Protein AF-0000000080283057 (afdb_homodimer)

Structure (mmCIF, N/CA/C/O backbone):
data_AF-0000000080283057-model_v1
#
loop_
_entity.id
_entity.type
_entity.pdbx_description
1 polymer 'Transcriptional regulator'
#
loop_
_atom_site.group_PDB
_atom_site.id
_atom_site.type_symbol
_atom_site.label_atom_id
_atom_site.label_alt_id
_atom_site.label_comp_id
_atom_site.label_asym_id
_atom_site.label_entity_id
_atom_site.label_seq_id
_atom_site.pdbx_PDB_ins_code
_atom_site.Cartn_x
_atom_site.Cartn_y
_atom_site.Cartn_z
_atom_site.occupancy
_atom_site.B_iso_or_equiv
_atom_site.auth_seq_id
_atom_site.auth_comp_id
_atom_site.auth_asym_id
_atom_site.auth_atom_id
_atom_site.pdbx_PDB_model_num
ATOM 1 N N . MET A 1 1 ? -30.578 11.641 -3.783 1 48.66 1 MET A N 1
ATOM 2 C CA . MET A 1 1 ? -29.672 11.312 -4.883 1 48.66 1 MET A CA 1
ATOM 3 C C . MET A 1 1 ? -28.516 10.445 -4.391 1 48.66 1 MET A C 1
ATOM 5 O O . MET A 1 1 ? -28 10.648 -3.289 1 48.66 1 MET A O 1
ATOM 9 N N . SER A 1 2 ? -28.297 9.281 -4.949 1 72.25 2 SER A N 1
ATOM 10 C CA . SER A 1 2 ? -27.281 8.312 -4.547 1 72.25 2 SER A CA 1
ATOM 11 C C . SER A 1 2 ? -25.875 8.906 -4.664 1 72.25 2 SER A C 1
ATOM 13 O O . SER A 1 2 ? -25.609 9.719 -5.551 1 72.25 2 SER A O 1
ATOM 15 N N . LEU A 1 3 ? -25.094 8.914 -3.65 1 83.06 3 LEU A N 1
ATOM 16 C CA . LEU A 1 3 ? -23.75 9.484 -3.645 1 83.06 3 LEU A CA 1
ATOM 17 C C . LEU A 1 3 ? -22.922 8.938 -4.805 1 83.06 3 LEU A C 1
ATOM 19 O O . LEU A 1 3 ? -23.047 7.77 -5.168 1 83.06 3 LEU A O 1
ATOM 23 N N . PRO A 1 4 ? -22.281 9.781 -5.5 1 81.88 4 PRO A N 1
ATOM 24 C CA . PRO A 1 4 ? -21.516 9.398 -6.691 1 81.88 4 PRO A CA 1
ATOM 25 C C . PRO A 1 4 ? -20.375 8.43 -6.379 1 81.88 4 PRO A C 1
ATOM 27 O O . PRO A 1 4 ? -19.75 8.523 -5.316 1 81.88 4 PRO A O 1
ATOM 30 N N . LEU A 1 5 ? -20.281 7.379 -7.191 1 89.06 5 LEU A N 1
ATOM 31 C CA . LEU A 1 5 ? -19.094 6.52 -7.289 1 89.06 5 LEU A CA 1
ATOM 32 C C . LEU A 1 5 ? -18.453 6.637 -8.664 1 89.06 5 LEU A C 1
ATOM 34 O O . LEU A 1 5 ? -19.125 6.957 -9.648 1 89.06 5 LEU A O 1
ATOM 38 N N . ALA A 1 6 ? -17.156 6.531 -8.703 1 89.56 6 ALA A N 1
ATOM 39 C CA . ALA A 1 6 ? -16.484 6.527 -9.992 1 89.56 6 ALA A CA 1
ATOM 40 C C . ALA A 1 6 ? -17.031 5.434 -10.906 1 89.56 6 ALA A C 1
ATOM 42 O O . ALA A 1 6 ? -17.438 4.367 -10.43 1 89.56 6 ALA A O 1
ATOM 43 N N . ARG A 1 7 ? -16.969 5.625 -12.242 1 85.31 7 ARG A N 1
ATOM 44 C CA . ARG A 1 7 ? -17.5 4.703 -13.242 1 85.31 7 ARG A CA 1
ATOM 45 C C . ARG A 1 7 ? -16.781 3.355 -13.172 1 85.31 7 ARG A C 1
ATOM 47 O O . ARG A 1 7 ? -17.391 2.312 -13.414 1 85.31 7 ARG A O 1
ATOM 54 N N . ARG A 1 8 ? -15.547 3.375 -12.82 1 84.5 8 ARG A N 1
ATOM 55 C CA . ARG A 1 8 ? -14.758 2.15 -12.781 1 84.5 8 ARG A CA 1
ATOM 56 C C . ARG A 1 8 ? -15.266 1.21 -11.688 1 84.5 8 ARG A C 1
ATOM 58 O O . ARG A 1 8 ? -14.938 0.021 -11.688 1 84.5 8 ARG A O 1
ATOM 65 N N . MET A 1 9 ? -16.078 1.74 -10.766 1 86.06 9 MET A N 1
ATOM 66 C CA . MET A 1 9 ? -16.594 0.937 -9.664 1 86.06 9 MET A CA 1
ATOM 67 C C . MET A 1 9 ? -17.797 0.107 -10.109 1 86.06 9 MET A C 1
ATOM 69 O O . MET A 1 9 ? -18.219 -0.811 -9.406 1 86.06 9 MET A O 1
ATOM 73 N N . ASP A 1 10 ? -18.484 0.452 -11.156 1 79.38 10 ASP A N 1
ATOM 74 C CA . ASP A 1 10 ? -19.688 -0.215 -11.625 1 79.38 10 ASP A CA 1
ATOM 75 C C . ASP A 1 10 ? -19.469 -1.714 -11.797 1 79.38 10 ASP A C 1
ATOM 77 O O . ASP A 1 10 ? -20.344 -2.523 -11.492 1 79.38 10 ASP A O 1
ATOM 81 N N . GLY A 1 11 ? -18.344 -2.158 -12.125 1 71 11 GLY A N 1
ATOM 82 C CA . GLY A 1 11 ? -18.109 -3.572 -12.375 1 71 11 GLY A CA 1
ATOM 83 C C . GLY A 1 11 ? -17.172 -4.219 -11.383 1 71 11 GLY A C 1
ATOM 84 O O . GLY A 1 11 ? -16.719 -5.348 -11.586 1 71 11 GLY A O 1
ATOM 85 N N . VAL A 1 12 ? -17.141 -3.484 -10.352 1 74.94 12 VAL A N 1
ATOM 86 C CA . VAL A 1 12 ? -16.188 -4.023 -9.375 1 74.94 12 VAL A CA 1
ATOM 87 C C . VAL A 1 12 ? -16.875 -5.105 -8.539 1 74.94 12 VAL A C 1
ATOM 89 O O . VAL A 1 12 ? -17.859 -4.84 -7.859 1 74.94 12 VAL A O 1
ATOM 92 N N . THR A 1 13 ? -16.5 -6.301 -8.758 1 70.81 13 THR A N 1
ATOM 93 C CA . THR A 1 13 ? -16.953 -7.449 -7.98 1 70.81 13 THR A CA 1
ATOM 94 C C . THR A 1 13 ? -15.781 -8.109 -7.266 1 70.81 13 THR A C 1
ATOM 96 O O . THR A 1 13 ? -14.625 -7.949 -7.672 1 70.81 13 THR A O 1
ATOM 99 N N . SER A 1 14 ? -16.188 -8.711 -6.098 1 67.06 14 SER A N 1
ATOM 100 C CA . SER A 1 14 ? -15.141 -9.406 -5.355 1 67.06 14 SER A CA 1
ATOM 101 C C . SER A 1 14 ? -14.5 -10.508 -6.195 1 67.06 14 SER A C 1
ATOM 103 O O . SER A 1 14 ? -15.125 -11.023 -7.133 1 67.06 14 SER A O 1
ATOM 105 N N . SER A 1 15 ? -13.234 -10.695 -5.906 1 63.25 15 SER A N 1
ATOM 106 C CA . SER A 1 15 ? -12.539 -11.805 -6.547 1 63.25 15 SER A CA 1
ATOM 107 C C . SER A 1 15 ? -13.188 -13.141 -6.207 1 63.25 15 SER A C 1
ATOM 109 O O . SER A 1 15 ? -13.422 -13.445 -5.031 1 63.25 15 SER A O 1
ATOM 111 N N . PRO A 1 16 ? -13.656 -13.797 -7.176 1 58.84 16 PRO A N 1
ATOM 112 C CA . PRO A 1 16 ? -14.219 -15.117 -6.887 1 58.84 16 PRO A CA 1
ATOM 113 C C . PRO A 1 16 ? -13.328 -15.945 -5.961 1 58.84 16 PRO A C 1
ATOM 115 O O . PRO A 1 16 ? -13.828 -16.672 -5.094 1 58.84 16 PRO A O 1
ATOM 118 N N . VAL A 1 17 ? -12.086 -15.812 -6.156 1 58.72 17 VAL A N 1
ATOM 119 C CA . VAL A 1 17 ? -11.148 -16.609 -5.359 1 58.72 17 VAL A CA 1
ATOM 120 C C . VAL A 1 17 ? -11.203 -16.141 -3.902 1 58.72 17 VAL A C 1
ATOM 122 O O . VAL A 1 17 ? -11.164 -16.969 -2.986 1 58.72 17 VAL A O 1
ATOM 125 N N . ARG A 1 18 ? -11.297 -14.969 -3.684 1 60 18 ARG A N 1
ATOM 126 C CA . ARG A 1 18 ? -11.328 -14.492 -2.303 1 60 18 ARG A CA 1
ATOM 127 C C . ARG A 1 18 ? -12.617 -14.93 -1.609 1 60 18 ARG A C 1
ATOM 129 O O . ARG A 1 18 ? -12.594 -15.328 -0.442 1 60 18 ARG A O 1
ATOM 136 N N . ASP A 1 19 ? -13.625 -14.828 -2.402 1 63.81 19 ASP A N 1
ATOM 137 C CA . ASP A 1 19 ? -14.867 -15.367 -1.871 1 63.81 19 ASP A CA 1
ATOM 138 C C . ASP A 1 19 ? -14.727 -16.844 -1.526 1 63.81 19 ASP A C 1
ATOM 140 O O . ASP A 1 19 ? -15.258 -17.312 -0.515 1 63.81 19 ASP A O 1
ATOM 144 N N . LEU A 1 20 ? -13.969 -17.359 -2.34 1 63.41 20 LEU A N 1
ATOM 145 C CA . LEU A 1 20 ? -13.711 -18.781 -2.129 1 63.41 20 LEU A CA 1
ATOM 146 C C . LEU A 1 20 ? -12.875 -19 -0.875 1 63.41 20 LEU A C 1
ATOM 148 O O . LEU A 1 20 ? -13.172 -19.891 -0.073 1 63.41 20 LEU A O 1
ATOM 152 N N . LEU A 1 21 ? -11.945 -18.078 -0.696 1 61.53 21 LEU A N 1
ATOM 153 C CA . LEU A 1 21 ? -11.039 -18.234 0.439 1 61.53 21 LEU A CA 1
ATOM 154 C C . LEU A 1 21 ? -11.781 -18.016 1.755 1 61.53 21 LEU A C 1
ATOM 156 O O . LEU A 1 21 ? -11.492 -18.688 2.752 1 61.53 21 LEU A O 1
ATOM 160 N N . ALA A 1 22 ? -12.695 -17.234 1.646 1 61.44 22 ALA A N 1
ATOM 161 C CA . ALA A 1 22 ? -13.531 -17.031 2.826 1 61.44 22 ALA A CA 1
ATOM 162 C C . ALA A 1 22 ? -14.336 -18.297 3.148 1 61.44 22 ALA A C 1
ATOM 164 O O . ALA A 1 22 ? -14.531 -18.641 4.316 1 61.44 22 ALA A O 1
ATOM 165 N N . LEU A 1 23 ? -14.625 -18.938 2.17 1 60.22 23 LEU A N 1
ATOM 166 C CA . LEU A 1 23 ? -15.398 -20.172 2.312 1 60.22 23 LEU A CA 1
ATOM 167 C C . LEU A 1 23 ? -14.523 -21.297 2.838 1 60.22 23 LEU A C 1
ATOM 169 O O . LEU A 1 23 ? -15.016 -22.203 3.518 1 60.22 23 LEU A O 1
ATOM 173 N N . THR A 1 24 ? -13.344 -21.156 2.621 1 62.16 24 THR A N 1
ATOM 174 C CA . THR A 1 24 ? -12.461 -22.266 2.957 1 62.16 24 THR A CA 1
ATOM 175 C C . THR A 1 24 ? -11.906 -22.109 4.371 1 62.16 24 THR A C 1
ATOM 177 O O . THR A 1 24 ? -11.211 -22.984 4.875 1 62.16 24 THR A O 1
ATOM 180 N N . ALA A 1 25 ? -12.281 -21.031 4.926 1 65.25 25 ALA A N 1
ATOM 181 C CA . ALA A 1 25 ? -11.828 -20.797 6.293 1 65.25 25 ALA A CA 1
ATOM 182 C C . ALA A 1 25 ? -12.664 -21.609 7.289 1 65.25 25 ALA A C 1
ATOM 184 O O . ALA A 1 25 ? -12.336 -21.656 8.477 1 65.25 25 ALA A O 1
ATOM 185 N N . ARG A 1 26 ? -13.547 -22.453 6.781 1 72.44 26 ARG A N 1
ATOM 186 C CA . ARG A 1 26 ? -14.352 -23.297 7.648 1 72.44 26 ARG A CA 1
ATOM 187 C C . ARG A 1 26 ? -13.531 -24.469 8.18 1 72.44 26 ARG A C 1
ATOM 189 O O . ARG A 1 26 ? -12.742 -25.078 7.441 1 72.44 26 ARG A O 1
ATOM 196 N N . PRO A 1 27 ? -13.773 -24.703 9.469 1 81.56 27 PRO A N 1
ATOM 197 C CA . PRO A 1 27 ? -13.062 -25.859 10.031 1 81.56 27 PRO A CA 1
ATOM 198 C C . PRO A 1 27 ? -13.367 -27.156 9.305 1 81.56 27 PRO A C 1
ATOM 200 O O . PRO A 1 27 ? -14.516 -27.391 8.906 1 81.56 27 PRO A O 1
ATOM 203 N N . GLY A 1 28 ? -12.305 -27.922 8.969 1 87.75 28 GLY A N 1
ATOM 204 C CA . GLY A 1 28 ? -12.5 -29.234 8.367 1 87.75 28 GLY A CA 1
ATOM 205 C C . GLY A 1 28 ? -12.297 -29.25 6.863 1 87.75 28 GLY A C 1
ATOM 206 O O . GLY A 1 28 ? -12.055 -30.297 6.27 1 87.75 28 GLY A O 1
ATOM 207 N N . VAL A 1 29 ? -12.414 -28.125 6.262 1 92.38 29 VAL A N 1
ATOM 208 C CA . VAL A 1 29 ? -12.258 -28.062 4.812 1 92.38 29 VAL A CA 1
ATOM 209 C C . VAL A 1 29 ? -10.773 -28.125 4.453 1 92.38 29 VAL A C 1
ATOM 211 O O . VAL A 1 29 ? -9.953 -27.391 5.02 1 92.38 29 VAL A O 1
ATOM 214 N N . ILE A 1 30 ? -10.414 -29.078 3.602 1 94.88 30 ILE A N 1
ATOM 215 C CA . ILE A 1 30 ? -9.086 -29.109 3.006 1 94.88 30 ILE A CA 1
ATOM 216 C C . ILE A 1 30 ? -9.07 -28.266 1.731 1 94.88 30 ILE A C 1
ATOM 218 O O . ILE A 1 30 ? -9.695 -28.641 0.732 1 94.88 30 ILE A O 1
ATOM 222 N N . SER A 1 31 ? -8.359 -27.172 1.812 1 93.75 31 SER A N 1
ATOM 223 C CA . SER A 1 31 ? -8.406 -26.234 0.693 1 93.75 31 SER A CA 1
ATOM 224 C C . SER A 1 31 ? -7.168 -26.359 -0.189 1 93.75 31 SER A C 1
ATOM 226 O O . SER A 1 31 ? -6.043 -26.156 0.275 1 93.75 31 SER A O 1
ATOM 228 N N . PHE A 1 32 ? -7.418 -26.703 -1.459 1 95.25 32 PHE A N 1
ATOM 229 C CA . PHE A 1 32 ? -6.379 -26.641 -2.479 1 95.25 32 PHE A CA 1
ATOM 230 C C . PHE A 1 32 ? -6.504 -25.344 -3.285 1 95.25 32 PHE A C 1
ATOM 232 O O . PHE A 1 32 ? -5.863 -25.188 -4.328 1 95.25 32 PHE A O 1
ATOM 239 N N . ALA A 1 33 ? -7.34 -24.406 -2.756 1 90.38 33 ALA A N 1
ATOM 240 C CA . ALA A 1 33 ? -7.668 -23.203 -3.51 1 90.38 33 ALA A CA 1
ATOM 241 C C . ALA A 1 33 ? -6.613 -22.109 -3.295 1 90.38 33 ALA A C 1
ATOM 243 O O . ALA A 1 33 ? -6.352 -21.312 -4.191 1 90.38 33 ALA A O 1
ATOM 244 N N . GLY A 1 34 ? -6.059 -22.062 -2.178 1 83.75 34 GLY A N 1
ATOM 245 C CA . GLY A 1 34 ? -5.156 -20.969 -1.86 1 83.75 34 GLY A CA 1
ATOM 246 C C . GLY A 1 34 ? -3.725 -21.234 -2.291 1 83.75 34 GLY A C 1
ATOM 247 O O . GLY A 1 34 ? -3.207 -22.344 -2.107 1 83.75 34 GLY A O 1
ATOM 248 N N . GLY A 1 35 ? -3.125 -20.359 -3.023 1 85.06 35 GLY A N 1
ATOM 249 C CA . GLY A 1 35 ? -1.697 -20.375 -3.293 1 85.06 35 GLY A CA 1
ATOM 250 C C . GLY A 1 35 ? -0.872 -19.75 -2.178 1 85.06 35 GLY A C 1
ATOM 251 O O . GLY A 1 35 ? -0.114 -18.812 -2.408 1 85.06 35 GLY A O 1
ATOM 252 N N . ILE A 1 36 ? -0.994 -20.406 -0.975 1 89.94 36 ILE A N 1
ATOM 253 C CA . ILE A 1 36 ? -0.364 -19.781 0.188 1 89.94 36 ILE A CA 1
ATOM 254 C C . ILE A 1 36 ? 0.804 -20.656 0.66 1 89.94 36 ILE A C 1
ATOM 256 O O . ILE A 1 36 ? 0.73 -21.875 0.62 1 89.94 36 ILE A O 1
ATOM 260 N N . PRO A 1 37 ? 1.859 -20.016 1.134 1 93.75 37 PRO A N 1
ATOM 261 C CA . PRO A 1 37 ? 2.982 -20.766 1.704 1 93.75 37 PRO A CA 1
ATOM 262 C C . PRO A 1 37 ? 2.594 -21.562 2.953 1 93.75 37 PRO A C 1
ATOM 264 O O . PRO A 1 37 ? 1.668 -21.172 3.67 1 93.75 37 PRO A O 1
ATOM 267 N N . ALA A 1 38 ? 3.266 -22.656 3.168 1 93.81 38 ALA A N 1
ATOM 268 C CA . ALA A 1 38 ? 3.055 -23.469 4.363 1 93.81 38 ALA A CA 1
ATOM 269 C C . ALA A 1 38 ? 3.531 -22.734 5.613 1 93.81 38 ALA A C 1
ATOM 271 O O . ALA A 1 38 ? 4.727 -22.469 5.773 1 93.81 38 ALA A O 1
ATOM 272 N N . PRO A 1 39 ? 2.668 -22.516 6.516 1 92.69 39 PRO A N 1
ATOM 273 C CA . PRO A 1 39 ? 3.047 -21.688 7.66 1 92.69 39 PRO A CA 1
ATOM 274 C C . PRO A 1 39 ? 4.109 -22.344 8.539 1 92.69 39 PRO A C 1
ATOM 276 O O . PRO A 1 39 ? 4.934 -21.641 9.141 1 92.69 39 PRO A O 1
ATOM 279 N N . GLU A 1 40 ? 4.074 -23.703 8.594 1 94.81 40 GLU A N 1
ATOM 280 C CA . GLU A 1 40 ? 5.016 -24.422 9.453 1 94.81 40 GLU A CA 1
ATOM 281 C C . GLU A 1 40 ? 6.441 -24.281 8.938 1 94.81 40 GLU A C 1
ATOM 283 O O . GLU A 1 40 ? 7.398 -24.594 9.648 1 94.81 40 GLU A O 1
ATOM 288 N N . LEU A 1 41 ? 6.598 -23.812 7.727 1 95.88 41 LEU A N 1
ATOM 289 C CA . LEU A 1 41 ? 7.926 -23.734 7.129 1 95.88 41 LEU A CA 1
ATOM 290 C C . LEU A 1 41 ? 8.508 -22.344 7.281 1 95.88 41 LEU A C 1
ATOM 292 O O . LEU A 1 41 ? 9.664 -22.109 6.926 1 95.88 41 LEU A O 1
ATOM 296 N N . PHE A 1 42 ? 7.746 -21.391 7.824 1 96.88 42 PHE A N 1
ATOM 297 C CA . PHE A 1 42 ? 8.305 -20.062 8.078 1 96.88 42 PHE A CA 1
ATOM 298 C C . PHE A 1 42 ? 9.477 -20.156 9.047 1 96.88 42 PHE A C 1
ATOM 300 O O . PHE A 1 42 ? 9.43 -20.906 10.031 1 96.88 42 PHE A O 1
ATOM 307 N N . ASP A 1 43 ? 10.5 -19.422 8.789 1 97.44 43 ASP A N 1
ATOM 308 C CA . ASP A 1 43 ? 11.609 -19.312 9.734 1 97.44 43 ASP A CA 1
ATOM 309 C C . ASP A 1 43 ? 11.281 -18.344 10.859 1 97.44 43 ASP A C 1
ATOM 311 O O . ASP A 1 43 ? 11.883 -17.266 10.953 1 97.44 43 ASP A O 1
ATOM 315 N N . VAL A 1 44 ? 10.438 -18.781 11.75 1 97.62 44 VAL A N 1
ATOM 316 C CA . VAL A 1 44 ? 9.891 -17.922 12.805 1 97.62 44 VAL A CA 1
ATOM 317 C C . VAL A 1 44 ? 11.031 -17.391 13.68 1 97.62 44 VAL A C 1
ATOM 319 O O . VAL A 1 44 ? 11.102 -16.203 13.961 1 97.62 44 VAL A O 1
ATOM 322 N N . ASP A 1 45 ? 11.938 -18.281 14.086 1 97.25 45 ASP A N 1
ATOM 323 C CA . ASP A 1 45 ? 13.031 -17.875 14.969 1 97.25 45 ASP A CA 1
ATOM 324 C C . ASP A 1 45 ? 13.938 -16.844 14.289 1 97.25 45 ASP A C 1
ATOM 326 O O . ASP A 1 45 ? 14.297 -15.836 14.891 1 97.25 45 ASP A O 1
ATOM 330 N N . GLY A 1 46 ? 14.305 -17.125 13.031 1 97.88 46 GLY A N 1
ATOM 331 C CA . GLY A 1 46 ? 15.148 -16.203 12.289 1 97.88 46 GLY A CA 1
ATOM 332 C C . GLY A 1 46 ? 14.508 -14.852 12.078 1 97.88 46 GLY A C 1
ATOM 333 O O . GLY A 1 46 ? 15.164 -13.82 12.227 1 97.88 46 GLY A O 1
ATOM 334 N N . LEU A 1 47 ? 13.227 -14.828 11.758 1 98.38 47 LEU A N 1
ATOM 335 C CA . LEU A 1 47 ? 12.523 -13.578 11.516 1 98.38 47 LEU A CA 1
ATOM 336 C C . LEU A 1 47 ? 12.32 -12.805 12.82 1 98.38 47 LEU A C 1
ATOM 338 O O . LEU A 1 47 ? 12.477 -11.578 12.852 1 98.38 47 LEU A O 1
ATOM 342 N N . ARG A 1 48 ? 11.922 -13.539 13.867 1 98.31 48 ARG A N 1
ATOM 343 C CA . ARG A 1 48 ? 11.781 -12.891 15.172 1 98.31 48 ARG A CA 1
ATOM 344 C C . ARG A 1 48 ? 13.086 -12.211 15.586 1 98.31 48 ARG A C 1
ATOM 346 O O . ARG A 1 48 ? 13.07 -11.07 16.047 1 98.31 48 ARG A O 1
ATOM 353 N N . ALA A 1 49 ? 14.211 -12.859 15.422 1 98.19 49 ALA A N 1
ATOM 354 C CA . ALA A 1 49 ? 15.516 -12.281 15.727 1 98.19 49 ALA A CA 1
ATOM 355 C C . ALA A 1 49 ? 15.805 -11.07 14.852 1 98.19 49 ALA A C 1
ATOM 357 O O . ALA A 1 49 ? 16.391 -10.086 15.312 1 98.19 49 ALA A O 1
ATOM 358 N N . ALA A 1 50 ? 15.453 -11.133 13.602 1 98.56 50 ALA A N 1
ATOM 359 C CA . ALA A 1 50 ? 15.664 -10.039 12.664 1 98.56 50 ALA A CA 1
ATOM 360 C C . ALA A 1 50 ? 14.875 -8.797 13.086 1 98.56 50 ALA A C 1
ATOM 362 O O . ALA A 1 50 ? 15.398 -7.684 13.062 1 98.56 50 ALA A O 1
ATOM 363 N N . PHE A 1 51 ? 13.602 -8.992 13.453 1 98.69 51 PHE A N 1
ATOM 364 C CA . PHE A 1 51 ? 12.789 -7.879 13.93 1 98.69 51 PHE A CA 1
ATOM 365 C C . PHE A 1 51 ? 13.375 -7.301 15.219 1 98.69 51 PHE A C 1
ATOM 367 O O . PHE A 1 51 ? 13.391 -6.082 15.398 1 98.69 51 PHE A O 1
ATOM 374 N N . ASP A 1 52 ? 13.805 -8.172 16.062 1 98.38 52 ASP A N 1
ATOM 375 C CA . ASP A 1 52 ? 14.422 -7.73 17.297 1 98.38 52 ASP A CA 1
ATOM 376 C C . ASP A 1 52 ? 15.633 -6.84 17.016 1 98.38 52 ASP A C 1
ATOM 378 O O . ASP A 1 52 ? 15.797 -5.797 17.656 1 98.38 52 ASP A O 1
ATOM 382 N N . ARG A 1 53 ? 16.484 -7.207 16.109 1 98.06 53 ARG A N 1
ATOM 383 C CA . ARG A 1 53 ? 17.656 -6.422 15.734 1 98.06 53 ARG A CA 1
ATOM 384 C C . ARG A 1 53 ? 17.25 -5.102 15.094 1 98.06 53 ARG A C 1
ATOM 386 O O . ARG A 1 53 ? 17.859 -4.059 15.383 1 98.06 53 ARG A O 1
ATOM 393 N N . ALA A 1 54 ? 16.25 -5.152 14.195 1 98.31 54 ALA A N 1
ATOM 394 C CA . ALA A 1 54 ? 15.781 -3.953 13.508 1 98.31 54 ALA A CA 1
ATOM 395 C C . ALA A 1 54 ? 15.25 -2.922 14.5 1 98.31 54 ALA A C 1
ATOM 397 O O . ALA A 1 54 ? 15.312 -1.717 14.242 1 98.31 54 ALA A O 1
ATOM 398 N N . LEU A 1 55 ? 14.688 -3.412 15.617 1 98.38 55 LEU A N 1
ATOM 399 C CA . LEU A 1 55 ? 14.023 -2.535 16.578 1 98.38 55 LEU A CA 1
ATOM 400 C C . LEU A 1 55 ? 14.883 -2.344 17.828 1 98.38 55 LEU A C 1
ATOM 402 O O . LEU A 1 55 ? 14.367 -2.066 18.906 1 98.38 55 LEU A O 1
ATOM 406 N N . ASP A 1 56 ? 16.156 -2.514 17.641 1 95.94 56 ASP A N 1
ATOM 407 C CA . ASP A 1 56 ? 17.078 -2.352 18.766 1 95.94 56 ASP A CA 1
ATOM 408 C C . ASP A 1 56 ? 17.891 -1.066 18.625 1 95.94 56 ASP A C 1
ATOM 410 O O . ASP A 1 56 ? 18.344 -0.734 17.531 1 95.94 56 ASP A O 1
ATOM 414 N N . GLY A 1 57 ? 18.016 -0.339 19.75 1 89.44 57 GLY A N 1
ATOM 415 C CA . GLY A 1 57 ? 18.891 0.827 19.828 1 89.44 57 GLY A CA 1
ATOM 416 C C . GLY A 1 57 ? 18.578 1.877 18.781 1 89.44 57 GLY A C 1
ATOM 417 O O . GLY A 1 57 ? 17.422 2.262 18.609 1 89.44 57 GLY A O 1
ATOM 418 N N . GLU A 1 58 ? 19.594 2.357 18.109 1 87.88 58 GLU A N 1
ATOM 419 C CA . GLU A 1 58 ? 19.484 3.434 17.125 1 87.88 58 GLU A CA 1
ATOM 420 C C . GLU A 1 58 ? 18.75 2.969 15.875 1 87.88 58 GLU A C 1
ATOM 422 O O . GLU A 1 58 ? 18.047 3.75 15.242 1 87.88 58 GLU A O 1
ATOM 427 N N . SER A 1 59 ? 18.859 1.746 15.578 1 92 59 SER A N 1
ATOM 428 C CA . SER A 1 59 ? 18.172 1.188 14.414 1 92 59 SER A CA 1
ATOM 429 C C . SER A 1 59 ? 16.656 1.274 14.555 1 92 59 SER A C 1
ATOM 431 O O . SER A 1 59 ? 15.945 1.439 13.57 1 92 59 SER A O 1
ATOM 433 N N . ALA A 1 60 ? 16.297 1.187 15.797 1 95.94 60 ALA A N 1
ATOM 434 C CA . ALA A 1 60 ? 14.859 1.213 16.062 1 95.94 60 ALA A CA 1
ATOM 435 C C . ALA A 1 60 ? 14.258 2.559 15.664 1 95.94 60 ALA A C 1
ATOM 437 O O . ALA A 1 60 ? 13.195 2.609 15.039 1 95.94 60 ALA A O 1
ATOM 438 N N . ARG A 1 61 ? 14.891 3.646 16.031 1 93.75 61 ARG A N 1
ATOM 439 C CA . ARG A 1 61 ? 14.375 4.977 15.727 1 93.75 61 ARG A CA 1
ATOM 440 C C . ARG A 1 61 ? 14.297 5.207 14.219 1 93.75 61 ARG A C 1
ATOM 442 O O . ARG A 1 61 ? 13.359 5.836 13.727 1 93.75 61 ARG A O 1
ATOM 449 N N . ARG A 1 62 ? 15.289 4.672 13.531 1 93.31 62 ARG A N 1
ATOM 450 C CA . ARG A 1 62 ? 15.281 4.773 12.078 1 93.31 62 ARG A CA 1
ATOM 451 C C . ARG A 1 62 ? 14.164 3.922 11.477 1 93.31 62 ARG A C 1
ATOM 453 O O . ARG A 1 62 ? 13.445 4.371 10.578 1 93.31 62 ARG A O 1
ATOM 460 N N . ALA A 1 63 ? 14 2.717 11.969 1 97.19 63 ALA A N 1
ATOM 461 C CA . ALA A 1 63 ? 13.008 1.783 11.438 1 97.19 63 ALA A CA 1
ATOM 462 C C . ALA A 1 63 ? 11.594 2.275 11.719 1 97.19 63 ALA A C 1
ATOM 464 O O . ALA A 1 63 ? 10.672 2.012 10.938 1 97.19 63 ALA A O 1
ATOM 465 N N . LEU A 1 64 ? 11.438 2.996 12.781 1 97.81 64 LEU A N 1
ATOM 466 C CA . LEU A 1 64 ? 10.102 3.428 13.203 1 97.81 64 LEU A CA 1
ATOM 467 C C . LEU A 1 64 ? 9.742 4.766 12.562 1 97.81 64 LEU A C 1
ATOM 469 O O . LEU A 1 64 ? 8.617 5.254 12.727 1 97.81 64 LEU A O 1
ATOM 473 N N . GLN A 1 65 ? 10.586 5.395 11.805 1 95.06 65 GLN A N 1
ATOM 474 C CA . GLN A 1 65 ? 10.375 6.695 11.18 1 95.06 65 GLN A CA 1
ATOM 475 C C . GLN A 1 65 ? 10.055 6.547 9.695 1 95.06 65 GLN A C 1
ATOM 477 O O . GLN A 1 65 ? 10.25 5.477 9.117 1 95.06 65 GLN A O 1
ATOM 482 N N . TYR A 1 66 ? 9.523 7.621 9.094 1 92.38 66 TYR A N 1
ATOM 483 C CA . TYR A 1 66 ? 9.344 7.688 7.645 1 92.38 66 TYR A CA 1
ATOM 484 C C . TYR A 1 66 ? 10.648 7.379 6.922 1 92.38 66 TYR A C 1
ATOM 486 O O . TYR A 1 66 ? 11.734 7.637 7.449 1 92.38 66 TYR A O 1
ATOM 494 N N . SER A 1 67 ? 10.523 6.855 5.777 1 90.31 67 SER A N 1
ATOM 495 C CA . SER A 1 67 ? 11.672 6.5 4.953 1 90.31 67 SER A CA 1
ATOM 496 C C . SER A 1 67 ? 11.461 6.914 3.5 1 90.31 67 SER A C 1
ATOM 498 O O . SER A 1 67 ? 10.344 7.281 3.111 1 90.31 67 SER A O 1
ATOM 500 N N . PRO A 1 68 ? 12.547 6.93 2.752 1 90.69 68 PRO A N 1
ATOM 501 C CA . PRO A 1 68 ? 12.375 7.191 1.322 1 90.69 68 PRO A CA 1
ATOM 502 C C . PRO A 1 68 ? 11.391 6.23 0.66 1 90.69 68 PRO A C 1
ATOM 504 O O . PRO A 1 68 ? 11.344 5.047 1.014 1 90.69 68 PRO A O 1
ATOM 507 N N . THR A 1 69 ? 10.711 6.746 -0.323 1 94.81 69 THR A N 1
ATOM 508 C CA . THR A 1 69 ? 9.68 5.992 -1.031 1 94.81 69 THR A CA 1
ATOM 509 C C . THR A 1 69 ? 10.289 4.781 -1.731 1 94.81 69 THR A C 1
ATOM 511 O O . THR A 1 69 ? 9.656 3.725 -1.817 1 94.81 69 THR A O 1
ATOM 514 N N . GLU A 1 70 ? 11.547 4.918 -2.217 1 95.94 70 GLU A N 1
ATOM 515 C CA . GLU A 1 70 ? 12.211 3.867 -2.984 1 95.94 70 GLU A CA 1
ATOM 516 C C . GLU A 1 70 ? 12.438 2.623 -2.131 1 95.94 70 GLU A C 1
ATOM 518 O O . GLU A 1 70 ? 12.516 1.509 -2.654 1 95.94 70 GLU A O 1
ATOM 523 N N . GLY A 1 71 ? 12.602 2.869 -0.838 1 96.69 71 GLY A N 1
ATOM 524 C CA . GLY A 1 71 ? 12.797 1.752 0.071 1 96.69 71 GLY A CA 1
ATOM 525 C C . GLY A 1 71 ? 14.102 1.835 0.846 1 96.69 71 GLY A C 1
ATOM 526 O O . GLY A 1 71 ? 14.938 2.697 0.572 1 96.69 71 GLY A O 1
ATOM 527 N N . ASN A 1 72 ? 14.281 0.987 1.826 1 97.12 72 ASN A N 1
ATOM 528 C CA . ASN A 1 72 ? 15.469 0.862 2.664 1 97.12 72 ASN A CA 1
ATOM 529 C C . ASN A 1 72 ? 16.719 0.583 1.829 1 97.12 72 ASN A C 1
ATOM 531 O O . ASN A 1 72 ? 16.766 -0.412 1.105 1 97.12 72 ASN A O 1
ATOM 535 N N . PRO A 1 73 ? 17.719 1.486 1.917 1 96.38 73 PRO A N 1
ATOM 536 C CA . PRO A 1 73 ? 18.891 1.321 1.056 1 96.38 73 PRO A CA 1
ATOM 537 C C . PRO A 1 73 ? 19.625 0.009 1.309 1 96.38 73 PRO A C 1
ATOM 539 O O . PRO A 1 73 ? 20.141 -0.6 0.372 1 96.38 73 PRO A O 1
ATOM 542 N N . ARG A 1 74 ? 19.703 -0.406 2.545 1 97.62 74 ARG A N 1
ATOM 543 C CA . ARG A 1 74 ? 20.375 -1.664 2.861 1 97.62 74 ARG A CA 1
ATOM 544 C C . ARG A 1 74 ? 19.625 -2.848 2.254 1 97.62 74 ARG A C 1
ATOM 546 O O . ARG A 1 74 ? 20.25 -3.754 1.693 1 97.62 74 ARG A O 1
ATOM 553 N N . LEU A 1 75 ? 18.312 -2.832 2.336 1 98.5 75 LEU A N 1
ATOM 554 C CA . LEU A 1 75 ? 17.516 -3.893 1.736 1 98.5 75 LEU A CA 1
ATOM 555 C C . LEU A 1 75 ? 17.672 -3.908 0.221 1 98.5 75 LEU A C 1
ATOM 557 O O . LEU A 1 75 ? 17.859 -4.973 -0.376 1 98.5 75 LEU A O 1
ATOM 561 N N . ARG A 1 76 ? 17.578 -2.752 -0.421 1 98.44 76 ARG A N 1
ATOM 562 C CA . ARG A 1 76 ? 17.75 -2.66 -1.868 1 98.44 76 ARG A CA 1
ATOM 563 C C . ARG A 1 76 ? 19.109 -3.186 -2.295 1 98.44 76 ARG A C 1
ATOM 565 O O . ARG A 1 76 ? 19.234 -3.855 -3.322 1 98.44 76 ARG A O 1
ATOM 572 N N . GLY A 1 77 ? 20.156 -2.871 -1.455 1 98.62 77 GLY A N 1
ATOM 573 C CA . GLY A 1 77 ? 21.484 -3.369 -1.762 1 98.62 77 GLY A CA 1
ATOM 574 C C . GLY A 1 77 ? 21.578 -4.883 -1.713 1 98.62 77 GLY A C 1
ATOM 575 O O . GLY A 1 77 ? 22.109 -5.508 -2.635 1 98.62 77 GLY A O 1
ATOM 576 N N . LEU A 1 78 ? 21.062 -5.484 -0.652 1 98.56 78 LEU A N 1
ATOM 577 C CA . LEU A 1 78 ? 21.078 -6.934 -0.489 1 98.56 78 LEU A CA 1
ATOM 578 C C . LEU A 1 78 ? 20.281 -7.613 -1.588 1 98.56 78 LEU A C 1
ATOM 580 O O . LEU A 1 78 ? 20.703 -8.641 -2.133 1 98.56 78 LEU A O 1
ATOM 584 N N . LEU A 1 79 ? 19.156 -7.02 -1.923 1 98.31 79 LEU A N 1
ATOM 585 C CA . LEU A 1 79 ? 18.297 -7.547 -2.975 1 98.31 79 LEU A CA 1
ATOM 586 C C . LEU A 1 79 ? 18.984 -7.453 -4.336 1 98.31 79 LEU A C 1
ATOM 588 O O . LEU A 1 79 ? 18.922 -8.398 -5.125 1 98.31 79 LEU A O 1
ATOM 592 N N . ALA A 1 80 ? 19.594 -6.293 -4.613 1 98.5 80 ALA A N 1
ATOM 593 C CA . ALA A 1 80 ? 20.312 -6.105 -5.871 1 98.5 80 ALA A CA 1
ATOM 594 C C . ALA A 1 80 ? 21.391 -7.16 -6.051 1 98.5 80 ALA A C 1
ATOM 596 O O . ALA A 1 80 ? 21.531 -7.75 -7.125 1 98.5 80 ALA A O 1
ATOM 597 N N . ALA A 1 81 ? 22.125 -7.41 -5.016 1 98.12 81 ALA A N 1
ATOM 598 C CA . ALA A 1 81 ? 23.188 -8.414 -5.066 1 98.12 81 ALA A CA 1
ATOM 599 C C . ALA A 1 81 ? 22.609 -9.805 -5.332 1 98.12 81 ALA A C 1
ATOM 601 O O . ALA A 1 81 ? 23.172 -10.578 -6.113 1 98.12 81 ALA A O 1
ATOM 602 N N . ARG A 1 82 ? 21.547 -10.094 -4.727 1 96.81 82 ARG A N 1
ATOM 603 C CA . ARG A 1 82 ? 20.922 -11.406 -4.898 1 96.81 82 ARG A CA 1
ATOM 604 C C . ARG A 1 82 ? 20.422 -11.586 -6.324 1 96.81 82 ARG A C 1
ATOM 606 O O . ARG A 1 82 ? 20.641 -12.633 -6.938 1 96.81 82 ARG A O 1
ATOM 613 N N . LEU A 1 83 ? 19.766 -10.562 -6.871 1 96.88 83 LEU A N 1
ATOM 614 C CA . LEU A 1 83 ? 19.25 -10.625 -8.234 1 96.88 83 LEU A CA 1
ATOM 615 C C . LEU A 1 83 ? 20.391 -10.734 -9.242 1 96.88 83 LEU A C 1
ATOM 617 O O . LEU A 1 83 ? 20.328 -11.539 -10.172 1 96.88 83 LEU A O 1
ATOM 621 N N . ALA A 1 84 ? 21.438 -9.953 -9 1 96.31 84 ALA A N 1
ATOM 622 C CA . ALA A 1 84 ? 22.594 -10 -9.883 1 96.31 84 ALA A CA 1
ATOM 623 C C . ALA A 1 84 ? 23.234 -11.383 -9.867 1 96.31 84 ALA A C 1
ATOM 625 O O . ALA A 1 84 ? 23.625 -11.914 -10.914 1 96.31 84 ALA A O 1
ATOM 626 N N . GLY A 1 85 ? 23.328 -11.961 -8.703 1 93.81 85 GLY A N 1
ATOM 627 C CA . GLY A 1 85 ? 23.891 -13.289 -8.547 1 93.81 85 GLY A CA 1
ATOM 628 C C . GLY A 1 85 ? 23.078 -14.375 -9.211 1 93.81 85 GLY A C 1
ATOM 629 O O . GLY A 1 85 ? 23.578 -15.477 -9.469 1 93.81 85 GLY A O 1
ATOM 630 N N . ARG A 1 86 ? 21.922 -14.008 -9.578 1 90.31 86 ARG A N 1
ATOM 631 C CA . ARG A 1 86 ? 21.031 -15 -10.172 1 90.31 86 ARG A CA 1
ATOM 632 C C . ARG A 1 86 ? 20.75 -14.672 -11.633 1 90.31 86 ARG A C 1
ATOM 634 O O . ARG A 1 86 ? 19.734 -15.109 -12.188 1 90.31 86 ARG A O 1
ATOM 641 N N . GLY A 1 87 ? 21.547 -13.789 -12.172 1 90.25 87 GLY A N 1
ATOM 642 C CA . GLY A 1 87 ? 21.516 -13.602 -13.609 1 90.25 87 GLY A CA 1
ATOM 643 C C . GLY A 1 87 ? 20.719 -12.391 -14.047 1 90.25 87 GLY A C 1
ATOM 644 O O . GLY A 1 87 ? 20.469 -12.203 -15.242 1 90.25 87 GLY A O 1
ATOM 645 N N . LEU A 1 88 ? 20.25 -11.617 -13.156 1 95.19 88 LEU A N 1
ATOM 646 C CA . LEU A 1 88 ? 19.562 -10.375 -13.477 1 95.19 88 LEU A CA 1
ATOM 647 C C . LEU A 1 88 ? 20.375 -9.172 -13.016 1 95.19 88 LEU A C 1
ATOM 649 O O . LEU A 1 88 ? 20.266 -8.734 -11.875 1 95.19 88 LEU A O 1
ATOM 653 N N . PRO A 1 89 ? 21.234 -8.648 -13.867 1 95.31 89 PRO A N 1
ATOM 654 C CA . PRO A 1 89 ? 22.031 -7.492 -13.469 1 95.31 89 PRO A CA 1
ATOM 655 C C . PRO A 1 89 ? 21.188 -6.371 -12.867 1 95.31 89 PRO A C 1
ATOM 657 O O . PRO A 1 89 ? 20.266 -5.875 -13.516 1 95.31 89 PRO A O 1
ATOM 660 N N . THR A 1 90 ? 21.484 -6.07 -11.594 1 97.56 90 THR A N 1
ATOM 661 C CA . THR A 1 90 ? 20.656 -5.133 -10.844 1 97.56 90 THR A CA 1
ATOM 662 C C . THR A 1 90 ? 21.5 -4.297 -9.891 1 97.56 90 THR A C 1
ATOM 664 O O . THR A 1 90 ? 22.406 -4.82 -9.242 1 97.56 90 THR A O 1
ATOM 667 N N . THR A 1 91 ? 21.312 -3.033 -9.875 1 97.31 91 THR A N 1
ATOM 668 C CA . THR A 1 91 ? 21.875 -2.145 -8.859 1 97.31 91 THR A CA 1
ATOM 669 C C . THR A 1 91 ? 20.781 -1.587 -7.965 1 97.31 91 THR A C 1
ATOM 671 O O . THR A 1 91 ? 19.594 -1.776 -8.242 1 97.31 91 THR A O 1
ATOM 674 N N . VAL A 1 92 ? 21.141 -0.947 -6.902 1 97 92 VAL A N 1
ATOM 675 C CA . VAL A 1 92 ? 20.203 -0.388 -5.934 1 97 92 VAL A CA 1
ATOM 676 C C . VAL A 1 92 ? 19.281 0.612 -6.625 1 97 92 VAL A C 1
ATOM 678 O O . VAL A 1 92 ? 18.094 0.707 -6.293 1 97 92 VAL A O 1
ATOM 681 N N . ASP A 1 93 ? 19.734 1.308 -7.625 1 95.56 93 ASP A N 1
ATOM 682 C CA . ASP A 1 93 ? 19 2.377 -8.289 1 95.56 93 ASP A CA 1
ATOM 683 C C . ASP A 1 93 ? 17.969 1.812 -9.266 1 95.56 93 ASP A C 1
ATOM 685 O O . ASP A 1 93 ? 17.094 2.539 -9.75 1 95.56 93 ASP A O 1
ATOM 689 N N . ASP A 1 94 ? 18 0.503 -9.484 1 97.75 94 ASP A N 1
ATOM 690 C CA . ASP A 1 94 ? 17.062 -0.142 -10.398 1 97.75 94 ASP A CA 1
ATOM 691 C C . ASP A 1 94 ? 15.82 -0.632 -9.656 1 97.75 94 ASP A C 1
ATOM 693 O O . ASP A 1 94 ? 14.898 -1.167 -10.266 1 97.75 94 ASP A O 1
ATOM 697 N N . LEU A 1 95 ? 15.82 -0.353 -8.328 1 98.56 95 LEU A N 1
ATOM 698 C CA . LEU A 1 95 ? 14.828 -1.068 -7.535 1 98.56 95 LEU A CA 1
ATOM 699 C C . LEU A 1 95 ? 13.914 -0.093 -6.805 1 98.56 95 LEU A C 1
ATOM 701 O O . LEU A 1 95 ? 14.367 0.941 -6.309 1 98.56 95 LEU A O 1
ATOM 705 N N . LEU A 1 96 ? 12.633 -0.419 -6.746 1 98.5 96 LEU A N 1
ATOM 706 C CA . LEU A 1 96 ? 11.617 0.175 -5.883 1 98.5 96 LEU A CA 1
ATOM 707 C C . LEU A 1 96 ? 10.945 -0.888 -5.016 1 98.5 96 LEU A C 1
ATOM 709 O O . LEU A 1 96 ? 10.383 -1.852 -5.535 1 98.5 96 LEU A O 1
ATOM 713 N N . ILE A 1 97 ? 11.094 -0.75 -3.686 1 98.75 97 ILE A N 1
ATOM 714 C CA . ILE A 1 97 ? 10.414 -1.679 -2.785 1 98.75 97 ILE A CA 1
ATOM 715 C C . ILE A 1 97 ? 8.914 -1.387 -2.775 1 98.75 97 ILE A C 1
ATOM 717 O O . ILE A 1 97 ? 8.5 -0.226 -2.717 1 98.75 97 ILE A O 1
ATOM 721 N N . THR A 1 98 ? 8.133 -2.41 -2.875 1 98.75 98 THR A N 1
ATOM 722 C CA . THR A 1 98 ? 6.68 -2.26 -2.928 1 98.75 98 THR A CA 1
ATOM 723 C C . THR A 1 98 ? 6.012 -3.074 -1.825 1 98.75 98 THR A C 1
ATOM 725 O O . THR A 1 98 ? 6.641 -3.947 -1.224 1 98.75 98 THR A O 1
ATOM 728 N N . THR A 1 99 ? 4.766 -2.752 -1.494 1 98.44 99 THR A N 1
ATOM 729 C CA . THR A 1 99 ? 3.957 -3.514 -0.551 1 98.44 99 THR A CA 1
ATOM 730 C C . THR A 1 99 ? 3.408 -4.777 -1.206 1 98.44 99 THR A C 1
ATOM 732 O O . THR A 1 99 ? 2.219 -4.852 -1.521 1 98.44 99 THR A O 1
ATOM 735 N N . GLY A 1 100 ? 4.273 -5.711 -1.346 1 97.31 100 GLY A N 1
ATOM 736 C CA . GLY A 1 100 ? 4.016 -6.875 -2.184 1 97.31 100 GLY A CA 1
ATOM 737 C C . GLY A 1 100 ? 4.152 -6.582 -3.666 1 97.31 100 GLY A C 1
ATOM 738 O O . GLY A 1 100 ? 4.168 -5.422 -4.078 1 97.31 100 GLY A O 1
ATOM 739 N N . SER A 1 101 ? 4.242 -7.66 -4.434 1 97.25 101 SER A N 1
ATOM 740 C CA . SER A 1 101 ? 4.344 -7.48 -5.879 1 97.25 101 SER A CA 1
ATOM 741 C C . SER A 1 101 ? 3.027 -6.992 -6.469 1 97.25 101 SER A C 1
ATOM 743 O O . SER A 1 101 ? 3.014 -6.355 -7.527 1 97.25 101 SER A O 1
ATOM 745 N N . GLN A 1 102 ? 1.932 -7.266 -5.766 1 96.56 102 GLN A N 1
ATOM 746 C CA . GLN A 1 102 ? 0.625 -6.789 -6.207 1 96.56 102 GLN A CA 1
ATOM 747 C C . GLN A 1 102 ? 0.61 -5.27 -6.344 1 96.56 102 GLN A C 1
ATOM 749 O O . GLN A 1 102 ? 0.041 -4.734 -7.297 1 96.56 102 GLN A O 1
ATOM 754 N N . GLN A 1 103 ? 1.215 -4.559 -5.402 1 98.19 103 GLN A N 1
ATOM 755 C CA . GLN A 1 103 ? 1.268 -3.107 -5.531 1 98.19 103 GLN A CA 1
ATOM 756 C C . GLN A 1 103 ? 2.074 -2.695 -6.762 1 98.19 103 GLN A C 1
ATOM 758 O O . GLN A 1 103 ? 1.75 -1.704 -7.418 1 98.19 103 GLN A O 1
ATOM 763 N N . GLY A 1 104 ? 3.219 -3.408 -6.977 1 98.25 104 GLY A N 1
ATOM 764 C CA . GLY A 1 104 ? 3.963 -3.127 -8.195 1 98.25 104 GLY A CA 1
ATOM 765 C C . GLY A 1 104 ? 3.104 -3.178 -9.445 1 98.25 104 GLY A C 1
ATOM 766 O O . GLY A 1 104 ? 3.174 -2.283 -10.289 1 98.25 104 GLY A O 1
ATOM 767 N N . LEU A 1 105 ? 2.318 -4.199 -9.516 1 97.56 105 LEU A N 1
ATOM 768 C CA . LEU A 1 105 ? 1.415 -4.363 -10.656 1 97.56 105 LEU A CA 1
ATOM 769 C C . LEU A 1 105 ? 0.419 -3.211 -10.727 1 97.56 105 LEU A C 1
ATOM 771 O O . LEU A 1 105 ? 0.155 -2.682 -11.812 1 97.56 105 LEU A O 1
ATOM 775 N N . GLN A 1 106 ? -0.12 -2.848 -9.633 1 97 106 GLN A N 1
ATOM 776 C CA . GLN A 1 106 ? -1.087 -1.757 -9.594 1 97 106 GLN A CA 1
ATOM 777 C C . GLN A 1 106 ? -0.448 -0.436 -10.008 1 97 106 GLN A C 1
ATOM 779 O O . GLN A 1 106 ? -1.035 0.327 -10.781 1 97 106 GLN A O 1
ATOM 784 N N . LEU A 1 107 ? 0.719 -0.112 -9.477 1 97.12 107 LEU A N 1
ATOM 785 C CA . LEU A 1 107 ? 1.436 1.105 -9.844 1 97.12 107 LEU A CA 1
ATOM 786 C C . LEU A 1 107 ? 1.729 1.135 -11.336 1 97.12 107 LEU A C 1
ATOM 788 O O . LEU A 1 107 ? 1.552 2.168 -11.992 1 97.12 107 LEU A O 1
ATOM 792 N N . LEU A 1 108 ? 2.129 0.023 -11.859 1 97.31 108 LEU A N 1
ATOM 793 C CA . LEU A 1 108 ? 2.441 -0.061 -13.281 1 97.31 108 LEU A CA 1
ATOM 794 C C . LEU A 1 108 ? 1.183 0.116 -14.125 1 97.31 108 LEU A C 1
ATOM 796 O O . LEU A 1 108 ? 1.221 0.757 -15.18 1 97.31 108 LEU A O 1
ATOM 800 N N . SER A 1 109 ? 0.08 -0.521 -13.664 1 96.06 109 SER A N 1
ATOM 801 C CA . SER A 1 109 ? -1.179 -0.333 -14.375 1 96.06 109 SER A CA 1
ATOM 802 C C . SER A 1 109 ? -1.56 1.142 -14.453 1 96.06 109 SER A C 1
ATOM 804 O O . SER A 1 109 ? -2.039 1.614 -15.484 1 96.06 109 SER A O 1
ATOM 806 N N . THR A 1 110 ? -1.339 1.846 -13.391 1 93.88 110 THR A N 1
ATOM 807 C CA . THR A 1 110 ? -1.623 3.275 -13.336 1 93.88 110 THR A CA 1
ATOM 808 C C . THR A 1 110 ? -0.667 4.051 -14.234 1 93.88 110 THR A C 1
ATOM 810 O O . THR A 1 110 ? -1.079 4.984 -14.93 1 93.88 110 THR A O 1
ATOM 813 N N . ALA A 1 111 ? 0.539 3.68 -14.289 1 95.56 111 ALA A N 1
ATOM 814 C CA . ALA A 1 111 ? 1.583 4.422 -14.992 1 95.56 111 ALA A CA 1
ATOM 815 C C . ALA A 1 111 ? 1.521 4.168 -16.5 1 95.56 111 ALA A C 1
ATOM 817 O O . ALA A 1 111 ? 1.903 5.027 -17.297 1 95.56 111 ALA A O 1
ATOM 818 N N . LEU A 1 112 ? 1.026 3.014 -16.906 1 96.81 112 LEU A N 1
ATOM 819 C CA . LEU A 1 112 ? 1.274 2.594 -18.281 1 96.81 112 LEU A CA 1
ATOM 820 C C . LEU A 1 112 ? -0.032 2.484 -19.047 1 96.81 112 LEU A C 1
ATOM 822 O O . LEU A 1 112 ? -0.022 2.414 -20.281 1 96.81 112 LEU A O 1
ATOM 826 N N . LEU A 1 113 ? -1.192 2.461 -18.359 1 95.56 113 LEU A N 1
ATOM 827 C CA . LEU A 1 113 ? -2.426 2.113 -19.047 1 95.56 113 LEU A CA 1
ATOM 828 C C . LEU A 1 113 ? -3.436 3.252 -18.969 1 95.56 113 LEU A C 1
ATOM 830 O O . LEU A 1 113 ? -3.814 3.674 -17.875 1 95.56 113 LEU A O 1
ATOM 834 N N . ASP A 1 114 ? -3.863 3.699 -20.109 1 93.19 114 ASP A N 1
ATOM 835 C CA . ASP A 1 114 ? -5.074 4.508 -20.234 1 93.19 114 ASP A CA 1
ATOM 836 C C . ASP A 1 114 ? -6.305 3.625 -20.438 1 93.19 114 ASP A C 1
ATOM 838 O O . ASP A 1 114 ? -6.188 2.482 -20.891 1 93.19 114 ASP A O 1
ATOM 842 N N . PRO A 1 115 ? -7.5 4.137 -20 1 91.06 115 PRO A N 1
ATOM 843 C CA . PRO A 1 115 ? -8.688 3.383 -20.406 1 91.06 115 PRO A CA 1
ATOM 844 C C . PRO A 1 115 ? -8.695 3.047 -21.891 1 91.06 115 PRO A C 1
ATOM 846 O O . PRO A 1 115 ? -8.43 3.914 -22.719 1 91.06 115 PRO A O 1
ATOM 849 N N . GLY A 1 116 ? -8.891 1.774 -22.188 1 95.06 116 GLY A N 1
ATOM 850 C CA . GLY A 1 116 ? -8.93 1.331 -23.578 1 95.06 116 GLY A CA 1
ATOM 851 C C . GLY A 1 116 ? -7.598 0.795 -24.062 1 95.06 116 GLY A C 1
ATOM 852 O O . GLY A 1 116 ? -7.531 0.159 -25.125 1 95.06 116 GLY A O 1
ATOM 853 N N . ALA A 1 117 ? -6.512 1.048 -23.312 1 96.62 117 ALA A N 1
ATOM 854 C CA . ALA A 1 117 ? -5.211 0.514 -23.703 1 96.62 117 ALA A CA 1
ATOM 855 C C . ALA A 1 117 ? -5.23 -1.012 -23.734 1 96.62 117 ALA A C 1
ATOM 857 O O . ALA A 1 117 ? -5.918 -1.646 -22.938 1 96.62 117 ALA A O 1
ATOM 858 N N . THR A 1 118 ? -4.449 -1.61 -24.641 1 97.94 118 THR A N 1
ATOM 859 C CA . THR A 1 118 ? -4.422 -3.059 -24.812 1 97.94 118 THR A CA 1
ATOM 860 C C . THR A 1 118 ? -3.32 -3.684 -23.953 1 97.94 118 THR A C 1
ATOM 862 O O . THR A 1 118 ? -2.174 -3.23 -23.984 1 97.94 118 THR A O 1
ATOM 865 N N . VAL A 1 119 ? -3.705 -4.668 -23.219 1 98.25 119 VAL A N 1
ATOM 866 C CA . VAL A 1 119 ? -2.781 -5.492 -22.438 1 98.25 119 VAL A CA 1
ATOM 867 C C . VAL A 1 119 ? -2.832 -6.934 -22.938 1 98.25 119 VAL A C 1
ATOM 869 O O . VAL A 1 119 ? -3.912 -7.52 -23.062 1 98.25 119 VAL A O 1
ATOM 872 N N . LEU A 1 120 ? -1.637 -7.434 -23.312 1 98.44 120 LEU A N 1
ATOM 873 C CA . LEU A 1 120 ? -1.546 -8.852 -23.641 1 98.44 120 LEU A CA 1
ATOM 874 C C . LEU A 1 120 ? -1.21 -9.68 -22.406 1 98.44 120 LEU A C 1
ATOM 876 O O . LEU A 1 120 ? -0.401 -9.266 -21.578 1 98.44 120 LEU A O 1
ATOM 880 N N . VAL A 1 121 ? -1.872 -10.828 -22.281 1 98 121 VAL A N 1
ATOM 881 C CA . VAL A 1 121 ? -1.608 -11.758 -21.188 1 98 121 VAL A CA 1
ATOM 882 C C . VAL A 1 121 ? -1.524 -13.188 -21.734 1 98 121 VAL A C 1
ATOM 884 O O . VAL A 1 121 ? -2.01 -13.461 -22.828 1 98 121 VAL A O 1
ATOM 887 N N . GLU A 1 122 ? -0.812 -13.992 -20.984 1 95.44 122 GLU A N 1
ATOM 888 C CA . GLU A 1 122 ? -0.931 -15.422 -21.266 1 95.44 122 GLU A CA 1
ATOM 889 C C . GLU A 1 122 ? -2.256 -15.977 -20.766 1 95.44 122 GLU A C 1
ATOM 891 O O . GLU A 1 122 ? -2.922 -15.352 -19.938 1 95.44 122 GLU A O 1
ATOM 896 N N . GLU A 1 123 ? -2.637 -17.078 -21.297 1 91.5 123 GLU A N 1
ATOM 897 C CA . GLU A 1 123 ? -3.834 -17.766 -20.828 1 91.5 123 GLU A CA 1
ATOM 898 C C . GLU A 1 123 ? -3.516 -19.188 -20.391 1 91.5 123 GLU A C 1
ATOM 900 O O . GLU A 1 123 ? -2.895 -19.953 -21.125 1 91.5 123 GLU A O 1
ATOM 905 N N . PRO A 1 124 ? -3.908 -19.672 -19.156 1 93.81 124 PRO A N 1
ATOM 906 C CA . PRO A 1 124 ? -4.57 -18.906 -18.094 1 93.81 124 PRO A CA 1
ATOM 907 C C . PRO A 1 124 ? -3.645 -17.891 -17.438 1 93.81 124 PRO A C 1
ATOM 909 O O . PRO A 1 124 ? -2.424 -17.953 -17.609 1 93.81 124 PRO A O 1
ATOM 912 N N . VAL A 1 125 ? -4.285 -16.891 -16.797 1 94 125 VAL A N 1
ATOM 913 C CA . VAL A 1 125 ? -3.52 -15.781 -16.234 1 94 125 VAL A CA 1
ATOM 914 C C . VAL A 1 125 ? -3.844 -15.617 -14.758 1 94 125 VAL A C 1
ATOM 916 O O . VAL A 1 125 ? -4.938 -15.977 -14.305 1 94 125 VAL A O 1
ATOM 919 N N . TYR A 1 126 ? -2.898 -15.094 -14.023 1 93.88 126 TYR A N 1
ATOM 920 C CA . TYR A 1 126 ? -3.053 -14.805 -12.602 1 93.88 126 TYR A CA 1
ATOM 921 C C . TYR A 1 126 ? -4.246 -13.891 -12.359 1 93.88 126 TYR A C 1
ATOM 923 O O . TYR A 1 126 ? -4.328 -12.805 -12.93 1 93.88 126 TYR A O 1
ATOM 931 N N . LEU A 1 127 ? -5.086 -14.211 -11.539 1 89.69 127 LEU A N 1
ATOM 932 C CA . LEU A 1 127 ? -6.391 -13.586 -11.359 1 89.69 127 LEU A CA 1
ATOM 933 C C . LEU A 1 127 ? -6.242 -12.148 -10.883 1 89.69 127 LEU A C 1
ATOM 935 O O . LEU A 1 127 ? -6.98 -11.266 -11.328 1 89.69 127 LEU A O 1
ATOM 939 N N . SER A 1 128 ? -5.34 -11.867 -9.93 1 89.62 128 SER A N 1
ATOM 940 C CA . SER A 1 128 ? -5.23 -10.516 -9.391 1 89.62 128 SER A CA 1
ATOM 941 C C . SER A 1 128 ? -4.664 -9.547 -10.43 1 89.62 128 SER A C 1
ATOM 943 O O . SER A 1 128 ? -4.902 -8.344 -10.359 1 89.62 128 SER A O 1
ATOM 945 N N . ALA A 1 129 ? -3.873 -10.039 -11.336 1 93.81 129 ALA A N 1
ATOM 946 C CA . ALA A 1 129 ? -3.439 -9.211 -12.453 1 93.81 129 ALA A CA 1
ATOM 947 C C . ALA A 1 129 ? -4.625 -8.805 -13.328 1 93.81 129 ALA A C 1
ATOM 949 O O . ALA A 1 129 ? -4.746 -7.645 -13.727 1 93.81 129 ALA A O 1
ATOM 950 N N . LEU A 1 130 ? -5.484 -9.812 -13.602 1 90.88 130 LEU A N 1
ATOM 951 C CA . LEU A 1 130 ? -6.691 -9.531 -14.367 1 90.88 130 LEU A CA 1
ATOM 952 C C . LEU A 1 130 ? -7.52 -8.438 -13.711 1 90.88 130 LEU A C 1
ATOM 954 O O . LEU A 1 130 ? -7.98 -7.512 -14.383 1 90.88 130 LEU A O 1
ATOM 958 N N . GLN A 1 131 ? -7.656 -8.523 -12.461 1 87.19 131 GLN A N 1
ATOM 959 C CA . GLN A 1 131 ? -8.43 -7.543 -11.711 1 87.19 131 GLN A CA 1
ATOM 960 C C . GLN A 1 131 ? -7.809 -6.152 -11.828 1 87.19 131 GLN A C 1
ATOM 962 O O . GLN A 1 131 ? -8.523 -5.16 -11.992 1 87.19 131 GLN A O 1
ATOM 967 N N . CYS A 1 132 ? -6.566 -6.102 -11.719 1 91 132 CYS A N 1
ATOM 968 C CA . CYS A 1 132 ? -5.848 -4.836 -11.82 1 91 132 CYS A CA 1
ATOM 969 C C . CYS A 1 132 ? -6.074 -4.188 -13.18 1 91 132 CYS A C 1
ATOM 971 O O . CYS A 1 132 ? -6.348 -2.99 -13.266 1 91 132 CYS A O 1
ATOM 973 N N . PHE A 1 133 ? -5.98 -4.953 -14.227 1 93.94 133 PHE A N 1
ATOM 974 C CA . PHE A 1 133 ? -6.113 -4.426 -15.578 1 93.94 133 PHE A CA 1
ATOM 975 C C . PHE A 1 133 ? -7.559 -4.035 -15.867 1 93.94 133 PHE A C 1
ATOM 977 O O . PHE A 1 133 ? -7.816 -3.078 -16.594 1 93.94 133 PHE A O 1
ATOM 984 N N . GLN A 1 134 ? -8.484 -4.816 -15.266 1 90.25 134 GLN A N 1
ATOM 985 C CA . GLN A 1 134 ? -9.898 -4.473 -15.406 1 90.25 134 GLN A CA 1
ATOM 986 C C . GLN A 1 134 ? -10.203 -3.141 -14.734 1 90.25 134 GLN A C 1
ATOM 988 O O . GLN A 1 134 ? -10.922 -2.307 -15.289 1 90.25 134 GLN A O 1
ATOM 993 N N . LEU A 1 135 ? -9.664 -2.957 -13.617 1 88.06 135 LEU A N 1
ATOM 994 C CA . LEU A 1 135 ? -9.875 -1.719 -12.875 1 88.06 135 LEU A CA 1
ATOM 995 C C . LEU A 1 135 ? -9.266 -0.533 -13.609 1 88.06 135 LEU A C 1
ATOM 997 O O . LEU A 1 135 ? -9.742 0.597 -13.484 1 88.06 135 LEU A O 1
ATOM 1001 N N . ALA A 1 136 ? -8.227 -0.788 -14.352 1 90.81 136 ALA A N 1
ATOM 1002 C CA . ALA A 1 136 ? -7.609 0.243 -15.188 1 90.81 136 ALA A CA 1
ATOM 1003 C C . ALA A 1 136 ? -8.406 0.454 -16.469 1 90.81 136 ALA A C 1
ATOM 1005 O O . ALA A 1 136 ? -8.039 1.289 -17.297 1 90.81 136 ALA A O 1
ATOM 1006 N N . GLU A 1 137 ? -9.477 -0.387 -16.641 1 91.75 137 GLU A N 1
ATOM 1007 C CA . GLU A 1 137 ? -10.336 -0.333 -17.812 1 91.75 137 GLU A CA 1
ATOM 1008 C C . GLU A 1 137 ? -9.555 -0.635 -19.094 1 91.75 137 GLU A C 1
ATOM 1010 O O . GLU A 1 137 ? -9.789 -0.021 -20.141 1 91.75 137 GLU A O 1
ATOM 1015 N N . ALA A 1 138 ? -8.602 -1.499 -19.031 1 94.81 138 ALA A N 1
ATOM 1016 C CA . ALA A 1 138 ? -7.801 -1.917 -20.172 1 94.81 138 ALA A CA 1
ATOM 1017 C C . ALA A 1 138 ? -8.531 -2.979 -21 1 94.81 138 ALA A C 1
ATOM 1019 O O . ALA A 1 138 ? -9.438 -3.646 -20.484 1 94.81 138 ALA A O 1
ATOM 1020 N N . ARG A 1 139 ? -8.211 -3.018 -22.25 1 96.69 139 ARG A N 1
ATOM 1021 C CA . ARG A 1 139 ? -8.617 -4.145 -23.078 1 96.69 139 ARG A CA 1
ATOM 1022 C C . ARG A 1 139 ? -7.641 -5.309 -22.938 1 96.69 139 ARG A C 1
ATOM 1024 O O . ARG A 1 139 ? -6.484 -5.211 -23.359 1 96.69 139 ARG A O 1
ATOM 1031 N N . ILE A 1 140 ? -8.094 -6.391 -22.359 1 97.06 140 ILE A N 1
ATOM 1032 C CA . ILE A 1 140 ? -7.23 -7.535 -22.078 1 97.06 140 ILE A CA 1
ATOM 1033 C C . ILE A 1 140 ? -7.348 -8.555 -23.219 1 97.06 140 ILE A C 1
ATOM 1035 O O . ILE A 1 140 ? -8.438 -9.055 -23.5 1 97.06 140 ILE A O 1
ATOM 1039 N N . VAL A 1 141 ? -6.246 -8.859 -23.859 1 97.44 141 VAL A N 1
ATOM 1040 C CA . VAL A 1 141 ? -6.207 -9.781 -25 1 97.44 141 VAL A CA 1
ATOM 1041 C C . VAL A 1 141 ? -5.324 -10.977 -24.656 1 97.44 141 VAL A C 1
ATOM 1043 O O . VAL A 1 141 ? -4.129 -10.828 -24.406 1 97.44 141 VAL A O 1
ATOM 1046 N N . PRO A 1 142 ? -5.875 -12.156 -24.641 1 96.44 142 PRO A N 1
ATOM 1047 C CA . PRO A 1 142 ? -5.082 -13.352 -24.344 1 96.44 142 PRO A CA 1
ATOM 1048 C C . PRO A 1 142 ? -4.242 -13.805 -25.531 1 96.44 142 PRO A C 1
ATOM 1050 O O . PRO A 1 142 ? -4.672 -13.68 -26.688 1 96.44 142 PRO A O 1
ATOM 1053 N N . VAL A 1 143 ? -3.111 -14.234 -25.266 1 97 143 VAL A N 1
ATOM 1054 C CA . VAL A 1 143 ? -2.23 -14.875 -26.234 1 97 143 VAL A CA 1
ATOM 1055 C C . VAL A 1 143 ? -2.182 -16.375 -25.969 1 97 143 VAL A C 1
ATOM 1057 O O . VAL A 1 143 ? -1.879 -16.812 -24.859 1 97 143 VAL A O 1
ATOM 1060 N N . PRO A 1 144 ? -2.473 -17.172 -26.938 1 94.12 144 PRO A N 1
ATOM 1061 C CA . PRO A 1 144 ? -2.465 -18.609 -26.719 1 94.12 144 PRO A CA 1
ATOM 1062 C C . PRO A 1 144 ? -1.068 -19.156 -26.438 1 94.12 144 PRO A C 1
ATOM 1064 O O . PRO A 1 144 ? -0.07 -18.5 -26.734 1 94.12 144 PRO A O 1
ATOM 1067 N N . GLY A 1 145 ? -1.078 -20.297 -25.812 1 94.56 145 GLY A N 1
ATOM 1068 C CA . GLY A 1 145 ? 0.155 -21.016 -25.531 1 94.56 145 GLY A CA 1
ATOM 1069 C C . GLY A 1 145 ? -0.031 -22.516 -25.438 1 94.56 145 GLY A C 1
ATOM 1070 O O . GLY A 1 145 ? -1.048 -23.047 -25.891 1 94.56 145 GLY A O 1
ATOM 1071 N N . ASP A 1 146 ? 1.016 -23.188 -25.078 1 94.88 146 ASP A N 1
ATOM 1072 C CA . ASP A 1 146 ? 1.018 -24.625 -24.922 1 94.88 146 ASP A CA 1
ATOM 1073 C C . ASP A 1 146 ? 1.818 -25.047 -23.688 1 94.88 146 ASP A C 1
ATOM 1075 O O . ASP A 1 146 ? 1.938 -24.281 -22.734 1 94.88 146 ASP A O 1
ATOM 1079 N N . ALA A 1 147 ? 2.277 -26.25 -23.625 1 93.19 147 ALA A N 1
ATOM 1080 C CA . ALA A 1 147 ? 2.955 -26.797 -22.453 1 93.19 147 ALA A CA 1
ATOM 1081 C C . ALA A 1 147 ? 4.23 -26.016 -22.141 1 93.19 147 ALA A C 1
ATOM 1083 O O . ALA A 1 147 ? 4.715 -26.031 -21 1 93.19 147 ALA A O 1
ATOM 1084 N N . GLU A 1 148 ? 4.711 -25.281 -23.109 1 93.31 148 GLU A N 1
ATOM 1085 C CA . GLU A 1 148 ? 5.945 -24.531 -22.922 1 93.31 148 GLU A CA 1
ATOM 1086 C C . GLU A 1 148 ? 5.652 -23.047 -22.672 1 93.31 148 GLU A C 1
ATOM 1088 O O . GLU A 1 148 ? 6.566 -22.219 -22.688 1 93.31 148 GLU A O 1
ATOM 1093 N N . GLY A 1 149 ? 4.422 -22.734 -22.484 1 94.12 149 GLY A N 1
ATOM 1094 C CA . GLY A 1 149 ? 4.059 -21.359 -22.188 1 94.12 149 GLY A CA 1
ATOM 1095 C C . GLY A 1 149 ? 3.508 -20.609 -23.391 1 94.12 149 GLY A C 1
ATOM 1096 O O . GLY A 1 149 ? 3.006 -21.234 -24.344 1 94.12 149 GLY A O 1
ATOM 1097 N N . ILE A 1 150 ? 3.506 -19.344 -23.359 1 97.12 150 ILE A N 1
ATOM 1098 C CA . ILE A 1 150 ? 2.949 -18.438 -24.359 1 97.12 150 ILE A CA 1
ATOM 1099 C C . ILE A 1 150 ? 3.623 -18.672 -25.703 1 97.12 150 ILE A C 1
ATOM 1101 O O . ILE A 1 150 ? 4.832 -18.922 -25.766 1 97.12 150 ILE A O 1
ATOM 1105 N N . ASP A 1 151 ? 2.854 -18.609 -26.844 1 97.94 151 ASP A N 1
ATOM 1106 C CA . ASP A 1 151 ? 3.359 -18.859 -28.188 1 97.94 151 ASP A CA 1
ATOM 1107 C C . ASP A 1 151 ? 3.918 -17.594 -28.812 1 97.94 151 ASP A C 1
ATOM 1109 O O . ASP A 1 151 ? 3.166 -16.656 -29.125 1 97.94 151 ASP A O 1
ATOM 1113 N N . PRO A 1 152 ? 5.238 -17.609 -29.141 1 98.38 152 PRO A N 1
ATOM 1114 C CA . PRO A 1 152 ? 5.84 -16.391 -29.703 1 98.38 152 PRO A CA 1
ATOM 1115 C C . PRO A 1 152 ? 5.242 -16.016 -31.047 1 98.38 152 PRO A C 1
ATOM 1117 O O . PRO A 1 152 ? 5.133 -14.828 -31.375 1 98.38 152 PRO A O 1
ATOM 1120 N N . ALA A 1 153 ? 4.875 -16.984 -31.844 1 98.44 153 ALA A N 1
ATOM 1121 C CA . ALA A 1 153 ? 4.281 -16.688 -33.156 1 98.44 153 ALA A CA 1
ATOM 1122 C C . ALA A 1 153 ? 2.918 -16.016 -33 1 98.44 153 ALA A C 1
ATOM 1124 O O . ALA A 1 153 ? 2.607 -15.047 -33.688 1 98.44 153 ALA A O 1
ATOM 1125 N N . ALA A 1 154 ? 2.152 -16.547 -32.125 1 98.38 154 ALA A N 1
ATOM 1126 C CA . ALA A 1 154 ? 0.86 -15.938 -31.844 1 98.38 154 ALA A CA 1
ATOM 1127 C C . ALA A 1 154 ? 1.036 -14.523 -31.281 1 98.38 154 ALA A C 1
ATOM 1129 O O . ALA A 1 154 ? 0.297 -13.609 -31.641 1 98.38 154 ALA A O 1
ATOM 1130 N N . LEU A 1 155 ? 1.998 -14.398 -30.406 1 98.69 155 LEU A N 1
ATOM 1131 C CA . LEU A 1 155 ? 2.293 -13.086 -29.844 1 98.69 155 LEU A CA 1
ATOM 1132 C C . LEU A 1 155 ? 2.635 -12.086 -30.953 1 98.69 155 LEU A C 1
ATOM 1134 O O . LEU A 1 155 ? 2.158 -10.953 -30.922 1 98.69 155 LEU A O 1
ATOM 1138 N N . ASP A 1 156 ? 3.457 -12.516 -31.844 1 98.75 156 ASP A N 1
ATOM 1139 C CA . ASP A 1 156 ? 3.883 -11.672 -32.938 1 98.75 156 ASP A CA 1
ATOM 1140 C C . ASP A 1 156 ? 2.684 -11.188 -33.75 1 98.75 156 ASP A C 1
ATOM 1142 O O . ASP A 1 156 ? 2.555 -9.992 -34.031 1 98.75 156 ASP A O 1
ATOM 1146 N N . GLU A 1 157 ? 1.841 -12.078 -34.062 1 98.69 157 GLU A N 1
ATOM 1147 C CA . GLU A 1 157 ? 0.659 -11.773 -34.875 1 98.69 157 GLU A CA 1
ATOM 1148 C C . GLU A 1 157 ? -0.281 -10.828 -34.125 1 98.69 157 GLU A C 1
ATOM 1150 O O . GLU A 1 157 ? -0.751 -9.836 -34.688 1 98.69 157 GLU A O 1
ATOM 1155 N N . ILE A 1 158 ? -0.545 -11.156 -32.906 1 98.5 158 ILE A N 1
ATOM 1156 C CA . ILE A 1 158 ? -1.496 -10.383 -32.125 1 98.5 158 ILE A CA 1
ATOM 1157 C C . ILE A 1 158 ? -0.933 -8.992 -31.859 1 98.5 158 ILE A C 1
ATOM 1159 O O . ILE A 1 158 ? -1.662 -8 -31.922 1 98.5 158 ILE A O 1
ATOM 1163 N N . ALA A 1 159 ? 0.365 -8.938 -31.562 1 98.38 159 ALA A N 1
ATOM 1164 C CA . ALA A 1 159 ? 1.003 -7.641 -31.312 1 98.38 159 ALA A CA 1
ATOM 1165 C C . ALA A 1 159 ? 0.904 -6.742 -32.531 1 98.38 159 ALA A C 1
ATOM 1167 O O . ALA A 1 159 ? 0.675 -5.539 -32.438 1 98.38 159 ALA A O 1
ATOM 1168 N N . ALA A 1 160 ? 1.1 -7.344 -33.688 1 98.25 160 ALA A N 1
ATOM 1169 C CA . ALA A 1 160 ? 1.004 -6.586 -34.938 1 98.25 160 ALA A CA 1
ATOM 1170 C C . ALA A 1 160 ? -0.4 -6.02 -35.125 1 98.25 160 ALA A C 1
ATOM 1172 O O . ALA A 1 160 ? -0.562 -4.895 -35.594 1 98.25 160 ALA A O 1
ATOM 1173 N N . ARG A 1 161 ? -1.334 -6.73 -34.688 1 98.12 161 ARG A N 1
ATOM 1174 C CA . ARG A 1 161 ? -2.73 -6.359 -34.875 1 98.12 161 ARG A CA 1
ATOM 1175 C C . ARG A 1 161 ? -3.203 -5.398 -33.781 1 98.12 161 ARG A C 1
ATOM 1177 O O . ARG A 1 161 ? -3.908 -4.426 -34.094 1 98.12 161 ARG A O 1
ATOM 1184 N N . GLU A 1 162 ? -2.756 -5.633 -32.562 1 97.69 162 GLU A N 1
ATOM 1185 C CA . GLU A 1 162 ? -3.377 -4.992 -31.391 1 97.69 162 GLU A CA 1
ATOM 1186 C C . GLU A 1 162 ? -2.553 -3.803 -30.906 1 97.69 162 GLU A C 1
ATOM 1188 O O . GLU A 1 162 ? -3.053 -2.953 -30.172 1 97.69 162 GLU A O 1
ATOM 1193 N N . ARG A 1 163 ? -1.318 -3.637 -31.297 1 96.38 163 ARG A N 1
ATOM 1194 C CA . ARG A 1 163 ? -0.424 -2.574 -30.844 1 96.38 163 ARG A CA 1
ATOM 1195 C C . ARG A 1 163 ? -0.518 -2.377 -29.344 1 96.38 163 ARG A C 1
ATOM 1197 O O . ARG A 1 163 ? -0.877 -1.294 -28.875 1 96.38 163 ARG A O 1
ATOM 1204 N N . PRO A 1 164 ? -0.143 -3.391 -28.531 1 98.19 164 PRO A N 1
ATOM 1205 C CA . PRO A 1 164 ? -0.363 -3.373 -27.094 1 98.19 164 PRO A CA 1
ATOM 1206 C C . PRO A 1 164 ? 0.548 -2.385 -26.35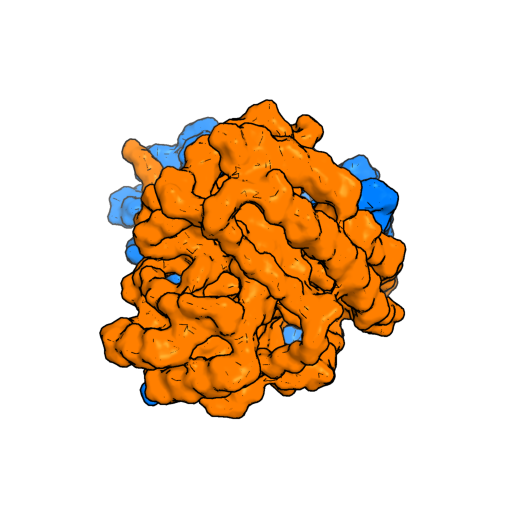9 1 98.19 164 PRO A C 1
ATOM 1208 O O . PRO A 1 164 ? 1.615 -2.035 -26.875 1 98.19 164 PRO A O 1
ATOM 1211 N N . SER A 1 165 ? 0.086 -1.975 -25.172 1 97.75 165 SER A N 1
ATOM 1212 C CA . SER A 1 165 ? 0.918 -1.19 -24.266 1 97.75 165 SER A CA 1
ATOM 1213 C C . SER A 1 165 ? 1.9 -2.078 -23.5 1 97.75 165 SER A C 1
ATOM 1215 O O . SER A 1 165 ? 3.027 -1.665 -23.219 1 97.75 165 SER A O 1
ATOM 1217 N N . LEU A 1 166 ? 1.416 -3.188 -23.109 1 97.94 166 LEU A N 1
ATOM 1218 C CA . LEU A 1 166 ? 2.291 -4.062 -22.344 1 97.94 166 LEU A CA 1
ATOM 1219 C C . LEU A 1 166 ? 1.866 -5.52 -22.484 1 97.94 166 LEU A C 1
ATOM 1221 O O . LEU A 1 166 ? 0.761 -5.805 -22.953 1 97.94 166 LEU A O 1
ATOM 1225 N N . LEU A 1 167 ? 2.814 -6.43 -22.266 1 98.62 167 LEU A N 1
ATOM 1226 C CA . LEU A 1 167 ? 2.625 -7.859 -22.047 1 98.62 167 LEU A CA 1
ATOM 1227 C C . LEU A 1 167 ? 2.895 -8.219 -20.578 1 98.62 167 LEU A C 1
ATOM 1229 O O . LEU A 1 167 ? 3.939 -7.863 -20.031 1 98.62 167 LEU A O 1
ATOM 1233 N N . TYR A 1 168 ? 1.902 -8.836 -19.969 1 98.62 168 TYR A N 1
ATOM 1234 C CA . TYR A 1 168 ? 2.086 -9.398 -18.641 1 98.62 168 TYR A CA 1
ATOM 1235 C C . TYR A 1 168 ? 2.271 -10.914 -18.703 1 98.62 168 TYR A C 1
ATOM 1237 O O . TYR A 1 168 ? 1.465 -11.617 -19.328 1 98.62 168 TYR A O 1
ATOM 1245 N N . LEU A 1 169 ? 3.393 -11.391 -17.938 1 97.44 169 LEU A N 1
ATOM 1246 C CA . LEU A 1 169 ? 3.715 -12.812 -17.984 1 97.44 169 LEU A CA 1
ATOM 1247 C C . LEU A 1 169 ? 4.223 -13.289 -16.625 1 97.44 169 LEU A C 1
ATOM 1249 O O . LEU A 1 169 ? 4.922 -12.555 -15.922 1 97.44 169 LEU A O 1
ATOM 1253 N N . VAL A 1 170 ? 3.832 -14.5 -16.281 1 97.81 170 VAL A N 1
ATOM 1254 C CA . VAL A 1 170 ? 4.504 -15.281 -15.25 1 97.81 170 VAL A CA 1
ATOM 1255 C C . VAL A 1 170 ? 5.234 -16.469 -15.891 1 97.81 170 VAL A C 1
ATOM 1257 O O . VAL A 1 170 ? 4.73 -17.594 -15.883 1 97.81 170 VAL A O 1
ATOM 1260 N N . PRO A 1 171 ? 6.449 -16.25 -16.344 1 97.56 171 PRO A N 1
ATOM 1261 C CA . PRO A 1 171 ? 7.086 -17.234 -17.219 1 97.56 171 PRO A CA 1
ATOM 1262 C C . PRO A 1 171 ? 7.66 -18.422 -16.453 1 97.56 171 PRO A C 1
ATOM 1264 O O . PRO A 1 171 ? 8.047 -19.422 -17.047 1 97.56 171 PRO A O 1
ATOM 1267 N N . THR A 1 172 ? 7.82 -18.297 -15.148 1 97.38 172 THR A N 1
ATOM 1268 C CA . THR A 1 172 ? 8.398 -19.359 -14.344 1 97.38 172 THR A CA 1
ATOM 1269 C C . THR A 1 172 ? 7.395 -19.844 -13.297 1 97.38 172 THR A C 1
ATOM 1271 O O . THR A 1 172 ? 7.027 -19.094 -12.391 1 97.38 172 THR A O 1
ATOM 1274 N N . PHE A 1 173 ? 6.969 -21.156 -13.477 1 97.62 173 PHE A N 1
ATOM 1275 C CA . PHE A 1 173 ? 6.027 -21.781 -12.562 1 97.62 173 PHE A CA 1
ATOM 1276 C C . PHE A 1 173 ? 4.758 -20.938 -12.43 1 97.62 173 PHE A C 1
ATOM 1278 O O . PHE A 1 173 ? 4.348 -20.594 -11.328 1 97.62 173 PHE A O 1
ATOM 1285 N N . SER A 1 174 ? 4.148 -20.766 -13.516 1 97 174 SER A N 1
ATOM 1286 C CA . SER A 1 174 ? 3.033 -19.844 -13.703 1 97 174 SER A CA 1
ATOM 1287 C C . SER A 1 174 ? 1.896 -20.141 -12.734 1 97 174 SER A C 1
ATOM 1289 O O . SER A 1 174 ? 1.547 -21.312 -12.523 1 97 174 SER A O 1
ATOM 1291 N N . ASN A 1 175 ? 1.396 -19.172 -12.039 1 95.88 175 ASN A N 1
ATOM 1292 C CA . ASN A 1 175 ? 0.067 -19.219 -11.445 1 95.88 175 ASN A CA 1
ATOM 1293 C C . ASN A 1 175 ? -1.009 -18.781 -12.438 1 95.88 175 ASN A C 1
ATOM 1295 O O . ASN A 1 175 ? -1.083 -17.609 -12.805 1 95.88 175 ASN A O 1
ATOM 1299 N N . PRO A 1 176 ? -1.729 -19.656 -12.969 1 95.38 176 PRO A N 1
ATOM 1300 C CA . PRO A 1 176 ? -2.162 -20.859 -12.258 1 95.38 176 PRO A CA 1
ATOM 1301 C C . PRO A 1 176 ? -1.591 -22.141 -12.859 1 95.38 176 PRO A C 1
ATOM 1303 O O . PRO A 1 176 ? -1.749 -23.234 -12.289 1 95.38 176 PRO A O 1
ATOM 1306 N N . SER A 1 177 ? -0.91 -22.141 -13.922 1 96.06 177 SER A N 1
ATOM 1307 C CA . SER A 1 177 ? -0.764 -23.328 -14.742 1 96.06 177 SER A CA 1
ATOM 1308 C C . SER A 1 177 ? 0.407 -24.188 -14.273 1 96.06 177 SER A C 1
ATOM 1310 O O . SER A 1 177 ? 0.512 -25.359 -14.641 1 96.06 177 SER A O 1
ATOM 1312 N N . GLY A 1 178 ? 1.352 -23.578 -13.57 1 96.81 178 GLY A N 1
ATOM 1313 C CA . GLY A 1 178 ? 2.559 -24.297 -13.188 1 96.81 178 GLY A CA 1
ATOM 1314 C C . GLY A 1 178 ? 3.562 -24.406 -14.32 1 96.81 178 GLY A C 1
ATOM 1315 O O . GLY A 1 178 ? 4.672 -24.906 -14.125 1 96.81 178 GLY A O 1
ATOM 1316 N N . ARG A 1 179 ? 3.266 -23.859 -15.477 1 96.12 179 ARG A N 1
ATOM 1317 C CA . ARG A 1 179 ? 4.121 -23.969 -16.656 1 96.12 179 ARG A CA 1
ATOM 1318 C C . ARG A 1 179 ? 5.34 -23.062 -16.531 1 96.12 179 ARG A C 1
ATOM 1320 O O . ARG A 1 179 ? 5.301 -22.047 -15.828 1 96.12 179 ARG A O 1
ATOM 1327 N N . THR A 1 180 ? 6.398 -23.453 -17.188 1 97.19 180 THR A N 1
ATOM 1328 C CA . THR A 1 180 ? 7.613 -22.672 -17.328 1 97.19 180 THR A CA 1
ATOM 1329 C C . THR A 1 180 ? 7.938 -22.438 -18.812 1 97.19 180 THR A C 1
ATOM 1331 O O . THR A 1 180 ? 7.996 -23.391 -19.594 1 97.19 180 THR A O 1
ATOM 1334 N N . THR A 1 181 ? 8.07 -21.188 -19.156 1 97.25 181 THR A N 1
ATOM 1335 C CA . THR A 1 181 ? 8.477 -20.859 -20.516 1 97.25 181 THR A CA 1
ATOM 1336 C C . THR A 1 181 ? 9.906 -21.344 -20.781 1 97.25 181 THR A C 1
ATOM 1338 O O . THR A 1 181 ? 10.812 -21.047 -20 1 97.25 181 THR A O 1
ATOM 1341 N N . SER A 1 182 ? 10.125 -22.062 -21.828 1 96.25 182 SER A N 1
ATOM 1342 C CA . SER A 1 182 ? 11.43 -22.641 -22.141 1 96.25 182 SER A CA 1
ATOM 1343 C C . SER A 1 182 ? 12.43 -21.562 -22.547 1 96.25 182 SER A C 1
ATOM 1345 O O . SER A 1 182 ? 12.039 -20.469 -22.938 1 96.25 182 SER A O 1
ATOM 1347 N N . PRO A 1 183 ? 13.758 -21.875 -22.453 1 95.25 183 PRO A N 1
ATOM 1348 C CA . PRO A 1 183 ? 14.789 -20.891 -22.812 1 95.25 183 PRO A CA 1
ATOM 1349 C C . PRO A 1 183 ? 14.656 -20.406 -24.25 1 95.25 183 PRO A C 1
ATOM 1351 O O . PRO A 1 183 ? 14.781 -19.203 -24.516 1 95.25 183 PRO A O 1
ATOM 1354 N N . GLY A 1 184 ? 14.453 -21.375 -25.172 1 96.31 184 GLY A N 1
ATOM 1355 C CA . GLY A 1 184 ? 14.281 -20.984 -26.562 1 96.31 184 GLY A CA 1
ATOM 1356 C C . GLY A 1 184 ? 13.109 -20.031 -26.766 1 96.31 184 GLY A C 1
ATOM 1357 O O . GLY A 1 184 ? 13.227 -19.062 -27.5 1 96.31 184 GLY A O 1
ATOM 1358 N N . ARG A 1 185 ? 12.023 -20.266 -26.156 1 96.88 185 ARG A N 1
ATOM 1359 C CA . ARG A 1 185 ? 10.844 -19.422 -26.266 1 96.88 185 ARG A CA 1
ATOM 1360 C C . ARG A 1 185 ? 11.086 -18.062 -25.625 1 96.88 185 ARG A C 1
ATOM 1362 O O . ARG A 1 185 ? 10.594 -17.047 -26.109 1 96.88 185 ARG A O 1
ATOM 1369 N N . ARG A 1 186 ? 11.758 -18.062 -24.531 1 97.56 186 ARG A N 1
ATOM 1370 C CA . ARG A 1 186 ? 12.078 -16.781 -23.891 1 97.56 186 ARG A CA 1
ATOM 1371 C C . ARG A 1 186 ? 12.844 -15.875 -24.844 1 97.56 186 ARG A C 1
ATOM 1373 O O . ARG A 1 186 ? 12.57 -14.672 -24.906 1 97.56 186 ARG A O 1
ATOM 1380 N N . ARG A 1 187 ? 13.766 -16.422 -25.547 1 97.31 187 ARG A N 1
ATOM 1381 C CA . ARG A 1 187 ? 14.523 -15.656 -26.531 1 97.31 187 ARG A CA 1
ATOM 1382 C C . ARG A 1 187 ? 13.609 -15.141 -27.641 1 97.31 187 ARG A C 1
ATOM 1384 O O . ARG A 1 187 ? 13.711 -13.984 -28.047 1 97.31 187 ARG A O 1
ATOM 1391 N N . ALA A 1 188 ? 12.789 -16.031 -28.094 1 98.25 188 ALA A N 1
ATOM 1392 C CA . ALA A 1 188 ? 11.867 -15.664 -29.156 1 98.25 188 ALA A CA 1
ATOM 1393 C C . ALA A 1 188 ? 10.914 -14.562 -28.703 1 98.25 188 ALA A C 1
ATOM 1395 O O . ALA A 1 188 ? 10.617 -13.641 -29.469 1 98.25 188 ALA A O 1
ATOM 1396 N N . LEU A 1 189 ? 10.438 -14.656 -27.484 1 98.56 189 LEU A N 1
ATOM 1397 C CA . LEU A 1 189 ? 9.547 -13.641 -26.938 1 98.56 189 LEU A CA 1
ATOM 1398 C C . LEU A 1 189 ? 10.25 -12.289 -26.859 1 98.56 189 LEU A C 1
ATOM 1400 O O . LEU A 1 189 ? 9.664 -11.258 -27.203 1 98.56 189 LEU A O 1
ATOM 1404 N N . ALA A 1 190 ? 11.508 -12.305 -26.391 1 98.25 190 ALA A N 1
ATOM 1405 C CA . ALA A 1 190 ? 12.281 -11.07 -26.297 1 98.25 190 ALA A CA 1
ATOM 1406 C C . ALA A 1 190 ? 12.391 -10.375 -27.656 1 98.25 190 ALA A C 1
ATOM 1408 O O . ALA A 1 190 ? 12.266 -9.156 -27.75 1 98.25 190 ALA A O 1
ATOM 1409 N N . GLU A 1 191 ? 12.57 -11.164 -28.641 1 98.12 191 GLU A N 1
ATOM 1410 C CA . GLU A 1 191 ? 12.695 -10.617 -29.984 1 98.12 191 GLU A CA 1
ATOM 1411 C C . GLU A 1 191 ? 11.391 -9.984 -30.453 1 98.12 191 GLU A C 1
ATOM 1413 O O . GLU A 1 191 ? 11.391 -8.906 -31.047 1 98.12 191 GLU A O 1
ATOM 1418 N N . VAL A 1 192 ? 10.289 -10.656 -30.219 1 98.5 192 VAL A N 1
ATOM 1419 C CA . VAL A 1 192 ? 8.977 -10.156 -30.625 1 98.5 192 VAL A CA 1
ATOM 1420 C C . VAL A 1 192 ? 8.68 -8.852 -29.891 1 98.5 192 VAL A C 1
ATOM 1422 O O . VAL A 1 192 ? 8.227 -7.875 -30.5 1 98.5 192 VAL A O 1
ATOM 1425 N N . ILE A 1 193 ? 8.93 -8.82 -28.547 1 98.31 193 ILE A N 1
ATOM 1426 C CA . ILE A 1 193 ? 8.672 -7.645 -27.734 1 98.31 193 ILE A CA 1
ATOM 1427 C C . ILE A 1 193 ? 9.5 -6.465 -28.219 1 98.31 193 ILE A C 1
ATOM 1429 O O . ILE A 1 193 ? 8.984 -5.359 -28.391 1 98.31 193 ILE A O 1
ATOM 1433 N N . ALA A 1 194 ? 10.773 -6.734 -28.531 1 97.19 194 ALA A N 1
ATOM 1434 C CA . ALA A 1 194 ? 11.672 -5.695 -29.016 1 97.19 194 ALA A CA 1
ATOM 1435 C C . ALA A 1 194 ? 11.219 -5.164 -30.375 1 97.19 194 ALA A C 1
ATOM 1437 O O . ALA A 1 194 ? 11.281 -3.957 -30.625 1 97.19 194 ALA A O 1
ATOM 1438 N N . ARG A 1 195 ? 10.789 -6.031 -31.203 1 96.62 195 ARG A N 1
ATOM 1439 C CA . ARG A 1 195 ? 10.391 -5.672 -32.562 1 96.62 195 ARG A CA 1
ATOM 1440 C C . ARG A 1 195 ? 9.156 -4.777 -32.562 1 96.62 195 ARG A C 1
ATOM 1442 O O . ARG A 1 195 ? 9.086 -3.795 -33.281 1 96.62 195 ARG A O 1
ATOM 1449 N N . HIS A 1 196 ? 8.172 -5.066 -31.719 1 97.12 196 HIS A N 1
ATOM 1450 C CA . HIS A 1 196 ? 6.902 -4.348 -31.719 1 97.12 196 HIS A CA 1
ATOM 1451 C C . HIS A 1 196 ? 6.926 -3.172 -30.75 1 97.12 196 HIS A C 1
ATOM 1453 O O . HIS A 1 196 ? 6.078 -2.279 -30.828 1 97.12 196 HIS A O 1
ATOM 1459 N N . GLY A 1 197 ? 7.801 -3.184 -29.828 1 96.06 197 GLY A N 1
ATOM 1460 C CA . GLY A 1 197 ? 8.047 -2.021 -28.984 1 96.06 197 GLY A CA 1
ATOM 1461 C C . GLY A 1 197 ? 6.977 -1.814 -27.938 1 96.06 197 GLY A C 1
ATOM 1462 O O . GLY A 1 197 ? 6.418 -0.722 -27.812 1 96.06 197 GLY A O 1
ATOM 1463 N N . PHE A 1 198 ? 6.652 -2.732 -27.109 1 97.62 198 PHE A N 1
ATOM 1464 C CA . PHE A 1 198 ? 5.766 -2.59 -25.953 1 97.62 198 PHE A CA 1
ATOM 1465 C C . PHE A 1 198 ? 6.449 -3.057 -24.672 1 97.62 198 PHE A C 1
ATOM 1467 O O . PHE A 1 198 ? 7.535 -3.639 -24.734 1 97.62 198 PHE A O 1
ATOM 1474 N N . TRP A 1 199 ? 5.895 -2.711 -23.516 1 98.44 199 TRP A N 1
ATOM 1475 C CA . TRP A 1 199 ? 6.477 -3.051 -22.234 1 98.44 199 TRP A CA 1
ATOM 1476 C C . TRP A 1 199 ? 6.32 -4.539 -21.938 1 98.44 199 TRP A C 1
ATOM 1478 O O . TRP A 1 199 ? 5.273 -5.129 -22.219 1 98.44 199 TRP A O 1
ATOM 1488 N N . LEU A 1 200 ? 7.332 -5.129 -21.344 1 98.62 200 LEU A N 1
ATOM 1489 C CA . LEU A 1 200 ? 7.219 -6.426 -20.688 1 98.62 200 LEU A CA 1
ATOM 1490 C C . LEU A 1 200 ? 7.105 -6.266 -19.172 1 98.62 200 LEU A C 1
ATOM 1492 O O . LEU A 1 200 ? 7.934 -5.594 -18.562 1 98.62 200 LEU A O 1
ATOM 1496 N N . VAL A 1 201 ? 6.102 -6.812 -18.594 1 98.62 201 VAL A N 1
ATOM 1497 C CA . VAL A 1 201 ? 6.023 -7.02 -17.156 1 98.62 201 VAL A CA 1
ATOM 1498 C C . VAL A 1 201 ? 6.199 -8.5 -16.844 1 98.62 201 VAL A C 1
ATOM 1500 O O . VAL A 1 201 ? 5.281 -9.305 -17.031 1 98.62 201 VAL A O 1
ATOM 1503 N N . GLU A 1 202 ? 7.344 -8.852 -16.422 1 98.5 202 GLU A N 1
ATOM 1504 C CA . GLU A 1 202 ? 7.664 -10.211 -16 1 98.5 202 GLU A CA 1
ATOM 1505 C C . GLU A 1 202 ? 7.445 -10.375 -14.492 1 98.5 202 GLU A C 1
ATOM 1507 O O . GLU A 1 202 ? 8.219 -9.859 -13.688 1 98.5 202 GLU A O 1
ATOM 1512 N N . ASP A 1 203 ? 6.398 -11.062 -14.102 1 98.31 203 ASP A N 1
ATOM 1513 C CA . ASP A 1 203 ? 6.047 -11.359 -12.719 1 98.31 203 ASP A CA 1
ATOM 1514 C C . ASP A 1 203 ? 6.656 -12.688 -12.266 1 98.31 203 ASP A C 1
ATOM 1516 O O . ASP A 1 203 ? 6.324 -13.742 -12.805 1 98.31 203 ASP A O 1
ATOM 1520 N N . ASP A 1 204 ? 7.539 -12.641 -11.227 1 97.44 204 ASP A N 1
ATOM 1521 C CA . ASP A 1 204 ? 8.367 -13.812 -10.977 1 97.44 204 ASP A CA 1
ATOM 1522 C C . ASP A 1 204 ? 8.461 -14.109 -9.477 1 97.44 204 ASP A C 1
ATOM 1524 O O . ASP A 1 204 ? 9.562 -14.242 -8.938 1 97.44 204 ASP A O 1
ATOM 1528 N N . PRO A 1 205 ? 7.312 -14.344 -8.812 1 96.75 205 PRO A N 1
ATOM 1529 C CA . PRO A 1 205 ? 7.352 -14.594 -7.367 1 96.75 205 PRO A CA 1
ATOM 1530 C C . PRO A 1 205 ? 7.812 -16 -7.023 1 96.75 205 PRO A C 1
ATOM 1532 O O . PRO A 1 205 ? 8.18 -16.281 -5.875 1 96.75 205 PRO A O 1
ATOM 1535 N N . TYR A 1 206 ? 7.91 -16.984 -7.988 1 97 206 TYR A N 1
ATOM 1536 C CA . TYR A 1 206 ? 8.102 -18.391 -7.676 1 97 206 TYR A CA 1
ATOM 1537 C C . TYR A 1 206 ? 9.477 -18.875 -8.125 1 97 206 TYR A C 1
ATOM 1539 O O . TYR A 1 206 ? 9.836 -20.031 -7.906 1 97 206 TYR A O 1
ATOM 1547 N N . HIS A 1 207 ? 10.25 -18.047 -8.758 1 93.88 207 HIS A N 1
ATOM 1548 C CA . HIS A 1 207 ? 11.422 -18.469 -9.523 1 93.88 207 HIS A CA 1
ATOM 1549 C C . HIS A 1 207 ? 12.375 -19.297 -8.664 1 93.88 207 HIS A C 1
ATOM 1551 O O . HIS A 1 207 ? 13.086 -20.156 -9.172 1 93.88 207 HIS A O 1
ATOM 1557 N N . GLU A 1 208 ? 12.383 -19.094 -7.371 1 96.44 208 GLU A N 1
ATOM 1558 C CA . GLU A 1 208 ? 13.359 -19.766 -6.516 1 96.44 208 GLU A CA 1
ATOM 1559 C C . GLU A 1 208 ? 12.836 -21.125 -6.043 1 96.44 208 GLU A C 1
ATOM 1561 O O . GLU A 1 208 ? 13.594 -21.938 -5.496 1 96.44 208 GLU A O 1
ATOM 1566 N N . LEU A 1 209 ? 11.578 -21.375 -6.23 1 97.88 209 LEU A N 1
ATOM 1567 C CA . LEU A 1 209 ? 10.969 -22.625 -5.816 1 97.88 209 LEU A CA 1
ATOM 1568 C C . LEU A 1 209 ? 11.07 -23.688 -6.914 1 97.88 209 LEU A C 1
ATOM 1570 O O . LEU A 1 209 ? 10.062 -24.25 -7.34 1 97.88 209 LEU A O 1
ATOM 1574 N N . ARG A 1 210 ? 12.281 -23.984 -7.352 1 97.88 210 ARG A N 1
ATOM 1575 C CA . ARG A 1 210 ? 12.531 -24.969 -8.398 1 97.88 210 ARG A CA 1
ATOM 1576 C C . ARG A 1 210 ? 12.898 -26.328 -7.789 1 97.88 210 ARG A C 1
ATOM 1578 O O . ARG A 1 210 ? 13.789 -26.406 -6.945 1 97.88 210 ARG A O 1
ATOM 1585 N N . TYR A 1 211 ? 12.25 -27.375 -8.281 1 97.44 211 TYR A N 1
ATOM 1586 C CA . TYR A 1 211 ? 12.438 -28.719 -7.746 1 97.44 211 TYR A CA 1
ATOM 1587 C C . TYR A 1 211 ? 13.352 -29.531 -8.648 1 97.44 211 TYR A C 1
ATOM 1589 O O . TYR A 1 211 ? 14 -30.484 -8.188 1 97.44 211 TYR A O 1
ATOM 1597 N N . ARG A 1 212 ? 13.195 -29.219 -9.844 1 95.06 212 ARG A N 1
ATOM 1598 C CA . ARG A 1 212 ? 13.992 -29.953 -10.828 1 95.06 212 ARG A CA 1
ATOM 1599 C C . ARG A 1 212 ? 14.344 -29.062 -12.016 1 95.06 212 ARG A C 1
ATOM 1601 O O . ARG A 1 212 ? 13.695 -28.031 -12.242 1 95.06 212 ARG A O 1
ATOM 1608 N N . GLY A 1 213 ? 15.414 -29.469 -12.656 1 94.19 213 GLY A N 1
ATOM 1609 C CA . GLY A 1 213 ? 15.883 -28.719 -13.82 1 94.19 213 GLY A CA 1
ATOM 1610 C C . GLY A 1 213 ? 16.797 -27.562 -13.453 1 94.19 213 GLY A C 1
ATOM 1611 O O . GLY A 1 213 ? 17.234 -27.438 -12.312 1 94.19 213 GLY A O 1
ATOM 1612 N N . GLU A 1 214 ? 17.078 -26.734 -14.438 1 92.5 214 GLU A N 1
ATOM 1613 C CA . GLU A 1 214 ? 18 -25.625 -14.266 1 92.5 214 GLU A CA 1
ATOM 1614 C C . GLU A 1 214 ? 17.25 -24.297 -14.227 1 92.5 214 GLU A C 1
ATOM 1616 O O . GLU A 1 214 ? 16.156 -24.172 -14.797 1 92.5 214 GLU A O 1
ATOM 1621 N N . ARG A 1 215 ? 17.938 -23.406 -13.562 1 91.5 215 ARG A N 1
ATOM 1622 C CA . ARG A 1 215 ? 17.359 -22.062 -13.477 1 91.5 215 ARG A CA 1
ATOM 1623 C C . ARG A 1 215 ? 17.281 -21.422 -14.852 1 91.5 215 ARG A C 1
ATOM 1625 O O . ARG A 1 215 ? 18.219 -21.516 -15.648 1 91.5 215 ARG A O 1
ATOM 1632 N N . GLU A 1 216 ? 16.109 -20.797 -15.109 1 90.38 216 GLU A N 1
ATOM 1633 C CA . GLU A 1 216 ? 15.922 -20.047 -16.344 1 90.38 216 GLU A CA 1
ATOM 1634 C C . GLU A 1 216 ? 16.312 -18.594 -16.188 1 90.38 216 GLU A C 1
ATOM 1636 O O . GLU A 1 216 ? 16.047 -17.984 -15.148 1 90.38 216 GLU A O 1
ATOM 1641 N N . GLU A 1 217 ? 16.984 -18.078 -17.188 1 92.5 217 GLU A N 1
ATOM 1642 C CA . GLU A 1 217 ? 17.25 -16.641 -17.203 1 92.5 217 GLU A CA 1
ATOM 1643 C C . GLU A 1 217 ? 15.969 -15.844 -17.391 1 92.5 217 GLU A C 1
ATOM 1645 O O . GLU A 1 217 ? 15.164 -16.156 -18.266 1 92.5 217 GLU A O 1
ATOM 1650 N N . PRO A 1 218 ? 15.797 -14.836 -16.547 1 96.5 218 PRO A N 1
ATOM 1651 C CA . PRO A 1 218 ? 14.625 -13.992 -16.781 1 96.5 218 PRO A CA 1
ATOM 1652 C C . PRO A 1 218 ? 14.633 -13.352 -18.172 1 96.5 218 PRO A C 1
ATOM 1654 O O . PRO A 1 218 ? 15.695 -12.969 -18.672 1 96.5 218 PRO A O 1
ATOM 1657 N N . ILE A 1 219 ? 13.453 -13.195 -18.766 1 97.5 219 ILE A N 1
ATOM 1658 C CA . ILE A 1 219 ? 13.32 -12.523 -20.047 1 97.5 219 ILE A CA 1
ATOM 1659 C C . ILE A 1 219 ? 13.805 -11.078 -19.938 1 97.5 219 ILE A C 1
ATOM 1661 O O . ILE A 1 219 ? 14.469 -10.562 -20.844 1 97.5 219 ILE A O 1
ATOM 1665 N N . SER A 1 220 ? 13.594 -10.492 -18.781 1 97.25 220 SER A N 1
ATOM 1666 C CA . SER A 1 220 ? 13.906 -9.094 -18.484 1 97.25 220 SER A CA 1
ATOM 1667 C C . SER A 1 220 ? 15.414 -8.852 -18.469 1 97.25 220 SER A C 1
ATOM 1669 O O . SER A 1 220 ? 15.867 -7.711 -18.5 1 97.25 220 SER A O 1
ATOM 1671 N N . ALA A 1 221 ? 16.188 -9.898 -18.422 1 96.31 221 ALA A N 1
ATOM 1672 C CA . ALA A 1 221 ? 17.641 -9.766 -18.359 1 96.31 221 ALA A CA 1
ATOM 1673 C C . ALA A 1 221 ? 18.219 -9.555 -19.766 1 96.31 221 ALA A C 1
ATOM 1675 O O . ALA A 1 221 ? 19.391 -9.195 -19.891 1 96.31 221 ALA A O 1
ATOM 1676 N N . ARG A 1 222 ? 17.453 -9.766 -20.781 1 96.06 222 ARG A N 1
ATOM 1677 C CA . ARG A 1 222 ? 17.953 -9.688 -22.141 1 96.06 222 ARG A CA 1
ATOM 1678 C C . ARG A 1 222 ? 18.281 -8.25 -22.531 1 96.06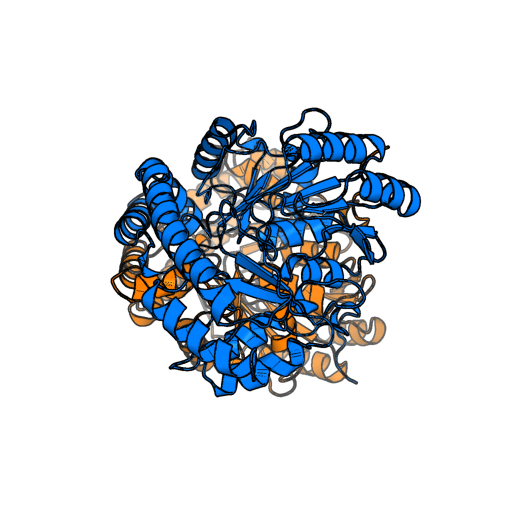 222 ARG A C 1
ATOM 1680 O O . ARG A 1 222 ? 17.484 -7.34 -22.297 1 96.06 222 ARG A O 1
ATOM 1687 N N . PRO A 1 223 ? 19.375 -8.047 -23.109 1 94.38 223 PRO A N 1
ATOM 1688 C CA . PRO A 1 223 ? 19.844 -6.684 -23.391 1 94.38 223 PRO A CA 1
ATOM 1689 C C . PRO A 1 223 ? 18.906 -5.918 -24.312 1 94.38 223 PRO A C 1
ATOM 1691 O O . PRO A 1 223 ? 18.75 -4.699 -24.188 1 94.38 223 PRO A O 1
ATOM 1694 N N . GLU A 1 224 ? 18.266 -6.629 -25.219 1 95.56 224 GLU A N 1
ATOM 1695 C CA . GLU A 1 224 ? 17.391 -5.961 -26.172 1 95.56 224 GLU A CA 1
ATOM 1696 C C . GLU A 1 224 ? 16.141 -5.434 -25.5 1 95.56 224 GLU A C 1
ATOM 1698 O O . GLU A 1 224 ? 15.398 -4.637 -26.094 1 95.56 224 GLU A O 1
ATOM 1703 N N . LEU A 1 225 ? 15.938 -5.832 -24.219 1 96.88 225 LEU A N 1
ATOM 1704 C CA . LEU A 1 225 ? 14.742 -5.398 -23.5 1 96.88 225 LEU A CA 1
ATOM 1705 C C . LEU A 1 225 ? 15.109 -4.441 -22.375 1 96.88 225 LEU A C 1
ATOM 1707 O O . LEU A 1 225 ? 14.25 -4.078 -21.562 1 96.88 225 LEU A O 1
ATOM 1711 N N . ALA A 1 226 ? 16.312 -3.939 -22.297 1 93.44 226 ALA A N 1
ATOM 1712 C CA . ALA A 1 226 ? 16.859 -3.166 -21.188 1 93.44 226 ALA A CA 1
ATOM 1713 C C . ALA A 1 226 ? 16.016 -1.932 -20.906 1 93.44 226 ALA A C 1
ATOM 1715 O O . ALA A 1 226 ? 15.852 -1.529 -19.75 1 93.44 226 ALA A O 1
ATOM 1716 N N . GLU A 1 227 ? 15.383 -1.383 -21.875 1 94.88 227 GLU A N 1
ATOM 1717 C CA . GLU A 1 227 ? 14.664 -0.127 -21.703 1 94.88 227 GLU A CA 1
ATOM 1718 C C . GLU A 1 227 ? 13.156 -0.35 -21.719 1 94.88 227 GLU A C 1
ATOM 1720 O O . GLU A 1 227 ? 12.383 0.607 -21.812 1 94.88 227 GLU A O 1
ATOM 1725 N N . ARG A 1 228 ? 12.711 -1.665 -21.672 1 96.56 228 ARG A N 1
ATOM 1726 C CA . ARG A 1 228 ? 11.266 -1.854 -21.812 1 96.56 228 ARG A CA 1
ATOM 1727 C C . ARG A 1 228 ? 10.797 -3.047 -20.984 1 96.56 228 ARG A C 1
ATOM 1729 O O . ARG A 1 228 ? 9.641 -3.467 -21.094 1 96.56 228 ARG A O 1
ATOM 1736 N N . ALA A 1 229 ? 11.703 -3.539 -20.141 1 97.75 229 ALA A N 1
ATOM 1737 C CA . ALA A 1 229 ? 11.32 -4.68 -19.312 1 97.75 229 ALA A CA 1
ATOM 1738 C C . ALA A 1 229 ? 11.211 -4.281 -17.844 1 97.75 229 ALA A C 1
ATOM 1740 O O . ALA A 1 229 ? 12.039 -3.523 -17.328 1 97.75 229 ALA A O 1
ATOM 1741 N N . ILE A 1 230 ? 10.188 -4.738 -17.234 1 98.5 230 ILE A N 1
ATOM 1742 C CA . ILE A 1 230 ? 9.953 -4.598 -15.797 1 98.5 230 ILE A CA 1
ATOM 1743 C C . ILE A 1 230 ? 9.906 -5.977 -15.141 1 98.5 230 ILE A C 1
ATOM 1745 O O . ILE A 1 230 ? 9.25 -6.887 -15.648 1 98.5 230 ILE A O 1
ATOM 1749 N N . TYR A 1 231 ? 10.617 -6.121 -14.102 1 98.56 231 TYR A N 1
ATOM 1750 C CA . TYR A 1 231 ? 10.656 -7.363 -13.336 1 98.56 231 TYR A CA 1
ATOM 1751 C C . TYR A 1 231 ? 10.031 -7.172 -11.961 1 98.56 231 TYR A C 1
ATOM 1753 O O . TYR A 1 231 ? 10.461 -6.312 -11.188 1 98.56 231 TYR A O 1
ATOM 1761 N N . LEU A 1 232 ? 8.984 -7.949 -11.68 1 98.62 232 LEU A N 1
ATOM 1762 C CA . LEU A 1 232 ? 8.352 -7.953 -10.367 1 98.62 232 LEU A CA 1
ATOM 1763 C C . LEU A 1 232 ? 8.781 -9.164 -9.555 1 98.62 232 LEU A C 1
ATOM 1765 O O . LEU A 1 232 ? 8.766 -10.297 -10.055 1 98.62 232 LEU A O 1
ATOM 1769 N N . GLY A 1 233 ? 9.203 -8.914 -8.32 1 98.06 233 GLY A N 1
ATOM 1770 C CA . GLY A 1 233 ? 9.547 -9.969 -7.383 1 98.06 233 GLY A CA 1
ATOM 1771 C C . GLY A 1 233 ? 8.922 -9.789 -6.016 1 98.06 233 GLY A C 1
ATOM 1772 O O . GLY A 1 233 ? 8.273 -8.766 -5.754 1 98.06 233 GLY A O 1
ATOM 1773 N N . SER A 1 234 ? 9.023 -10.812 -5.18 1 97.5 234 SER A N 1
ATOM 1774 C CA . SER A 1 234 ? 8.398 -10.781 -3.861 1 97.5 234 SER A CA 1
ATOM 1775 C C . SER A 1 234 ? 9.109 -11.719 -2.889 1 97.5 234 SER A C 1
ATOM 1777 O O . SER A 1 234 ? 9.656 -12.742 -3.297 1 97.5 234 SER A O 1
ATOM 1779 N N . PHE A 1 235 ? 9.07 -11.406 -1.626 1 98.19 235 PHE A N 1
ATOM 1780 C CA . PHE A 1 235 ? 9.57 -12.289 -0.575 1 98.19 235 PHE A CA 1
ATOM 1781 C C . PHE A 1 235 ? 8.453 -13.164 -0.029 1 98.19 235 PHE A C 1
ATOM 1783 O O . PHE A 1 235 ? 8.68 -13.992 0.854 1 98.19 235 PHE A O 1
ATOM 1790 N N . SER A 1 236 ? 7.273 -13.047 -0.563 1 97.25 236 SER A N 1
ATOM 1791 C CA . SER A 1 236 ? 6.09 -13.695 -0.007 1 97.25 236 SER A CA 1
ATOM 1792 C C . SER A 1 236 ? 6.234 -15.211 -0.019 1 97.25 236 SER A C 1
ATOM 1794 O O . SER A 1 236 ? 5.703 -15.898 0.857 1 97.25 236 SER A O 1
ATOM 1796 N N . LYS A 1 237 ? 6.949 -15.734 -1.055 1 97.5 237 LYS A N 1
ATOM 1797 C CA . LYS A 1 237 ? 6.934 -17.188 -1.251 1 97.5 237 LYS A CA 1
ATOM 1798 C C . LYS A 1 237 ? 8.211 -17.828 -0.712 1 97.5 237 LYS A C 1
ATOM 1800 O O . LYS A 1 237 ? 8.305 -19.047 -0.621 1 97.5 237 LYS A O 1
ATOM 1805 N N . VAL A 1 238 ? 9.164 -16.953 -0.312 1 97.5 238 VAL A N 1
ATOM 1806 C CA . VAL A 1 238 ? 10.422 -17.547 0.126 1 97.5 238 VAL A CA 1
ATOM 1807 C C . VAL A 1 238 ? 10.734 -17.094 1.553 1 97.5 238 VAL A C 1
ATOM 1809 O O . VAL A 1 238 ? 11.547 -17.719 2.242 1 97.5 238 VAL A O 1
ATOM 1812 N N . ILE A 1 239 ? 10.156 -15.992 2.031 1 98 239 ILE A N 1
ATOM 1813 C CA . ILE A 1 239 ? 10.328 -15.547 3.41 1 98 239 ILE A CA 1
ATOM 1814 C C . ILE A 1 239 ? 8.992 -15.609 4.141 1 98 239 ILE A C 1
ATOM 1816 O O . ILE A 1 239 ? 8.719 -16.562 4.871 1 98 239 ILE A O 1
ATOM 1820 N N . ALA A 1 240 ? 8.078 -14.633 3.855 1 97.69 240 ALA A N 1
ATOM 1821 C CA . ALA A 1 240 ? 6.77 -14.617 4.508 1 97.69 240 ALA A CA 1
ATOM 1822 C C . ALA A 1 240 ? 5.828 -13.633 3.822 1 97.69 240 ALA A C 1
ATOM 1824 O O . ALA A 1 240 ? 6.164 -12.453 3.666 1 97.69 240 ALA A O 1
ATOM 1825 N N . PRO A 1 241 ? 4.645 -14.141 3.455 1 97.25 241 PRO A N 1
ATOM 1826 C CA . PRO A 1 241 ? 3.721 -13.258 2.74 1 97.25 241 PRO A CA 1
ATOM 1827 C C . PRO A 1 241 ? 3.176 -12.133 3.621 1 97.25 241 PRO A C 1
ATOM 1829 O O . PRO A 1 241 ? 2.861 -11.055 3.121 1 97.25 241 PRO A O 1
ATOM 1832 N N . GLY A 1 242 ? 3.129 -12.32 4.93 1 97.56 242 GLY A N 1
ATOM 1833 C CA . GLY A 1 242 ? 2.549 -11.336 5.832 1 97.56 242 GLY A CA 1
ATOM 1834 C C . GLY A 1 242 ? 3.326 -10.031 5.879 1 97.56 242 GLY A C 1
ATOM 1835 O O . GLY A 1 242 ? 2.773 -8.984 6.211 1 97.56 242 GLY A O 1
ATOM 1836 N N . MET A 1 243 ? 4.605 -10.062 5.527 1 98.38 243 MET A N 1
ATOM 1837 C CA . MET A 1 243 ? 5.457 -8.875 5.574 1 98.38 243 MET A CA 1
ATOM 1838 C C . MET A 1 243 ? 5.141 -7.93 4.422 1 98.38 243 MET A C 1
ATOM 1840 O O . MET A 1 243 ? 5.535 -6.762 4.441 1 98.38 243 MET A O 1
ATOM 1844 N N . ARG A 1 244 ? 4.477 -8.43 3.4 1 98.06 244 ARG A N 1
ATOM 1845 C CA . ARG A 1 244 ? 4.059 -7.648 2.238 1 98.06 244 ARG A CA 1
ATOM 1846 C C . ARG A 1 244 ? 5.242 -6.898 1.629 1 98.06 244 ARG A C 1
ATOM 1848 O O . ARG A 1 244 ? 5.156 -5.695 1.375 1 98.06 244 ARG A O 1
ATOM 1855 N N . LEU A 1 245 ? 6.293 -7.645 1.329 1 98.75 245 LEU A N 1
ATOM 1856 C CA . LEU A 1 245 ? 7.465 -7.043 0.706 1 98.75 245 LEU A CA 1
ATOM 1857 C C . LEU A 1 245 ? 7.672 -7.59 -0.703 1 98.75 245 LEU A C 1
ATOM 1859 O O . LEU A 1 245 ? 7.816 -8.797 -0.888 1 98.75 245 LEU A O 1
ATOM 1863 N N . GLY A 1 246 ? 7.57 -6.762 -1.682 1 98.62 246 GLY A N 1
ATOM 1864 C CA . GLY A 1 246 ? 7.926 -7.008 -3.07 1 98.62 246 GLY A CA 1
ATOM 1865 C C . GLY A 1 246 ? 8.812 -5.926 -3.66 1 98.62 246 GLY A C 1
ATOM 1866 O O . GLY A 1 246 ? 9.266 -5.031 -2.947 1 98.62 246 GLY A O 1
ATOM 1867 N N . TRP A 1 247 ? 9.117 -6.059 -4.93 1 98.75 247 TRP A N 1
ATOM 1868 C CA . TRP A 1 247 ? 9.93 -5.035 -5.586 1 98.75 247 TRP A CA 1
ATOM 1869 C C . TRP A 1 247 ? 9.633 -4.988 -7.082 1 98.75 247 TRP A C 1
ATOM 1871 O O . TRP A 1 247 ? 9.094 -5.941 -7.648 1 98.75 247 TRP A O 1
ATOM 1881 N N . LEU A 1 248 ? 9.961 -3.865 -7.543 1 97.88 248 LEU A N 1
ATOM 1882 C CA . LEU A 1 248 ? 9.914 -3.545 -8.969 1 97.88 248 LEU A CA 1
ATOM 1883 C C . LEU A 1 248 ? 11.297 -3.139 -9.477 1 97.88 248 LEU A C 1
ATOM 1885 O O . LEU A 1 248 ? 11.938 -2.256 -8.906 1 97.88 248 LEU A O 1
ATOM 1889 N N . ARG A 1 249 ? 11.82 -3.912 -10.438 1 98.5 249 ARG A N 1
ATOM 1890 C CA . ARG A 1 249 ? 13.008 -3.51 -11.188 1 98.5 249 ARG A CA 1
ATOM 1891 C C . ARG A 1 249 ? 12.633 -2.961 -12.555 1 98.5 249 ARG A C 1
ATOM 1893 O O . ARG A 1 249 ? 11.906 -3.611 -13.312 1 98.5 249 ARG A O 1
ATOM 1900 N N . ALA A 1 250 ? 13.039 -1.814 -12.922 1 97.94 250 ALA A N 1
ATOM 1901 C CA . ALA A 1 250 ? 12.633 -1.164 -14.172 1 97.94 250 ALA A CA 1
ATOM 1902 C C . ALA A 1 250 ? 13.672 -0.14 -14.617 1 97.94 250 ALA A C 1
ATOM 1904 O O . ALA A 1 250 ? 14.578 0.209 -13.852 1 97.94 250 ALA A O 1
ATOM 1905 N N . PRO A 1 251 ? 13.57 0.339 -15.891 1 96.44 251 PRO A N 1
ATOM 1906 C CA . PRO A 1 251 ? 14.414 1.456 -16.312 1 96.44 251 PRO A CA 1
ATOM 1907 C C . PRO A 1 251 ? 14.258 2.688 -15.43 1 96.44 251 PRO A C 1
ATOM 1909 O O . PRO A 1 251 ? 13.148 2.99 -14.984 1 96.44 251 PRO A O 1
ATOM 1912 N N . ARG A 1 252 ? 15.32 3.404 -15.242 1 93.12 252 ARG A N 1
ATOM 1913 C CA . ARG A 1 252 ? 15.398 4.492 -14.273 1 93.12 252 ARG A CA 1
ATOM 1914 C C . ARG A 1 252 ? 14.344 5.555 -14.555 1 93.12 252 ARG A C 1
ATOM 1916 O O . ARG A 1 252 ? 13.742 6.109 -13.625 1 93.12 252 ARG A O 1
ATOM 1923 N N . GLY A 1 253 ? 14.172 5.859 -15.828 1 90.94 253 GLY A N 1
ATOM 1924 C CA . GLY A 1 253 ? 13.172 6.859 -16.172 1 90.94 253 GLY A CA 1
ATOM 1925 C C . GLY A 1 253 ? 11.773 6.492 -15.719 1 90.94 253 GLY A C 1
ATOM 1926 O O . GLY A 1 253 ? 11.055 7.332 -15.18 1 90.94 253 GLY A O 1
ATOM 1927 N N . LEU A 1 254 ? 11.344 5.258 -15.93 1 94.69 254 LEU A N 1
ATOM 1928 C CA . LEU A 1 254 ? 10.039 4.781 -15.484 1 94.69 254 LEU A CA 1
ATOM 1929 C C . LEU A 1 254 ? 9.984 4.703 -13.961 1 94.69 254 LEU A C 1
ATOM 1931 O O . LEU A 1 254 ? 8.977 5.082 -13.352 1 94.69 254 LEU A O 1
ATOM 1935 N N . LEU A 1 255 ? 11.102 4.277 -13.391 1 95.19 255 LEU A N 1
ATOM 1936 C CA . LEU A 1 255 ? 11.141 4.074 -11.945 1 95.19 255 LEU A CA 1
ATOM 1937 C C . LEU A 1 255 ? 10.914 5.387 -11.203 1 95.19 255 LEU A C 1
ATOM 1939 O O . LEU A 1 255 ? 10.234 5.41 -10.172 1 95.19 255 LEU A O 1
ATOM 1943 N N . ARG A 1 256 ? 11.469 6.441 -11.664 1 91 256 ARG A N 1
ATOM 1944 C CA . ARG A 1 256 ? 11.305 7.754 -11.047 1 91 256 ARG A CA 1
ATOM 1945 C C . ARG A 1 256 ? 9.836 8.18 -11.039 1 91 256 ARG A C 1
ATOM 1947 O O . ARG A 1 256 ? 9.344 8.711 -10.039 1 91 256 ARG A O 1
ATOM 1954 N N . ARG A 1 257 ? 9.172 7.934 -12.062 1 91.75 257 ARG A N 1
ATOM 1955 C CA . ARG A 1 257 ? 7.77 8.305 -12.18 1 91.75 257 ARG A CA 1
ATOM 1956 C C . ARG A 1 257 ? 6.887 7.402 -11.32 1 91.75 257 ARG A C 1
ATOM 1958 O O . ARG A 1 257 ? 5.934 7.867 -10.703 1 91.75 257 ARG A O 1
ATOM 1965 N N . VAL A 1 258 ? 7.258 6.129 -11.32 1 96 258 VAL A N 1
ATOM 1966 C CA . VAL A 1 258 ? 6.492 5.18 -10.523 1 96 258 VAL A CA 1
ATOM 1967 C C . VAL A 1 258 ? 6.676 5.488 -9.039 1 96 258 VAL A C 1
ATOM 1969 O O . VAL A 1 258 ? 5.746 5.328 -8.242 1 96 258 VAL A O 1
ATOM 1972 N N . ALA A 1 259 ? 7.84 5.949 -8.672 1 94.06 259 ALA A N 1
ATOM 1973 C CA . ALA A 1 259 ? 8.094 6.34 -7.285 1 94.06 259 ALA A CA 1
ATOM 1974 C C . ALA A 1 259 ? 7.188 7.492 -6.863 1 94.06 259 ALA A C 1
ATOM 1976 O O . ALA A 1 259 ? 6.703 7.527 -5.73 1 94.06 259 ALA A O 1
ATOM 1977 N N . ILE A 1 260 ? 6.953 8.422 -7.746 1 91.19 260 ILE A N 1
ATOM 1978 C CA . ILE A 1 260 ? 6.062 9.539 -7.461 1 91.19 260 ILE A CA 1
ATOM 1979 C C . ILE A 1 260 ? 4.637 9.031 -7.273 1 91.19 260 ILE A C 1
ATOM 1981 O O . ILE A 1 260 ? 3.924 9.477 -6.371 1 91.19 260 ILE A O 1
ATOM 1985 N N . LEU A 1 261 ? 4.211 8.109 -8.109 1 93.69 261 LEU A N 1
ATOM 1986 C CA . LEU A 1 261 ? 2.896 7.488 -7.961 1 93.69 261 LEU A CA 1
ATOM 1987 C C . LEU A 1 261 ? 2.775 6.789 -6.609 1 93.69 261 LEU A C 1
ATOM 1989 O O . LEU A 1 261 ? 1.738 6.887 -5.949 1 93.69 261 LEU A O 1
ATOM 1993 N N . LYS A 1 262 ? 3.863 6.117 -6.277 1 95.62 262 LYS A N 1
ATOM 1994 C CA . LYS A 1 262 ? 3.846 5.402 -5.004 1 95.62 262 LYS A CA 1
ATOM 1995 C C . LYS A 1 262 ? 3.756 6.371 -3.83 1 95.62 262 LYS A C 1
ATOM 1997 O O . LYS A 1 262 ? 3.072 6.098 -2.842 1 95.62 262 LYS A O 1
ATOM 2002 N N . GLN A 1 263 ? 4.465 7.414 -3.965 1 92.12 263 GLN A N 1
ATOM 2003 C CA . GLN A 1 263 ? 4.398 8.438 -2.932 1 92.12 263 GLN A CA 1
ATOM 2004 C C . GLN A 1 263 ? 2.959 8.883 -2.688 1 92.12 263 GLN A C 1
ATOM 2006 O O . GLN A 1 263 ? 2.516 8.969 -1.54 1 92.12 263 GLN A O 1
ATOM 2011 N N . ALA A 1 264 ? 2.285 9.117 -3.727 1 91 264 ALA A N 1
ATOM 2012 C CA . ALA A 1 264 ? 0.895 9.562 -3.633 1 91 264 ALA A CA 1
ATOM 2013 C C . ALA A 1 264 ? -0.01 8.422 -3.16 1 91 264 ALA A C 1
ATOM 2015 O O . ALA A 1 264 ? -1.073 8.672 -2.588 1 91 264 ALA A O 1
ATOM 2016 N N . SER A 1 265 ? 0.448 7.199 -3.359 1 94.88 265 SER A N 1
ATOM 2017 C CA . SER A 1 265 ? -0.386 6.039 -3.066 1 94.88 265 SER A CA 1
ATOM 2018 C C . SER A 1 265 ? -0.313 5.664 -1.59 1 94.88 265 SER A C 1
ATOM 2020 O O . SER A 1 265 ? -1.342 5.438 -0.95 1 94.88 265 SER A O 1
ATOM 2022 N N . ASP A 1 266 ? 0.935 5.578 -1.134 1 96.25 266 ASP A N 1
ATOM 2023 C CA . ASP A 1 266 ? 1.055 5.109 0.244 1 96.25 266 ASP A CA 1
ATOM 2024 C C . ASP A 1 266 ? 2.328 5.645 0.896 1 96.25 266 ASP A C 1
ATOM 2026 O O . ASP A 1 266 ? 2.734 5.168 1.959 1 96.25 266 ASP A O 1
ATOM 2030 N N . LEU A 1 267 ? 3 6.586 0.269 1 93.62 267 LEU A N 1
ATOM 2031 C CA . LEU A 1 267 ? 4.254 7.18 0.715 1 93.62 267 LEU A CA 1
ATOM 2032 C C . LEU A 1 267 ? 5.402 6.18 0.6 1 93.62 267 LEU A C 1
ATOM 2034 O O . LEU A 1 267 ? 6.344 6.395 -0.168 1 93.62 267 LEU A O 1
ATOM 2038 N N . HIS A 1 268 ? 5.379 5.148 1.305 1 96.12 268 HIS A N 1
ATOM 2039 C CA . HIS A 1 268 ? 6.367 4.074 1.243 1 96.12 268 HIS A CA 1
ATOM 2040 C C . HIS A 1 268 ? 5.871 2.828 1.97 1 96.12 268 HIS A C 1
ATOM 2042 O O . HIS A 1 268 ? 4.844 2.869 2.652 1 96.12 268 HIS A O 1
ATOM 2048 N N . THR A 1 269 ? 6.523 1.74 1.712 1 98.19 269 THR A N 1
ATOM 2049 C CA . THR A 1 269 ? 6.262 0.462 2.365 1 98.19 269 THR A CA 1
ATOM 2050 C C . THR A 1 269 ? 6.805 0.461 3.791 1 98.19 269 THR A C 1
ATOM 2052 O O . THR A 1 269 ? 7.75 1.188 4.102 1 98.19 269 THR A O 1
ATOM 2055 N N . SER A 1 270 ? 6.223 -0.357 4.684 1 98.5 270 SER A N 1
ATOM 2056 C CA . SER A 1 270 ? 6.645 -0.424 6.078 1 98.5 270 SER A CA 1
ATOM 2057 C C . SER A 1 270 ? 8.164 -0.406 6.199 1 98.5 270 SER A C 1
ATOM 2059 O O . SER A 1 270 ? 8.844 -1.279 5.656 1 98.5 270 SER A O 1
ATOM 2061 N N . THR A 1 271 ? 8.641 0.607 6.918 1 97.94 271 THR A N 1
ATOM 2062 C CA . THR A 1 271 ? 10.078 0.716 7.137 1 97.94 271 THR A CA 1
ATOM 2063 C C . THR A 1 271 ? 10.555 -0.347 8.117 1 97.94 271 THR A C 1
ATOM 2065 O O . THR A 1 271 ? 11.68 -0.847 8.008 1 97.94 271 THR A O 1
ATOM 2068 N N . VAL A 1 272 ? 9.688 -0.776 9.016 1 98.69 272 VAL A N 1
ATOM 2069 C CA . VAL A 1 272 ? 10.016 -1.801 10 1 98.69 272 VAL A CA 1
ATOM 2070 C C . VAL A 1 272 ? 10.211 -3.145 9.297 1 98.69 272 VAL A C 1
ATOM 2072 O O . VAL A 1 272 ? 11.219 -3.828 9.531 1 98.69 272 VAL A O 1
ATOM 2075 N N . ASP A 1 273 ? 9.266 -3.484 8.445 1 98.81 273 ASP A N 1
ATOM 2076 C CA . ASP A 1 273 ? 9.359 -4.746 7.723 1 98.81 273 ASP A CA 1
ATOM 2077 C C . ASP A 1 273 ? 10.602 -4.77 6.824 1 98.81 273 ASP A C 1
ATOM 2079 O O . ASP A 1 273 ? 11.273 -5.797 6.715 1 98.81 273 ASP A O 1
ATOM 2083 N N . GLN A 1 274 ? 10.875 -3.645 6.191 1 98.75 274 GLN A N 1
ATOM 2084 C CA . GLN A 1 274 ? 12.039 -3.566 5.316 1 98.75 274 GLN A CA 1
ATOM 2085 C C . GLN A 1 274 ? 13.336 -3.723 6.105 1 98.75 274 GLN A C 1
ATOM 2087 O O . GLN A 1 274 ? 14.242 -4.438 5.684 1 98.75 274 GLN A O 1
ATOM 2092 N N . ALA A 1 275 ? 13.422 -3.012 7.254 1 98.75 275 ALA A N 1
ATOM 2093 C CA . ALA A 1 275 ? 14.602 -3.119 8.102 1 98.75 275 ALA A CA 1
ATOM 2094 C C . ALA A 1 275 ? 14.797 -4.551 8.594 1 98.75 275 ALA A C 1
ATOM 2096 O O . ALA A 1 275 ? 15.922 -5.066 8.594 1 98.75 275 ALA A O 1
ATOM 2097 N N . ALA A 1 276 ? 13.711 -5.18 8.992 1 98.81 276 ALA A N 1
ATOM 2098 C CA . ALA A 1 276 ? 13.773 -6.562 9.461 1 98.81 276 ALA A CA 1
ATOM 2099 C C . ALA A 1 276 ? 14.203 -7.5 8.336 1 98.81 276 ALA A C 1
ATOM 2101 O O . ALA A 1 276 ? 15.008 -8.414 8.555 1 98.81 276 ALA A O 1
ATOM 2102 N N . ALA A 1 277 ? 13.68 -7.293 7.152 1 98.81 277 ALA A N 1
ATOM 2103 C CA . ALA A 1 277 ? 14.07 -8.117 6.008 1 98.81 277 ALA A CA 1
ATOM 2104 C C . ALA A 1 277 ? 15.555 -7.957 5.707 1 98.81 277 ALA A C 1
ATOM 2106 O O . ALA A 1 277 ? 16.234 -8.93 5.375 1 98.81 277 ALA A O 1
ATOM 2107 N N . ALA A 1 278 ? 16.047 -6.691 5.793 1 98.62 278 ALA A N 1
ATOM 2108 C CA . ALA A 1 278 ? 17.484 -6.461 5.59 1 98.62 278 ALA A CA 1
ATOM 2109 C C . ALA A 1 278 ? 18.312 -7.215 6.625 1 98.62 278 ALA A C 1
ATOM 2111 O O . ALA A 1 278 ? 19.297 -7.867 6.277 1 98.62 278 ALA A O 1
ATOM 2112 N N . GLU A 1 279 ? 17.891 -7.129 7.914 1 98.56 279 GLU A N 1
ATOM 2113 C CA . GLU A 1 279 ? 18.578 -7.871 8.969 1 98.56 27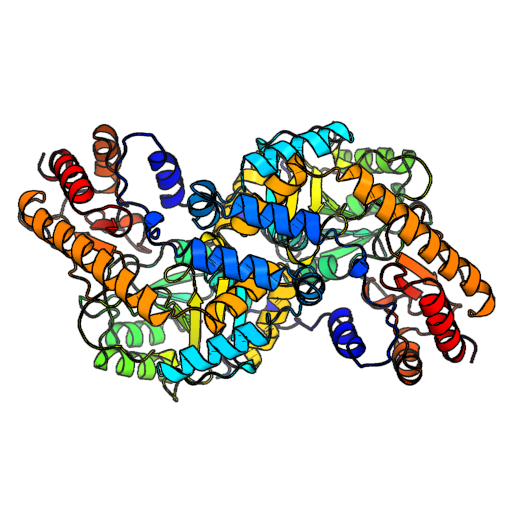9 GLU A CA 1
ATOM 2114 C C . GLU A 1 279 ? 18.531 -9.375 8.703 1 98.56 279 GLU A C 1
ATOM 2116 O O . GLU A 1 279 ? 19.531 -10.062 8.883 1 98.56 279 GLU A O 1
ATOM 2121 N N . TYR A 1 280 ? 17.406 -9.875 8.273 1 98.75 280 TYR A N 1
ATOM 2122 C CA . TYR A 1 280 ? 17.234 -11.305 8.016 1 98.75 280 TYR A CA 1
ATOM 2123 C C . TYR A 1 280 ? 18.141 -11.766 6.887 1 98.75 280 TYR A C 1
ATOM 2125 O O . TYR A 1 280 ? 18.844 -12.773 7.02 1 98.75 280 TYR A O 1
ATOM 2133 N N . LEU A 1 281 ? 18.156 -11.008 5.777 1 98.5 281 LEU A N 1
ATOM 2134 C CA . LEU A 1 281 ? 18.938 -11.375 4.609 1 98.5 281 LEU A CA 1
ATOM 2135 C C . LEU A 1 281 ? 20.438 -11.336 4.93 1 98.5 281 LEU A C 1
ATOM 2137 O O . LEU A 1 281 ? 21.219 -12.102 4.355 1 98.5 281 LEU A O 1
ATOM 2141 N N . ALA A 1 282 ? 20.812 -10.477 5.82 1 97.62 282 ALA A N 1
ATOM 2142 C CA . ALA A 1 282 ? 22.219 -10.328 6.176 1 97.62 282 ALA A CA 1
ATOM 2143 C C . ALA A 1 282 ? 22.688 -11.469 7.082 1 97.62 282 ALA A C 1
ATOM 2145 O O . ALA A 1 282 ? 23.859 -11.844 7.074 1 97.62 282 ALA A O 1
ATOM 2146 N N . ALA A 1 283 ? 21.781 -12.039 7.828 1 96.94 283 ALA A N 1
ATOM 2147 C CA . ALA A 1 283 ? 22.172 -12.969 8.883 1 96.94 283 ALA A CA 1
ATOM 2148 C C . ALA A 1 283 ? 21.812 -14.406 8.516 1 96.94 283 ALA A C 1
ATOM 2150 O O . ALA A 1 283 ? 22.531 -15.344 8.867 1 96.94 283 ALA A O 1
ATOM 2151 N N . ALA A 1 284 ? 20.719 -14.586 7.867 1 95.12 284 ALA A N 1
ATOM 2152 C CA . ALA A 1 284 ? 20.188 -15.922 7.605 1 95.12 284 ALA A CA 1
ATOM 2153 C C . ALA A 1 284 ? 20.75 -16.484 6.305 1 95.12 284 ALA A C 1
ATOM 2155 O O . ALA A 1 284 ? 21.172 -15.734 5.422 1 95.12 284 ALA A O 1
ATOM 2156 N N . ASP A 1 285 ? 20.875 -17.766 6.227 1 96.56 285 ASP A N 1
ATOM 2157 C CA . ASP A 1 285 ? 21.125 -18.469 4.965 1 96.56 285 ASP A CA 1
ATOM 2158 C C . ASP A 1 285 ? 19.828 -18.719 4.207 1 96.56 285 ASP A C 1
ATOM 2160 O O . ASP A 1 285 ? 19.281 -19.812 4.254 1 96.56 285 ASP A O 1
ATOM 2164 N N . LEU A 1 286 ? 19.375 -17.703 3.5 1 97.5 286 LEU A N 1
ATOM 2165 C CA . LEU A 1 286 ? 18.094 -17.797 2.793 1 97.5 286 LEU A CA 1
ATOM 2166 C C . LEU A 1 286 ? 18.125 -18.922 1.771 1 97.5 286 LEU A C 1
ATOM 2168 O O . LEU A 1 286 ? 17.109 -19.578 1.55 1 97.5 286 LEU A O 1
ATOM 2172 N N . ASP A 1 287 ? 19.266 -19.156 1.166 1 97.25 287 ASP A N 1
ATOM 2173 C CA . ASP A 1 287 ? 19.375 -20.234 0.19 1 97.25 287 ASP A CA 1
ATOM 2174 C C . ASP A 1 287 ? 19.109 -21.594 0.84 1 97.25 287 ASP A C 1
ATOM 2176 O O . ASP A 1 287 ? 18.438 -22.453 0.251 1 97.25 287 ASP A O 1
ATOM 2180 N N . ALA A 1 288 ? 19.656 -21.766 1.989 1 97.94 288 ALA A N 1
ATOM 2181 C CA . ALA A 1 288 ? 19.391 -23.016 2.715 1 97.94 288 ALA A CA 1
ATOM 2182 C C . ALA A 1 288 ? 17.906 -23.141 3.049 1 97.94 288 ALA A C 1
ATOM 2184 O O . ALA A 1 288 ? 17.344 -24.234 2.963 1 97.94 288 ALA A O 1
ATOM 2185 N N . HIS A 1 289 ? 17.344 -22.062 3.455 1 98.06 289 HIS A N 1
ATOM 2186 C CA . HIS A 1 289 ? 15.906 -22.062 3.742 1 98.06 289 HIS A CA 1
ATOM 2187 C C . HIS A 1 289 ? 15.094 -22.422 2.5 1 98.06 289 HIS A C 1
ATOM 2189 O O . HIS A 1 289 ? 14.188 -23.25 2.568 1 98.06 289 HIS A O 1
ATOM 2195 N N . VAL A 1 290 ? 15.414 -21.859 1.375 1 98 290 VAL A N 1
ATOM 2196 C CA . VAL A 1 290 ? 14.719 -22.094 0.119 1 98 290 VAL A CA 1
ATOM 2197 C C . VAL A 1 290 ? 14.883 -23.562 -0.287 1 98 290 VAL A C 1
ATOM 2199 O O . VAL A 1 290 ? 13.938 -24.188 -0.783 1 98 290 VAL A O 1
ATOM 2202 N N . ARG A 1 291 ? 16.047 -24.094 -0.063 1 97.88 291 ARG A N 1
ATOM 2203 C CA . ARG A 1 291 ? 16.266 -25.516 -0.36 1 97.88 291 ARG A CA 1
ATOM 2204 C C . ARG A 1 291 ? 15.305 -26.391 0.448 1 97.88 291 ARG A C 1
ATOM 2206 O O . ARG A 1 291 ? 14.758 -27.359 -0.073 1 97.88 291 ARG A O 1
ATOM 2213 N N . ARG A 1 292 ? 15.117 -26.031 1.678 1 97.75 292 ARG A N 1
ATOM 2214 C CA . ARG A 1 292 ? 14.188 -26.781 2.523 1 97.75 292 ARG A CA 1
ATOM 2215 C C . ARG A 1 292 ? 12.758 -26.641 2.016 1 97.75 292 ARG A C 1
ATOM 2217 O O . ARG A 1 292 ? 11.992 -27.609 2.014 1 97.75 292 ARG A O 1
ATOM 2224 N N . LEU A 1 293 ? 12.406 -25.438 1.62 1 98.19 293 LEU A N 1
ATOM 2225 C CA . LEU A 1 293 ? 11.094 -25.234 1.013 1 98.19 293 LEU A CA 1
ATOM 2226 C C . LEU A 1 293 ? 10.914 -26.125 -0.209 1 98.19 293 LEU A C 1
ATOM 2228 O O . LEU A 1 293 ? 9.898 -26.812 -0.333 1 98.19 293 LEU A O 1
ATOM 2232 N N . CYS A 1 294 ? 11.93 -26.094 -1.054 1 98.31 294 CYS A N 1
ATOM 2233 C CA . CYS A 1 294 ? 11.859 -26.844 -2.307 1 98.31 294 CYS A CA 1
ATOM 2234 C C . CYS A 1 294 ? 11.727 -28.344 -2.049 1 98.31 294 CYS A C 1
ATOM 2236 O O . CYS A 1 294 ? 10.938 -29.016 -2.713 1 98.31 294 CYS A O 1
ATOM 2238 N N . GLU A 1 295 ? 12.445 -28.812 -1.116 1 98.19 295 GLU A N 1
ATOM 2239 C CA . GLU A 1 295 ? 12.359 -30.219 -0.776 1 98.19 295 GLU A CA 1
ATOM 2240 C C . GLU A 1 295 ? 10.953 -30.594 -0.292 1 98.19 295 GLU A C 1
ATOM 2242 O O . GLU A 1 295 ? 10.391 -31.609 -0.713 1 98.19 295 GLU A O 1
ATOM 2247 N N . THR A 1 296 ? 10.43 -29.797 0.546 1 98.31 296 THR A N 1
ATOM 2248 C CA . THR A 1 296 ? 9.109 -30.047 1.109 1 98.31 296 THR A CA 1
ATOM 2249 C C . THR A 1 296 ? 8.031 -29.953 0.029 1 98.31 296 THR A C 1
ATOM 2251 O O . THR A 1 296 ? 7.188 -30.844 -0.09 1 98.31 296 THR A O 1
ATOM 2254 N N . TYR A 1 297 ? 8.062 -28.875 -0.732 1 98.31 297 TYR A N 1
ATOM 2255 C CA . TYR A 1 297 ? 7.039 -28.672 -1.75 1 98.31 297 TYR A CA 1
ATOM 2256 C C . TYR A 1 297 ? 7.145 -29.719 -2.854 1 98.31 297 TYR A C 1
ATOM 2258 O O . TYR A 1 297 ? 6.133 -30.125 -3.43 1 98.31 297 TYR A O 1
ATOM 2266 N N . ARG A 1 298 ? 8.391 -30.156 -3.15 1 98.38 298 ARG A N 1
ATOM 2267 C CA . ARG A 1 298 ? 8.57 -31.234 -4.121 1 98.38 298 ARG A CA 1
ATOM 2268 C C . ARG A 1 298 ? 7.82 -32.5 -3.688 1 98.38 298 ARG A C 1
ATOM 2270 O O . ARG A 1 298 ? 7.113 -33.094 -4.488 1 98.38 298 ARG A O 1
ATOM 2277 N N . LEU A 1 299 ? 7.965 -32.875 -2.453 1 98.5 299 LEU A N 1
ATOM 2278 C CA . LEU A 1 299 ? 7.293 -34.031 -1.916 1 98.5 299 LEU A CA 1
ATOM 2279 C C . LEU A 1 299 ? 5.777 -33.875 -1.987 1 98.5 299 LEU A C 1
ATOM 2281 O O . LEU A 1 299 ? 5.062 -34.844 -2.297 1 98.5 299 LEU A O 1
ATOM 2285 N N . ARG A 1 300 ? 5.324 -32.75 -1.688 1 98.5 300 ARG A N 1
ATOM 2286 C CA . ARG A 1 300 ? 3.893 -32.469 -1.706 1 98.5 300 ARG A CA 1
ATOM 2287 C C . ARG A 1 300 ? 3.35 -32.5 -3.131 1 98.5 300 ARG A C 1
ATOM 2289 O O . ARG A 1 300 ? 2.279 -33.062 -3.389 1 98.5 300 ARG A O 1
ATOM 2296 N N . ARG A 1 301 ? 4.098 -31.875 -4.031 1 98.38 301 ARG A N 1
ATOM 2297 C CA . ARG A 1 301 ? 3.756 -31.922 -5.449 1 98.38 301 ARG A CA 1
ATOM 2298 C C . ARG A 1 301 ? 3.67 -33.375 -5.938 1 98.38 301 ARG A C 1
ATOM 2300 O O . ARG A 1 301 ? 2.689 -33.75 -6.574 1 98.38 301 ARG A O 1
ATOM 2307 N N . ASP A 1 302 ? 4.676 -34.156 -5.621 1 98.44 302 ASP A N 1
ATOM 2308 C CA . ASP A 1 302 ? 4.727 -35.531 -6.062 1 98.44 302 ASP A CA 1
ATOM 2309 C C . ASP A 1 302 ? 3.543 -36.344 -5.508 1 98.44 302 ASP A C 1
ATOM 2311 O O . ASP A 1 302 ? 2.965 -37.156 -6.211 1 98.44 302 ASP A O 1
ATOM 2315 N N . ALA A 1 303 ? 3.217 -36.062 -4.258 1 98.44 303 ALA A N 1
ATOM 2316 C CA . ALA A 1 303 ? 2.072 -36.75 -3.641 1 98.44 303 ALA A CA 1
ATOM 2317 C C . ALA A 1 303 ? 0.781 -36.406 -4.383 1 98.44 303 ALA A C 1
ATOM 2319 O O . ALA A 1 303 ? -0.052 -37.281 -4.613 1 98.44 303 ALA A O 1
ATOM 2320 N N . MET A 1 304 ? 0.595 -35.188 -4.723 1 98.56 304 MET A N 1
ATOM 2321 C CA . MET A 1 304 ? -0.608 -34.781 -5.438 1 98.56 304 MET A CA 1
ATOM 2322 C C . MET A 1 304 ? -0.657 -35.406 -6.824 1 98.56 304 MET A C 1
ATOM 2324 O O . MET A 1 304 ? -1.679 -35.969 -7.219 1 98.56 304 MET A O 1
ATOM 2328 N N . LEU A 1 305 ? 0.44 -35.344 -7.562 1 98.5 305 LEU A N 1
ATOM 2329 C CA . LEU A 1 305 ? 0.504 -35.875 -8.922 1 98.5 305 LEU A CA 1
ATOM 2330 C C . LEU A 1 305 ? 0.254 -37.375 -8.938 1 98.5 305 LEU A C 1
ATOM 2332 O O . LEU A 1 305 ? -0.397 -37.906 -9.844 1 98.5 305 LEU A O 1
ATOM 2336 N N . ALA A 1 306 ? 0.73 -38 -7.957 1 97.94 306 ALA A N 1
ATOM 2337 C CA . ALA A 1 306 ? 0.608 -39.469 -7.887 1 97.94 306 ALA A CA 1
ATOM 2338 C C . ALA A 1 306 ? -0.848 -39.875 -7.715 1 97.94 306 ALA A C 1
ATOM 2340 O O . ALA A 1 306 ? -1.239 -40.969 -8.133 1 97.94 306 ALA A O 1
ATOM 2341 N N . GLU A 1 307 ? -1.622 -39.031 -7.137 1 97.38 307 GLU A N 1
ATOM 2342 C CA . GLU A 1 307 ? -3.002 -39.375 -6.812 1 97.38 307 GLU A CA 1
ATOM 2343 C C . GLU A 1 307 ? -3.943 -39.031 -7.961 1 97.38 307 GLU A C 1
ATOM 2345 O O . GLU A 1 307 ? -5.059 -39.562 -8.039 1 97.38 307 GLU A O 1
ATOM 2350 N N . LEU A 1 308 ? -3.586 -38.156 -8.875 1 97.75 308 LEU A N 1
ATOM 2351 C CA . LEU A 1 308 ? -4.477 -37.594 -9.867 1 97.75 308 LEU A CA 1
ATOM 2352 C C . LEU A 1 308 ? -5.051 -38.656 -10.789 1 97.75 308 LEU A C 1
ATOM 2354 O O . LEU A 1 308 ? -6.242 -38.625 -11.102 1 97.75 308 LEU A O 1
ATOM 2358 N N . PRO A 1 309 ? -4.262 -39.719 -11.211 1 96.94 309 PRO A N 1
ATOM 2359 C CA . PRO A 1 309 ? -4.828 -40.719 -12.102 1 96.94 309 PRO A CA 1
ATOM 2360 C C . PRO A 1 309 ? -6.008 -41.469 -11.484 1 96.94 309 PRO A C 1
ATOM 2362 O O . PRO A 1 309 ? -6.969 -41.781 -12.18 1 96.94 309 PRO A O 1
ATOM 2365 N N . ALA A 1 310 ? -5.965 -41.625 -10.211 1 95.75 310 ALA A N 1
ATOM 2366 C CA . ALA A 1 310 ? -6.98 -42.438 -9.539 1 95.75 310 ALA A CA 1
ATOM 2367 C C . ALA A 1 310 ? -8.234 -41.625 -9.25 1 95.75 310 ALA A C 1
ATOM 2369 O O . ALA A 1 310 ? -9.328 -42.156 -9.109 1 95.75 310 ALA A O 1
ATOM 2370 N N . ILE A 1 311 ? -8.094 -40.344 -9.227 1 96.69 311 ILE A N 1
ATOM 2371 C CA . ILE A 1 311 ? -9.219 -39.562 -8.711 1 96.69 311 ILE A CA 1
ATOM 2372 C C . ILE A 1 311 ? -9.883 -38.812 -9.859 1 96.69 311 ILE A C 1
ATOM 2374 O O . ILE A 1 311 ? -10.867 -38.094 -9.648 1 96.69 311 ILE A O 1
ATOM 2378 N N . THR A 1 312 ? -9.359 -38.875 -11.055 1 97.25 312 THR A N 1
ATOM 2379 C CA . THR A 1 312 ? -9.898 -38.094 -12.18 1 97.25 312 THR A CA 1
ATOM 2380 C C . THR A 1 312 ? -10.414 -39.031 -13.266 1 97.25 312 THR A C 1
ATOM 2382 O O . THR A 1 312 ? -9.93 -40.156 -13.406 1 97.25 312 THR A O 1
ATOM 2385 N N . PRO A 1 313 ? -11.383 -38.594 -14.023 1 96.81 313 PRO A N 1
ATOM 2386 C CA . PRO A 1 313 ? -11.891 -39.406 -15.117 1 96.81 313 PRO A CA 1
ATOM 2387 C C . PRO A 1 313 ? -10.891 -39.562 -16.25 1 96.81 313 PRO A C 1
ATOM 2389 O O . PRO A 1 313 ? -10 -38.75 -16.422 1 96.81 313 PRO A O 1
ATOM 2392 N N . PRO A 1 314 ? -11.133 -40.688 -17.016 1 95.69 314 PRO A N 1
ATOM 2393 C CA . PRO A 1 314 ? -10.289 -40.844 -18.203 1 95.69 314 PRO A CA 1
ATOM 2394 C C . PRO A 1 314 ? -10.352 -39.625 -19.141 1 95.69 314 PRO A C 1
ATOM 2396 O O . PRO A 1 314 ? -11.422 -39.062 -19.344 1 95.69 314 PRO A O 1
ATOM 2399 N N . GLY A 1 315 ? -9.195 -39.219 -19.609 1 96 315 GLY A N 1
ATOM 2400 C CA . GLY A 1 315 ? -9.133 -38.094 -20.516 1 96 315 GLY A CA 1
ATOM 2401 C C . GLY A 1 315 ? -8.664 -36.812 -19.844 1 96 315 GLY A C 1
ATOM 2402 O O . GLY A 1 315 ? -8.391 -35.812 -20.516 1 96 315 GLY A O 1
ATOM 2403 N N . THR A 1 316 ? -8.555 -36.906 -18.5 1 97.69 316 THR A N 1
ATOM 2404 C CA . THR A 1 316 ? -8.047 -35.75 -17.75 1 97.69 316 THR A CA 1
ATOM 2405 C C . THR A 1 316 ? -6.555 -35.562 -18 1 97.69 316 THR A C 1
ATOM 2407 O O . THR A 1 316 ? -5.805 -36.531 -18.078 1 97.69 316 THR A O 1
ATOM 2410 N N . THR A 1 317 ? -6.176 -34.312 -18.219 1 97.12 317 THR A N 1
ATOM 2411 C CA . THR A 1 317 ? -4.762 -33.969 -18.312 1 97.12 317 THR A CA 1
ATOM 2412 C C . THR A 1 317 ? -4.371 -32.969 -17.234 1 97.12 317 THR A C 1
ATOM 2414 O O . THR A 1 317 ? -5.238 -32.312 -16.641 1 97.12 317 THR A O 1
ATOM 2417 N N . TRP A 1 318 ? -3.139 -32.906 -16.922 1 97.81 318 TRP A N 1
ATOM 2418 C CA . TRP A 1 318 ? -2.67 -31.938 -15.938 1 97.81 318 TRP A CA 1
ATOM 2419 C C . TRP A 1 318 ? -1.213 -31.562 -16.188 1 97.81 318 TRP A C 1
ATOM 2421 O O . TRP A 1 318 ? -0.501 -32.281 -16.906 1 97.81 318 TRP A O 1
ATOM 2431 N N . THR A 1 319 ? -0.778 -30.422 -15.672 1 97.75 319 THR A N 1
ATOM 2432 C CA . THR A 1 319 ? 0.616 -30 -15.727 1 97.75 319 THR A CA 1
ATOM 2433 C C . THR A 1 319 ? 1.453 -30.75 -14.695 1 97.75 319 THR A C 1
ATOM 2435 O O . THR A 1 319 ? 0.929 -31.203 -13.68 1 97.75 319 THR A O 1
ATOM 2438 N N . GLU A 1 320 ? 2.693 -30.969 -14.977 1 97.44 320 GLU A N 1
ATOM 2439 C CA . GLU A 1 320 ? 3.705 -31.469 -14.055 1 97.44 320 GLU A CA 1
ATOM 2440 C C . GLU A 1 320 ? 4.797 -30.438 -13.812 1 97.44 320 GLU A C 1
ATOM 2442 O O . GLU A 1 320 ? 5.867 -30.5 -14.414 1 97.44 320 GLU A O 1
ATOM 2447 N N . PRO A 1 321 ? 4.543 -29.547 -12.898 1 97.44 321 PRO A N 1
ATOM 2448 C CA . PRO A 1 321 ? 5.434 -28.406 -12.727 1 97.44 321 PRO A CA 1
ATOM 2449 C C . PRO A 1 321 ? 6.82 -28.797 -12.219 1 97.44 321 PRO A C 1
ATOM 2451 O O . PRO A 1 321 ? 6.941 -29.688 -11.383 1 97.44 321 PRO A O 1
ATOM 2454 N N . ASP A 1 322 ? 7.855 -28.125 -12.703 1 97.56 322 ASP A N 1
ATOM 2455 C CA . ASP A 1 322 ? 9.234 -28.297 -12.258 1 97.56 322 ASP A CA 1
ATOM 2456 C C . ASP A 1 322 ? 9.5 -27.5 -10.977 1 97.56 322 ASP A C 1
ATOM 2458 O O . ASP A 1 322 ? 10.586 -27.578 -10.406 1 97.56 322 ASP A O 1
ATOM 2462 N N . GLY A 1 323 ? 8.562 -26.797 -10.523 1 98 323 GLY A N 1
ATOM 2463 C CA . GLY A 1 323 ? 8.609 -25.938 -9.344 1 98 323 GLY A CA 1
ATOM 2464 C C . GLY A 1 323 ? 7.312 -25.203 -9.078 1 98 323 GLY A C 1
ATOM 2465 O O . GLY A 1 323 ? 6.262 -25.594 -9.602 1 98 323 GLY A O 1
ATOM 2466 N N . GLY A 1 324 ? 7.383 -24.25 -8.18 1 97.88 324 GLY A N 1
ATOM 2467 C CA . GLY A 1 324 ? 6.215 -23.438 -7.871 1 97.88 324 GLY A CA 1
ATOM 2468 C C . GLY A 1 324 ? 5.281 -24.094 -6.871 1 97.88 324 GLY A C 1
ATOM 2469 O O . GLY A 1 324 ? 5.734 -24.703 -5.902 1 97.88 324 GLY A O 1
ATOM 2470 N N . MET A 1 325 ? 3.912 -23.859 -7.105 1 98.06 325 MET A N 1
ATOM 2471 C CA . MET A 1 325 ? 2.996 -24.266 -6.043 1 98.06 325 MET A CA 1
ATOM 2472 C C . MET A 1 325 ? 1.7 -24.812 -6.621 1 98.06 325 MET A C 1
ATOM 2474 O O . MET A 1 325 ? 0.776 -25.156 -5.879 1 98.06 325 MET A O 1
ATOM 2478 N N . PHE A 1 326 ? 1.64 -24.953 -8.008 1 98.06 326 PHE A N 1
ATOM 2479 C CA . PHE A 1 326 ? 0.314 -25.156 -8.578 1 98.06 326 PHE A CA 1
ATOM 2480 C C . PHE A 1 326 ? 0.341 -26.281 -9.617 1 98.06 326 PHE A C 1
ATOM 2482 O O . PHE A 1 326 ? 1.349 -26.469 -10.297 1 98.06 326 PHE A O 1
ATOM 2489 N N . VAL A 1 327 ? -0.774 -26.953 -9.695 1 98.12 327 VAL A N 1
ATOM 2490 C CA . VAL A 1 327 ? -1.082 -27.891 -10.758 1 98.12 327 VAL A CA 1
ATOM 2491 C C . VAL A 1 327 ? -2.371 -27.484 -11.469 1 98.12 327 VAL A C 1
ATOM 2493 O O . VAL A 1 327 ? -3.361 -27.141 -10.812 1 98.12 327 VAL A O 1
ATOM 2496 N N . TRP A 1 328 ? -2.289 -27.422 -12.727 1 97.5 328 TRP A N 1
ATOM 2497 C CA . TRP A 1 328 ? -3.455 -27.141 -13.555 1 97.5 328 TRP A CA 1
ATOM 2498 C C . TRP A 1 328 ? -4.051 -28.422 -14.109 1 97.5 328 TRP A C 1
ATOM 2500 O O . TRP A 1 328 ? -3.365 -29.188 -14.805 1 97.5 328 TRP A O 1
ATOM 2510 N N . VAL A 1 329 ? -5.285 -28.672 -13.805 1 97.88 329 VAL A N 1
ATOM 2511 C CA . VAL A 1 329 ? -5.965 -29.906 -14.211 1 97.88 329 VAL A CA 1
ATOM 2512 C C . VAL A 1 329 ? -7.062 -29.578 -15.219 1 97.88 329 VAL A C 1
ATOM 2514 O O . VAL A 1 329 ? -7.859 -28.656 -15 1 97.88 329 VAL A O 1
ATOM 2517 N N . THR A 1 330 ? -7.062 -30.25 -16.297 1 97.12 330 THR A N 1
ATOM 2518 C CA . THR A 1 330 ? -8.109 -30.109 -17.312 1 97.12 330 THR A CA 1
ATOM 2519 C C . THR A 1 330 ? -8.93 -31.391 -17.406 1 97.12 330 THR A C 1
ATOM 2521 O O . THR A 1 330 ? -8.43 -32.438 -17.875 1 97.12 330 THR A O 1
ATOM 2524 N N . LEU A 1 331 ? -10.148 -31.281 -17 1 97.75 331 LEU A N 1
ATOM 2525 C CA . LEU A 1 331 ? -11.086 -32.406 -17.062 1 97.75 331 LEU A CA 1
ATOM 2526 C C . LEU A 1 331 ? -11.617 -32.594 -18.484 1 97.75 331 LEU A C 1
ATOM 2528 O O . LEU A 1 331 ? -11.391 -31.75 -19.359 1 97.75 331 LEU A O 1
ATOM 2532 N N . PRO A 1 332 ? -12.25 -33.719 -18.672 1 95.56 332 PRO A N 1
ATOM 2533 C CA . PRO A 1 332 ? -12.82 -33.938 -20 1 95.56 332 PRO A CA 1
ATOM 2534 C C . PRO A 1 332 ? -13.859 -32.906 -20.391 1 95.56 332 PRO A C 1
ATOM 2536 O O . PRO A 1 332 ? -14.484 -32.281 -19.5 1 95.56 332 PRO A O 1
ATOM 2539 N N . GLU A 1 333 ? -14.039 -32.812 -21.672 1 90.56 333 GLU A N 1
ATOM 2540 C CA . GLU A 1 333 ? -15.008 -31.859 -22.203 1 90.56 333 GLU A CA 1
ATOM 2541 C C . GLU A 1 333 ? -16.406 -32.094 -21.609 1 90.56 333 GLU A C 1
ATOM 2543 O O . GLU A 1 333 ? -16.828 -33.25 -21.453 1 90.56 333 GLU A O 1
ATOM 2548 N N . GLY A 1 334 ? -17.062 -31.031 -21.375 1 89.94 334 GLY A N 1
ATOM 2549 C CA . GLY A 1 334 ? -18.422 -31.125 -20.844 1 89.94 334 GLY A CA 1
ATOM 2550 C C . GLY A 1 334 ? -18.5 -30.938 -19.344 1 89.94 334 GLY A C 1
ATOM 2551 O O . GLY A 1 334 ? -19.547 -30.625 -18.797 1 89.94 334 GLY A O 1
ATOM 2552 N N . MET A 1 335 ? -17.391 -31.188 -18.703 1 94.19 335 MET A N 1
ATOM 2553 C CA . MET A 1 335 ? -17.375 -30.969 -17.25 1 94.19 335 MET A CA 1
ATOM 2554 C C . MET A 1 335 ? -17.234 -29.484 -16.938 1 94.19 335 MET A C 1
ATOM 2556 O O . MET A 1 335 ? -16.516 -28.766 -17.625 1 94.19 335 MET A O 1
ATOM 2560 N N . ASP A 1 336 ? -18 -29.078 -15.938 1 95.56 336 ASP A N 1
ATOM 2561 C CA . ASP A 1 336 ? -18.016 -27.672 -15.523 1 95.56 336 ASP A C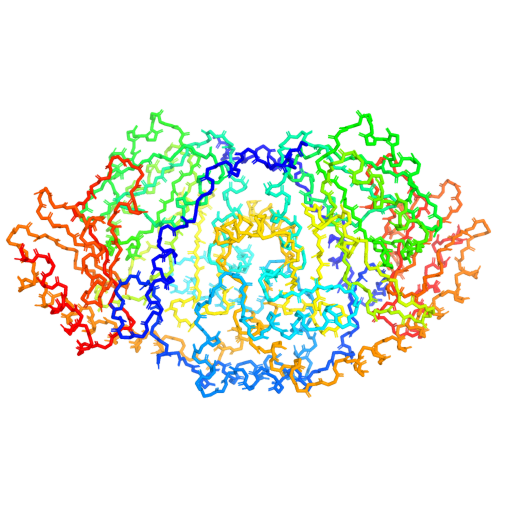A 1
ATOM 2562 C C . ASP A 1 336 ? -17.547 -27.516 -14.078 1 95.56 336 ASP A C 1
ATOM 2564 O O . ASP A 1 336 ? -18.312 -27.766 -13.141 1 95.56 336 ASP A O 1
ATOM 2568 N N . THR A 1 337 ? -16.344 -27.047 -13.953 1 95.69 337 THR A N 1
ATOM 2569 C CA . THR A 1 337 ? -15.734 -26.984 -12.625 1 95.69 337 THR A CA 1
ATOM 2570 C C . THR A 1 337 ? -16.422 -25.922 -11.766 1 95.69 337 THR A C 1
ATOM 2572 O O . THR A 1 337 ? -16.344 -25.984 -10.539 1 95.69 337 THR A O 1
ATOM 2575 N N . ASP A 1 338 ? -17.016 -24.906 -12.359 1 92.62 338 ASP A N 1
ATOM 2576 C CA . ASP A 1 338 ? -17.797 -23.938 -11.586 1 92.62 338 ASP A CA 1
ATOM 2577 C C . ASP A 1 338 ? -18.984 -24.609 -10.898 1 92.62 338 ASP A C 1
ATOM 2579 O O . ASP A 1 338 ? -19.375 -24.219 -9.805 1 92.62 338 ASP A O 1
ATOM 2583 N N . LEU A 1 339 ? -19.516 -25.609 -11.547 1 93.5 339 LEU A N 1
ATOM 2584 C CA . LEU A 1 339 ? -20.641 -26.328 -10.992 1 93.5 339 LEU A CA 1
ATOM 2585 C C . LEU A 1 339 ? -20.172 -27.391 -10.008 1 93.5 339 LEU A C 1
ATOM 2587 O O . LEU A 1 339 ? -20.922 -27.781 -9.094 1 93.5 339 LEU A O 1
ATOM 2591 N N . LEU A 1 340 ? -19 -27.875 -10.188 1 95.38 340 LEU A N 1
ATOM 2592 C CA . LEU A 1 340 ? -18.484 -28.938 -9.352 1 95.38 340 LEU A CA 1
ATOM 2593 C C . LEU A 1 340 ? -18 -28.391 -8.008 1 95.38 340 LEU A C 1
ATOM 2595 O O . LEU A 1 340 ? -17.953 -29.125 -7.016 1 95.38 340 LEU A O 1
ATOM 2599 N N . LEU A 1 341 ? -17.625 -27.125 -7.93 1 94.06 341 LEU A N 1
ATOM 2600 C CA . LEU A 1 341 ? -17.016 -26.562 -6.73 1 94.06 341 LEU A CA 1
ATOM 2601 C C . LEU A 1 341 ? -17.984 -26.609 -5.555 1 94.06 341 LEU A C 1
ATOM 2603 O O . LEU A 1 341 ? -17.609 -27.031 -4.457 1 94.06 341 LEU A O 1
ATOM 2607 N N . PRO A 1 342 ? -19.297 -26.203 -5.738 1 92.31 342 PRO A N 1
ATOM 2608 C CA . PRO A 1 342 ? -20.219 -26.328 -4.609 1 92.31 342 PRO A CA 1
ATOM 2609 C C . PRO A 1 342 ? -20.344 -27.766 -4.102 1 92.31 342 PRO A C 1
ATOM 2611 O O . PRO A 1 342 ? -20.453 -27.984 -2.893 1 92.31 342 PRO A O 1
ATOM 2614 N N . GLU A 1 343 ? -20.312 -28.703 -4.977 1 94.31 343 GLU A N 1
ATOM 2615 C CA . GLU A 1 343 ? -20.344 -30.109 -4.582 1 94.31 343 GLU A CA 1
ATOM 2616 C C . GLU A 1 343 ? -19.094 -30.5 -3.807 1 94.31 343 GLU A C 1
ATOM 2618 O O . GLU A 1 343 ? -19.172 -31.25 -2.824 1 94.31 343 GLU A O 1
ATOM 2623 N N . ALA A 1 344 ? -17.938 -30.094 -4.266 1 95.69 344 ALA A N 1
ATOM 2624 C CA . ALA A 1 344 ? -16.688 -30.359 -3.57 1 95.69 344 ALA A CA 1
ATOM 2625 C C . ALA A 1 344 ? -16.719 -29.812 -2.146 1 95.69 344 ALA A C 1
ATOM 2627 O O . ALA A 1 344 ? -16.266 -30.469 -1.209 1 95.69 344 ALA A O 1
ATOM 2628 N N . LEU A 1 345 ? -17.281 -28.625 -2.004 1 92.88 345 LEU A N 1
ATOM 2629 C CA . LEU A 1 345 ? -17.375 -28 -0.693 1 92.88 345 LEU A CA 1
ATOM 2630 C C . LEU A 1 345 ? -18.25 -28.812 0.248 1 92.88 345 LEU A C 1
ATOM 2632 O O . LEU A 1 345 ? -18 -28.859 1.454 1 92.88 345 LEU A O 1
ATOM 2636 N N . ARG A 1 346 ? -19.281 -29.422 -0.262 1 93.5 346 ARG A N 1
ATOM 2637 C CA . ARG A 1 346 ? -20.109 -30.312 0.546 1 93.5 346 ARG A CA 1
ATOM 2638 C C . ARG A 1 346 ? -19.312 -31.5 1.076 1 93.5 346 ARG A C 1
ATOM 2640 O O . ARG A 1 346 ? -19.703 -32.094 2.074 1 93.5 346 ARG A O 1
ATOM 2647 N N . HIS A 1 347 ? -18.281 -31.812 0.35 1 95.62 347 HIS A N 1
ATOM 2648 C CA . HIS A 1 347 ? -17.406 -32.875 0.79 1 95.62 347 HIS A CA 1
ATOM 2649 C C . HIS A 1 347 ? -16.172 -32.344 1.501 1 95.62 347 HIS A C 1
ATOM 2651 O O . HIS A 1 347 ? -15.164 -33.031 1.633 1 95.62 347 HIS A O 1
ATOM 2657 N N . ASP A 1 348 ? -16.141 -31.062 1.808 1 94.75 348 ASP A N 1
ATOM 2658 C CA . ASP A 1 348 ? -15.133 -30.391 2.627 1 94.75 348 ASP A CA 1
ATOM 2659 C C . ASP A 1 348 ? -13.789 -30.344 1.91 1 94.75 348 ASP A C 1
ATOM 2661 O O . ASP A 1 348 ? -12.742 -30.578 2.52 1 94.75 348 ASP A O 1
ATOM 2665 N N . VAL A 1 349 ? -13.805 -30.125 0.688 1 95.69 349 VAL A N 1
ATOM 2666 C CA . VAL A 1 349 ? -12.602 -29.891 -0.102 1 95.69 349 VAL A CA 1
ATOM 2667 C C . VAL A 1 349 ? -12.844 -28.766 -1.103 1 95.69 349 VAL A C 1
ATOM 2669 O O . VAL A 1 349 ? -13.977 -28.562 -1.554 1 95.69 349 VAL A O 1
ATOM 2672 N N . ALA A 1 350 ? -11.773 -28 -1.355 1 94.56 350 ALA A N 1
ATOM 2673 C CA . ALA A 1 350 ? -11.945 -26.828 -2.223 1 94.56 350 ALA A CA 1
ATOM 2674 C C . ALA A 1 350 ? -10.828 -26.75 -3.256 1 94.56 350 ALA A C 1
ATOM 2676 O O . ALA A 1 350 ? -9.695 -27.141 -2.986 1 94.56 350 ALA A O 1
ATOM 2677 N N . PHE A 1 351 ? -11.141 -26.297 -4.406 1 94.88 351 PHE A N 1
ATOM 2678 C CA . PHE A 1 351 ? -10.242 -25.953 -5.496 1 94.88 351 PHE A CA 1
ATOM 2679 C C . PHE A 1 351 ? -10.656 -24.641 -6.148 1 94.88 351 PHE A C 1
ATOM 2681 O O . PHE A 1 351 ? -11.641 -24.016 -5.73 1 94.88 351 PHE A O 1
ATOM 2688 N N . VAL A 1 352 ? -9.891 -24.125 -7.141 1 93.81 352 VAL A N 1
ATOM 2689 C CA . VAL A 1 352 ? -10.305 -22.938 -7.875 1 93.81 352 VAL A CA 1
ATOM 2690 C C . VAL A 1 352 ? -10.695 -23.328 -9.305 1 93.81 352 VAL A C 1
ATOM 2692 O O . VAL A 1 352 ? -9.891 -23.906 -10.039 1 93.81 352 VAL A O 1
ATOM 2695 N N . PRO A 1 353 ? -11.93 -23 -9.664 1 94.25 353 PRO A N 1
ATOM 2696 C CA . PRO A 1 353 ? -12.305 -23.219 -11.062 1 94.25 353 PRO A CA 1
ATOM 2697 C C . PRO A 1 353 ? -11.422 -22.438 -12.039 1 94.25 353 PRO A C 1
ATOM 2699 O O . PRO A 1 353 ? -11.055 -21.297 -11.766 1 94.25 353 PRO A O 1
ATOM 2702 N N . GLY A 1 354 ? -11.102 -23.109 -13.125 1 93.62 354 GLY A N 1
ATOM 2703 C CA . GLY A 1 354 ? -10.219 -22.516 -14.109 1 93.62 354 GLY A CA 1
ATOM 2704 C C . GLY A 1 354 ? -10.773 -21.234 -14.703 1 93.62 354 GLY A C 1
ATOM 2705 O O . GLY A 1 354 ? -10.016 -20.359 -15.133 1 93.62 354 GLY A O 1
ATOM 2706 N N . SER A 1 355 ? -12.07 -21.047 -14.703 1 91.81 355 SER A N 1
ATOM 2707 C CA . SER A 1 355 ? -12.734 -19.891 -15.289 1 91.81 355 SER A CA 1
ATOM 2708 C C . SER A 1 355 ? -12.281 -18.594 -14.633 1 91.81 355 SER A C 1
ATOM 2710 O O . SER A 1 355 ? -12.297 -17.531 -15.258 1 91.81 355 SER A O 1
ATOM 2712 N N . ALA A 1 356 ? -11.781 -18.656 -13.414 1 89.75 356 ALA A N 1
ATOM 2713 C CA . ALA A 1 356 ? -11.336 -17.484 -12.664 1 89.75 356 ALA A CA 1
ATOM 2714 C C . ALA A 1 356 ? -10.062 -16.906 -13.266 1 89.75 356 ALA A C 1
ATOM 2716 O O . ALA A 1 356 ? -9.727 -15.742 -13.023 1 89.75 356 ALA A O 1
ATOM 2717 N N . PHE A 1 357 ? -9.359 -17.734 -14.062 1 93.06 357 PHE A N 1
ATOM 2718 C CA . PHE A 1 357 ? -8.039 -17.359 -14.555 1 93.06 357 PHE A CA 1
ATOM 2719 C C . PHE A 1 357 ? -8.078 -17.078 -16.047 1 93.06 357 PHE A C 1
ATOM 2721 O O . PHE A 1 357 ? -7.031 -16.969 -16.703 1 93.06 357 PHE A O 1
ATOM 2728 N N . LEU A 1 358 ? -9.289 -17.031 -16.609 1 90.62 358 LEU A N 1
ATOM 2729 C CA . LEU A 1 358 ? -9.406 -16.906 -18.062 1 90.62 358 LEU A CA 1
ATOM 2730 C C . LEU A 1 358 ? -10.023 -15.57 -18.438 1 90.62 358 LEU A C 1
ATOM 2732 O O . LEU A 1 358 ? -10.859 -15.039 -17.719 1 90.62 358 LEU A O 1
ATOM 2736 N N . VAL A 1 359 ? -9.594 -14.945 -19.5 1 87.06 359 VAL A N 1
ATOM 2737 C CA . VAL A 1 359 ? -10.102 -13.688 -20.047 1 87.06 359 VAL A CA 1
ATOM 2738 C C . VAL A 1 359 ? -11.289 -13.961 -20.969 1 87.06 359 VAL A C 1
ATOM 2740 O O . VAL A 1 359 ? -12.328 -13.305 -20.859 1 87.06 359 VAL A O 1
ATOM 2743 N N . GLY A 1 360 ? -11.102 -14.898 -22 1 74.75 360 GLY A N 1
ATOM 2744 C CA . GLY A 1 360 ? -12.086 -15.203 -23.016 1 74.75 360 GLY A CA 1
ATOM 2745 C C . GLY A 1 360 ? -13.156 -16.172 -22.562 1 74.75 360 GLY A C 1
ATOM 2746 O O . GLY A 1 360 ? -13.523 -16.188 -21.391 1 74.75 360 GLY A O 1
ATOM 2747 N N . GLU A 1 361 ? -13.805 -16.734 -23.547 1 76.81 361 GLU A N 1
ATOM 2748 C CA . GLU A 1 361 ? -14.75 -17.797 -23.234 1 76.81 361 GLU A CA 1
ATOM 2749 C C . GLU A 1 361 ? -14.102 -18.875 -22.359 1 76.81 361 GLU A C 1
ATOM 2751 O O . GLU A 1 361 ? -13.117 -19.5 -22.781 1 76.81 361 GLU A O 1
ATOM 2756 N N . PRO A 1 362 ? -14.602 -18.969 -21.219 1 73.31 362 PRO A N 1
ATOM 2757 C CA . PRO A 1 362 ? -13.906 -19.812 -20.25 1 73.31 362 PRO A CA 1
ATOM 2758 C C . PRO A 1 362 ? -14.016 -21.297 -20.578 1 73.31 362 PRO A C 1
ATOM 2760 O O . PRO A 1 362 ? -15.062 -21.75 -21.031 1 73.31 362 PRO A O 1
ATOM 2763 N N . ASP A 1 363 ? -12.789 -21.906 -20.688 1 82.38 363 ASP A N 1
ATOM 2764 C CA . ASP A 1 363 ? -12.781 -23.359 -20.5 1 82.38 363 ASP A CA 1
ATOM 2765 C C . ASP A 1 363 ? -13.227 -23.734 -19.094 1 82.38 363 ASP A C 1
ATOM 2767 O O . ASP A 1 363 ? -12.539 -23.438 -18.125 1 82.38 363 ASP A O 1
ATOM 2771 N N . ARG A 1 364 ? -14.312 -24.312 -18.984 1 93.12 364 ARG A N 1
ATOM 2772 C CA . ARG A 1 364 ? -14.906 -24.562 -17.688 1 93.12 364 ARG A CA 1
ATOM 2773 C C . ARG A 1 364 ? -14.461 -25.922 -17.141 1 93.12 364 ARG A C 1
ATOM 2775 O O . ARG A 1 364 ? -14.844 -26.297 -16.031 1 93.12 364 ARG A O 1
ATOM 2782 N N . SER A 1 365 ? -13.641 -26.578 -17.984 1 95.75 365 SER A N 1
ATOM 2783 C CA . SER A 1 365 ? -13.273 -27.922 -17.594 1 95.75 365 SER A CA 1
ATOM 2784 C C . SER A 1 365 ? -12 -27.938 -16.75 1 95.75 365 SER A C 1
ATOM 2786 O O . SER A 1 365 ? -11.586 -28.984 -16.25 1 95.75 365 SER A O 1
ATOM 2788 N N . ALA A 1 366 ? -11.422 -26.781 -16.531 1 9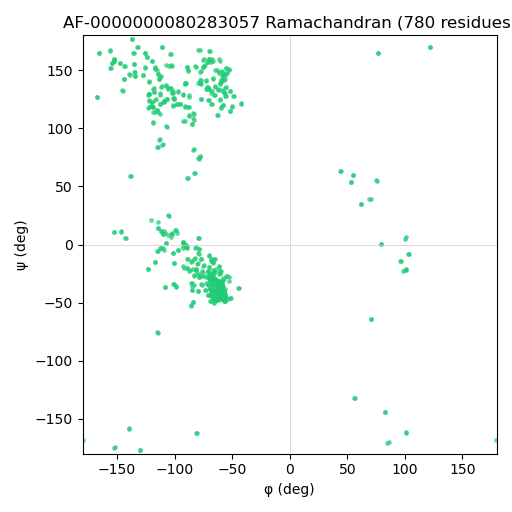5.81 366 ALA A N 1
ATOM 2789 C CA . ALA A 1 366 ? -10.125 -26.766 -15.859 1 95.81 366 ALA A CA 1
ATOM 2790 C C . ALA A 1 366 ? -10.273 -26.344 -14.398 1 95.81 366 ALA A C 1
ATOM 2792 O O . ALA A 1 366 ? -11.266 -25.703 -14.023 1 95.81 366 ALA A O 1
ATOM 2793 N N . LEU A 1 367 ? -9.367 -26.75 -13.57 1 96.25 367 LEU A N 1
ATOM 2794 C CA . LEU A 1 367 ? -9.25 -26.297 -12.188 1 96.25 367 LEU A CA 1
ATOM 2795 C C . LEU A 1 367 ? -7.789 -26.188 -11.766 1 96.25 367 LEU A C 1
ATOM 2797 O O . LEU A 1 367 ? -6.922 -26.828 -12.367 1 96.25 367 LEU A O 1
ATOM 2801 N N . ARG A 1 368 ? -7.5 -25.344 -10.82 1 96.69 368 ARG A N 1
ATOM 2802 C CA . ARG A 1 368 ? -6.172 -25.203 -10.234 1 96.69 368 ARG A CA 1
ATOM 2803 C C . ARG A 1 368 ? -6.121 -25.812 -8.836 1 96.69 368 ARG A C 1
ATOM 2805 O O . ARG A 1 368 ? -7.023 -25.578 -8.023 1 96.69 368 ARG A O 1
ATOM 2812 N N . LEU A 1 369 ? -5.121 -26.547 -8.594 1 97.12 369 LEU A N 1
ATOM 2813 C CA . LEU A 1 369 ? -4.836 -27.094 -7.281 1 97.12 369 LEU A CA 1
ATOM 2814 C C . LEU A 1 369 ? -3.498 -26.578 -6.754 1 97.12 369 LEU A C 1
ATOM 2816 O O . LEU A 1 369 ? -2.508 -26.547 -7.488 1 97.12 369 LEU A O 1
ATOM 2820 N N . SER A 1 370 ? -3.475 -26.188 -5.531 1 96.69 370 SER A N 1
ATOM 2821 C CA . SER A 1 370 ? -2.227 -25.844 -4.855 1 96.69 370 SER A CA 1
ATOM 2822 C C . SER A 1 370 ? -1.795 -26.953 -3.902 1 96.69 370 SER A C 1
ATOM 2824 O O . SER A 1 370 ? -2.617 -27.5 -3.158 1 96.69 370 SER A O 1
ATOM 2826 N N . PHE A 1 371 ? -0.572 -27.328 -3.904 1 97.38 371 PHE A N 1
ATOM 2827 C CA . PHE A 1 371 ? -0.098 -28.422 -3.061 1 97.38 371 PHE A CA 1
ATOM 2828 C C . PHE A 1 371 ? 0.752 -27.891 -1.914 1 97.38 371 PHE A C 1
ATOM 2830 O O . PHE A 1 371 ? 1.231 -28.656 -1.08 1 97.38 371 PHE A O 1
ATOM 2837 N N . ALA A 1 372 ? 0.92 -26.625 -1.809 1 94.69 372 ALA A N 1
ATOM 2838 C CA . ALA A 1 372 ? 1.928 -26.047 -0.92 1 94.69 372 ALA A CA 1
ATOM 2839 C C . ALA A 1 372 ? 1.47 -26.109 0.535 1 94.69 372 ALA A C 1
ATOM 2841 O O . ALA A 1 372 ? 2.268 -26.391 1.434 1 94.69 372 ALA A O 1
ATOM 2842 N N . ALA A 1 373 ? 0.222 -25.969 0.811 1 90.44 373 ALA A N 1
ATOM 2843 C CA . ALA A 1 373 ? -0.263 -25.641 2.148 1 90.44 373 ALA A CA 1
ATOM 2844 C C . ALA A 1 373 ? -0.419 -26.891 3.004 1 90.44 373 ALA A C 1
ATOM 2846 O O . ALA A 1 373 ? -0.545 -26.812 4.227 1 90.44 373 ALA A O 1
ATOM 2847 N N . HIS A 1 374 ? -0.396 -28.125 2.359 1 94.44 374 HIS A N 1
ATOM 2848 C CA . HIS A 1 374 ? -0.758 -29.312 3.115 1 94.44 374 HIS A CA 1
ATOM 2849 C C . HIS A 1 374 ? 0.315 -30.391 2.992 1 94.44 374 HIS A C 1
ATOM 2851 O O . HIS A 1 374 ? 0.922 -30.547 1.931 1 94.44 374 HIS A O 1
ATOM 2857 N N . PRO A 1 375 ? 0.497 -31.141 4.051 1 96.69 375 PRO A N 1
ATOM 2858 C CA . PRO A 1 375 ? 1.377 -32.312 3.938 1 96.69 375 PRO A CA 1
ATOM 2859 C C . PRO A 1 375 ? 0.783 -33.406 3.07 1 96.69 375 PRO A C 1
ATOM 2861 O O . PRO A 1 375 ? -0.417 -33.406 2.783 1 96.69 375 PRO A O 1
ATOM 2864 N N . PRO A 1 376 ? 1.568 -34.375 2.682 1 97.88 376 PRO A N 1
ATOM 2865 C CA . PRO A 1 376 ? 1.147 -35.406 1.735 1 97.88 376 PRO A CA 1
ATOM 2866 C C . PRO A 1 376 ? -0.079 -36.188 2.215 1 97.88 376 PRO A C 1
ATOM 2868 O O . PRO A 1 376 ? -0.972 -36.469 1.42 1 97.88 376 PRO A O 1
ATOM 2871 N N . GLU A 1 377 ? -0.158 -36.406 3.527 1 97.81 377 GLU A N 1
ATOM 2872 C CA . GLU A 1 377 ? -1.29 -37.188 4.047 1 97.81 377 GLU A CA 1
ATOM 2873 C C . GLU A 1 377 ? -2.594 -36.406 3.898 1 97.81 377 GLU A C 1
ATOM 2875 O O . GLU A 1 377 ? -3.631 -36.969 3.557 1 97.81 377 GLU A O 1
ATOM 2880 N N . THR A 1 378 ? -2.516 -35.125 4.203 1 97 378 THR A N 1
ATOM 2881 C CA . THR A 1 378 ? -3.684 -34.281 4.043 1 97 378 THR A CA 1
ATOM 2882 C C . THR A 1 378 ? -4.043 -34.125 2.57 1 97 378 THR A C 1
ATOM 2884 O O . THR A 1 378 ? -5.223 -34.062 2.217 1 97 378 THR A O 1
ATOM 2887 N N . ILE A 1 379 ? -3.055 -34.062 1.714 1 97.81 379 ILE A N 1
ATOM 2888 C CA . ILE A 1 379 ? -3.279 -34 0.273 1 97.81 379 ILE A CA 1
ATOM 2889 C C . ILE A 1 379 ? -4.02 -35.25 -0.192 1 97.81 379 ILE A C 1
ATOM 2891 O O . ILE A 1 379 ? -5.012 -35.156 -0.918 1 97.81 379 ILE A O 1
ATOM 2895 N N . ALA A 1 380 ? -3.582 -36.344 0.263 1 97.75 380 ALA A N 1
ATOM 2896 C CA . ALA A 1 380 ? -4.227 -37.625 -0.112 1 97.75 380 ALA A CA 1
ATOM 2897 C C . ALA A 1 380 ? -5.691 -37.625 0.317 1 97.75 380 ALA A C 1
ATOM 2899 O O . ALA A 1 380 ? -6.566 -38 -0.462 1 97.75 380 ALA A O 1
ATOM 2900 N N . GLU A 1 381 ? -5.906 -37.188 1.547 1 97.75 381 GLU A N 1
ATOM 2901 C CA . GLU A 1 381 ? -7.27 -37.156 2.061 1 97.75 381 GLU A CA 1
ATOM 2902 C C . GLU A 1 381 ? -8.133 -36.188 1.255 1 97.75 381 GLU A C 1
ATOM 2904 O O . GLU A 1 381 ? -9.266 -36.5 0.896 1 97.75 381 GLU A O 1
ATOM 2909 N N . GLY A 1 382 ? -7.602 -35 1.018 1 97.75 382 GLY A N 1
ATOM 2910 C CA . GLY A 1 382 ? -8.328 -34.031 0.224 1 97.75 382 GLY A CA 1
ATOM 2911 C C . GLY A 1 382 ? -8.656 -34.5 -1.173 1 97.75 382 GLY A C 1
ATOM 2912 O O . GLY A 1 382 ? -9.766 -34.281 -1.673 1 97.75 382 GLY A O 1
ATOM 2913 N N . LEU A 1 383 ? -7.734 -35.156 -1.769 1 98 383 LEU A N 1
ATOM 2914 C CA . LEU A 1 383 ? -7.941 -35.656 -3.121 1 98 383 LEU A CA 1
ATOM 2915 C C . LEU A 1 383 ? -8.922 -36.844 -3.123 1 98 383 LEU A C 1
ATOM 2917 O O . LEU A 1 383 ? -9.688 -37 -4.074 1 98 383 LEU A O 1
ATOM 2921 N N . ARG A 1 384 ? -8.914 -37.625 -2.1 1 96.88 384 ARG A N 1
ATOM 2922 C CA . ARG A 1 384 ? -9.93 -38.656 -1.958 1 96.88 384 ARG A CA 1
ATOM 2923 C C . ARG A 1 384 ? -11.328 -38.062 -1.898 1 96.88 384 ARG A C 1
ATOM 2925 O O . ARG A 1 384 ? -12.266 -38.562 -2.506 1 96.88 384 ARG A O 1
ATOM 2932 N N . ARG A 1 385 ? -11.438 -37.031 -1.185 1 97.5 385 ARG A N 1
ATOM 2933 C CA . ARG A 1 385 ? -12.711 -36.312 -1.114 1 97.5 385 ARG A CA 1
ATOM 2934 C C . ARG A 1 385 ? -13.094 -35.75 -2.477 1 97.5 385 ARG A C 1
ATOM 2936 O O . ARG A 1 385 ? -14.266 -35.812 -2.869 1 97.5 385 ARG A O 1
ATOM 2943 N N . LEU A 1 386 ? -12.141 -35.25 -3.154 1 97.75 386 LEU A N 1
ATOM 2944 C CA . LEU A 1 386 ? -12.375 -34.625 -4.461 1 97.75 386 LEU A CA 1
ATOM 2945 C C . LEU A 1 386 ? -12.805 -35.688 -5.473 1 97.75 386 LEU A C 1
ATOM 2947 O O . LEU A 1 386 ? -13.578 -35.406 -6.387 1 97.75 386 LEU A O 1
ATOM 2951 N N . ALA A 1 387 ? -12.352 -36.906 -5.277 1 97.38 387 ALA A N 1
ATOM 2952 C CA . ALA A 1 387 ? -12.695 -38 -6.156 1 97.38 387 ALA A CA 1
ATOM 2953 C C . ALA A 1 387 ? -14.203 -38.25 -6.176 1 97.38 387 ALA A C 1
ATOM 2955 O O . ALA A 1 387 ? -14.758 -38.625 -7.207 1 97.38 387 ALA A O 1
ATOM 2956 N N . LYS A 1 388 ? -14.805 -38 -5.113 1 96.38 388 LYS A N 1
ATOM 2957 C CA . LYS A 1 388 ? -16.25 -38.188 -4.992 1 96.38 388 LYS A CA 1
ATOM 2958 C C . LYS A 1 388 ? -17.016 -37.25 -5.902 1 96.38 388 LYS A C 1
ATOM 2960 O O . LYS A 1 388 ? -18.172 -37.5 -6.234 1 96.38 388 LYS A O 1
ATOM 2965 N N . VAL A 1 389 ? -16.391 -36.188 -6.246 1 96.38 389 VAL A N 1
ATOM 2966 C CA . VAL A 1 389 ? -17.031 -35.156 -7.043 1 96.38 389 VAL A CA 1
ATOM 2967 C C . VAL A 1 389 ? -16.641 -35.312 -8.508 1 96.38 389 VAL A C 1
ATOM 2969 O O . VAL A 1 389 ? -17.469 -35.125 -9.406 1 96.38 389 VAL A O 1
ATOM 2972 N N . LEU A 1 390 ? -15.453 -35.688 -8.781 1 96.06 390 LEU A N 1
ATOM 2973 C CA . LEU A 1 390 ? -14.922 -35.719 -10.141 1 96.06 390 LEU A CA 1
ATOM 2974 C C . LEU A 1 390 ? -15.312 -37 -10.859 1 96.06 390 LEU A C 1
ATOM 2976 O O . LEU A 1 390 ? -15.445 -37.031 -12.086 1 96.06 390 LEU A O 1
ATOM 2980 N N . VAL A 1 391 ? -15.383 -38.094 -10.133 1 86.06 391 VAL A N 1
ATOM 2981 C CA . VAL A 1 391 ? -15.68 -39.375 -10.766 1 86.06 391 VAL A CA 1
ATOM 2982 C C . VAL A 1 391 ? -17.125 -39.781 -10.453 1 86.06 391 VAL A C 1
ATOM 2984 O O . VAL A 1 391 ? -17.594 -40.812 -10.906 1 86.06 391 VAL A O 1
ATOM 2987 N N . ALA A 1 392 ? -17.828 -38.938 -9.883 1 71.19 392 ALA A N 1
ATOM 2988 C CA . ALA A 1 392 ? -19.234 -39.312 -9.656 1 71.19 392 ALA A CA 1
ATOM 2989 C C . ALA A 1 392 ? -20.031 -39.25 -10.953 1 71.19 392 ALA A C 1
ATOM 2991 O O . ALA A 1 392 ? -19.688 -38.5 -11.867 1 71.19 392 ALA A O 1
ATOM 2992 N N . MET B 1 1 ? 10.156 4.438 -31.391 1 48.41 1 MET B N 1
ATOM 2993 C CA . MET B 1 1 ? 8.945 5.008 -30.828 1 48.41 1 MET B CA 1
ATOM 2994 C C . MET B 1 1 ? 8.977 4.93 -29.297 1 48.41 1 MET B C 1
ATOM 2996 O O . MET B 1 1 ? 9.445 3.939 -28.734 1 48.41 1 MET B O 1
ATOM 3000 N N . SER B 1 2 ? 8.836 6.012 -28.562 1 72.38 2 SER B N 1
ATOM 3001 C CA . SER B 1 2 ? 8.914 6.102 -27.109 1 72.38 2 SER B CA 1
ATOM 3002 C C . SER B 1 2 ? 7.844 5.246 -26.453 1 72.38 2 SER B C 1
ATOM 3004 O O . SER B 1 2 ? 6.742 5.098 -26.984 1 72.38 2 SER B O 1
ATOM 3006 N N . LEU B 1 3 ? 8.164 4.352 -25.578 1 83.12 3 LEU B N 1
ATOM 3007 C CA . LEU B 1 3 ? 7.227 3.459 -24.906 1 83.12 3 LEU B CA 1
ATOM 3008 C C . LEU B 1 3 ? 6.086 4.246 -24.281 1 83.12 3 LEU B C 1
ATOM 3010 O O . LEU B 1 3 ? 6.293 5.355 -23.781 1 83.12 3 LEU B O 1
ATOM 3014 N N . PRO B 1 4 ? 4.91 3.836 -24.484 1 81.56 4 PRO B N 1
ATOM 3015 C CA . PRO B 1 4 ? 3.727 4.555 -24 1 81.56 4 PRO B CA 1
ATOM 3016 C C . PRO B 1 4 ? 3.678 4.66 -22.484 1 81.56 4 PRO B C 1
ATOM 3018 O O . PRO B 1 4 ? 4.113 3.742 -21.781 1 81.56 4 PRO B O 1
ATOM 3021 N N . LEU B 1 5 ? 3.377 5.867 -22.016 1 89.25 5 LEU B N 1
ATOM 3022 C CA . LEU B 1 5 ? 2.959 6.129 -20.641 1 89.25 5 LEU B CA 1
ATOM 3023 C C . LEU B 1 5 ? 1.517 6.617 -20.594 1 89.25 5 LEU B C 1
ATOM 3025 O O . LEU B 1 5 ? 1.021 7.195 -21.562 1 89.25 5 LEU B O 1
ATOM 3029 N N . ALA B 1 6 ? 0.824 6.266 -19.562 1 89.69 6 ALA B N 1
ATOM 3030 C CA . ALA B 1 6 ? -0.529 6.793 -19.391 1 89.69 6 ALA B CA 1
ATOM 3031 C C . ALA B 1 6 ? -0.531 8.32 -19.422 1 89.69 6 ALA B C 1
ATOM 3033 O O . ALA B 1 6 ? 0.424 8.953 -18.969 1 89.69 6 ALA B O 1
ATOM 3034 N N . ARG B 1 7 ? -1.647 8.938 -19.844 1 85.12 7 ARG B N 1
ATOM 3035 C CA . ARG B 1 7 ? -1.801 10.383 -19.969 1 85.12 7 ARG B CA 1
ATOM 3036 C C . ARG B 1 7 ? -1.653 11.062 -18.609 1 85.12 7 ARG B C 1
ATOM 3038 O O . ARG B 1 7 ? -1.135 12.172 -18.516 1 85.12 7 ARG B O 1
ATOM 3045 N N . ARG B 1 8 ? -2.068 10.406 -17.578 1 84.44 8 ARG B N 1
ATOM 3046 C CA . ARG B 1 8 ? -2.031 10.984 -16.25 1 84.44 8 ARG B CA 1
ATOM 3047 C C . ARG B 1 8 ? -0.594 11.203 -15.781 1 84.44 8 ARG B C 1
ATOM 3049 O O . ARG B 1 8 ? -0.349 11.945 -14.828 1 84.44 8 ARG B O 1
ATOM 3056 N N . MET B 1 9 ? 0.365 10.57 -16.469 1 85.94 9 MET B N 1
ATOM 3057 C CA . MET B 1 9 ? 1.771 10.688 -16.094 1 85.94 9 MET B CA 1
ATOM 3058 C C . MET B 1 9 ? 2.373 11.977 -16.641 1 85.94 9 MET B C 1
ATOM 3060 O O . MET B 1 9 ? 3.465 12.383 -16.234 1 85.94 9 MET B O 1
ATOM 3064 N N . ASP B 1 10 ? 1.849 12.602 -17.656 1 79.31 10 ASP B N 1
ATOM 3065 C CA . ASP B 1 10 ? 2.383 13.789 -18.328 1 79.31 10 ASP B CA 1
ATOM 3066 C C . ASP B 1 10 ? 2.662 14.898 -17.312 1 79.31 10 ASP B C 1
ATOM 3068 O O . ASP B 1 10 ? 3.656 15.617 -17.438 1 79.31 10 ASP B O 1
ATOM 3072 N N . GLY B 1 11 ? 2.02 14.977 -16.25 1 70.94 11 GLY B N 1
ATOM 3073 C CA . GLY B 1 11 ? 2.211 16.078 -15.312 1 70.94 11 GLY B CA 1
ATOM 3074 C C . GLY B 1 11 ? 2.65 15.609 -13.93 1 70.94 11 GLY B C 1
ATOM 3075 O O . GLY B 1 11 ? 2.646 16.391 -12.977 1 70.94 11 GLY B O 1
ATOM 3076 N N . VAL B 1 12 ? 3.135 14.469 -14.07 1 74.94 12 VAL B N 1
ATOM 3077 C CA . VAL B 1 12 ? 3.521 13.945 -12.766 1 74.94 12 VAL B CA 1
ATOM 3078 C C . VAL B 1 12 ? 4.906 14.469 -12.391 1 74.94 12 VAL B C 1
ATOM 3080 O O . VAL B 1 12 ? 5.883 14.227 -13.102 1 74.94 12 VAL B O 1
ATOM 3083 N N . THR B 1 13 ? 4.965 15.352 -11.477 1 70.44 13 THR B N 1
ATOM 3084 C CA . THR B 1 13 ? 6.199 15.875 -10.906 1 70.44 13 THR B CA 1
ATOM 3085 C C . THR B 1 13 ? 6.32 15.508 -9.43 1 70.44 13 THR B C 1
ATOM 3087 O O . THR B 1 13 ? 5.316 15.219 -8.773 1 70.44 13 THR B O 1
ATOM 3090 N N . SER B 1 14 ? 7.637 15.391 -9.062 1 66.75 14 SER B N 1
ATOM 3091 C CA . SER B 1 14 ? 7.859 15.086 -7.652 1 66.75 14 SER B CA 1
ATOM 3092 C C . SER B 1 14 ? 7.258 16.156 -6.754 1 66.75 14 SER B C 1
ATOM 3094 O O . SER B 1 14 ? 7.078 17.297 -7.18 1 66.75 14 SER B O 1
ATOM 3096 N N . SER B 1 15 ? 6.848 15.68 -5.598 1 63.09 15 SER B N 1
ATOM 3097 C CA . SER B 1 15 ? 6.371 16.625 -4.59 1 63.09 15 SER B CA 1
ATOM 3098 C C . SER B 1 15 ? 7.457 17.625 -4.211 1 63.09 15 SER B C 1
ATOM 3100 O O . SER B 1 15 ? 8.578 17.234 -3.875 1 63.09 15 SER B O 1
ATOM 3102 N N . PRO B 1 16 ? 7.219 18.828 -4.457 1 58.66 16 PRO B N 1
ATOM 3103 C CA . PRO B 1 16 ? 8.211 19.828 -4.027 1 58.66 16 PRO B CA 1
ATOM 3104 C C . PRO B 1 16 ? 8.719 19.578 -2.611 1 58.66 16 PRO B C 1
ATOM 3106 O O . PRO B 1 16 ? 9.906 19.766 -2.334 1 58.66 16 PRO B O 1
ATOM 3109 N N . VAL B 1 17 ? 7.84 19.156 -1.798 1 58.38 17 VAL B N 1
ATOM 3110 C CA . VAL B 1 17 ? 8.211 18.938 -0.405 1 58.38 17 VAL B CA 1
ATOM 3111 C C . VAL B 1 17 ? 9.188 17.766 -0.31 1 58.38 17 VAL B C 1
ATOM 3113 O O . VAL B 1 17 ? 10.156 17.812 0.447 1 58.38 17 VAL B O 1
ATOM 3116 N N . ARG B 1 18 ? 8.992 16.797 -1.02 1 59.81 18 ARG B N 1
ATOM 3117 C CA . ARG B 1 18 ? 9.891 15.656 -0.943 1 59.81 18 ARG B CA 1
ATOM 3118 C C . ARG B 1 18 ? 11.273 16 -1.476 1 59.81 18 ARG B C 1
ATOM 3120 O O . ARG B 1 18 ? 12.289 15.602 -0.905 1 59.81 18 ARG B O 1
ATOM 3127 N N . ASP B 1 19 ? 11.188 16.75 -2.521 1 63.5 19 ASP B N 1
ATOM 3128 C CA . ASP B 1 19 ? 12.461 17.266 -3.006 1 63.5 19 ASP B CA 1
ATOM 3129 C C . ASP B 1 19 ? 13.172 18.094 -1.929 1 63.5 19 ASP B C 1
ATOM 3131 O O . ASP B 1 19 ? 14.391 18.016 -1.781 1 63.5 19 ASP B O 1
ATOM 3135 N N . LEU B 1 20 ? 12.32 18.688 -1.284 1 63.5 20 LEU B N 1
ATOM 3136 C CA . LEU B 1 20 ? 12.844 19.5 -0.196 1 63.5 20 LEU B CA 1
ATOM 3137 C C . LEU B 1 20 ? 13.414 18.625 0.917 1 63.5 20 LEU B C 1
ATOM 3139 O O . LEU B 1 20 ? 14.5 18.906 1.437 1 63.5 20 LEU B O 1
ATOM 3143 N N . LEU B 1 21 ? 12.711 17.516 1.135 1 61.47 21 LEU B N 1
ATOM 3144 C CA . LEU B 1 21 ? 13.133 16.641 2.221 1 61.47 21 LEU B CA 1
ATOM 3145 C C . LEU B 1 21 ? 14.461 15.961 1.894 1 61.47 21 LEU B C 1
ATOM 3147 O O . LEU B 1 21 ? 15.289 15.758 2.781 1 61.47 21 LEU B O 1
ATOM 3151 N N . ALA B 1 22 ? 14.602 15.789 0.704 1 61.31 22 ALA B N 1
ATOM 3152 C CA . ALA B 1 22 ? 15.883 15.242 0.277 1 61.31 22 ALA B CA 1
ATOM 3153 C C . ALA B 1 22 ? 17.016 16.25 0.511 1 61.31 22 ALA B C 1
ATOM 3155 O O . ALA B 1 22 ? 18.125 15.859 0.875 1 61.31 22 ALA B O 1
ATOM 3156 N N . LEU B 1 23 ? 16.656 17.406 0.414 1 60.22 23 LEU B N 1
ATOM 3157 C CA . LEU B 1 23 ? 17.625 18.484 0.607 1 60.22 23 LEU B CA 1
ATOM 3158 C C . LEU B 1 23 ? 17.938 18.672 2.088 1 60.22 23 LEU B C 1
ATOM 3160 O O . LEU B 1 23 ? 19.047 19.094 2.443 1 60.22 23 LEU B O 1
ATOM 3164 N N . THR B 1 24 ? 17.078 18.266 2.832 1 61.75 24 THR B N 1
ATOM 3165 C CA . THR B 1 24 ? 17.25 18.547 4.254 1 61.75 24 THR B CA 1
ATOM 3166 C C . THR B 1 24 ? 17.969 17.391 4.949 1 61.75 24 THR B C 1
ATOM 3168 O O . THR B 1 24 ? 18.281 17.469 6.141 1 61.75 24 THR B O 1
ATOM 3171 N N . ALA B 1 25 ? 18.234 16.438 4.156 1 64.88 25 ALA B N 1
ATOM 3172 C CA . ALA B 1 25 ? 18.938 15.289 4.723 1 64.88 25 ALA B CA 1
ATOM 3173 C C . ALA B 1 25 ? 20.438 15.578 4.848 1 64.88 25 ALA B C 1
ATOM 3175 O O . ALA B 1 25 ? 21.172 14.797 5.449 1 64.88 25 ALA B O 1
ATOM 3176 N N . ARG B 1 26 ? 20.812 16.797 4.555 1 72.06 26 ARG B N 1
ATOM 3177 C CA . ARG B 1 26 ? 22.219 17.188 4.688 1 72.06 26 ARG B CA 1
ATOM 3178 C C . ARG B 1 26 ? 22.578 17.438 6.148 1 72.06 26 ARG B C 1
ATOM 3180 O O . ARG B 1 26 ? 21.797 18.016 6.898 1 72.06 26 ARG B O 1
ATOM 3187 N N . PRO B 1 27 ? 23.781 16.938 6.453 1 81.44 27 PRO B N 1
ATOM 3188 C CA . PRO B 1 27 ? 24.203 17.188 7.832 1 81.44 27 PRO B CA 1
ATOM 3189 C C . PRO B 1 27 ? 24.281 18.672 8.172 1 81.44 27 PRO B C 1
ATOM 3191 O O . PRO B 1 27 ? 24.688 19.484 7.34 1 81.44 27 PRO B O 1
ATOM 3194 N N . GLY B 1 28 ? 23.703 19.047 9.328 1 87.56 28 GLY B N 1
ATOM 3195 C CA . GLY B 1 28 ? 23.812 20.422 9.805 1 87.56 28 GLY B CA 1
ATOM 3196 C C . GLY B 1 28 ? 22.578 21.25 9.547 1 87.56 28 GLY B C 1
ATOM 3197 O O . GLY B 1 28 ? 22.359 22.281 10.195 1 87.56 28 GLY B O 1
ATOM 3198 N N . VAL B 1 29 ? 21.797 20.844 8.641 1 92.25 29 VAL B N 1
ATOM 3199 C CA . VAL B 1 29 ? 20.594 21.594 8.32 1 92.25 29 VAL B CA 1
ATOM 3200 C C . VAL B 1 29 ? 19.531 21.328 9.391 1 92.25 29 VAL B C 1
ATOM 3202 O O . VAL B 1 29 ? 19.25 20.172 9.727 1 92.25 29 VAL B O 1
ATOM 3205 N N . ILE B 1 30 ? 19.016 22.391 9.992 1 94.88 30 ILE B N 1
ATOM 3206 C CA . ILE B 1 30 ? 17.844 22.312 10.859 1 94.88 30 ILE B CA 1
ATOM 3207 C C . ILE B 1 30 ? 16.578 22.453 10.031 1 94.88 30 ILE B C 1
ATOM 3209 O O . ILE B 1 30 ? 16.281 23.516 9.5 1 94.88 30 ILE B O 1
ATOM 3213 N N . SER B 1 31 ? 15.859 21.359 9.938 1 93.75 31 SER B N 1
ATOM 3214 C CA . SER B 1 31 ? 14.703 21.359 9.047 1 93.75 31 SER B CA 1
ATOM 3215 C C . SER B 1 31 ? 13.406 21.531 9.828 1 93.75 31 SER B C 1
ATOM 3217 O O . SER B 1 31 ? 13.07 20.719 10.68 1 93.75 31 SER B O 1
ATOM 3219 N N . PHE B 1 32 ? 12.703 22.609 9.484 1 95.19 32 PHE B N 1
ATOM 3220 C CA . PHE B 1 32 ? 11.328 22.797 9.953 1 95.19 32 PHE B CA 1
ATOM 3221 C C . PHE B 1 32 ? 10.336 22.391 8.875 1 95.19 32 PHE B C 1
ATOM 3223 O O . PHE B 1 32 ? 9.141 22.672 8.984 1 95.19 32 PHE B O 1
ATOM 3230 N N . ALA B 1 33 ? 10.852 21.703 7.824 1 90.25 33 ALA B N 1
ATOM 3231 C CA . ALA B 1 33 ? 10.039 21.391 6.656 1 90.25 33 ALA B CA 1
ATOM 3232 C C . ALA B 1 33 ? 9.242 20.109 6.875 1 90.25 33 ALA B C 1
ATOM 3234 O O . ALA B 1 33 ? 8.133 19.969 6.355 1 90.25 33 ALA B O 1
ATOM 3235 N N . GLY B 1 34 ? 9.773 19.219 7.578 1 83.81 34 GLY B N 1
ATOM 3236 C CA . GLY B 1 34 ? 9.133 17.922 7.699 1 83.81 34 GLY B CA 1
ATOM 3237 C C . GLY B 1 34 ? 8.117 17.859 8.828 1 83.81 34 GLY B C 1
ATOM 3238 O O . GLY B 1 34 ? 8.359 18.375 9.914 1 83.81 34 GLY B O 1
ATOM 3239 N N . GLY B 1 35 ? 6.918 17.422 8.578 1 85 35 GLY B N 1
ATOM 3240 C CA . GLY B 1 35 ? 5.945 17.094 9.602 1 85 35 GLY B CA 1
ATOM 3241 C C . GLY B 1 35 ? 6.121 15.695 10.164 1 85 35 GLY B C 1
ATOM 3242 O O . GLY B 1 35 ? 5.199 14.875 10.117 1 85 35 GLY B O 1
ATOM 3243 N N . ILE B 1 36 ? 7.336 15.492 10.773 1 90 36 ILE B N 1
ATOM 3244 C CA . ILE B 1 36 ? 7.656 14.141 11.203 1 90 36 ILE B CA 1
ATOM 3245 C C . ILE B 1 36 ? 7.684 14.07 12.727 1 90 36 ILE B C 1
ATOM 3247 O O . ILE B 1 36 ? 8.125 15.016 13.391 1 90 36 ILE B O 1
ATOM 3251 N N . PRO B 1 37 ? 7.262 12.953 13.266 1 93.81 37 PRO B N 1
ATOM 3252 C CA . PRO B 1 37 ? 7.344 12.766 14.719 1 93.81 37 PRO B CA 1
ATOM 3253 C C . PRO B 1 37 ? 8.781 12.734 15.227 1 93.81 37 PRO B C 1
ATOM 3255 O O . PRO B 1 37 ? 9.695 12.359 14.492 1 93.81 37 PRO B O 1
ATOM 3258 N N . ALA B 1 38 ? 8.953 13.18 16.453 1 93.88 38 ALA B N 1
ATOM 3259 C CA . ALA B 1 38 ? 10.266 13.133 17.094 1 93.88 38 ALA B CA 1
ATOM 3260 C C . ALA B 1 38 ? 10.695 11.695 17.359 1 93.88 38 ALA B C 1
ATOM 3262 O O . ALA B 1 38 ? 10.07 10.992 18.156 1 93.88 38 ALA B O 1
ATOM 3263 N N . PRO B 1 39 ? 11.773 11.305 16.828 1 92.69 39 PRO B N 1
ATOM 3264 C CA . PRO B 1 39 ? 12.141 9.891 16.922 1 92.69 39 PRO B CA 1
ATOM 3265 C C . PRO B 1 39 ? 12.453 9.469 18.359 1 92.69 39 PRO B C 1
ATOM 3267 O O . PRO B 1 39 ? 12.219 8.32 18.734 1 92.69 39 PRO B O 1
ATOM 3270 N N . GLU B 1 40 ? 13.008 10.438 19.156 1 94.75 40 GLU B N 1
ATOM 3271 C CA . GLU B 1 40 ? 13.398 10.109 20.516 1 94.75 40 GLU B CA 1
ATOM 3272 C C . GLU B 1 40 ? 12.172 9.82 21.391 1 94.75 40 GLU B C 1
ATOM 3274 O O . GLU B 1 40 ? 12.305 9.289 22.484 1 94.75 40 GLU B O 1
ATOM 3279 N N . LEU B 1 41 ? 11 10.148 20.906 1 95.94 41 LEU B N 1
ATOM 3280 C CA . LEU B 1 41 ? 9.797 9.977 21.703 1 95.94 41 LEU B CA 1
ATOM 3281 C C . LEU B 1 41 ? 9.094 8.664 21.359 1 95.94 41 LEU B C 1
ATOM 3283 O O . LEU B 1 41 ? 8.109 8.289 22 1 95.94 41 LEU B O 1
ATOM 3287 N N . PHE B 1 42 ? 9.594 7.922 20.359 1 96.88 42 PHE B N 1
ATOM 3288 C CA . PHE B 1 42 ? 9.008 6.617 20.062 1 96.88 42 PHE B CA 1
ATOM 3289 C C . PHE B 1 42 ? 9.133 5.688 21.266 1 96.88 42 PHE B C 1
ATOM 3291 O O . PHE B 1 42 ? 10.164 5.664 21.938 1 96.88 42 PHE B O 1
ATOM 3298 N N . ASP B 1 43 ? 8.133 4.961 21.547 1 97.44 43 ASP B N 1
ATOM 3299 C CA . ASP B 1 43 ? 8.195 3.932 22.578 1 97.44 43 ASP B CA 1
ATOM 3300 C C . ASP B 1 43 ? 8.883 2.672 22.062 1 97.44 43 ASP B C 1
ATOM 3302 O O . ASP B 1 43 ? 8.242 1.627 21.906 1 97.44 43 ASP B O 1
ATOM 3306 N N . VAL B 1 44 ? 10.172 2.756 21.922 1 97.62 44 VAL B N 1
ATOM 3307 C CA . VAL B 1 44 ? 10.961 1.706 21.297 1 97.62 44 VAL B CA 1
ATOM 3308 C C . VAL B 1 44 ? 10.82 0.406 22.078 1 97.62 44 VAL B C 1
ATOM 3310 O O . VAL B 1 44 ? 10.562 -0.653 21.5 1 97.62 44 VAL B O 1
ATOM 3313 N N . ASP B 1 45 ? 10.938 0.484 23.406 1 97.19 45 ASP B N 1
ATOM 3314 C CA . ASP B 1 45 ? 10.867 -0.717 24.234 1 97.19 45 ASP B CA 1
ATOM 3315 C C . ASP B 1 45 ? 9.492 -1.375 24.125 1 97.19 45 ASP B C 1
ATOM 3317 O O . ASP B 1 45 ? 9.391 -2.594 23.969 1 97.19 45 ASP B O 1
ATOM 3321 N N . GLY B 1 46 ? 8.445 -0.562 24.234 1 97.88 46 GLY B N 1
ATOM 3322 C CA . GLY B 1 46 ? 7.094 -1.088 24.125 1 97.88 46 GLY B CA 1
ATOM 3323 C C . GLY B 1 46 ? 6.805 -1.722 22.781 1 97.88 46 GLY B C 1
ATOM 3324 O O . GLY B 1 46 ? 6.188 -2.787 22.703 1 97.88 46 GLY B O 1
ATOM 3325 N N . LEU B 1 47 ? 7.25 -1.108 21.703 1 98.38 47 LEU B N 1
ATOM 3326 C CA . LEU B 1 47 ? 7.012 -1.622 20.359 1 98.38 47 LEU B CA 1
ATOM 3327 C C . LEU B 1 47 ? 7.84 -2.877 20.109 1 98.38 47 LEU B C 1
ATOM 3329 O O . LEU B 1 47 ? 7.352 -3.838 19.516 1 98.38 47 LEU B O 1
ATOM 3333 N N . ARG B 1 48 ? 9.109 -2.818 20.531 1 98.31 48 ARG B N 1
ATOM 3334 C CA . ARG B 1 48 ? 9.945 -4.008 20.391 1 98.31 48 ARG B CA 1
ATOM 3335 C C . ARG B 1 48 ? 9.312 -5.207 21.094 1 98.31 48 ARG B C 1
ATOM 3337 O O . ARG B 1 48 ? 9.266 -6.301 20.531 1 98.31 48 ARG B O 1
ATOM 3344 N N . ALA B 1 49 ? 8.797 -5.035 22.281 1 98.19 49 ALA B N 1
ATOM 3345 C CA . ALA B 1 49 ? 8.117 -6.094 23.016 1 98.19 49 ALA B CA 1
ATOM 3346 C C . ALA B 1 49 ? 6.863 -6.559 22.281 1 98.19 49 ALA B C 1
ATOM 3348 O O . ALA B 1 49 ? 6.543 -7.75 22.266 1 98.19 49 ALA B O 1
ATOM 3349 N N . ALA B 1 50 ? 6.129 -5.656 21.719 1 98.56 50 ALA B N 1
ATOM 3350 C CA . ALA B 1 50 ? 4.914 -5.977 20.969 1 98.56 50 ALA B CA 1
ATOM 3351 C C . ALA B 1 50 ? 5.227 -6.836 19.75 1 98.56 50 ALA B C 1
ATOM 3353 O O . ALA B 1 50 ? 4.531 -7.82 19.484 1 98.56 50 ALA B O 1
ATOM 3354 N N . PHE B 1 51 ? 6.273 -6.465 18.984 1 98.69 51 PHE B N 1
ATOM 3355 C CA . PHE B 1 51 ? 6.691 -7.27 17.844 1 98.69 51 PHE B CA 1
ATOM 3356 C C . PHE B 1 51 ? 7.141 -8.656 18.297 1 98.69 51 PHE B C 1
ATOM 3358 O O . PHE B 1 51 ? 6.84 -9.656 17.641 1 98.69 51 PHE B O 1
ATOM 3365 N N . ASP B 1 52 ? 7.848 -8.664 19.375 1 98.38 52 ASP B N 1
ATOM 3366 C CA . ASP B 1 52 ? 8.297 -9.938 19.922 1 98.38 52 ASP B CA 1
ATOM 3367 C C . ASP B 1 52 ? 7.105 -10.852 20.234 1 98.38 52 ASP B C 1
ATOM 3369 O O . ASP B 1 52 ? 7.129 -12.039 19.922 1 98.38 52 ASP B O 1
ATOM 3373 N N . ARG B 1 53 ? 6.078 -10.336 20.844 1 98.06 53 ARG B N 1
ATOM 3374 C CA . ARG B 1 53 ? 4.879 -11.102 21.172 1 98.06 53 ARG B CA 1
ATOM 3375 C C . ARG B 1 53 ? 4.145 -11.539 19.922 1 98.06 53 ARG B C 1
ATOM 3377 O O . ARG B 1 53 ? 3.662 -12.672 19.828 1 98.06 53 ARG B O 1
ATOM 3384 N N . ALA B 1 54 ? 4.031 -10.617 18.938 1 98.31 54 ALA B N 1
ATOM 3385 C CA . ALA B 1 54 ? 3.34 -10.914 17.688 1 98.31 54 ALA B CA 1
ATOM 3386 C C . ALA B 1 54 ? 4.02 -12.062 16.953 1 98.31 54 ALA B C 1
ATOM 3388 O O . ALA B 1 54 ? 3.363 -12.812 16.219 1 98.31 54 ALA B O 1
ATOM 3389 N N . LEU B 1 55 ? 5.359 -12.172 17.109 1 98.38 55 LEU B N 1
ATOM 3390 C CA . LEU B 1 55 ? 6.137 -13.148 16.359 1 98.38 55 LEU B CA 1
ATOM 3391 C C . LEU B 1 55 ? 6.543 -14.328 17.234 1 98.38 55 LEU B C 1
ATOM 3393 O O . LEU B 1 55 ? 7.551 -14.984 16.969 1 98.38 55 LEU B O 1
ATOM 3397 N N . ASP B 1 56 ? 5.781 -14.531 18.25 1 95.94 56 ASP B N 1
ATOM 3398 C CA . ASP B 1 56 ? 6.074 -15.633 19.156 1 95.94 56 ASP B CA 1
ATOM 3399 C C . ASP B 1 56 ? 5.066 -16.766 18.984 1 95.94 56 ASP B C 1
ATOM 3401 O O . ASP B 1 56 ? 3.869 -16.531 18.828 1 95.94 56 ASP B O 1
ATOM 3405 N N . GLY B 1 57 ? 5.582 -18.016 18.969 1 89.44 57 GLY B N 1
ATOM 3406 C CA . GLY B 1 57 ? 4.758 -19.219 18.969 1 89.44 57 GLY B CA 1
ATOM 3407 C C . GLY B 1 57 ? 3.766 -19.25 17.812 1 89.44 57 GLY B C 1
ATOM 3408 O O . GLY B 1 57 ? 4.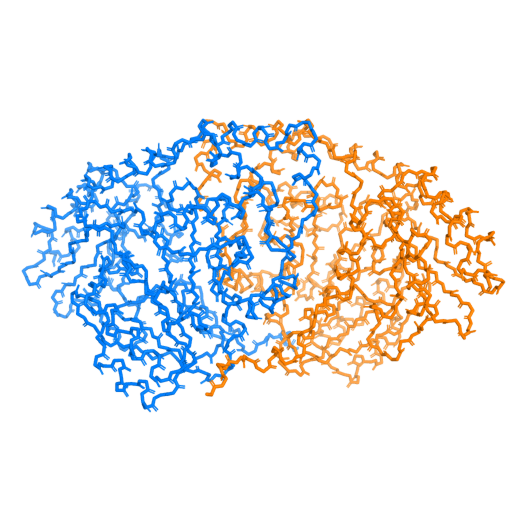133 -19.031 16.656 1 89.44 57 GLY B O 1
ATOM 3409 N N . GLU B 1 58 ? 2.521 -19.562 18.125 1 87.88 58 GLU B N 1
ATOM 3410 C CA . GLU B 1 58 ? 1.459 -19.734 17.141 1 87.88 58 GLU B CA 1
ATOM 3411 C C . GLU B 1 58 ? 1.077 -18.391 16.516 1 87.88 58 GLU B C 1
ATOM 3413 O O . GLU B 1 58 ? 0.715 -18.344 15.336 1 87.88 58 GLU B O 1
ATOM 3418 N N . SER B 1 59 ? 1.234 -17.359 17.219 1 92.12 59 SER B N 1
ATOM 3419 C CA . SER B 1 59 ? 0.913 -16.031 16.719 1 92.12 59 SER B CA 1
ATOM 3420 C C . SER B 1 59 ? 1.82 -15.648 15.555 1 92.12 59 SER B C 1
ATOM 3422 O O . SER B 1 59 ? 1.401 -14.93 14.641 1 92.12 59 SER B O 1
ATOM 3424 N N . ALA B 1 60 ? 2.988 -16.188 15.664 1 95.88 60 ALA B N 1
ATOM 3425 C CA . ALA B 1 60 ? 3.965 -15.852 14.633 1 95.88 60 ALA B CA 1
ATOM 3426 C C . ALA B 1 60 ? 3.523 -16.375 13.266 1 95.88 60 ALA B C 1
ATOM 3428 O O . ALA B 1 60 ? 3.605 -15.664 12.266 1 95.88 60 ALA B O 1
ATOM 3429 N N . ARG B 1 61 ? 3.072 -17.594 13.203 1 93.81 61 ARG B N 1
ATOM 3430 C CA . ARG B 1 61 ? 2.65 -18.203 11.938 1 93.81 61 ARG B CA 1
ATOM 3431 C C . ARG B 1 61 ? 1.466 -17.453 11.344 1 93.81 61 ARG B C 1
ATOM 3433 O O . ARG B 1 61 ? 1.383 -17.281 10.125 1 93.81 61 ARG B O 1
ATOM 3440 N N . ARG B 1 62 ? 0.591 -17.016 12.234 1 93.31 62 ARG B N 1
ATOM 3441 C CA . ARG B 1 62 ? -0.546 -16.219 11.773 1 93.31 62 ARG B CA 1
ATOM 3442 C C . ARG B 1 62 ? -0.096 -14.852 11.273 1 93.31 62 ARG B C 1
ATOM 3444 O O . ARG B 1 62 ? -0.546 -14.391 10.219 1 93.31 62 ARG B O 1
ATOM 3451 N N . ALA B 1 63 ? 0.795 -14.211 11.984 1 97.19 63 ALA B N 1
ATOM 3452 C CA . ALA B 1 63 ? 1.267 -12.875 11.641 1 97.19 63 ALA B CA 1
ATOM 3453 C C . ALA B 1 63 ? 2.072 -12.891 10.344 1 97.19 63 ALA B C 1
ATOM 3455 O O . ALA B 1 63 ? 2.072 -11.914 9.594 1 97.19 63 ALA B O 1
ATOM 3456 N N . LEU B 1 64 ? 2.715 -13.992 10.086 1 97.81 64 LEU B N 1
ATOM 3457 C CA . LEU B 1 64 ? 3.605 -14.078 8.93 1 97.81 64 LEU B CA 1
ATOM 3458 C C . LEU B 1 64 ? 2.848 -14.547 7.695 1 97.81 64 LEU B C 1
ATOM 3460 O O . LEU B 1 64 ? 3.414 -14.602 6.602 1 97.81 64 LEU B O 1
ATOM 3464 N N . GLN B 1 65 ? 1.587 -14.844 7.762 1 95.06 65 GLN B N 1
ATOM 3465 C CA . GLN B 1 65 ? 0.768 -15.344 6.66 1 95.06 65 GLN B CA 1
ATOM 3466 C C . GLN B 1 65 ? -0.132 -14.242 6.102 1 95.06 65 GLN B C 1
ATOM 3468 O O . GLN B 1 65 ? -0.305 -13.195 6.73 1 95.06 65 GLN B O 1
ATOM 3473 N N . TYR B 1 66 ? -0.682 -14.477 4.895 1 92.31 66 TYR B N 1
ATOM 3474 C CA . TYR B 1 66 ? -1.705 -13.609 4.332 1 92.31 66 TYR B CA 1
ATOM 3475 C C . TYR B 1 66 ? -2.863 -13.422 5.305 1 92.31 66 TYR B C 1
ATOM 3477 O O . TYR B 1 66 ? -3.145 -14.305 6.117 1 92.31 66 TYR B O 1
ATOM 3485 N N . SER B 1 67 ? -3.479 -12.32 5.223 1 90.25 67 SER B N 1
ATOM 3486 C CA . SER B 1 67 ? -4.609 -11.984 6.074 1 90.25 67 SER B CA 1
ATOM 3487 C C . SER B 1 67 ? -5.742 -11.352 5.27 1 90.25 67 SER B C 1
ATOM 3489 O O . SER B 1 67 ? -5.555 -10.992 4.105 1 90.25 67 SER B O 1
ATOM 3491 N N . PRO B 1 68 ? -6.91 -11.297 5.891 1 90.56 68 PRO B N 1
ATOM 3492 C CA . PRO B 1 68 ? -7.992 -10.586 5.211 1 90.56 68 PRO B CA 1
ATOM 3493 C C . PRO B 1 68 ? -7.613 -9.148 4.852 1 90.56 68 PRO B C 1
ATOM 3495 O O . PRO B 1 68 ? -6.902 -8.484 5.613 1 90.56 68 PRO B O 1
ATOM 3498 N N . THR B 1 69 ? -8.164 -8.695 3.754 1 94.75 69 THR B N 1
ATOM 3499 C CA . THR B 1 69 ? -7.867 -7.367 3.23 1 94.75 69 THR B CA 1
ATOM 3500 C C . THR B 1 69 ? -8.305 -6.289 4.219 1 94.75 69 THR B C 1
ATOM 3502 O O . THR B 1 69 ? -7.645 -5.254 4.344 1 94.75 69 THR B O 1
ATOM 3505 N N . GLU B 1 70 ? -9.406 -6.547 4.957 1 95.81 70 GLU B N 1
ATOM 3506 C CA . GLU B 1 70 ? -9.977 -5.562 5.871 1 95.81 70 GLU B CA 1
ATOM 3507 C C . GLU B 1 70 ? -9.016 -5.25 7.016 1 95.81 70 GLU B C 1
ATOM 3509 O O . GLU B 1 70 ? -9.062 -4.156 7.586 1 95.81 70 GLU B O 1
ATOM 3514 N N . GLY B 1 71 ? -8.219 -6.254 7.344 1 96.69 71 GLY B N 1
ATOM 3515 C CA . GLY B 1 71 ? -7.242 -6.051 8.398 1 96.69 71 GLY B CA 1
ATOM 3516 C C . GLY B 1 71 ? -7.395 -7.031 9.547 1 96.69 71 GLY B C 1
ATOM 3517 O O . GLY B 1 71 ? -8.367 -7.789 9.602 1 96.69 71 GLY B O 1
ATOM 3518 N N . ASN B 1 72 ? -6.438 -7.059 10.461 1 97.12 72 ASN B N 1
ATOM 3519 C CA . ASN B 1 72 ? -6.41 -7.883 11.664 1 97.12 72 ASN B CA 1
ATOM 3520 C C . ASN B 1 72 ? -7.625 -7.625 12.547 1 97.12 72 ASN B C 1
ATOM 3522 O O . ASN B 1 72 ? -7.852 -6.496 12.984 1 97.12 72 ASN B O 1
ATOM 3526 N N . PRO B 1 73 ? -8.422 -8.688 12.789 1 96.38 73 PRO B N 1
ATOM 3527 C CA . PRO B 1 73 ? -9.664 -8.469 13.547 1 96.38 73 PRO B CA 1
ATOM 3528 C C . PRO B 1 73 ? -9.406 -7.926 14.953 1 96.38 73 PRO B C 1
ATOM 3530 O O . PRO B 1 73 ? -10.188 -7.113 15.453 1 96.38 73 PRO B O 1
ATOM 3533 N N . ARG B 1 74 ? -8.375 -8.383 15.594 1 97.62 74 ARG B N 1
ATOM 3534 C CA . ARG B 1 74 ? -8.055 -7.895 16.938 1 97.62 74 ARG B CA 1
ATOM 3535 C C . ARG B 1 74 ? -7.688 -6.414 16.906 1 97.62 74 ARG B C 1
ATOM 3537 O O . ARG B 1 74 ? -8.133 -5.641 17.75 1 97.62 74 ARG B O 1
ATOM 3544 N N . LEU B 1 75 ? -6.918 -6.008 15.914 1 98.5 75 LEU B N 1
ATOM 3545 C CA . LEU B 1 75 ? -6.559 -4.602 15.766 1 98.5 75 LEU B CA 1
ATOM 3546 C C . LEU B 1 75 ? -7.793 -3.752 15.492 1 98.5 75 LEU B C 1
ATOM 3548 O O . LEU B 1 75 ? -7.973 -2.693 16.094 1 98.5 75 LEU B O 1
ATOM 3552 N N . ARG B 1 76 ? -8.641 -4.176 14.562 1 98.44 76 ARG B N 1
ATOM 3553 C CA . ARG B 1 76 ? -9.859 -3.445 14.242 1 98.44 76 ARG B CA 1
ATOM 3554 C C . ARG B 1 76 ? -10.742 -3.293 15.469 1 98.44 76 ARG B C 1
ATOM 3556 O O . ARG B 1 76 ? -11.352 -2.242 15.68 1 98.44 76 ARG B O 1
ATOM 3563 N N . GLY B 1 77 ? -10.773 -4.379 16.297 1 98.62 77 GLY B N 1
ATOM 3564 C CA . GLY B 1 77 ? -11.562 -4.309 17.516 1 98.62 77 GLY B CA 1
ATOM 3565 C C . GLY B 1 77 ? -11.047 -3.273 18.5 1 98.62 77 GLY B C 1
ATOM 3566 O O . GLY B 1 77 ? -11.812 -2.465 19.031 1 98.62 77 GLY B O 1
ATOM 3567 N N . LEU B 1 78 ? -9.75 -3.291 18.75 1 98.56 78 LEU B N 1
ATOM 3568 C CA . LEU B 1 78 ? -9.125 -2.344 19.672 1 98.56 78 LEU B CA 1
ATOM 3569 C C . LEU B 1 78 ? -9.273 -0.914 19.172 1 98.56 78 LEU B C 1
ATOM 3571 O O . LEU B 1 78 ? -9.562 -0.001 19.938 1 98.56 78 LEU B O 1
ATOM 3575 N N . LEU B 1 79 ? -9.125 -0.755 17.875 1 98.31 79 LEU B N 1
ATOM 3576 C CA . LEU B 1 79 ? -9.266 0.555 17.25 1 98.31 79 LEU B CA 1
ATOM 3577 C C . LEU B 1 79 ? -10.711 1.051 17.344 1 98.31 79 LEU B C 1
ATOM 3579 O O . LEU B 1 79 ? -10.945 2.221 17.656 1 98.31 79 LEU B O 1
ATOM 3583 N N . ALA B 1 80 ? -11.664 0.157 17.047 1 98.5 80 ALA B N 1
ATOM 3584 C CA . ALA B 1 80 ? -13.078 0.515 17.125 1 98.5 80 ALA B CA 1
ATOM 3585 C C . ALA B 1 80 ? -13.438 1.002 18.531 1 98.5 80 ALA B C 1
ATOM 3587 O O . ALA B 1 80 ? -14.117 2.02 18.688 1 98.5 80 ALA B O 1
ATOM 3588 N N . ALA B 1 81 ? -12.961 0.316 19.516 1 98.19 81 ALA B N 1
ATOM 3589 C CA . ALA B 1 81 ? -13.219 0.704 20.891 1 98.19 81 ALA B CA 1
ATOM 3590 C C . ALA B 1 81 ? -12.617 2.07 21.203 1 98.19 81 ALA B C 1
ATOM 3592 O O . ALA B 1 81 ? -13.242 2.895 21.875 1 98.19 81 ALA B O 1
ATOM 3593 N N . ARG B 1 82 ? -11.469 2.291 20.734 1 96.81 82 ARG B N 1
ATOM 3594 C CA . ARG B 1 82 ? -10.797 3.562 20.984 1 96.81 82 ARG B CA 1
ATOM 3595 C C . ARG B 1 82 ? -11.539 4.719 20.328 1 96.81 82 ARG B C 1
ATOM 3597 O O . ARG B 1 82 ? -11.758 5.762 20.953 1 96.81 82 ARG B O 1
ATOM 3604 N N . LEU B 1 83 ? -11.961 4.527 19.078 1 96.94 83 LEU B N 1
ATOM 3605 C CA . LEU B 1 83 ? -12.688 5.562 18.359 1 96.94 83 LEU B CA 1
ATOM 3606 C C . LEU B 1 83 ? -14.039 5.836 19.016 1 96.94 83 LEU B C 1
ATOM 3608 O O . LEU B 1 83 ? -14.43 6.992 19.188 1 96.94 83 LEU B O 1
ATOM 3612 N N . ALA B 1 84 ? -14.711 4.766 19.406 1 96.38 84 ALA B N 1
ATOM 3613 C CA . ALA B 1 84 ? -16 4.914 20.078 1 96.38 84 ALA B CA 1
ATOM 3614 C C . ALA B 1 84 ? -15.844 5.676 21.391 1 96.38 84 ALA B C 1
ATOM 3616 O O . ALA B 1 84 ? -16.656 6.547 21.703 1 96.38 84 ALA B O 1
ATOM 3617 N N . GLY B 1 85 ? -14.805 5.375 22.109 1 93.75 85 GLY B N 1
ATOM 3618 C CA . GLY B 1 85 ? -14.531 6.039 23.375 1 93.75 85 GLY B CA 1
ATOM 3619 C C . GLY B 1 85 ? -14.203 7.512 23.203 1 93.75 85 GLY B C 1
ATOM 3620 O O . GLY B 1 85 ? -14.273 8.281 24.172 1 93.75 85 GLY B O 1
ATOM 3621 N N . ARG B 1 86 ? -13.984 7.871 22.016 1 90.44 86 ARG B N 1
ATOM 3622 C CA . ARG B 1 86 ? -13.602 9.258 21.766 1 90.44 86 ARG B CA 1
ATOM 3623 C C . ARG B 1 86 ? -14.664 9.984 20.969 1 90.44 86 ARG B C 1
ATOM 3625 O O . ARG B 1 86 ? -14.375 10.984 20.297 1 90.44 86 ARG B O 1
ATOM 3632 N N . GLY B 1 87 ? -15.82 9.391 20.891 1 90.25 87 GLY B N 1
ATOM 3633 C CA . GLY B 1 87 ? -16.969 10.109 20.375 1 90.25 87 GLY B CA 1
ATOM 3634 C C . GLY B 1 87 ? -17.281 9.773 18.938 1 90.25 87 GLY B C 1
ATOM 3635 O O . GLY B 1 87 ? -18.109 10.438 18.297 1 90.25 87 GLY B O 1
ATOM 3636 N N . LEU B 1 88 ? -16.625 8.844 18.375 1 95.25 88 LEU B N 1
ATOM 3637 C CA . LEU B 1 88 ? -16.938 8.375 17.016 1 95.25 88 LEU B CA 1
ATOM 3638 C C . LEU B 1 88 ? -17.453 6.941 17.047 1 95.25 88 LEU B C 1
ATOM 3640 O O . LEU B 1 88 ? -16.672 5.988 17.016 1 95.25 88 LEU B O 1
ATOM 3644 N N . PRO B 1 89 ? -18.75 6.77 17.172 1 95.31 89 PRO B N 1
ATOM 3645 C CA . PRO B 1 89 ? -19.281 5.406 17.203 1 95.31 89 PRO B CA 1
ATOM 3646 C C . PRO B 1 89 ? -18.766 4.539 16.047 1 95.31 89 PRO B C 1
ATOM 3648 O O . PRO B 1 89 ? -18.922 4.895 14.883 1 95.31 89 PRO B O 1
ATOM 3651 N N . THR B 1 90 ? -18.078 3.463 16.453 1 97.5 90 THR B N 1
ATOM 3652 C CA . THR B 1 90 ? -17.391 2.637 15.461 1 97.5 90 THR B CA 1
ATOM 3653 C C . THR B 1 90 ? -17.422 1.166 15.867 1 97.5 90 THR B C 1
ATOM 3655 O O . THR B 1 90 ? -17.234 0.838 17.047 1 97.5 90 THR B O 1
ATOM 3658 N N . THR B 1 91 ? -17.75 0.313 14.992 1 97.31 91 THR B N 1
ATOM 3659 C CA . THR B 1 91 ? -17.609 -1.128 15.164 1 97.31 91 THR B CA 1
ATOM 3660 C C . THR B 1 91 ? -16.516 -1.676 14.242 1 97.31 91 THR B C 1
ATOM 3662 O O . THR B 1 91 ? -16 -0.957 13.383 1 97.31 91 THR B O 1
ATOM 3665 N N . VAL B 1 92 ? -16.141 -2.904 14.43 1 97 92 VAL B N 1
ATOM 3666 C CA . VAL B 1 92 ? -15.094 -3.555 13.648 1 97 92 VAL B CA 1
ATOM 3667 C C . VAL B 1 92 ? -15.461 -3.543 12.164 1 97 92 VAL B C 1
ATOM 3669 O O . VAL B 1 92 ? -14.594 -3.395 11.305 1 97 92 VAL B O 1
ATOM 3672 N N . ASP B 1 93 ? -16.719 -3.609 11.828 1 95.56 93 ASP B N 1
ATOM 3673 C CA . ASP B 1 93 ? -17.188 -3.73 10.453 1 95.56 93 ASP B CA 1
ATOM 3674 C C . ASP B 1 93 ? -17.172 -2.381 9.742 1 95.56 93 ASP B C 1
ATOM 3676 O O . ASP B 1 93 ? -17.312 -2.312 8.523 1 95.56 93 ASP B O 1
ATOM 3680 N N . ASP B 1 94 ? -16.891 -1.315 10.484 1 97.75 94 ASP B N 1
ATOM 3681 C CA . ASP B 1 94 ? -16.844 0.023 9.906 1 97.75 94 ASP B CA 1
ATOM 3682 C C . ASP B 1 94 ? -15.422 0.373 9.461 1 97.75 94 ASP B C 1
ATOM 3684 O O . ASP B 1 94 ? -15.188 1.449 8.906 1 97.75 94 ASP B O 1
ATOM 3688 N N . LEU B 1 95 ? -14.516 -0.612 9.656 1 98.56 95 LEU B N 1
ATOM 3689 C CA . LEU B 1 95 ? -13.117 -0.215 9.547 1 98.56 95 LEU B CA 1
ATOM 3690 C C . LEU B 1 95 ? -12.406 -1.03 8.469 1 98.56 95 LEU B C 1
ATOM 3692 O O . LEU B 1 95 ? -12.648 -2.232 8.336 1 98.56 95 LEU B O 1
ATOM 3696 N N . LEU B 1 96 ? -11.555 -0.38 7.699 1 98.5 96 LEU B N 1
ATOM 3697 C CA . LEU B 1 96 ? -10.555 -0.964 6.812 1 98.5 96 LEU B CA 1
ATOM 3698 C C . LEU B 1 96 ? -9.156 -0.472 7.168 1 98.5 96 LEU B C 1
ATOM 3700 O O . LEU B 1 96 ? -8.898 0.734 7.16 1 98.5 96 LEU B O 1
ATOM 3704 N N . ILE B 1 97 ? -8.266 -1.408 7.551 1 98.75 97 ILE B N 1
ATOM 3705 C CA . ILE B 1 97 ? -6.887 -1.029 7.832 1 98.75 97 ILE B CA 1
ATOM 3706 C C . ILE B 1 97 ? -6.16 -0.722 6.523 1 98.75 97 ILE B C 1
ATOM 3708 O O . ILE B 1 97 ? -6.305 -1.452 5.539 1 98.75 97 ILE B O 1
ATOM 3712 N N . THR B 1 98 ? -5.445 0.349 6.5 1 98.75 98 THR B N 1
ATOM 3713 C CA . THR B 1 98 ? -4.746 0.782 5.297 1 98.75 98 THR B CA 1
ATOM 3714 C C . THR B 1 98 ? -3.254 0.958 5.57 1 98.75 98 THR B C 1
ATOM 3716 O O . THR B 1 98 ? -2.832 1.021 6.727 1 98.75 98 THR B O 1
ATOM 3719 N N . THR B 1 99 ? -2.432 0.974 4.527 1 98.44 99 THR B N 1
ATOM 3720 C CA . THR B 1 99 ? -1.003 1.248 4.621 1 98.44 99 THR B CA 1
ATOM 3721 C C . THR B 1 99 ? -0.748 2.744 4.777 1 98.44 99 THR B C 1
ATOM 3723 O O . THR B 1 99 ? -0.295 3.404 3.84 1 98.44 99 THR B O 1
ATOM 3726 N N . GLY B 1 100 ? -0.997 3.201 5.941 1 97.38 100 GLY B N 1
ATOM 3727 C CA . GLY B 1 100 ? -1.085 4.629 6.211 1 97.38 100 GLY B CA 1
ATOM 3728 C C . GLY B 1 100 ? -2.387 5.246 5.738 1 97.38 100 GLY B C 1
ATOM 3729 O O . GLY B 1 100 ? -3.117 4.641 4.949 1 97.38 100 GLY B O 1
ATOM 3730 N N . SER B 1 101 ? -2.645 6.441 6.238 1 97.31 101 SER B N 1
ATOM 3731 C CA . SER B 1 101 ? -3.861 7.129 5.816 1 97.31 101 SER B CA 1
ATOM 3732 C C . SER B 1 101 ? -3.764 7.59 4.367 1 97.31 101 SER B C 1
ATOM 3734 O O . SER B 1 101 ? -4.781 7.762 3.695 1 97.31 101 SER B O 1
ATOM 3736 N N . GLN B 1 102 ? -2.525 7.77 3.895 1 96.62 102 GLN B N 1
ATOM 3737 C CA . GLN B 1 102 ? -2.314 8.156 2.502 1 96.62 102 GLN B CA 1
ATOM 3738 C C . GLN B 1 102 ? -2.945 7.141 1.551 1 96.62 102 GLN B C 1
ATOM 3740 O O . GLN B 1 102 ? -3.547 7.516 0.542 1 96.62 102 GLN B O 1
ATOM 3745 N N . GLN B 1 103 ? -2.818 5.852 1.854 1 98.19 103 GLN B N 1
ATOM 3746 C CA . GLN B 1 103 ? -3.457 4.859 0.997 1 98.19 103 GLN B CA 1
ATOM 3747 C C . GLN B 1 103 ? -4.977 5 1.029 1 98.19 103 GLN B C 1
ATOM 3749 O O . GLN B 1 103 ? -5.645 4.789 0.016 1 98.19 103 GLN B O 1
ATOM 3754 N N . GLY B 1 104 ? -5.516 5.23 2.258 1 98.25 104 GLY B N 1
ATOM 3755 C CA . GLY B 1 104 ? -6.945 5.484 2.326 1 98.25 104 GLY B CA 1
ATOM 3756 C C . GLY B 1 104 ? -7.41 6.566 1.369 1 98.25 104 GLY B C 1
ATOM 3757 O O . GLY B 1 104 ? -8.406 6.395 0.665 1 98.25 104 GLY B O 1
ATOM 3758 N N . LEU B 1 105 ? -6.676 7.629 1.363 1 97.62 105 LEU B N 1
ATOM 3759 C CA . LEU B 1 105 ? -6.984 8.742 0.472 1 97.62 105 LEU B CA 1
ATOM 3760 C C . LEU B 1 105 ? -6.902 8.312 -0.988 1 97.62 105 LEU B C 1
ATOM 3762 O O . LEU B 1 105 ? -7.77 8.664 -1.794 1 97.62 105 LEU B O 1
ATOM 3766 N N . GLN B 1 106 ? -5.914 7.594 -1.318 1 97 106 GLN B N 1
ATOM 3767 C CA . GLN B 1 106 ? -5.734 7.121 -2.688 1 97 106 GLN B CA 1
ATOM 3768 C C . GLN B 1 106 ? -6.867 6.188 -3.1 1 97 106 GLN B C 1
ATOM 3770 O O . GLN B 1 106 ? -7.402 6.301 -4.207 1 97 106 GLN B O 1
ATOM 3775 N N . LEU B 1 107 ? -7.211 5.219 -2.266 1 97.19 107 LEU B N 1
ATOM 3776 C CA . LEU B 1 107 ? -8.312 4.297 -2.543 1 97.19 107 LEU B CA 1
ATOM 3777 C C . LEU B 1 107 ? -9.617 5.055 -2.744 1 97.19 107 LEU B C 1
ATOM 3779 O O . LEU B 1 107 ? -10.375 4.758 -3.668 1 97.19 107 LEU B O 1
ATOM 3783 N N . LEU B 1 108 ? -9.836 6.027 -1.922 1 97.25 108 LEU B N 1
ATOM 3784 C CA . LEU B 1 108 ? -11.055 6.82 -2.023 1 97.25 108 LEU B CA 1
ATOM 3785 C C . LEU B 1 108 ? -11.07 7.637 -3.311 1 97.25 108 LEU B C 1
ATOM 3787 O O . LEU B 1 108 ? -12.117 7.777 -3.951 1 97.25 108 LEU B O 1
ATOM 3791 N N . SER B 1 109 ? -9.898 8.219 -3.645 1 96.06 109 SER B N 1
ATOM 3792 C CA . SER B 1 109 ? -9.812 8.953 -4.902 1 96.06 109 SER B CA 1
ATOM 3793 C C . SER B 1 109 ? -10.18 8.062 -6.086 1 96.06 109 SER B C 1
ATOM 3795 O O . SER B 1 109 ? -10.867 8.5 -7.012 1 96.06 109 SER B O 1
ATOM 3797 N N . THR B 1 110 ? -9.742 6.848 -6.051 1 93.81 110 THR B N 1
ATOM 3798 C CA . THR B 1 110 ? -10.047 5.883 -7.102 1 93.81 110 THR B CA 1
ATOM 3799 C C . THR B 1 110 ? -11.531 5.512 -7.082 1 93.81 110 THR B C 1
ATOM 3801 O O . THR B 1 110 ? -12.164 5.395 -8.133 1 93.81 110 THR B O 1
ATOM 3804 N N . ALA B 1 111 ? -12.102 5.383 -5.961 1 95.56 111 ALA B N 1
ATOM 3805 C CA . ALA B 1 111 ? -13.469 4.891 -5.801 1 95.56 111 ALA B CA 1
ATOM 3806 C C . ALA B 1 111 ? -14.484 5.988 -6.109 1 95.56 111 ALA B C 1
ATOM 3808 O O . ALA B 1 111 ? -15.602 5.703 -6.547 1 95.56 111 ALA B O 1
ATOM 3809 N N . LEU B 1 112 ? -14.109 7.238 -5.906 1 96.75 112 LEU B N 1
ATOM 3810 C CA . LEU B 1 112 ? -15.141 8.266 -5.848 1 96.75 112 LEU B CA 1
ATOM 3811 C C . LEU B 1 112 ? -14.977 9.273 -6.984 1 96.75 112 LEU B C 1
ATOM 3813 O O . LEU B 1 112 ? -15.891 10.047 -7.273 1 96.75 112 LEU B O 1
ATOM 3817 N N . LEU B 1 113 ? -13.805 9.289 -7.656 1 95.56 113 LEU B N 1
ATOM 3818 C CA . LEU B 1 113 ? -13.531 10.383 -8.578 1 95.56 113 LEU B CA 1
ATOM 3819 C C . LEU B 1 113 ? -13.32 9.867 -9.992 1 95.56 113 LEU B C 1
ATOM 3821 O O . LEU B 1 113 ? -12.43 9.047 -10.234 1 95.56 113 LEU B O 1
ATOM 3825 N N . ASP B 1 114 ? -14.102 10.359 -10.891 1 93.19 114 ASP B N 1
ATOM 3826 C CA . ASP B 1 114 ? -13.82 10.273 -12.32 1 93.19 114 ASP B CA 1
ATOM 3827 C C . ASP B 1 114 ? -12.992 11.469 -12.789 1 93.19 114 ASP B C 1
ATOM 3829 O O . ASP B 1 114 ? -12.992 12.516 -12.148 1 93.19 114 ASP B O 1
ATOM 3833 N N . PRO B 1 115 ? -12.188 11.25 -13.891 1 91.06 115 PRO B N 1
ATOM 3834 C CA . PRO B 1 115 ? -11.578 12.453 -14.453 1 91.06 115 PRO B CA 1
ATOM 3835 C C . PRO B 1 115 ? -12.586 13.586 -14.672 1 91.06 115 PRO B C 1
ATOM 3837 O O . PRO B 1 115 ? -13.672 13.352 -15.211 1 91.06 115 PRO B O 1
ATOM 3840 N N . GLY B 1 116 ? -12.25 14.75 -14.141 1 95.12 116 GLY B N 1
ATOM 3841 C CA . GLY B 1 116 ? -13.125 15.898 -14.289 1 95.12 116 GLY B CA 1
ATOM 3842 C C . GLY B 1 116 ? -14.039 16.109 -13.102 1 95.12 116 GLY B C 1
ATOM 3843 O O . GLY B 1 116 ? -14.648 17.172 -12.961 1 95.12 116 GLY B O 1
ATOM 3844 N N . ALA B 1 117 ? -14.156 15.094 -12.211 1 96.62 117 ALA B N 1
ATOM 3845 C CA . ALA B 1 117 ? -14.977 15.258 -11.016 1 96.62 117 ALA B CA 1
ATOM 3846 C C . ALA B 1 117 ? -14.453 16.391 -10.141 1 96.62 117 ALA B C 1
ATOM 3848 O O . ALA B 1 117 ? -13.242 16.625 -10.07 1 96.62 117 ALA B O 1
ATOM 3849 N N . THR B 1 118 ? -15.344 17.078 -9.438 1 97.94 118 THR B N 1
ATOM 3850 C CA . THR B 1 118 ? -14.984 18.219 -8.609 1 97.94 118 THR B CA 1
ATOM 3851 C C . THR B 1 118 ? -14.719 17.781 -7.168 1 97.94 118 THR B C 1
ATOM 3853 O O . THR B 1 118 ? -15.531 17.078 -6.574 1 97.94 118 THR B O 1
ATOM 3856 N N . VAL B 1 119 ? -13.609 18.188 -6.68 1 98.25 119 VAL B N 1
ATOM 3857 C CA . VAL B 1 119 ? -13.234 18.016 -5.281 1 98.25 119 VAL B CA 1
ATOM 3858 C C . VAL B 1 119 ? -13.086 19.375 -4.605 1 98.25 119 VAL B C 1
ATOM 3860 O O . VAL B 1 119 ? -12.375 20.25 -5.113 1 98.25 119 VAL B O 1
ATOM 3863 N N . LEU B 1 120 ? -13.82 19.531 -3.492 1 98.44 120 LEU B N 1
ATOM 3864 C CA . LEU B 1 120 ? -13.625 20.719 -2.676 1 98.44 120 LEU B CA 1
ATOM 3865 C C . LEU B 1 120 ? -12.578 20.484 -1.593 1 98.44 120 LEU B C 1
ATOM 3867 O O . LEU B 1 120 ? -12.539 19.391 -1.001 1 98.44 120 LEU B O 1
ATOM 3871 N N . VAL B 1 121 ? -11.727 21.469 -1.379 1 98 121 VAL B N 1
ATOM 3872 C CA . VAL B 1 121 ? -10.719 21.406 -0.329 1 98 121 VAL B CA 1
ATOM 3873 C C . VAL B 1 121 ? -10.672 22.719 0.431 1 98 121 VAL B C 1
ATOM 3875 O O . VAL B 1 121 ? -11.133 23.75 -0.072 1 98 121 VAL B O 1
ATOM 3878 N N . GLU B 1 122 ? -10.203 22.625 1.655 1 95.5 122 GLU B N 1
ATOM 3879 C CA . GLU B 1 122 ? -9.859 23.859 2.336 1 95.5 122 GLU B CA 1
ATOM 3880 C C . GLU B 1 122 ? -8.547 24.438 1.804 1 95.5 122 GLU B C 1
ATOM 3882 O O . GLU B 1 122 ? -7.77 23.734 1.16 1 95.5 122 GLU B O 1
ATOM 3887 N N . GLU B 1 123 ? -8.375 25.688 2.016 1 91.62 123 GLU B N 1
ATOM 3888 C CA . GLU B 1 123 ? -7.113 26.328 1.646 1 91.62 123 GLU B CA 1
ATOM 3889 C C . GLU B 1 123 ? -6.445 26.984 2.855 1 91.62 123 GLU B C 1
ATOM 3891 O O . GLU B 1 123 ? -7.082 27.734 3.584 1 91.62 123 GLU B O 1
ATOM 3896 N N . PRO B 1 124 ? -5.125 26.75 3.168 1 93.81 124 PRO B N 1
ATOM 3897 C CA . PRO B 1 124 ? -4.23 25.812 2.5 1 93.81 124 PRO B CA 1
ATOM 3898 C C . PRO B 1 124 ? -4.598 24.344 2.771 1 93.81 124 PRO B C 1
ATOM 3900 O O . PRO B 1 124 ? -5.363 24.062 3.699 1 93.81 124 PRO B O 1
ATOM 3903 N N . VAL B 1 125 ? -4.105 23.469 1.873 1 94.06 125 VAL B N 1
ATOM 3904 C CA . VAL B 1 125 ? -4.496 22.062 1.942 1 94.06 125 VAL B CA 1
ATOM 3905 C C . VAL B 1 125 ? -3.252 21.188 2.008 1 94.06 125 VAL B C 1
ATOM 3907 O O . VAL B 1 125 ? -2.188 21.562 1.512 1 94.06 125 VAL B O 1
ATOM 3910 N N . TYR B 1 126 ? -3.406 20.047 2.619 1 93.94 126 TYR B N 1
ATOM 3911 C CA . TYR B 1 126 ? -2.344 19.047 2.721 1 93.94 126 TYR B CA 1
ATOM 3912 C C . TYR B 1 126 ? -1.823 18.672 1.342 1 93.94 126 TYR B C 1
ATOM 3914 O O . TYR B 1 126 ? -2.592 18.234 0.477 1 93.94 126 TYR B O 1
ATOM 3922 N N . LEU B 1 127 ? -0.622 18.719 1.117 1 89.56 127 LEU B N 1
ATOM 3923 C CA . LEU B 1 127 ? 0.013 18.625 -0.193 1 89.56 127 LEU B CA 1
ATOM 3924 C C . LEU B 1 127 ? -0.222 17.25 -0.808 1 89.56 127 LEU B C 1
ATOM 3926 O O . LEU B 1 127 ? -0.473 17.141 -2.01 1 89.56 127 LEU B O 1
ATOM 3930 N N . SER B 1 128 ? -0.086 16.156 -0.032 1 89.38 128 SER B N 1
ATOM 3931 C CA . SER B 1 128 ? -0.21 14.82 -0.605 1 89.38 128 SER B CA 1
ATOM 3932 C C . SER B 1 128 ? -1.646 14.531 -1.031 1 89.38 128 SER B C 1
ATOM 3934 O O . SER B 1 128 ? -1.883 13.703 -1.911 1 89.38 128 SER B O 1
ATOM 3936 N N . ALA B 1 129 ? -2.596 15.133 -0.381 1 93.81 129 ALA B N 1
ATOM 3937 C CA . ALA B 1 129 ? -3.975 15.039 -0.853 1 93.81 129 ALA B CA 1
ATOM 3938 C C . ALA B 1 129 ? -4.133 15.688 -2.225 1 93.81 129 ALA B C 1
ATOM 3940 O O . ALA B 1 129 ? -4.777 15.125 -3.113 1 93.81 129 ALA B O 1
ATOM 3941 N N . LEU B 1 130 ? -3.518 16.875 -2.355 1 90.75 130 LEU B N 1
ATOM 3942 C CA . LEU B 1 130 ? -3.541 17.562 -3.643 1 90.75 130 LEU B CA 1
ATOM 3943 C C . LEU B 1 130 ? -2.973 16.672 -4.742 1 90.75 130 LEU B C 1
ATOM 3945 O O . LEU B 1 130 ? -3.557 16.578 -5.824 1 90.75 130 LEU B O 1
ATOM 3949 N N . GLN B 1 131 ? -1.924 16.047 -4.465 1 87.06 131 GLN B N 1
ATOM 3950 C CA . GLN B 1 131 ? -1.277 15.164 -5.426 1 87.06 131 GLN B CA 1
ATOM 3951 C C . GLN B 1 131 ? -2.193 14.008 -5.809 1 87.06 131 GLN B C 1
ATOM 3953 O O . GLN B 1 131 ? -2.275 13.633 -6.98 1 87.06 131 GLN B O 1
ATOM 3958 N N . CYS B 1 132 ? -2.795 13.461 -4.863 1 91.06 132 CYS B N 1
ATOM 3959 C CA . CYS B 1 132 ? -3.711 12.352 -5.09 1 91.06 132 CYS B CA 1
ATOM 3960 C C . CYS B 1 132 ? -4.852 12.766 -6.012 1 91.06 132 CYS B C 1
ATOM 3962 O O . CYS B 1 132 ? -5.188 12.039 -6.949 1 91.06 132 CYS B O 1
ATOM 3964 N N . PHE B 1 133 ? -5.43 13.898 -5.777 1 93.94 133 PHE B N 1
ATOM 3965 C CA . PHE B 1 133 ? -6.57 14.367 -6.562 1 93.94 133 PHE B CA 1
ATOM 3966 C C . PHE B 1 133 ? -6.137 14.758 -7.969 1 93.94 133 PHE B C 1
ATOM 3968 O O . PHE B 1 133 ? -6.891 14.586 -8.93 1 93.94 133 PHE B O 1
ATOM 3975 N N . GLN B 1 134 ? -4.902 15.312 -8.055 1 90.19 134 GLN B N 1
ATOM 3976 C CA . GLN B 1 134 ? -4.355 15.641 -9.359 1 90.19 134 GLN B CA 1
ATOM 3977 C C . GLN B 1 134 ? -4.145 14.383 -10.203 1 90.19 134 GLN B C 1
ATOM 3979 O O . GLN B 1 134 ? -4.473 14.359 -11.391 1 90.19 134 GLN B O 1
ATOM 3984 N N . LEU B 1 135 ? -3.664 13.398 -9.594 1 88.06 135 LEU B N 1
ATOM 3985 C CA . LEU B 1 135 ? -3.42 12.141 -10.289 1 88.06 135 LEU B CA 1
ATOM 3986 C C . LEU B 1 135 ? -4.73 11.492 -10.727 1 88.06 135 LEU B C 1
ATOM 3988 O O . LEU B 1 135 ? -4.773 10.766 -11.727 1 88.06 135 LEU B O 1
ATOM 3992 N N . ALA B 1 136 ? -5.773 11.75 -9.992 1 90.75 136 ALA B N 1
ATOM 3993 C CA . ALA B 1 136 ? -7.105 11.281 -10.359 1 90.75 136 ALA B CA 1
ATOM 3994 C C . ALA B 1 136 ? -7.719 12.172 -11.438 1 90.75 136 ALA B C 1
ATOM 3996 O O . ALA B 1 136 ? -8.844 11.922 -11.883 1 90.75 136 ALA B O 1
ATOM 3997 N N . GLU B 1 137 ? -6.965 13.258 -11.797 1 91.75 137 GLU B N 1
ATOM 3998 C CA . GLU B 1 137 ? -7.402 14.211 -12.805 1 91.75 137 GLU B CA 1
ATOM 3999 C C . GLU B 1 137 ? -8.695 14.906 -12.383 1 91.75 137 GLU B C 1
ATOM 4001 O O . GLU B 1 137 ? -9.57 15.156 -13.211 1 91.75 137 GLU B O 1
ATOM 4006 N N . ALA B 1 138 ? -8.859 15.156 -11.125 1 94.81 138 ALA B N 1
ATOM 4007 C CA . ALA B 1 138 ? -10.023 15.859 -10.594 1 94.81 138 ALA B CA 1
ATOM 4008 C C . ALA B 1 138 ? -9.867 17.375 -10.734 1 94.81 138 ALA B C 1
ATOM 4010 O O . ALA B 1 138 ? -8.75 17.875 -10.883 1 94.81 138 ALA B O 1
ATOM 4011 N N . ARG B 1 139 ? -10.977 18.031 -10.812 1 96.75 139 ARG B N 1
ATOM 4012 C CA . ARG B 1 139 ? -11 19.484 -10.68 1 96.75 139 ARG B CA 1
ATOM 4013 C C . ARG B 1 139 ? -11.016 19.891 -9.211 1 96.75 139 ARG B C 1
ATOM 4015 O O . ARG B 1 139 ? -12 19.656 -8.508 1 96.75 139 ARG B O 1
ATOM 4022 N N . ILE B 1 140 ? -9.953 20.5 -8.75 1 97.06 140 ILE B N 1
ATOM 4023 C CA . ILE B 1 140 ? -9.812 20.875 -7.348 1 97.06 140 ILE B CA 1
ATOM 4024 C C . ILE B 1 140 ? -10.25 22.312 -7.137 1 97.06 140 ILE B C 1
ATOM 4026 O O . ILE B 1 140 ? -9.695 23.234 -7.746 1 97.06 140 ILE B O 1
ATOM 4030 N N . VAL B 1 141 ? -11.227 22.531 -6.293 1 97.44 141 VAL B N 1
ATOM 4031 C CA . VAL B 1 141 ? -11.789 23.859 -6.027 1 97.44 141 VAL B CA 1
ATOM 4032 C C . VAL B 1 141 ? -11.586 24.203 -4.555 1 97.44 141 VAL B C 1
ATOM 4034 O O . VAL B 1 141 ? -12.102 23.531 -3.67 1 97.44 141 VAL B O 1
ATOM 4037 N N . PRO B 1 142 ? -10.867 25.234 -4.27 1 96.44 142 PRO B N 1
ATOM 4038 C CA . PRO B 1 142 ? -10.656 25.656 -2.877 1 96.44 142 PRO B CA 1
ATOM 4039 C C . PRO B 1 142 ? -11.867 26.391 -2.295 1 96.44 142 PRO B C 1
ATOM 4041 O O . PRO B 1 142 ? -12.547 27.125 -3.01 1 96.44 142 PRO B O 1
ATOM 4044 N N . VAL B 1 143 ? -12.109 26.141 -1.12 1 97 143 VAL B N 1
ATOM 4045 C CA . VAL B 1 143 ? -13.102 26.875 -0.336 1 97 143 VAL B CA 1
ATOM 4046 C C . VAL B 1 143 ? -12.406 27.797 0.66 1 97 143 VAL B C 1
ATOM 4048 O O . VAL B 1 143 ? -11.57 27.344 1.453 1 97 143 VAL B O 1
ATOM 4051 N N . PRO B 1 144 ? -12.711 29.047 0.642 1 94.12 144 PRO B N 1
ATOM 4052 C CA . PRO B 1 144 ? -12.031 29.953 1.563 1 94.12 144 PRO B CA 1
ATOM 4053 C C . PRO B 1 144 ? -12.391 29.688 3.025 1 94.12 144 PRO B C 1
ATOM 4055 O O . PRO B 1 144 ? -13.398 29.031 3.311 1 94.12 144 PRO B O 1
ATOM 4058 N N . GLY B 1 145 ? -11.523 30.156 3.85 1 94.56 145 GLY B N 1
ATOM 4059 C CA . GLY B 1 145 ? -11.719 30.062 5.289 1 94.56 145 GLY B CA 1
ATOM 4060 C C . GLY B 1 145 ? -11.023 31.172 6.055 1 94.56 145 GLY B C 1
ATOM 4061 O O . GLY B 1 145 ? -10.625 32.188 5.473 1 94.56 145 GLY B O 1
ATOM 4062 N N . ASP B 1 146 ? -11.078 31.078 7.352 1 94.75 146 ASP B N 1
ATOM 4063 C CA . ASP B 1 146 ? -10.438 32.031 8.25 1 94.75 146 ASP B CA 1
ATOM 4064 C C . ASP B 1 146 ? -9.797 31.312 9.438 1 94.75 146 ASP B C 1
ATOM 4066 O O . ASP B 1 146 ? -9.406 30.156 9.336 1 94.75 146 ASP B O 1
ATOM 4070 N N . ALA B 1 147 ? -9.57 31.984 10.516 1 93.06 147 ALA B N 1
ATOM 4071 C CA . ALA B 1 147 ? -8.859 31.453 11.672 1 93.06 147 ALA B CA 1
ATOM 4072 C C . ALA B 1 147 ? -9.594 30.25 12.266 1 93.06 147 ALA B C 1
ATOM 4074 O O . ALA B 1 147 ? -9 29.438 12.961 1 93.06 147 ALA B O 1
ATOM 4075 N N . GLU B 1 148 ? -10.859 30.141 11.93 1 93.06 148 GLU B N 1
ATOM 4076 C CA . GLU B 1 148 ? -11.656 29.047 12.477 1 93.06 148 GLU B CA 1
ATOM 4077 C C . GLU B 1 148 ? -11.836 27.922 11.445 1 93.06 148 GLU B C 1
ATOM 4079 O O . GLU B 1 148 ? -12.648 27.016 11.641 1 93.06 148 GLU B O 1
ATOM 4084 N N . GLY B 1 149 ? -11.133 28.016 10.383 1 94.12 149 GLY B N 1
ATOM 4085 C CA . GLY B 1 149 ? -11.195 26.969 9.375 1 94.12 149 GLY B CA 1
ATOM 4086 C C . GLY B 1 149 ? -12.07 27.328 8.195 1 94.12 149 GLY B C 1
ATOM 4087 O O . GLY B 1 149 ? -12.297 28.516 7.922 1 94.12 149 GLY B O 1
ATOM 4088 N N . ILE B 1 150 ? -12.477 26.375 7.445 1 97.12 150 ILE B N 1
ATOM 4089 C CA . ILE B 1 150 ? -13.25 26.516 6.219 1 97.12 150 ILE B CA 1
ATOM 4090 C C . ILE B 1 150 ? -14.562 27.234 6.504 1 97.12 150 ILE B C 1
ATOM 4092 O O . ILE B 1 150 ? -15.188 27.016 7.543 1 97.12 150 ILE B O 1
ATOM 4096 N N . ASP B 1 151 ? -15.039 28.141 5.562 1 97.94 151 ASP B N 1
ATOM 4097 C CA . ASP B 1 151 ? -16.25 28.938 5.73 1 97.94 151 ASP B CA 1
ATOM 4098 C C . ASP B 1 151 ? -17.484 28.188 5.23 1 97.94 151 ASP B C 1
ATOM 4100 O O . ASP B 1 151 ? -17.625 27.953 4.027 1 97.94 151 ASP B O 1
ATOM 4104 N N . PRO B 1 152 ? -18.438 27.922 6.156 1 98.38 152 PRO B N 1
ATOM 4105 C CA . PRO B 1 152 ? -19.625 27.156 5.742 1 98.38 152 PRO B CA 1
ATOM 4106 C C . PRO B 1 152 ? -20.453 27.891 4.695 1 98.38 152 PRO B C 1
ATOM 4108 O O . PRO B 1 152 ? -21.062 27.266 3.824 1 98.38 152 PRO B O 1
ATOM 4111 N N . ALA B 1 153 ? -20.516 29.203 4.777 1 98.5 153 ALA B N 1
ATOM 4112 C CA . ALA B 1 153 ? -21.281 29.969 3.799 1 98.5 153 ALA B CA 1
ATOM 4113 C C . ALA B 1 153 ? -20.656 29.875 2.414 1 98.5 153 ALA B C 1
ATOM 4115 O O . ALA B 1 153 ? -21.359 29.688 1.415 1 98.5 153 ALA B O 1
ATOM 4116 N N . ALA B 1 154 ? -19.391 30.031 2.383 1 98.38 154 ALA B N 1
ATOM 4117 C CA . ALA B 1 154 ? -18.688 29.859 1.117 1 98.38 154 ALA B CA 1
ATOM 4118 C C . ALA B 1 154 ? -18.844 28.453 0.569 1 98.38 154 ALA B C 1
ATOM 4120 O O . ALA B 1 154 ? -19.047 28.266 -0.634 1 98.38 154 ALA B O 1
ATOM 4121 N N . LEU B 1 155 ? -18.75 27.5 1.46 1 98.69 155 LEU B N 1
ATOM 4122 C CA . LEU B 1 155 ? -18.953 26.109 1.059 1 98.69 155 LEU B CA 1
ATOM 4123 C C . LEU B 1 155 ? -20.328 25.922 0.425 1 98.69 155 LEU B C 1
ATOM 4125 O O . LEU B 1 155 ? -20.453 25.25 -0.605 1 98.69 155 LEU B O 1
ATOM 4129 N N . ASP B 1 156 ? -21.312 26.469 1.058 1 98.75 156 ASP B N 1
ATOM 4130 C CA . ASP B 1 156 ? -22.672 26.359 0.574 1 98.75 156 ASP B CA 1
ATOM 4131 C C . ASP B 1 156 ? -22.812 26.906 -0.842 1 98.75 156 ASP B C 1
ATOM 4133 O O . ASP B 1 156 ? -23.359 26.25 -1.724 1 98.75 156 ASP B O 1
ATOM 4137 N N . GLU B 1 157 ? -22.266 28.031 -1.026 1 98.69 157 GLU B N 1
ATOM 4138 C CA . GLU B 1 157 ? -22.344 28.703 -2.322 1 98.69 157 GLU B CA 1
ATOM 4139 C C . GLU B 1 157 ? -21.594 27.922 -3.391 1 98.69 157 GLU B C 1
ATOM 4141 O O . GLU B 1 157 ? -22.109 27.703 -4.488 1 98.69 157 GLU B O 1
ATOM 4146 N N . ILE B 1 158 ? -20.406 27.531 -3.064 1 98.56 158 ILE B N 1
ATOM 4147 C CA . ILE B 1 158 ? -19.562 26.844 -4.031 1 98.56 158 ILE B CA 1
ATOM 4148 C C . ILE B 1 158 ? -20.156 25.469 -4.355 1 98.56 158 ILE B C 1
ATOM 4150 O O . ILE B 1 158 ? -20.156 25.047 -5.516 1 98.56 158 ILE B O 1
ATOM 4154 N N . ALA B 1 159 ? -20.656 24.797 -3.334 1 98.38 159 ALA B N 1
ATOM 4155 C CA . ALA B 1 159 ? -21.281 23.484 -3.549 1 98.38 159 ALA B CA 1
ATOM 4156 C C . ALA B 1 159 ? -22.469 23.594 -4.492 1 98.38 159 ALA B C 1
ATOM 4158 O O . ALA B 1 159 ? -22.672 22.734 -5.348 1 98.38 159 ALA B O 1
ATOM 4159 N N . ALA B 1 160 ? -23.234 24.641 -4.297 1 98.25 160 ALA B N 1
ATOM 4160 C CA . ALA B 1 160 ? -24.406 24.859 -5.156 1 98.25 160 ALA B CA 1
ATOM 4161 C C . ALA B 1 160 ? -23.969 25.047 -6.609 1 98.25 160 ALA B C 1
ATOM 4163 O O . ALA B 1 160 ? -24.641 24.578 -7.527 1 98.25 160 ALA B O 1
ATOM 4164 N N . ARG B 1 161 ? -22.875 25.641 -6.777 1 98.19 161 ARG B N 1
ATOM 4165 C CA . ARG B 1 161 ? -22.391 25.984 -8.109 1 98.19 161 ARG B CA 1
ATOM 4166 C C . ARG B 1 161 ? -21.641 24.812 -8.742 1 98.19 161 ARG B C 1
ATOM 4168 O O . ARG B 1 161 ? -21.812 24.531 -9.93 1 98.19 161 ARG B O 1
ATOM 4175 N N . GLU B 1 162 ? -20.859 24.094 -7.934 1 97.69 162 GLU B N 1
ATOM 4176 C CA . GLU B 1 162 ? -19.875 23.172 -8.469 1 97.69 162 GLU B CA 1
ATOM 4177 C C . GLU B 1 162 ? -20.375 21.719 -8.414 1 97.69 162 GLU B C 1
ATOM 4179 O O . GLU B 1 162 ? -19.844 20.844 -9.094 1 97.69 162 GLU B O 1
ATOM 4184 N N . ARG B 1 163 ? -21.406 21.391 -7.668 1 96.38 163 ARG B N 1
ATOM 4185 C CA . ARG B 1 163 ? -21.938 20.047 -7.5 1 96.38 163 ARG B CA 1
ATOM 4186 C C . ARG B 1 163 ? -20.812 19.047 -7.277 1 96.38 163 ARG B C 1
ATOM 4188 O O . ARG B 1 163 ? -20.641 18.109 -8.062 1 96.38 163 ARG B O 1
ATOM 4195 N N . PRO B 1 164 ? -20.047 19.172 -6.18 1 98.25 164 PRO B N 1
ATOM 4196 C CA . PRO B 1 164 ? -18.844 18.375 -5.965 1 98.25 164 PRO B CA 1
ATOM 4197 C C . PRO B 1 164 ? -19.141 16.906 -5.66 1 98.25 164 PRO B C 1
ATOM 4199 O O . PRO B 1 164 ? -20.234 16.578 -5.199 1 98.25 164 PRO B O 1
ATOM 4202 N N . SER B 1 165 ? -18.109 16.062 -5.93 1 97.75 165 SER B N 1
ATOM 4203 C CA . SER B 1 165 ? -18.156 14.672 -5.512 1 97.75 165 SER B CA 1
ATOM 4204 C C . SER B 1 165 ? -17.812 14.516 -4.035 1 97.75 165 SER B C 1
ATOM 4206 O O . SER B 1 165 ? -18.359 13.656 -3.348 1 97.75 165 SER B O 1
ATOM 4208 N N . LEU B 1 166 ? -16.859 15.266 -3.646 1 97.94 166 LEU B N 1
ATOM 4209 C CA . LEU B 1 166 ? -16.438 15.133 -2.254 1 97.94 166 LEU B CA 1
ATOM 4210 C C . LEU B 1 166 ? -15.797 16.422 -1.753 1 97.94 166 LEU B C 1
ATOM 4212 O O . LEU B 1 166 ? -15.445 17.297 -2.551 1 97.94 166 LEU B O 1
ATOM 4216 N N . LEU B 1 167 ? -15.82 16.609 -0.433 1 98.62 167 LEU B N 1
ATOM 4217 C CA . LEU B 1 167 ? -15.047 17.594 0.329 1 98.62 167 LEU B CA 1
ATOM 4218 C C . LEU B 1 167 ? -13.961 16.906 1.149 1 98.62 167 LEU B C 1
ATOM 4220 O O . LEU B 1 167 ? -14.242 15.945 1.881 1 98.62 167 LEU B O 1
ATOM 4224 N N . TYR B 1 168 ? -12.742 17.328 0.932 1 98.62 168 TYR B N 1
ATOM 4225 C CA . TYR B 1 168 ? -11.633 16.891 1.769 1 98.62 168 TYR B CA 1
ATOM 4226 C C . TYR B 1 168 ? -11.258 17.953 2.785 1 98.62 168 TYR B C 1
ATOM 4228 O O . TYR B 1 168 ? -11.031 19.109 2.422 1 98.62 168 TYR B O 1
ATOM 4236 N N . LEU B 1 169 ? -11.117 17.453 4.133 1 97.44 169 LEU B N 1
ATOM 4237 C CA . LEU B 1 169 ? -10.812 18.391 5.207 1 97.44 169 LEU B CA 1
ATOM 4238 C C . LEU B 1 169 ? -9.898 17.766 6.242 1 97.44 169 LEU B C 1
ATOM 4240 O O . LEU B 1 169 ? -10.008 16.562 6.531 1 97.44 169 LEU B O 1
ATOM 4244 N N . VAL B 1 170 ? -9 18.562 6.75 1 97.81 170 VAL B N 1
ATOM 4245 C CA . VAL B 1 170 ? -8.305 18.281 8 1 97.81 170 VAL B CA 1
ATOM 4246 C C . VAL B 1 170 ? -8.773 19.266 9.078 1 97.81 170 VAL B C 1
ATOM 4248 O O . VAL B 1 170 ? -8.094 20.25 9.367 1 97.81 170 VAL B O 1
ATOM 4251 N N . PRO B 1 171 ? -9.844 18.953 9.75 1 97.56 171 PRO B N 1
ATOM 4252 C CA . PRO B 1 171 ? -10.508 19.969 10.57 1 97.56 171 PRO B CA 1
ATOM 4253 C C . PRO B 1 171 ? -9.82 20.172 11.922 1 97.56 171 PRO B C 1
ATOM 4255 O O . PRO B 1 171 ? -10.141 21.125 12.648 1 97.56 171 PRO B O 1
ATOM 4258 N N . THR B 1 172 ? -8.984 19.234 12.328 1 97.38 172 THR B N 1
ATOM 4259 C CA . THR B 1 172 ? -8.312 19.328 13.617 1 97.38 172 THR B CA 1
ATOM 4260 C C . THR B 1 172 ? -6.797 19.422 13.438 1 97.38 172 THR B C 1
ATOM 4262 O O . THR B 1 172 ? -6.168 18.469 12.961 1 97.38 172 THR B O 1
ATOM 4265 N N . PHE B 1 173 ? -6.25 20.625 13.836 1 97.62 173 PHE B N 1
ATOM 4266 C CA . PHE B 1 173 ? -4.816 20.875 13.75 1 97.62 173 PHE B CA 1
ATOM 4267 C C . PHE B 1 173 ? -4.316 20.641 12.328 1 97.62 173 PHE B C 1
ATOM 4269 O O . PHE B 1 173 ? -3.367 19.891 12.109 1 97.62 173 PHE B O 1
ATOM 4276 N N . SER B 1 174 ? -4.859 21.375 11.461 1 97 174 SER B N 1
ATOM 4277 C CA . SER B 1 174 ? -4.715 21.203 10.016 1 97 174 SER B CA 1
ATOM 4278 C C . SER B 1 174 ? -3.248 21.25 9.602 1 97 174 SER B C 1
ATOM 4280 O O . SER B 1 174 ? -2.488 22.094 10.086 1 97 174 SER B O 1
ATOM 4282 N N . ASN B 1 175 ? -2.795 20.312 8.836 1 95.88 175 ASN B N 1
ATOM 4283 C CA . ASN B 1 175 ? -1.601 20.453 8.008 1 95.88 175 ASN B CA 1
ATOM 4284 C C . ASN B 1 175 ? -1.921 21.109 6.672 1 95.88 175 ASN B C 1
ATOM 4286 O O . ASN B 1 175 ? -2.58 20.516 5.824 1 95.88 175 ASN B O 1
ATOM 4290 N N . PRO B 1 176 ? -1.621 22.328 6.484 1 95.38 176 PRO B N 1
ATOM 4291 C CA . PRO B 1 176 ? -0.42 22.922 7.07 1 95.38 176 PRO B CA 1
ATOM 4292 C C . PRO B 1 176 ? -0.742 24 8.102 1 95.38 176 PRO B C 1
ATOM 4294 O O . PRO B 1 176 ? 0.158 24.5 8.781 1 95.38 176 PRO B O 1
ATOM 4297 N N . SER B 1 177 ? -1.919 24.391 8.32 1 96.12 177 SER B N 1
ATOM 4298 C CA . SER B 1 177 ? -2.203 25.688 8.914 1 96.12 177 SER B CA 1
ATOM 4299 C C . SER B 1 177 ? -2.189 25.609 10.438 1 96.12 177 SER B C 1
ATOM 4301 O O . SER B 1 177 ? -2.109 26.641 11.109 1 96.12 177 SER B O 1
ATOM 4303 N N . GLY B 1 178 ? -2.385 24.422 10.969 1 96.81 178 GLY B N 1
ATOM 4304 C CA . GLY B 1 178 ? -2.506 24.297 12.414 1 96.81 178 GLY B CA 1
ATOM 4305 C C . GLY B 1 178 ? -3.873 24.688 12.938 1 96.81 178 GLY B C 1
ATOM 4306 O O . GLY B 1 178 ? -4.156 24.547 14.125 1 96.81 178 GLY B O 1
ATOM 4307 N N . ARG B 1 179 ? -4.773 25.078 12.086 1 96.19 179 ARG B N 1
ATOM 4308 C CA . ARG B 1 179 ? -6.098 25.562 12.477 1 96.19 179 ARG B CA 1
ATOM 4309 C C . ARG B 1 179 ? -6.988 24.391 12.898 1 96.19 179 ARG B C 1
ATOM 4311 O O . ARG B 1 179 ? -6.793 23.266 12.461 1 96.19 179 ARG B O 1
ATOM 4318 N N . THR B 1 180 ? -7.93 24.688 13.758 1 97.12 180 THR B N 1
ATOM 4319 C CA . THR B 1 180 ? -8.984 23.781 14.172 1 97.12 180 THR B CA 1
ATOM 4320 C C . THR B 1 180 ? -10.367 24.375 13.891 1 97.12 180 THR B C 1
ATOM 4322 O O . THR B 1 180 ? -10.648 25.5 14.289 1 97.12 180 THR B O 1
ATOM 4325 N N . THR B 1 181 ? -11.125 23.625 13.148 1 97.25 181 THR B N 1
ATOM 4326 C CA . THR B 1 181 ? -12.5 24.047 12.891 1 97.25 181 THR B CA 1
ATOM 4327 C C . THR B 1 181 ? -13.32 24.047 14.18 1 97.25 181 THR B C 1
ATOM 4329 O O . THR B 1 181 ? -13.328 23.062 14.914 1 97.25 181 THR B O 1
ATOM 4332 N N . SER B 1 182 ? -13.984 25.109 14.484 1 96.25 182 SER B N 1
ATOM 4333 C CA . SER B 1 182 ? -14.734 25.266 15.727 1 96.25 182 SER B CA 1
ATOM 4334 C C . SER B 1 182 ? -15.977 24.375 15.742 1 96.25 182 SER B C 1
ATOM 4336 O O . SER B 1 182 ? -16.438 23.953 14.68 1 96.25 182 SER B O 1
ATOM 4338 N N . PRO B 1 183 ? -16.516 24.078 16.969 1 95.25 183 PRO B N 1
ATOM 4339 C CA . PRO B 1 183 ? -17.703 23.219 17.062 1 95.25 183 PRO B CA 1
ATOM 4340 C C . PRO B 1 183 ? -18.891 23.75 16.281 1 95.25 183 PRO B C 1
ATOM 4342 O O . PRO B 1 183 ? -19.578 22.984 15.602 1 95.25 183 PRO B O 1
ATOM 4345 N N . GLY B 1 184 ? -19.125 25.062 16.453 1 96.38 184 GLY B N 1
ATOM 4346 C CA . GLY B 1 184 ? -20.234 25.656 15.711 1 96.38 184 GLY B CA 1
ATOM 4347 C C . GLY B 1 184 ? -20.078 25.5 14.203 1 96.38 184 GLY B C 1
ATOM 4348 O O . GLY B 1 184 ? -21.047 25.188 13.508 1 96.38 184 GLY B O 1
ATOM 4349 N N . ARG B 1 185 ? -18.953 25.703 13.688 1 96.88 185 ARG B N 1
ATOM 4350 C CA . ARG B 1 185 ? -18.688 25.562 12.258 1 96.88 185 ARG B CA 1
ATOM 4351 C C . ARG B 1 185 ? -18.812 24.109 11.812 1 96.88 185 ARG B C 1
ATOM 4353 O O . ARG B 1 185 ? -19.266 23.844 10.703 1 96.88 185 ARG B O 1
ATOM 4360 N N . ARG B 1 186 ? -18.344 23.234 12.625 1 97.56 186 ARG B N 1
ATOM 4361 C CA . ARG B 1 186 ? -18.484 21.812 12.297 1 97.56 186 ARG B CA 1
ATOM 4362 C C . ARG B 1 186 ? -19.938 21.438 12.078 1 97.56 186 ARG B C 1
ATOM 4364 O O . ARG B 1 186 ? -20.266 20.719 11.141 1 97.56 186 ARG B O 1
ATOM 4371 N N . ARG B 1 187 ? -20.797 21.938 12.914 1 97.38 187 ARG B N 1
ATOM 4372 C CA . ARG B 1 187 ? -22.219 21.688 12.766 1 97.38 187 ARG B CA 1
ATOM 4373 C C . ARG B 1 187 ? -22.75 22.297 11.469 1 97.38 187 ARG B C 1
ATOM 4375 O O . ARG B 1 187 ? -23.516 21.672 10.742 1 97.38 187 ARG B O 1
ATOM 4382 N N . ALA B 1 188 ? -22.328 23.5 11.242 1 98.31 188 ALA B N 1
ATOM 4383 C CA . ALA B 1 188 ? -22.766 24.188 10.031 1 98.31 188 ALA B CA 1
ATOM 4384 C C . ALA B 1 188 ? -22.281 23.453 8.781 1 98.31 188 ALA B C 1
ATOM 4386 O O . ALA B 1 188 ? -23.031 23.344 7.801 1 98.31 188 ALA B O 1
ATOM 4387 N N . LEU B 1 189 ? -21.062 22.984 8.805 1 98.62 189 LEU B N 1
ATOM 4388 C CA . LEU B 1 189 ? -20.516 22.234 7.68 1 98.62 189 LEU B CA 1
ATOM 4389 C C . LEU B 1 189 ? -21.328 20.969 7.434 1 98.62 189 LEU B C 1
ATOM 4391 O O . LEU B 1 189 ? -21.641 20.625 6.285 1 98.62 189 LEU B O 1
ATOM 4395 N N . ALA B 1 190 ? -21.656 20.25 8.516 1 98.31 190 ALA B N 1
ATOM 4396 C CA . ALA B 1 190 ? -22.438 19.016 8.398 1 98.31 190 ALA B CA 1
ATOM 4397 C C . ALA B 1 190 ? -23.766 19.281 7.711 1 98.31 190 ALA B C 1
ATOM 4399 O O . ALA B 1 190 ? -24.203 18.5 6.863 1 98.31 190 ALA B O 1
ATOM 4400 N N . GLU B 1 191 ? -24.344 20.375 8.047 1 98.12 191 GLU B N 1
ATOM 4401 C CA . GLU B 1 191 ? -25.625 20.734 7.457 1 98.12 191 GLU B CA 1
ATOM 4402 C C . GLU B 1 191 ? -25.484 21.016 5.965 1 98.12 191 GLU B C 1
ATOM 4404 O O . GLU B 1 191 ? -26.328 20.594 5.168 1 98.12 191 GLU B O 1
ATOM 4409 N N . VAL B 1 192 ? -24.484 21.75 5.59 1 98.5 192 VAL B N 1
ATOM 4410 C CA . VAL B 1 192 ? -24.25 22.094 4.188 1 98.5 192 VAL B CA 1
ATOM 4411 C C . VAL B 1 192 ? -23.984 20.812 3.389 1 98.5 192 VAL B C 1
ATOM 4413 O O . VAL B 1 192 ? -24.547 20.625 2.309 1 98.5 192 VAL B O 1
ATOM 4416 N N . ILE B 1 193 ? -23.125 19.906 3.928 1 98.31 193 ILE B N 1
ATOM 4417 C CA . ILE B 1 193 ? -22.766 18.656 3.258 1 98.31 193 ILE B CA 1
ATOM 4418 C C . ILE B 1 193 ? -24.016 17.812 3.059 1 98.31 193 ILE B C 1
ATOM 4420 O O . ILE B 1 193 ? -24.25 17.281 1.968 1 98.31 193 ILE B O 1
ATOM 4424 N N . ALA B 1 194 ? -24.844 17.734 4.09 1 97.25 194 ALA B N 1
ATOM 4425 C CA . ALA B 1 194 ? -26.078 16.953 4.031 1 97.25 194 ALA B CA 1
ATOM 4426 C C . ALA B 1 194 ? -27.047 17.531 3 1 97.25 194 ALA B C 1
ATOM 4428 O O . ALA B 1 194 ? -27.688 16.781 2.268 1 97.25 194 ALA B O 1
ATOM 4429 N N . ARG B 1 195 ? -27.125 18.797 2.957 1 96.69 195 ARG B N 1
ATOM 4430 C CA . ARG B 1 195 ? -28.062 19.484 2.072 1 96.69 195 ARG B CA 1
ATOM 4431 C C . ARG B 1 195 ? -27.688 19.266 0.608 1 96.69 195 ARG B C 1
ATOM 4433 O O . ARG B 1 195 ? -28.562 19.031 -0.227 1 96.69 195 ARG B O 1
ATOM 4440 N N . HIS B 1 196 ? -26.422 19.328 0.265 1 97.12 196 HIS B N 1
ATOM 4441 C CA . HIS B 1 196 ? -26 19.266 -1.126 1 97.12 196 HIS B CA 1
ATOM 4442 C C . HIS B 1 196 ? -25.688 17.828 -1.537 1 97.12 196 HIS B C 1
ATOM 4444 O O . HIS B 1 196 ? -25.594 17.516 -2.729 1 97.12 196 HIS B O 1
ATOM 4450 N N . GLY B 1 197 ? -25.469 16.984 -0.616 1 96.06 197 GLY B N 1
ATOM 4451 C CA . GLY B 1 197 ? -25.359 15.555 -0.889 1 96.06 197 GLY B CA 1
ATOM 4452 C C . GLY B 1 197 ? -24.047 15.156 -1.536 1 96.06 197 GLY B C 1
ATOM 4453 O O . GLY B 1 197 ? -24.047 14.492 -2.572 1 96.06 197 GLY B O 1
ATOM 4454 N N . PHE B 1 198 ? -22.922 15.445 -1.006 1 97.69 198 PHE B N 1
ATOM 4455 C CA . PHE B 1 198 ? -21.609 14.984 -1.452 1 97.69 198 PHE B CA 1
ATOM 4456 C C . PHE B 1 198 ? -20.844 14.32 -0.308 1 97.69 198 PHE B C 1
ATOM 4458 O O . PHE B 1 198 ? -21.281 14.383 0.846 1 97.69 198 PHE B O 1
ATOM 4465 N N . TRP B 1 199 ? -19.781 13.578 -0.625 1 98.44 199 TRP B N 1
ATOM 4466 C CA . TRP B 1 199 ? -19 12.859 0.37 1 98.44 199 TRP B CA 1
ATOM 4467 C C . TRP B 1 199 ? -18.156 13.82 1.21 1 98.44 199 TRP B C 1
ATOM 4469 O O . TRP B 1 199 ? -17.594 14.781 0.686 1 98.44 199 TRP B O 1
ATOM 4479 N N . LEU B 1 200 ? -18.062 13.547 2.488 1 98.62 200 LEU B N 1
ATOM 4480 C CA . LEU B 1 200 ? -17.047 14.141 3.348 1 98.62 200 LEU B CA 1
ATOM 4481 C C . LEU B 1 200 ? -15.891 13.172 3.578 1 98.62 200 LEU B C 1
ATOM 4483 O O . LEU B 1 200 ? -16.109 12.023 3.977 1 98.62 200 LEU B O 1
ATOM 4487 N N . VAL B 1 201 ? -14.711 13.57 3.297 1 98.62 201 VAL B N 1
ATOM 4488 C CA . VAL B 1 201 ? -13.5 12.891 3.748 1 98.62 201 VAL B CA 1
ATOM 4489 C C . VAL B 1 201 ? -12.828 13.711 4.848 1 98.62 201 VAL B C 1
ATOM 4491 O O . VAL B 1 201 ? -12.188 14.734 4.566 1 98.62 201 VAL B O 1
ATOM 4494 N N . GLU B 1 202 ? -13.016 13.328 6.035 1 98.5 202 GLU B N 1
ATOM 4495 C CA . GLU B 1 202 ? -12.383 13.945 7.195 1 98.5 202 GLU B CA 1
ATOM 4496 C C . GLU B 1 202 ? -11.062 13.258 7.539 1 98.5 202 GLU B C 1
ATOM 4498 O O . GLU B 1 202 ? -11.062 12.133 8.031 1 98.5 202 GLU B O 1
ATOM 4503 N N . ASP B 1 203 ? -9.961 13.883 7.266 1 98.31 203 ASP B N 1
ATOM 4504 C CA . ASP B 1 203 ? -8.609 13.406 7.551 1 98.31 203 ASP B CA 1
ATOM 4505 C C . ASP B 1 203 ? -8.141 13.883 8.922 1 98.31 203 ASP B C 1
ATOM 4507 O O . ASP B 1 203 ? -8.008 15.086 9.156 1 98.31 203 ASP B O 1
ATOM 4511 N N . ASP B 1 204 ? -7.832 12.922 9.844 1 97.44 204 ASP B N 1
ATOM 4512 C CA . ASP B 1 204 ? -7.68 13.336 11.234 1 97.44 204 ASP B CA 1
ATOM 4513 C C . ASP B 1 204 ? -6.488 12.633 11.883 1 97.44 204 ASP B C 1
ATOM 4515 O O . ASP B 1 204 ? -6.629 12.023 12.945 1 97.44 204 ASP B O 1
ATOM 4519 N N . PRO B 1 205 ? -5.273 12.812 11.344 1 96.75 205 PRO B N 1
ATOM 4520 C CA . PRO B 1 205 ? -4.109 12.125 11.914 1 96.75 205 PRO B CA 1
ATOM 4521 C C . PRO B 1 205 ? -3.607 12.781 13.195 1 96.75 205 PRO B C 1
ATOM 4523 O O . PRO B 1 205 ? -2.842 12.172 13.945 1 96.75 205 PRO B O 1
ATOM 4526 N N . TYR B 1 206 ? -4.047 14.039 13.578 1 97.06 206 TYR B N 1
ATOM 4527 C CA . TYR B 1 206 ? -3.422 14.805 14.648 1 97.06 206 TYR B CA 1
ATOM 4528 C C . TYR B 1 206 ? -4.352 14.93 15.852 1 97.06 206 TYR B C 1
ATOM 4530 O O . TYR B 1 206 ? -3.982 15.516 16.875 1 97.06 206 TYR B O 1
ATOM 4538 N N . HIS B 1 207 ? -5.539 14.422 15.773 1 93.94 207 HIS B N 1
ATOM 4539 C CA . HIS B 1 207 ? -6.617 14.75 16.703 1 93.94 207 HIS B CA 1
ATOM 4540 C C . HIS B 1 207 ? -6.199 14.5 18.141 1 93.94 207 HIS B C 1
ATOM 4542 O O . HIS B 1 207 ? -6.668 15.188 19.062 1 93.94 207 HIS B O 1
ATOM 4548 N N . GLU B 1 208 ? -5.285 13.602 18.391 1 96.44 208 GLU B N 1
ATOM 4549 C CA . GLU B 1 208 ? -4.93 13.234 19.766 1 96.44 208 GLU B CA 1
ATOM 4550 C C . GLU B 1 208 ? -3.811 14.125 20.297 1 96.44 208 GLU B C 1
ATOM 4552 O O . GLU B 1 208 ? -3.525 14.117 21.5 1 96.44 208 GLU B O 1
ATOM 4557 N N . LEU B 1 209 ? -3.188 14.867 19.438 1 97.88 209 LEU B N 1
ATOM 4558 C CA . LEU B 1 209 ? -2.092 15.75 19.828 1 97.88 209 LEU B CA 1
ATOM 4559 C C . LEU B 1 209 ? -2.615 17.125 20.234 1 97.88 209 LEU B C 1
ATOM 4561 O O . LEU B 1 209 ? -2.191 18.141 19.688 1 97.88 209 LEU B O 1
ATOM 4565 N N . ARG B 1 210 ? -3.504 17.172 21.219 1 97.88 210 ARG B N 1
ATOM 4566 C CA . ARG B 1 210 ? -4.086 18.406 21.703 1 97.88 210 ARG B CA 1
ATOM 4567 C C . ARG B 1 210 ? -3.348 18.906 22.953 1 97.88 210 ARG B C 1
ATOM 4569 O O . ARG B 1 210 ? -3.166 18.156 23.906 1 97.88 210 ARG B O 1
ATOM 4576 N N . TYR B 1 211 ? -2.996 20.172 22.938 1 97.44 211 TYR B N 1
ATOM 4577 C CA . TYR B 1 211 ? -2.219 20.766 24.031 1 97.44 211 TYR B CA 1
ATOM 4578 C C . TYR B 1 211 ? -3.111 21.562 24.969 1 97.44 211 TYR B C 1
ATOM 4580 O O . TYR B 1 211 ? -2.785 21.75 26.141 1 97.44 211 TYR B O 1
ATOM 4588 N N . ARG B 1 212 ? -4.043 22.109 24.344 1 95.06 212 ARG B N 1
ATOM 4589 C CA . ARG B 1 212 ? -4.969 22.938 25.109 1 95.06 212 ARG B CA 1
ATOM 4590 C C . ARG B 1 212 ? -6.375 22.875 24.531 1 95.06 212 ARG B C 1
ATOM 4592 O O . ARG B 1 212 ? -6.555 22.484 23.375 1 95.06 212 ARG B O 1
ATOM 4599 N N . GLY B 1 213 ? -7.316 23.172 25.406 1 94.19 213 GLY B N 1
ATOM 4600 C CA . GLY B 1 213 ? -8.711 23.156 25.016 1 94.19 213 GLY B CA 1
ATOM 4601 C C . GLY B 1 213 ? -9.344 21.781 25.094 1 94.19 213 GLY B C 1
ATOM 4602 O O . GLY B 1 213 ? -8.766 20.859 25.672 1 94.19 213 GLY B O 1
ATOM 4603 N N . GLU B 1 214 ? -10.539 21.656 24.578 1 92.5 214 GLU B N 1
ATOM 4604 C CA . GLU B 1 214 ? -11.305 20.422 24.641 1 92.5 214 GLU B CA 1
ATOM 4605 C C . GLU B 1 214 ? -11.328 19.703 23.297 1 92.5 214 GLU B C 1
ATOM 4607 O O . GLU B 1 214 ? -11.195 20.344 22.25 1 92.5 214 GLU B O 1
ATOM 4612 N N . ARG B 1 215 ? -11.508 18.422 23.469 1 91.44 215 ARG B N 1
ATOM 4613 C CA . ARG B 1 215 ? -11.594 17.625 22.25 1 91.44 215 ARG B CA 1
ATOM 4614 C C . ARG B 1 215 ? -12.82 18 21.438 1 91.44 215 ARG B C 1
ATOM 4616 O O . ARG B 1 215 ? -13.898 18.203 21.984 1 91.44 215 ARG B O 1
ATOM 4623 N N . GLU B 1 216 ? -12.594 18.109 20.109 1 90.56 216 GLU B N 1
ATOM 4624 C CA . GLU B 1 216 ? -13.695 18.375 19.188 1 90.56 216 GLU B CA 1
ATOM 4625 C C . GLU B 1 216 ? -14.305 17.078 18.672 1 90.56 216 GLU B C 1
ATOM 4627 O O . GLU B 1 216 ? -13.586 16.125 18.391 1 90.56 216 GLU B O 1
ATOM 4632 N N . GLU B 1 217 ? -15.609 17.062 18.594 1 92.69 217 GLU B N 1
ATOM 4633 C CA . GLU B 1 217 ? -16.281 15.945 17.953 1 92.69 217 GLU B CA 1
ATOM 4634 C C . GLU B 1 217 ? -16.016 15.922 16.453 1 92.69 217 GLU B C 1
ATOM 4636 O O . GLU B 1 217 ? -16.125 16.953 15.781 1 92.69 217 GLU B O 1
ATOM 4641 N N . PRO B 1 218 ? -15.625 14.758 15.961 1 96.56 218 PRO B N 1
ATOM 4642 C CA . PRO B 1 218 ? -15.469 14.695 14.508 1 96.56 218 PRO B CA 1
ATOM 4643 C C . PRO B 1 218 ? -16.75 15.047 13.758 1 96.56 218 PRO B C 1
ATOM 4645 O O . PRO B 1 218 ? -17.844 14.695 14.203 1 96.56 218 PRO B O 1
ATOM 4648 N N . ILE B 1 219 ? -16.594 15.711 12.602 1 97.5 219 ILE B N 1
ATOM 4649 C CA . ILE B 1 219 ? -17.75 16.031 11.75 1 97.5 219 ILE B CA 1
ATOM 4650 C C . ILE B 1 219 ? -18.422 14.734 11.305 1 97.5 219 ILE B C 1
ATOM 4652 O O . ILE B 1 219 ? -19.656 14.656 11.25 1 97.5 219 ILE B O 1
ATOM 4656 N N . SER B 1 220 ? -17.641 13.695 11.109 1 97.19 220 SER B N 1
ATOM 4657 C CA . SER B 1 220 ? -18.094 12.398 10.602 1 97.19 220 SER B CA 1
ATOM 4658 C C . SER B 1 220 ? -18.984 11.688 11.609 1 97.19 220 SER B C 1
ATOM 4660 O O . SER B 1 220 ? -19.656 10.711 11.273 1 97.19 220 SER B O 1
ATOM 4662 N N . ALA B 1 221 ? -19 12.141 12.828 1 96.31 221 ALA B N 1
ATOM 4663 C CA . ALA B 1 221 ? -19.797 11.5 13.867 1 96.31 221 ALA B CA 1
ATOM 4664 C C . ALA B 1 221 ? -21.25 11.961 13.812 1 96.31 221 ALA B C 1
ATOM 4666 O O . ALA B 1 221 ? -22.125 11.367 14.453 1 96.31 221 ALA B O 1
ATOM 4667 N N . ARG B 1 222 ? -21.516 12.984 13.062 1 96.12 222 ARG B N 1
ATOM 4668 C CA . ARG B 1 222 ? -22.859 13.562 13.031 1 96.12 222 ARG B CA 1
ATOM 4669 C C . ARG B 1 222 ? -23.844 12.625 12.336 1 96.12 222 ARG B C 1
ATOM 4671 O O . ARG B 1 222 ? -23.562 12.117 11.25 1 96.12 222 ARG B O 1
ATOM 4678 N N . PRO B 1 223 ? -24.953 12.43 12.883 1 94.38 223 PRO B N 1
ATOM 4679 C CA . PRO B 1 223 ? -25.906 11.445 12.352 1 94.38 223 PRO B CA 1
ATOM 4680 C C . PRO B 1 223 ? -26.359 11.766 10.93 1 94.38 223 PRO B C 1
ATOM 4682 O O . PRO B 1 223 ? -26.625 10.859 10.141 1 94.38 223 PRO B O 1
ATOM 4685 N N . GLU B 1 224 ? -26.453 13.047 10.633 1 95.56 224 GLU B N 1
ATOM 4686 C CA . GLU B 1 224 ? -26.953 13.438 9.312 1 95.56 224 GLU B CA 1
ATOM 4687 C C . GLU B 1 224 ? -25.938 13.102 8.227 1 95.56 224 GLU B C 1
ATOM 4689 O O . GLU B 1 224 ? -26.25 13.133 7.035 1 95.56 224 GLU B O 1
ATOM 4694 N N . LEU B 1 225 ? -24.719 12.703 8.664 1 96.88 225 LEU B N 1
ATOM 4695 C CA . LEU B 1 225 ? -23.672 12.383 7.699 1 96.88 225 LEU B CA 1
ATOM 4696 C C . LEU B 1 225 ? -23.344 10.891 7.715 1 96.88 225 LEU B C 1
ATOM 4698 O O . LEU B 1 225 ? -22.391 10.453 7.074 1 96.88 225 LEU B O 1
ATOM 4702 N N . ALA B 1 226 ? -24.125 10.062 8.352 1 93.44 226 ALA B N 1
ATOM 4703 C CA . ALA B 1 226 ? -23.844 8.648 8.609 1 93.44 226 ALA B CA 1
ATOM 4704 C C . ALA B 1 226 ? -23.609 7.891 7.309 1 93.44 226 ALA B C 1
ATOM 4706 O O . ALA B 1 226 ? -22.781 6.973 7.262 1 93.44 226 ALA B O 1
ATOM 4707 N N . GLU B 1 227 ? -24.188 8.297 6.25 1 94.88 227 GLU B N 1
ATOM 4708 C CA . GLU B 1 227 ? -24.094 7.531 5.008 1 94.88 227 GLU B CA 1
ATOM 4709 C C . GLU B 1 227 ? -23.219 8.25 3.986 1 94.88 227 GLU B C 1
ATOM 4711 O O . GLU B 1 227 ? -23.188 7.875 2.811 1 94.88 227 GLU B O 1
ATOM 4716 N N . ARG B 1 228 ? -22.484 9.328 4.441 1 96.56 228 ARG B N 1
ATOM 4717 C CA . ARG B 1 228 ? -21.734 10.055 3.424 1 96.56 228 ARG B CA 1
ATOM 4718 C C . ARG B 1 228 ? -20.422 10.609 3.992 1 96.56 228 ARG B C 1
ATOM 4720 O O . ARG B 1 228 ? -19.75 11.398 3.34 1 96.56 228 ARG B O 1
ATOM 4727 N N . ALA B 1 229 ? -20.094 10.141 5.191 1 97.75 229 ALA B N 1
ATOM 4728 C CA . ALA B 1 229 ? -18.859 10.609 5.801 1 97.75 229 ALA B CA 1
ATOM 4729 C C . ALA B 1 229 ? -17.828 9.492 5.887 1 97.75 229 ALA B C 1
ATOM 4731 O O . ALA B 1 229 ? -18.156 8.344 6.203 1 97.75 229 ALA B O 1
ATOM 4732 N N . ILE B 1 230 ? -16.641 9.82 5.547 1 98.5 230 ILE B N 1
ATOM 4733 C CA . ILE B 1 230 ? -15.477 8.945 5.676 1 98.5 230 ILE B CA 1
ATOM 4734 C C . ILE B 1 230 ? -14.461 9.578 6.637 1 98.5 230 ILE B C 1
ATOM 4736 O O . ILE B 1 230 ? -14.172 10.773 6.543 1 98.5 230 ILE B O 1
ATOM 4740 N N . TYR B 1 231 ? -14.008 8.82 7.543 1 98.56 231 TYR B N 1
ATOM 4741 C CA . TYR B 1 231 ? -13.008 9.25 8.516 1 98.56 231 TYR B CA 1
ATOM 4742 C C . TYR B 1 231 ? -11.688 8.516 8.297 1 98.56 231 TYR B C 1
ATOM 4744 O O . TYR B 1 231 ? -11.648 7.289 8.328 1 98.56 231 TYR B O 1
ATOM 4752 N N . LEU B 1 232 ? -10.633 9.281 8.039 1 98.62 232 LEU B N 1
ATOM 4753 C CA . LEU B 1 232 ? -9.289 8.734 7.918 1 98.62 232 LEU B CA 1
ATOM 4754 C C . LEU B 1 232 ? -8.484 8.969 9.195 1 98.62 232 LEU B C 1
ATOM 4756 O O . LEU B 1 232 ? -8.453 10.094 9.711 1 98.62 232 LEU B O 1
ATOM 4760 N N . GLY B 1 233 ? -7.859 7.906 9.695 1 98.06 233 GLY B N 1
ATOM 4761 C CA . GLY B 1 233 ? -6.965 7.996 10.836 1 98.06 233 GLY B CA 1
ATOM 4762 C C . GLY B 1 233 ? -5.648 7.273 10.617 1 98.06 233 GLY B C 1
ATOM 4763 O O . GLY B 1 233 ? -5.461 6.602 9.602 1 98.06 233 GLY B O 1
ATOM 4764 N N . SER B 1 234 ? -4.711 7.48 11.531 1 97.5 234 SER B N 1
ATOM 4765 C CA . SER B 1 234 ? -3.381 6.895 11.391 1 97.5 234 SER B CA 1
ATOM 4766 C C . SER B 1 234 ? -2.701 6.75 12.75 1 97.5 234 SER B C 1
ATOM 4768 O O . SER B 1 234 ? -2.949 7.539 13.664 1 97.5 234 SER B O 1
ATOM 4770 N N . PHE B 1 235 ? -1.825 5.797 12.883 1 98.25 235 PHE B N 1
ATOM 4771 C CA . PHE B 1 235 ? -0.988 5.637 14.07 1 98.25 235 PHE B CA 1
ATOM 4772 C C . PHE B 1 235 ? 0.347 6.352 13.883 1 98.25 235 PHE B C 1
ATOM 4774 O O . PHE B 1 235 ? 1.188 6.344 14.789 1 98.25 235 PHE B O 1
ATOM 4781 N N . SER B 1 236 ? 0.536 7 12.781 1 97.31 236 SER B N 1
ATOM 4782 C CA . SER B 1 236 ? 1.833 7.562 12.414 1 97.31 236 SER B CA 1
ATOM 4783 C C . SER B 1 236 ? 2.281 8.617 13.414 1 97.31 236 SER B C 1
ATOM 4785 O O . SER B 1 236 ? 3.479 8.789 13.656 1 97.31 236 SER B O 1
ATOM 4787 N N . LYS B 1 237 ? 1.287 9.352 13.984 1 97.5 237 LYS B N 1
ATOM 4788 C CA . LYS B 1 237 ? 1.657 10.523 14.781 1 97.5 237 LYS B CA 1
ATOM 4789 C C . LYS B 1 237 ? 1.592 10.219 16.266 1 97.5 237 LYS B C 1
ATOM 4791 O O . LYS B 1 237 ? 2.045 11.016 17.094 1 97.5 237 LYS B O 1
ATOM 4796 N N . VAL B 1 238 ? 1.075 9.023 16.594 1 97.5 238 VAL B N 1
ATOM 4797 C CA . VAL B 1 238 ? 0.925 8.75 18.016 1 97.5 238 VAL B CA 1
ATOM 4798 C C . VAL B 1 238 ? 1.678 7.469 18.375 1 97.5 238 VAL B C 1
ATOM 4800 O O . VAL B 1 238 ? 1.977 7.227 19.547 1 97.5 238 VAL B O 1
ATOM 4803 N N . ILE B 1 239 ? 1.961 6.59 17.422 1 98 239 ILE B N 1
ATOM 4804 C CA . ILE B 1 239 ? 2.758 5.391 17.656 1 98 239 ILE B CA 1
ATOM 4805 C C . ILE B 1 239 ? 4.066 5.477 16.875 1 98 239 ILE B C 1
ATOM 4807 O O . ILE B 1 239 ? 5.105 5.836 17.438 1 98 239 ILE B O 1
ATOM 4811 N N . ALA B 1 240 ? 4.008 5.254 15.531 1 97.75 240 ALA B N 1
ATOM 4812 C CA . ALA B 1 240 ? 5.211 5.316 14.703 1 97.75 240 ALA B CA 1
ATOM 4813 C C . ALA B 1 240 ? 4.855 5.336 13.219 1 97.75 240 ALA B C 1
ATOM 4815 O O . ALA B 1 240 ? 4.145 4.453 12.734 1 97.75 240 ALA B O 1
ATOM 4816 N N . PRO B 1 241 ? 5.398 6.34 12.523 1 97.25 241 PRO B N 1
ATOM 4817 C CA . PRO B 1 241 ? 5.055 6.445 11.102 1 97.25 241 PRO B CA 1
ATOM 4818 C C . PRO B 1 241 ? 5.629 5.305 10.266 1 97.25 241 PRO B C 1
ATOM 4820 O O . PRO B 1 241 ? 5.043 4.922 9.25 1 97.25 241 PRO B O 1
ATOM 4823 N N . GLY B 1 242 ? 6.707 4.684 10.695 1 97.56 242 GLY B N 1
ATOM 4824 C CA . GLY B 1 242 ? 7.367 3.646 9.922 1 97.56 242 GLY B CA 1
ATOM 4825 C C . GLY B 1 242 ? 6.52 2.398 9.758 1 97.56 242 GLY B C 1
ATOM 4826 O O . GLY B 1 242 ? 6.715 1.632 8.812 1 97.56 242 GLY B O 1
ATOM 4827 N N . MET B 1 243 ? 5.562 2.172 10.641 1 98.38 243 MET B N 1
ATOM 4828 C CA . MET B 1 243 ? 4.715 0.984 10.594 1 98.38 243 MET B CA 1
ATOM 4829 C C . MET B 1 243 ? 3.682 1.095 9.477 1 98.38 243 MET B C 1
ATOM 4831 O O . MET B 1 243 ? 3.072 0.097 9.094 1 98.38 243 MET B O 1
ATOM 4835 N N . ARG B 1 244 ? 3.447 2.289 9 1 98.06 244 ARG B N 1
ATOM 4836 C CA . ARG B 1 244 ? 2.518 2.559 7.906 1 98.06 244 ARG B CA 1
ATOM 4837 C C . ARG B 1 244 ? 1.146 1.956 8.195 1 98.06 244 ARG B C 1
ATOM 4839 O O . ARG B 1 244 ? 0.578 1.262 7.348 1 98.06 244 ARG B O 1
ATOM 4846 N N . LEU B 1 245 ? 0.603 2.311 9.352 1 98.75 245 LEU B N 1
ATOM 4847 C CA . LEU B 1 245 ? -0.724 1.828 9.719 1 98.75 245 LEU B CA 1
ATOM 4848 C C . LEU B 1 245 ? -1.714 2.984 9.812 1 98.75 245 LEU B C 1
ATOM 4850 O O . LEU B 1 245 ? -1.508 3.918 10.594 1 98.75 245 LEU B O 1
ATOM 4854 N N . GLY B 1 246 ? -2.689 2.998 8.977 1 98.62 246 GLY B N 1
ATOM 4855 C CA . GLY B 1 246 ? -3.85 3.873 9.016 1 98.62 246 GLY B CA 1
ATOM 4856 C C . GLY B 1 246 ? -5.164 3.129 8.891 1 98.62 246 GLY B C 1
ATOM 4857 O O . GLY B 1 246 ? -5.191 1.896 8.898 1 98.62 246 GLY B O 1
ATOM 4858 N N . TRP B 1 247 ? -6.254 3.869 8.859 1 98.75 247 TRP B N 1
ATOM 4859 C CA . TRP B 1 247 ? -7.555 3.229 8.688 1 98.75 247 TRP B CA 1
ATOM 4860 C C . TRP B 1 247 ? -8.547 4.184 8.031 1 98.75 247 TRP B C 1
ATOM 4862 O O . TRP B 1 247 ? -8.344 5.398 8.039 1 98.75 247 TRP B O 1
ATOM 4872 N N . LEU B 1 248 ? -9.477 3.527 7.488 1 97.88 248 LEU B N 1
ATOM 4873 C CA . LEU B 1 248 ? -10.648 4.152 6.883 1 97.88 248 LEU B CA 1
ATOM 4874 C C . LEU B 1 248 ? -11.922 3.676 7.562 1 97.88 248 LEU B C 1
ATOM 4876 O O . LEU B 1 248 ? -12.156 2.471 7.691 1 97.88 248 LEU B O 1
ATOM 4880 N N . ARG B 1 249 ? -12.672 4.625 8.156 1 98.5 249 ARG B N 1
ATOM 4881 C CA . ARG B 1 249 ? -14.023 4.359 8.617 1 98.5 249 ARG B CA 1
ATOM 4882 C C . ARG B 1 249 ? -15.055 4.906 7.637 1 98.5 249 ARG B C 1
ATOM 4884 O O . ARG B 1 249 ? -15.008 6.078 7.262 1 98.5 249 ARG B O 1
ATOM 4891 N N . ALA B 1 250 ? -15.969 4.148 7.168 1 97.94 250 ALA B N 1
ATOM 4892 C CA . ALA B 1 250 ? -16.922 4.555 6.141 1 97.94 250 ALA B CA 1
ATOM 4893 C C . ALA B 1 250 ? -18.188 3.707 6.199 1 97.94 250 ALA B C 1
ATOM 4895 O O . ALA B 1 250 ? -18.219 2.684 6.891 1 97.94 250 ALA B O 1
ATOM 4896 N N . PRO B 1 251 ? -19.266 4.152 5.48 1 96.5 251 PRO B N 1
ATOM 4897 C CA . PRO B 1 251 ? -20.453 3.293 5.348 1 96.5 251 PRO B CA 1
ATOM 4898 C C . PRO B 1 251 ? -20.125 1.931 4.738 1 96.5 251 PRO B C 1
ATOM 4900 O O . PRO B 1 251 ? -19.281 1.839 3.84 1 96.5 251 PRO B O 1
ATOM 4903 N N . ARG B 1 252 ? -20.812 0.924 5.164 1 93.19 252 ARG B N 1
ATOM 4904 C CA . ARG B 1 252 ? -20.516 -0.467 4.848 1 93.19 252 ARG B CA 1
ATOM 4905 C C . ARG B 1 252 ? -20.516 -0.699 3.34 1 93.19 252 ARG B C 1
ATOM 4907 O O . ARG B 1 252 ? -19.672 -1.435 2.816 1 93.19 252 ARG B O 1
ATOM 4914 N N . GLY B 1 253 ? -21.5 -0.113 2.684 1 91 253 GLY B N 1
ATOM 4915 C CA . GLY B 1 253 ? -21.562 -0.279 1.24 1 91 253 GLY B CA 1
ATOM 4916 C C . GLY B 1 253 ? -20.328 0.214 0.522 1 91 253 GLY B C 1
ATOM 4917 O O . GLY B 1 253 ? -19.812 -0.459 -0.374 1 91 253 GLY B O 1
ATOM 4918 N N . LEU B 1 254 ? -19.828 1.389 0.871 1 94.75 254 LEU B N 1
ATOM 4919 C CA . LEU B 1 254 ? -18.594 1.933 0.286 1 94.75 254 LEU B CA 1
ATOM 4920 C C . LEU B 1 254 ? -17.391 1.11 0.703 1 94.75 254 LEU B C 1
ATOM 4922 O O . LEU B 1 254 ? -16.5 0.832 -0.118 1 94.75 254 LEU B O 1
ATOM 4926 N N . LEU B 1 255 ? -17.406 0.686 1.951 1 95.19 255 LEU B N 1
ATOM 4927 C CA . LEU B 1 255 ? -16.25 -0.035 2.496 1 95.19 255 LEU B CA 1
ATOM 4928 C C . LEU B 1 255 ? -16.031 -1.345 1.747 1 95.19 255 LEU B C 1
ATOM 4930 O O . LEU B 1 255 ? -14.891 -1.728 1.487 1 95.19 255 LEU B O 1
ATOM 4934 N N . ARG B 1 256 ? -17.062 -2.031 1.427 1 91.06 256 ARG B N 1
ATOM 4935 C CA . ARG B 1 256 ? -16.969 -3.291 0.697 1 91.06 256 ARG B CA 1
ATOM 4936 C C . ARG B 1 256 ? -16.312 -3.086 -0.667 1 91.06 256 ARG B C 1
ATOM 4938 O O . ARG B 1 256 ? -15.469 -3.885 -1.085 1 91.06 256 ARG B O 1
ATOM 4945 N N . ARG B 1 257 ? -16.641 -2.07 -1.306 1 91.69 257 ARG B N 1
ATOM 4946 C CA . ARG B 1 257 ? -16.094 -1.776 -2.629 1 91.69 257 ARG B CA 1
ATOM 4947 C C . ARG B 1 257 ? -14.648 -1.316 -2.535 1 91.69 257 ARG B C 1
ATOM 4949 O O . ARG B 1 257 ? -13.82 -1.688 -3.369 1 91.69 257 ARG B O 1
ATOM 4956 N N . VAL B 1 258 ? -14.398 -0.522 -1.504 1 96 258 VAL B N 1
ATOM 4957 C CA . VAL B 1 258 ? -13.031 -0.035 -1.313 1 96 258 VAL B CA 1
ATOM 4958 C C . VAL B 1 258 ? -12.109 -1.199 -0.952 1 96 258 VAL B C 1
ATOM 4960 O O . VAL B 1 258 ? -10.945 -1.225 -1.352 1 96 258 VAL B O 1
ATOM 4963 N N . ALA B 1 259 ? -12.633 -2.166 -0.241 1 94.06 259 ALA B N 1
ATOM 4964 C CA . ALA B 1 259 ? -11.859 -3.354 0.099 1 94.06 259 ALA B CA 1
ATOM 4965 C C . ALA B 1 259 ? -11.453 -4.121 -1.155 1 94.06 259 ALA B C 1
ATOM 4967 O O . ALA B 1 259 ? -10.344 -4.652 -1.233 1 94.06 259 ALA B O 1
ATOM 4968 N N . ILE B 1 260 ? -12.32 -4.195 -2.117 1 91.19 260 ILE B N 1
ATOM 4969 C CA . ILE B 1 260 ? -12.008 -4.863 -3.377 1 91.19 260 ILE B CA 1
ATOM 4970 C C . ILE B 1 260 ? -10.906 -4.102 -4.109 1 91.19 260 ILE B C 1
ATOM 4972 O O . ILE B 1 260 ? -9.992 -4.707 -4.664 1 91.19 260 ILE B O 1
ATOM 4976 N N . LEU B 1 261 ? -10.984 -2.787 -4.113 1 93.62 261 LEU B N 1
ATOM 4977 C CA . LEU B 1 261 ? -9.938 -1.964 -4.703 1 93.62 261 LEU B CA 1
ATOM 4978 C C . LEU B 1 261 ? -8.602 -2.211 -4.012 1 93.62 261 LEU B C 1
ATOM 4980 O O . LEU B 1 261 ? -7.562 -2.305 -4.672 1 93.62 261 LEU B O 1
ATOM 4984 N N . LYS B 1 262 ? -8.703 -2.303 -2.701 1 95.62 262 LYS B N 1
ATOM 4985 C CA . LYS B 1 262 ? -7.477 -2.529 -1.943 1 95.62 262 LYS B CA 1
ATOM 4986 C C . LYS B 1 262 ? -6.875 -3.896 -2.264 1 95.62 262 LYS B C 1
ATOM 4988 O O . LYS B 1 262 ? -5.652 -4.039 -2.35 1 95.62 262 LYS B O 1
ATOM 4993 N N . GLN B 1 263 ? -7.73 -4.828 -2.377 1 92.12 263 GLN B N 1
ATOM 4994 C CA . GLN B 1 263 ? -7.27 -6.16 -2.756 1 92.12 263 GLN B CA 1
ATOM 4995 C C . GLN B 1 263 ? -6.449 -6.113 -4.043 1 92.12 263 GLN B C 1
ATOM 4997 O O . GLN B 1 263 ? -5.363 -6.691 -4.109 1 92.12 263 GLN B O 1
ATOM 5002 N N . ALA B 1 264 ? -6.953 -5.43 -4.973 1 90.94 264 ALA B N 1
ATOM 5003 C CA . ALA B 1 264 ? -6.273 -5.312 -6.262 1 90.94 264 ALA B CA 1
ATOM 5004 C C . ALA B 1 264 ? -5.023 -4.449 -6.145 1 90.94 264 ALA B C 1
ATOM 5006 O O . ALA B 1 264 ? -4.094 -4.582 -6.945 1 90.94 264 ALA B O 1
ATOM 5007 N N . SER B 1 265 ? -4.992 -3.607 -5.125 1 94.88 265 SER B N 1
ATOM 5008 C CA . SER B 1 265 ? -3.906 -2.643 -4.992 1 94.88 265 SER B CA 1
ATOM 5009 C C . SER B 1 265 ? -2.693 -3.268 -4.312 1 94.88 265 SER B C 1
ATOM 5011 O O . SER B 1 265 ? -1.563 -3.113 -4.781 1 94.88 265 SER B O 1
ATOM 5013 N N . ASP B 1 266 ? -2.998 -3.914 -3.191 1 96.25 266 ASP B N 1
ATOM 5014 C CA . ASP B 1 266 ? -1.855 -4.434 -2.447 1 96.25 266 ASP B CA 1
ATOM 5015 C C . ASP B 1 266 ? -2.248 -5.66 -1.623 1 96.25 266 ASP B C 1
ATOM 5017 O O . ASP B 1 266 ? -1.5 -6.086 -0.742 1 96.25 266 ASP B O 1
ATOM 5021 N N . LEU B 1 267 ? -3.42 -6.211 -1.837 1 93.62 267 LEU B N 1
ATOM 5022 C CA . LEU B 1 267 ? -3.984 -7.348 -1.117 1 93.62 267 LEU B CA 1
ATOM 5023 C C . LEU B 1 267 ? -4.352 -6.957 0.311 1 93.62 267 LEU B C 1
ATOM 5025 O O . LEU B 1 267 ? -5.527 -6.988 0.685 1 93.62 267 LEU B O 1
ATOM 5029 N N . HIS B 1 268 ? -3.438 -6.621 1.092 1 96.19 268 HIS B N 1
ATOM 5030 C CA . HIS B 1 268 ? -3.645 -6.152 2.457 1 96.19 268 HIS B CA 1
ATOM 5031 C C . HIS B 1 268 ? -2.383 -5.504 3.016 1 96.19 268 HIS B C 1
ATOM 5033 O O . HIS B 1 268 ? -1.317 -5.574 2.398 1 96.19 268 HIS B O 1
ATOM 5039 N N . THR B 1 269 ? -2.553 -4.785 4.082 1 98.19 269 THR B N 1
ATOM 5040 C CA . THR B 1 269 ? -1.464 -4.156 4.82 1 98.19 269 THR B CA 1
ATOM 5041 C C . THR B 1 269 ? -0.678 -5.195 5.617 1 98.19 269 THR B C 1
ATOM 5043 O O . THR B 1 269 ? -1.217 -6.238 5.98 1 98.19 269 THR B O 1
ATOM 5046 N N . SER B 1 270 ? 0.609 -4.926 5.91 1 98.5 270 SER B N 1
ATOM 5047 C CA . SER B 1 270 ? 1.46 -5.855 6.645 1 98.5 270 SER B CA 1
ATOM 5048 C C . SER B 1 270 ? 0.712 -6.477 7.82 1 98.5 270 SER B C 1
ATOM 5050 O O . SER B 1 270 ? 0.23 -5.766 8.703 1 98.5 270 SER B O 1
ATOM 5052 N N . THR B 1 271 ? 0.648 -7.797 7.781 1 97.94 271 THR B N 1
ATOM 5053 C CA . THR B 1 271 ? -0.014 -8.508 8.867 1 97.94 271 THR B CA 1
ATOM 5054 C C . THR B 1 271 ? 0.848 -8.5 10.125 1 97.94 271 THR B C 1
ATOM 5056 O O . THR B 1 271 ? 0.325 -8.469 11.242 1 97.94 271 THR B O 1
ATOM 5059 N N . VAL B 1 272 ? 2.154 -8.406 9.961 1 98.69 272 VAL B N 1
ATOM 5060 C CA . VAL B 1 272 ? 3.082 -8.367 11.086 1 98.69 272 VAL B CA 1
ATOM 5061 C C . VAL B 1 272 ? 2.918 -7.047 11.844 1 98.69 272 VAL B C 1
ATOM 5063 O O . VAL B 1 272 ? 2.785 -7.043 13.07 1 98.69 272 VAL B O 1
ATOM 5066 N N . ASP B 1 273 ? 2.914 -5.965 11.086 1 98.81 273 ASP B N 1
ATOM 5067 C CA . ASP B 1 273 ? 2.756 -4.656 11.711 1 98.81 273 ASP B CA 1
ATOM 5068 C C . ASP B 1 273 ? 1.406 -4.543 12.422 1 98.81 273 ASP B C 1
ATOM 5070 O O . ASP B 1 273 ? 1.313 -3.967 13.508 1 98.81 273 ASP B O 1
ATOM 5074 N N . GLN B 1 274 ? 0.377 -5.082 11.797 1 98.75 274 GLN B N 1
ATOM 5075 C CA . GLN B 1 274 ? -0.953 -5.031 12.391 1 98.75 274 GLN B CA 1
ATOM 5076 C C . GLN B 1 274 ? -1.005 -5.844 13.688 1 98.75 274 GLN B C 1
ATOM 5078 O O . GLN B 1 274 ? -1.572 -5.395 14.68 1 98.75 274 GLN B O 1
ATOM 5083 N N . ALA B 1 275 ? -0.431 -7.062 13.641 1 98.75 275 ALA B N 1
ATOM 5084 C CA . ALA B 1 275 ? -0.401 -7.906 14.828 1 98.75 275 ALA B CA 1
ATOM 5085 C C . ALA B 1 275 ? 0.372 -7.23 15.961 1 98.75 275 ALA B C 1
ATOM 5087 O O . ALA B 1 275 ? -0.059 -7.25 17.109 1 98.75 275 ALA B O 1
ATOM 5088 N N . ALA B 1 276 ? 1.497 -6.625 15.617 1 98.81 276 ALA B N 1
ATOM 5089 C CA . ALA B 1 276 ? 2.303 -5.918 16.609 1 98.81 276 ALA B CA 1
ATOM 5090 C C . ALA B 1 276 ? 1.545 -4.73 17.188 1 98.81 276 ALA B C 1
ATOM 5092 O O . ALA B 1 276 ? 1.594 -4.48 18.391 1 98.81 276 ALA B O 1
ATOM 5093 N N . ALA B 1 277 ? 0.855 -3.996 16.344 1 98.81 277 ALA B N 1
ATOM 5094 C CA . ALA B 1 277 ? 0.062 -2.863 16.812 1 98.81 277 ALA B CA 1
ATOM 5095 C C . ALA B 1 277 ? -1.037 -3.326 17.766 1 98.81 277 ALA B C 1
ATOM 5097 O O . ALA B 1 277 ? -1.315 -2.664 18.766 1 98.81 277 ALA B O 1
ATOM 5098 N N . ALA B 1 278 ? -1.682 -4.461 17.422 1 98.62 278 ALA B N 1
ATOM 5099 C CA . ALA B 1 278 ? -2.699 -5.012 18.312 1 98.62 278 ALA B CA 1
ATOM 5100 C C . ALA B 1 278 ? -2.102 -5.371 19.672 1 98.62 278 ALA B C 1
ATOM 5102 O O . ALA B 1 278 ? -2.676 -5.043 20.719 1 98.62 278 ALA B O 1
ATOM 5103 N N . GLU B 1 279 ? -0.926 -6.047 19.641 1 98.56 279 GLU B N 1
ATOM 5104 C CA . GLU B 1 279 ? -0.235 -6.379 20.891 1 98.56 279 GLU B CA 1
ATOM 5105 C C . GLU B 1 279 ? 0.113 -5.117 21.672 1 98.56 279 GLU B C 1
ATOM 5107 O O . GLU B 1 279 ? -0.052 -5.078 22.891 1 98.56 279 GLU B O 1
ATOM 5112 N N . TYR B 1 280 ? 0.581 -4.102 21 1 98.75 280 TYR B N 1
ATOM 5113 C CA . TYR B 1 280 ? 0.982 -2.852 21.641 1 98.75 280 TYR B CA 1
ATOM 5114 C C . TYR B 1 280 ? -0.209 -2.17 22.297 1 98.75 280 TYR B C 1
ATOM 5116 O O . TYR B 1 280 ? -0.134 -1.763 23.469 1 98.75 280 TYR B O 1
ATOM 5124 N N . LEU B 1 281 ? -1.326 -2.068 21.562 1 98.5 281 LEU B N 1
ATOM 5125 C CA . LEU B 1 281 ? -2.52 -1.392 22.062 1 98.5 281 LEU B CA 1
ATOM 5126 C C . LEU B 1 281 ? -3.104 -2.133 23.25 1 98.5 281 LEU B C 1
ATOM 5128 O O . LEU B 1 281 ? -3.697 -1.517 24.141 1 98.5 281 LEU B O 1
ATOM 5132 N N . ALA B 1 282 ? -2.936 -3.41 23.281 1 97.62 282 ALA B N 1
ATOM 5133 C CA . ALA B 1 282 ? -3.486 -4.227 24.359 1 97.62 282 ALA B CA 1
ATOM 5134 C C . ALA B 1 282 ? -2.646 -4.102 25.625 1 97.62 282 ALA B C 1
ATOM 5136 O O . ALA B 1 282 ? -3.164 -4.234 26.734 1 97.62 282 ALA B O 1
ATOM 5137 N N . ALA B 1 283 ? -1.38 -3.812 25.484 1 96.94 283 ALA B N 1
ATOM 5138 C CA . ALA B 1 283 ? -0.468 -3.904 26.609 1 96.94 283 ALA B CA 1
ATOM 5139 C C . ALA B 1 283 ? -0.045 -2.518 27.094 1 96.94 283 ALA B C 1
ATOM 5141 O O . ALA B 1 283 ? 0.16 -2.303 28.297 1 96.94 283 ALA B O 1
ATOM 5142 N N . ALA B 1 284 ? 0.126 -1.616 26.188 1 95.19 284 ALA B N 1
ATOM 5143 C CA . ALA B 1 284 ? 0.691 -0.308 26.5 1 95.19 284 ALA B CA 1
ATOM 5144 C C . ALA B 1 284 ? -0.402 0.678 26.906 1 95.19 284 ALA B C 1
ATOM 5146 O O . ALA B 1 284 ? -1.563 0.517 26.516 1 95.19 284 ALA B O 1
ATOM 5147 N N . ASP B 1 285 ? -0.08 1.608 27.75 1 96.56 285 ASP B N 1
ATOM 5148 C CA . ASP B 1 285 ? -0.932 2.766 28 1 96.56 285 ASP B CA 1
ATOM 5149 C C . ASP B 1 285 ? -0.707 3.855 26.953 1 96.56 285 ASP B C 1
ATOM 5151 O O . ASP B 1 285 ? 0.021 4.82 27.203 1 96.56 285 ASP B O 1
ATOM 5155 N N . LEU B 1 286 ? -1.36 3.693 25.828 1 97.56 286 LEU B N 1
ATOM 5156 C CA . LEU B 1 286 ? -1.172 4.625 24.719 1 97.56 286 LEU B CA 1
ATOM 5157 C C . LEU B 1 286 ? -1.561 6.043 25.125 1 97.56 286 LEU B C 1
ATOM 5159 O O . LEU B 1 286 ? -0.938 7.016 24.688 1 97.56 286 LEU B O 1
ATOM 5163 N N . ASP B 1 287 ? -2.566 6.156 25.984 1 97.25 287 ASP B N 1
ATOM 5164 C CA . ASP B 1 287 ? -2.984 7.477 26.438 1 97.25 287 ASP B CA 1
ATOM 5165 C C . ASP B 1 287 ? -1.864 8.172 27.203 1 97.25 287 ASP B C 1
ATOM 5167 O O . ASP B 1 287 ? -1.648 9.375 27.047 1 97.25 287 ASP B O 1
ATOM 5171 N N . ALA B 1 288 ? -1.217 7.434 28.031 1 97.94 288 ALA B N 1
ATOM 5172 C CA . ALA B 1 288 ? -0.083 7.996 28.75 1 97.94 288 ALA B CA 1
ATOM 5173 C C . ALA B 1 288 ? 1.026 8.422 27.797 1 97.94 288 ALA B C 1
ATOM 5175 O O . ALA B 1 288 ? 1.656 9.461 27.984 1 97.94 288 ALA B O 1
ATOM 5176 N N . HIS B 1 289 ? 1.267 7.602 26.844 1 98.06 289 HIS B N 1
ATOM 5177 C CA . HIS B 1 289 ? 2.264 7.938 25.828 1 98.06 289 HIS B CA 1
ATOM 5178 C C . HIS B 1 289 ? 1.888 9.219 25.094 1 98.06 289 HIS B C 1
ATOM 5180 O O . HIS B 1 289 ? 2.729 10.102 24.906 1 98.06 289 HIS B O 1
ATOM 5186 N N . VAL B 1 290 ? 0.653 9.359 24.703 1 98 290 VAL B N 1
ATOM 5187 C CA . VAL B 1 290 ? 0.166 10.523 23.984 1 98 290 VAL B CA 1
ATOM 5188 C C . VAL B 1 290 ? 0.287 11.766 24.859 1 98 290 VAL B C 1
ATOM 5190 O O . VAL B 1 290 ? 0.646 12.844 24.375 1 98 290 VAL B O 1
ATOM 5193 N N . ARG B 1 291 ? 0.016 11.617 26.109 1 97.88 291 ARG B N 1
ATOM 5194 C CA . ARG B 1 291 ? 0.174 12.742 27.031 1 97.88 291 ARG B CA 1
ATOM 5195 C C . ARG B 1 291 ? 1.617 13.234 27.047 1 97.88 291 ARG B C 1
ATOM 5197 O O . ARG B 1 291 ? 1.865 14.438 27.062 1 97.88 291 ARG B O 1
ATOM 5204 N N . ARG B 1 292 ? 2.531 12.32 27.031 1 97.81 292 ARG B N 1
ATOM 5205 C CA . ARG B 1 292 ? 3.943 12.688 26.984 1 97.81 292 ARG B CA 1
ATOM 5206 C C . ARG B 1 292 ? 4.293 13.391 25.688 1 97.81 292 ARG B C 1
ATOM 5208 O O . ARG B 1 292 ? 5.047 14.367 25.688 1 97.81 292 ARG B O 1
ATOM 5215 N N . LEU B 1 293 ? 3.758 12.875 24.594 1 98.19 293 LEU B N 1
ATOM 5216 C CA . LEU B 1 293 ? 3.939 13.547 23.312 1 98.19 293 LEU B CA 1
ATOM 5217 C C . LEU B 1 293 ? 3.426 14.984 23.375 1 98.19 293 LEU B C 1
ATOM 5219 O O . LEU B 1 293 ? 4.129 15.914 22.984 1 98.19 293 LEU B O 1
ATOM 5223 N N . CYS B 1 294 ? 2.223 15.109 23.906 1 98.31 294 CYS B N 1
ATOM 5224 C CA . CYS B 1 294 ? 1.568 16.406 23.953 1 98.31 294 CYS B CA 1
ATOM 5225 C C . CYS B 1 294 ? 2.367 17.391 24.812 1 98.31 294 CYS B C 1
ATOM 5227 O O . CYS B 1 294 ? 2.531 18.547 24.438 1 98.31 294 CYS B O 1
ATOM 5229 N N . GLU B 1 295 ? 2.848 16.922 25.891 1 98.25 295 GLU B N 1
ATOM 5230 C CA . GLU B 1 295 ? 3.654 17.781 26.75 1 98.25 295 GLU B CA 1
ATOM 5231 C C . GLU B 1 295 ? 4.918 18.25 26.031 1 98.25 295 GLU B C 1
ATOM 5233 O O . GLU B 1 295 ? 5.262 19.438 26.094 1 98.25 295 GLU B O 1
ATOM 5238 N N . THR B 1 296 ? 5.562 17.375 25.391 1 98.31 296 THR B N 1
ATOM 5239 C CA . THR B 1 296 ? 6.801 17.688 24.688 1 98.31 296 THR B CA 1
ATOM 5240 C C . THR B 1 296 ? 6.535 18.641 23.531 1 98.31 296 THR B C 1
ATOM 5242 O O . THR B 1 296 ? 7.223 19.656 23.391 1 98.31 296 THR B O 1
ATOM 5245 N N . TYR B 1 297 ? 5.562 18.297 22.703 1 98.31 297 TYR B N 1
ATOM 5246 C CA . TYR B 1 297 ? 5.277 19.109 21.531 1 98.31 297 TYR B CA 1
ATOM 5247 C C . TYR B 1 297 ? 4.75 20.484 21.938 1 98.31 297 TYR B C 1
ATOM 5249 O O . TYR B 1 297 ? 5.008 21.484 21.25 1 98.31 297 TYR B O 1
ATOM 5257 N N . ARG B 1 298 ? 4.004 20.547 23.062 1 98.38 298 ARG B N 1
ATOM 5258 C CA . ARG B 1 298 ? 3.551 21.828 23.562 1 98.38 298 ARG B CA 1
ATOM 5259 C C . ARG B 1 298 ? 4.73 22.75 23.859 1 98.38 298 ARG B C 1
ATOM 5261 O O . ARG B 1 298 ? 4.727 23.922 23.484 1 98.38 298 ARG B O 1
ATOM 5268 N N . LEU B 1 299 ? 5.715 22.234 24.531 1 98.5 299 LEU B N 1
ATOM 5269 C CA . LEU B 1 299 ? 6.906 23 24.859 1 98.5 299 LEU B CA 1
ATOM 5270 C C . LEU B 1 299 ? 7.625 23.469 23.594 1 98.5 299 LEU B C 1
ATOM 5272 O O . LEU B 1 299 ? 8.117 24.594 23.547 1 98.5 299 LEU B O 1
ATOM 5276 N N . ARG B 1 300 ? 7.707 22.641 22.672 1 98.5 300 ARG B N 1
ATOM 5277 C CA . ARG B 1 300 ? 8.383 22.969 21.406 1 98.5 300 ARG B CA 1
ATOM 5278 C C . ARG B 1 300 ? 7.602 24.016 20.625 1 98.5 300 ARG B C 1
ATOM 5280 O O . ARG B 1 300 ? 8.188 24.938 20.062 1 98.5 300 ARG B O 1
ATOM 5287 N N . ARG B 1 301 ? 6.285 23.812 20.578 1 98.38 301 ARG B N 1
ATOM 5288 C CA . ARG B 1 301 ? 5.418 24.812 19.969 1 98.38 301 ARG B CA 1
ATOM 5289 C C . ARG B 1 301 ? 5.605 26.188 20.625 1 98.38 301 ARG B C 1
ATOM 5291 O O . ARG B 1 301 ? 5.797 27.188 19.938 1 98.38 301 ARG B O 1
ATOM 5298 N N . ASP B 1 302 ? 5.57 26.203 21.938 1 98.5 302 ASP B N 1
ATOM 5299 C CA . ASP B 1 302 ? 5.699 27.453 22.672 1 98.5 302 ASP B CA 1
ATOM 5300 C C . ASP B 1 302 ? 7.047 28.125 22.391 1 98.5 302 ASP B C 1
ATOM 5302 O O . ASP B 1 302 ? 7.125 29.344 22.266 1 98.5 302 ASP B O 1
ATOM 5306 N N . ALA B 1 303 ? 8.086 27.312 22.344 1 98.44 303 ALA B N 1
ATOM 5307 C CA . ALA B 1 303 ? 9.414 27.828 22.031 1 98.44 303 ALA B CA 1
ATOM 5308 C C . ALA B 1 303 ? 9.438 28.484 20.656 1 98.44 303 ALA B C 1
ATOM 5310 O O . ALA B 1 303 ? 10.031 29.562 20.484 1 98.44 303 ALA B O 1
ATOM 5311 N N . MET B 1 304 ? 8.852 27.859 19.688 1 98.56 304 MET B N 1
ATOM 5312 C CA . MET B 1 304 ? 8.82 28.422 18.344 1 98.56 304 MET B CA 1
ATOM 5313 C C . MET B 1 304 ? 8.023 29.719 18.312 1 98.56 304 MET B C 1
ATOM 5315 O O . MET B 1 304 ? 8.484 30.719 17.766 1 98.56 304 MET B O 1
ATOM 5319 N N . LEU B 1 305 ? 6.848 29.734 18.906 1 98.5 305 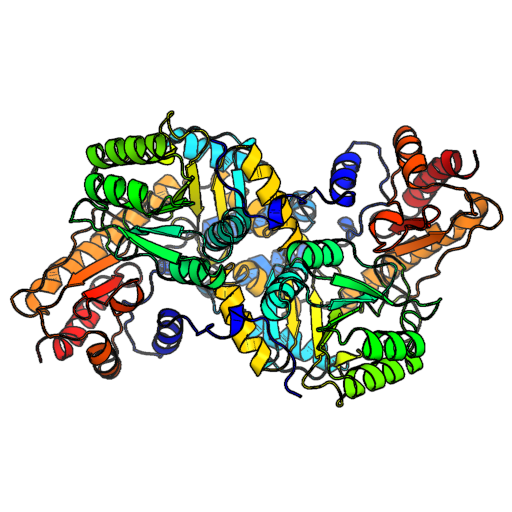LEU B N 1
ATOM 5320 C CA . LEU B 1 305 ? 5.965 30.891 18.906 1 98.5 305 LEU B CA 1
ATOM 5321 C C . LEU B 1 305 ? 6.625 32.062 19.594 1 98.5 305 LEU B C 1
ATOM 5323 O O . LEU B 1 305 ? 6.469 33.219 19.172 1 98.5 305 LEU B O 1
ATOM 5327 N N . ALA B 1 306 ? 7.328 31.781 20.594 1 97.94 306 ALA B N 1
ATOM 5328 C CA . ALA B 1 306 ? 7.961 32.844 21.375 1 97.94 306 ALA B CA 1
ATOM 5329 C C . ALA B 1 306 ? 9.039 33.562 20.562 1 97.94 306 ALA B C 1
ATOM 5331 O O . ALA B 1 306 ? 9.32 34.719 20.812 1 97.94 306 ALA B O 1
ATOM 5332 N N . GLU B 1 307 ? 9.594 32.875 19.625 1 97.38 307 GLU B N 1
ATOM 5333 C CA . GLU B 1 307 ? 10.711 33.406 18.875 1 97.38 307 GLU B CA 1
ATOM 5334 C C . GLU B 1 307 ? 10.234 34.188 17.641 1 97.38 307 GLU B C 1
ATOM 5336 O O . GLU B 1 307 ? 10.969 35 17.094 1 97.38 307 GLU B O 1
ATOM 5341 N N . LEU B 1 308 ? 9.039 33.969 17.172 1 97.75 308 LEU B N 1
ATOM 5342 C CA . LEU B 1 308 ? 8.562 34.438 15.875 1 97.75 308 LEU B CA 1
ATOM 5343 C C . LEU B 1 308 ? 8.562 35.969 15.828 1 97.75 308 LEU B C 1
ATOM 5345 O O . LEU B 1 308 ? 8.969 36.562 14.828 1 97.75 308 LEU B O 1
ATOM 5349 N N . PRO B 1 309 ? 8.172 36.719 16.938 1 96.94 309 PRO B N 1
ATOM 5350 C CA . PRO B 1 309 ? 8.164 38.156 16.859 1 96.94 309 PRO B CA 1
ATOM 5351 C C . PRO B 1 309 ? 9.539 38.75 16.578 1 96.94 309 PRO B C 1
ATOM 5353 O O . PRO B 1 309 ? 9.648 39.75 15.844 1 96.94 309 PRO B O 1
ATOM 5356 N N . ALA B 1 310 ? 10.531 38.125 17.062 1 95.75 310 ALA B N 1
ATOM 5357 C CA . ALA B 1 310 ? 11.883 38.656 16.938 1 95.75 310 ALA B CA 1
ATOM 5358 C C . ALA B 1 310 ? 12.492 38.344 15.586 1 95.75 310 ALA B C 1
ATOM 5360 O O . ALA B 1 310 ? 13.391 39.031 15.117 1 95.75 310 ALA B O 1
ATOM 5361 N N . ILE B 1 311 ? 12 37.375 14.945 1 96.69 311 ILE B N 1
ATOM 5362 C CA . ILE B 1 311 ? 12.727 36.906 13.766 1 96.69 311 ILE B CA 1
ATOM 5363 C C . ILE B 1 311 ? 11.945 37.25 12.5 1 96.69 311 ILE B C 1
ATOM 5365 O O . ILE B 1 311 ? 12.383 36.969 11.391 1 96.69 311 ILE B O 1
ATOM 5369 N N . THR B 1 312 ? 10.789 37.812 12.609 1 97.25 312 THR B N 1
ATOM 5370 C CA . THR B 1 312 ? 9.961 38.125 11.453 1 97.25 312 THR B CA 1
ATOM 5371 C C . THR B 1 312 ? 9.742 39.625 11.32 1 97.25 312 THR B C 1
ATOM 5373 O O . THR B 1 312 ? 9.781 40.375 12.312 1 97.25 312 THR B O 1
ATOM 5376 N N . PRO B 1 313 ? 9.523 40.094 10.102 1 96.75 313 PRO B N 1
ATOM 5377 C CA . PRO B 1 313 ? 9.266 41.531 9.914 1 96.75 313 PRO B CA 1
ATOM 5378 C C . PRO B 1 313 ? 7.91 41.938 10.461 1 96.75 313 PRO B C 1
ATOM 5380 O O . PRO B 1 313 ? 7.004 41.125 10.594 1 96.75 313 PRO B O 1
ATOM 5383 N N . PRO B 1 314 ? 7.855 43.281 10.711 1 95.69 314 PRO B N 1
ATOM 5384 C CA . PRO B 1 314 ? 6.551 43.812 11.117 1 95.69 314 PRO B CA 1
ATOM 5385 C C . PRO B 1 314 ? 5.453 43.5 10.094 1 95.69 314 PRO B C 1
ATOM 5387 O O . PRO B 1 314 ? 5.691 43.594 8.891 1 95.69 314 PRO B O 1
ATOM 5390 N N . GLY B 1 315 ? 4.32 43.062 10.594 1 96 315 GLY B N 1
ATOM 5391 C CA . GLY B 1 315 ? 3.205 42.75 9.719 1 96 315 GLY B CA 1
ATOM 5392 C C . GLY B 1 315 ? 3.014 41.281 9.508 1 96 315 GLY B C 1
ATOM 5393 O O . GLY B 1 315 ? 2.006 40.844 8.938 1 96 315 GLY B O 1
ATOM 5394 N N . THR B 1 316 ? 3.988 40.5 10.016 1 97.69 316 THR B N 1
ATOM 5395 C CA . THR B 1 316 ? 3.873 39.062 9.922 1 97.69 316 THR B CA 1
ATOM 5396 C C . THR B 1 316 ? 2.797 38.531 10.875 1 97.69 316 THR B C 1
ATOM 5398 O O . THR B 1 316 ? 2.666 39.031 11.992 1 97.69 316 THR B O 1
ATOM 5401 N N . THR B 1 317 ? 1.993 37.625 10.367 1 97.12 317 THR B N 1
ATOM 5402 C CA . THR B 1 317 ? 1.022 36.938 11.211 1 97.12 317 THR B CA 1
ATOM 5403 C C . THR B 1 317 ? 1.277 35.438 11.203 1 97.12 317 THR B C 1
ATOM 5405 O O . THR B 1 317 ? 1.981 34.906 10.336 1 97.12 317 THR B O 1
ATOM 5408 N N . TRP B 1 318 ? 0.812 34.781 12.195 1 97.81 318 TRP B N 1
ATOM 5409 C CA . TRP B 1 318 ? 0.966 33.312 12.242 1 97.81 318 TRP B CA 1
ATOM 5410 C C . TRP B 1 318 ? -0.15 32.688 13.062 1 97.81 318 TRP B C 1
ATOM 5412 O O . TRP B 1 318 ? -0.836 33.375 13.828 1 97.81 318 TRP B O 1
ATOM 5422 N N . THR B 1 319 ? -0.391 31.391 12.859 1 97.75 319 THR B N 1
ATOM 5423 C CA . THR B 1 319 ? -1.351 30.625 13.641 1 97.75 319 THR B CA 1
ATOM 5424 C C . THR B 1 319 ? -0.761 30.25 15 1 97.75 319 THR B C 1
ATOM 5426 O O . THR B 1 319 ? 0.459 30.156 15.148 1 97.75 319 THR B O 1
ATOM 5429 N N . GLU B 1 320 ? -1.578 30.156 16 1 97.44 320 GLU B N 1
ATOM 5430 C CA . GLU B 1 320 ? -1.253 29.609 17.312 1 97.44 320 GLU B CA 1
ATOM 5431 C C . GLU B 1 320 ? -2.031 28.328 17.594 1 97.44 320 GLU B C 1
ATOM 5433 O O . GLU B 1 320 ? -3.057 28.359 18.281 1 97.44 320 GLU B O 1
ATOM 5438 N N . PRO B 1 321 ? -1.519 27.234 17.125 1 97.44 321 PRO B N 1
ATOM 5439 C CA . PRO B 1 321 ? -2.281 25.984 17.172 1 97.44 321 PRO B CA 1
ATOM 5440 C C . PRO B 1 321 ? -2.514 25.484 18.594 1 97.44 321 PRO B C 1
ATOM 5442 O O . PRO B 1 321 ? -1.627 25.594 19.438 1 97.44 321 PRO B O 1
ATOM 5445 N N . ASP B 1 322 ? -3.682 24.906 18.859 1 97.56 322 ASP B N 1
ATOM 5446 C CA . ASP B 1 322 ? -4.031 24.281 20.125 1 97.56 322 ASP B CA 1
ATOM 5447 C C . ASP B 1 322 ? -3.484 22.859 20.203 1 97.56 322 ASP B C 1
ATOM 5449 O O . ASP B 1 322 ? -3.621 22.188 21.219 1 97.56 322 ASP B O 1
ATOM 5453 N N . GLY B 1 323 ? -2.885 22.406 19.188 1 98 323 GLY B N 1
ATOM 5454 C CA . GLY B 1 323 ? -2.311 21.062 19.047 1 98 323 GLY B CA 1
ATOM 5455 C C . GLY B 1 323 ? -1.664 20.844 17.703 1 98 323 GLY B C 1
ATOM 5456 O O . GLY B 1 323 ? -1.36 21.797 16.984 1 98 323 GLY B O 1
ATOM 5457 N N . GLY B 1 324 ? -1.359 19.594 17.438 1 97.88 324 GLY B N 1
ATOM 5458 C CA . GLY B 1 324 ? -0.769 19.234 16.156 1 97.88 324 GLY B CA 1
ATOM 5459 C C . GLY B 1 324 ? 0.731 19.453 16.109 1 97.88 324 GLY B C 1
ATOM 5460 O O . GLY B 1 324 ? 1.436 19.172 17.078 1 97.88 324 GLY B O 1
ATOM 5461 N N . MET B 1 325 ? 1.218 19.891 14.859 1 98.12 325 MET B N 1
ATOM 5462 C CA . MET B 1 325 ? 2.668 19.891 14.695 1 98.12 325 MET B CA 1
ATOM 5463 C C . MET B 1 325 ? 3.133 21.094 13.883 1 98.12 325 MET B C 1
ATOM 5465 O O . MET B 1 325 ? 4.32 21.219 13.586 1 98.12 325 MET B O 1
ATOM 5469 N N . PHE B 1 326 ? 2.156 22.031 13.547 1 98.06 326 PHE B N 1
ATOM 5470 C CA . PHE B 1 326 ? 2.525 23 12.508 1 98.06 326 PHE B CA 1
ATOM 5471 C C . PHE B 1 326 ? 2.115 24.406 12.906 1 98.06 326 PHE B C 1
ATOM 5473 O O . PHE B 1 326 ? 1.112 24.594 13.594 1 98.06 326 PHE B O 1
ATOM 5480 N N . VAL B 1 327 ? 2.914 25.328 12.438 1 98.12 327 VAL B N 1
ATOM 5481 C CA . VAL B 1 327 ? 2.607 26.75 12.469 1 98.12 327 VAL B CA 1
ATOM 5482 C C . VAL B 1 327 ? 2.629 27.328 11.055 1 98.12 327 VAL B C 1
ATOM 5484 O O . VAL B 1 327 ? 3.541 27.031 10.273 1 98.12 327 VAL B O 1
ATOM 5487 N N . TRP B 1 328 ? 1.601 28 10.742 1 97.56 328 TRP B N 1
ATOM 5488 C CA . TRP B 1 328 ? 1.509 28.703 9.461 1 97.56 328 TRP B CA 1
ATOM 5489 C C . TRP B 1 328 ? 1.867 30.172 9.625 1 97.56 328 TRP B C 1
ATOM 5491 O O . TRP B 1 328 ? 1.234 30.891 10.406 1 97.56 328 TRP B O 1
ATOM 5501 N N . VAL B 1 329 ? 2.863 30.609 8.914 1 97.88 329 VAL B N 1
ATOM 5502 C CA . VAL B 1 329 ? 3.357 31.984 9.008 1 97.88 329 VAL B CA 1
ATOM 5503 C C . VAL B 1 329 ? 3.074 32.719 7.707 1 97.88 329 VAL B C 1
ATOM 5505 O O . VAL B 1 329 ? 3.352 32.219 6.621 1 97.88 329 VAL B O 1
ATOM 5508 N N . THR B 1 330 ? 2.5 33.875 7.824 1 97.19 330 THR B N 1
ATOM 5509 C CA . THR B 1 330 ? 2.268 34.719 6.676 1 97.19 330 THR B CA 1
ATOM 5510 C C . THR B 1 330 ? 3.094 36 6.785 1 97.19 330 THR B C 1
ATOM 5512 O O . THR B 1 330 ? 2.83 36.844 7.645 1 97.19 330 THR B O 1
ATOM 5515 N N . LEU B 1 331 ? 4.008 36.125 5.895 1 97.69 331 LEU B N 1
ATOM 5516 C CA . LEU B 1 331 ? 4.867 37.281 5.836 1 97.69 331 LEU B CA 1
ATOM 5517 C C . LEU B 1 331 ? 4.152 38.469 5.152 1 97.69 331 LEU B C 1
ATOM 5519 O O . LEU B 1 331 ? 3.072 38.281 4.586 1 97.69 331 LEU B O 1
ATOM 5523 N N . PRO B 1 332 ? 4.746 39.594 5.289 1 95.56 332 PRO B N 1
ATOM 5524 C CA . PRO B 1 332 ? 4.125 40.75 4.629 1 95.56 332 PRO B CA 1
ATOM 5525 C C . PRO B 1 332 ? 4.043 40.594 3.111 1 95.56 332 PRO B C 1
ATOM 5527 O O . PRO B 1 332 ? 4.84 39.875 2.521 1 95.56 332 PRO B O 1
ATOM 5530 N N . GLU B 1 333 ? 3.141 41.375 2.576 1 90.56 333 GLU B N 1
ATOM 5531 C CA . GLU B 1 333 ? 2.934 41.344 1.132 1 90.56 333 GLU B CA 1
ATOM 5532 C C . GLU B 1 333 ? 4.223 41.656 0.382 1 90.56 333 GLU B C 1
ATOM 5534 O O . GLU B 1 333 ? 4.984 42.531 0.789 1 90.56 333 GLU B O 1
ATOM 5539 N N . GLY B 1 334 ? 4.402 40.969 -0.682 1 89.94 334 GLY B N 1
ATOM 5540 C CA . GLY B 1 334 ? 5.582 41.219 -1.502 1 89.94 334 GLY B CA 1
ATOM 5541 C C . GLY B 1 334 ? 6.688 40.219 -1.261 1 89.94 334 GLY B C 1
ATOM 5542 O O . GLY B 1 334 ? 7.57 40.031 -2.105 1 89.94 334 GLY B O 1
ATOM 5543 N N . MET B 1 335 ? 6.648 39.594 -0.111 1 94.12 335 MET B N 1
ATOM 5544 C CA . MET B 1 335 ? 7.652 38.594 0.167 1 94.12 335 MET B CA 1
ATOM 5545 C C . MET B 1 335 ? 7.297 37.281 -0.522 1 94.12 335 MET B C 1
ATOM 5547 O O . MET B 1 335 ? 6.121 36.906 -0.619 1 94.12 335 MET B O 1
ATOM 5551 N N . ASP B 1 336 ? 8.336 36.656 -1.064 1 95.5 336 ASP B N 1
ATOM 5552 C CA . ASP B 1 336 ? 8.172 35.406 -1.798 1 95.5 336 ASP B CA 1
ATOM 5553 C C . ASP B 1 336 ? 8.953 34.281 -1.14 1 95.5 336 ASP B C 1
ATOM 5555 O O . ASP B 1 336 ? 10.172 34.156 -1.321 1 95.5 336 ASP B O 1
ATOM 5559 N N . THR B 1 337 ? 8.219 33.438 -0.49 1 95.62 337 THR B N 1
ATOM 5560 C CA . THR B 1 337 ? 8.875 32.375 0.302 1 95.62 337 THR B CA 1
ATOM 5561 C C . THR B 1 337 ? 9.531 31.344 -0.604 1 95.62 337 THR B C 1
ATOM 5563 O O . THR B 1 337 ? 10.445 30.641 -0.182 1 95.62 337 THR B O 1
ATOM 5566 N N . ASP B 1 338 ? 9.031 31.172 -1.81 1 92.56 338 ASP B N 1
ATOM 5567 C CA . ASP B 1 338 ? 9.703 30.297 -2.76 1 92.56 338 ASP B CA 1
ATOM 5568 C C . ASP B 1 338 ? 11.117 30.797 -3.072 1 92.56 338 ASP B C 1
ATOM 5570 O O . ASP B 1 338 ? 12.023 30 -3.316 1 92.56 338 ASP B O 1
ATOM 5574 N N . LEU B 1 339 ? 11.273 32.062 -3.066 1 93.44 339 LEU B N 1
ATOM 5575 C CA . LEU B 1 339 ? 12.57 32.688 -3.346 1 93.44 339 LEU B CA 1
ATOM 5576 C C . LEU B 1 339 ? 13.438 32.719 -2.092 1 93.44 339 LEU B C 1
ATOM 5578 O O . LEU B 1 339 ? 14.664 32.719 -2.184 1 93.44 339 LEU B O 1
ATOM 5582 N N . LEU B 1 340 ? 12.812 32.719 -0.977 1 95.31 340 LEU B N 1
ATOM 5583 C CA . LEU B 1 340 ? 13.539 32.812 0.283 1 95.31 340 LEU B CA 1
ATOM 5584 C C . LEU B 1 340 ? 14.102 31.469 0.686 1 95.31 340 LEU B C 1
ATOM 5586 O O . LEU B 1 340 ? 15.086 31.391 1.43 1 95.31 340 LEU B O 1
ATOM 5590 N N . LEU B 1 341 ? 13.516 30.375 0.252 1 94 341 LEU B N 1
ATOM 5591 C CA . LEU B 1 341 ? 13.891 29.031 0.698 1 94 341 LEU B CA 1
ATOM 5592 C C . LEU B 1 341 ? 15.336 28.719 0.321 1 94 341 LEU B C 1
ATOM 5594 O O . LEU B 1 341 ? 16.109 28.25 1.155 1 94 341 LEU B O 1
ATOM 5598 N N . PRO B 1 342 ? 15.758 28.984 -0.967 1 92.12 342 PRO B N 1
ATOM 5599 C CA . PRO B 1 342 ? 17.172 28.75 -1.286 1 92.12 342 PRO B CA 1
ATOM 5600 C C . PRO B 1 342 ? 18.125 29.516 -0.386 1 92.12 342 PRO B C 1
ATOM 5602 O O . PRO B 1 342 ? 19.172 29.016 -0.015 1 92.12 342 PRO B O 1
ATOM 5605 N N . GLU B 1 343 ? 17.781 30.703 -0.05 1 94.06 343 GLU B N 1
ATOM 5606 C CA . GLU B 1 343 ? 18.594 31.5 0.861 1 94.06 343 GLU B CA 1
ATOM 5607 C C . GLU B 1 343 ? 18.641 30.875 2.254 1 94.06 343 GLU B C 1
ATOM 5609 O O . GLU B 1 343 ? 19.688 30.859 2.9 1 94.06 343 GLU B O 1
ATOM 5614 N N . ALA B 1 344 ? 17.516 30.438 2.752 1 95.62 344 ALA B N 1
ATOM 5615 C CA . ALA B 1 344 ? 17.438 29.781 4.051 1 95.62 344 ALA B CA 1
ATOM 5616 C C . ALA B 1 344 ? 18.344 28.547 4.082 1 95.62 344 ALA B C 1
ATOM 5618 O O . ALA B 1 344 ? 19.047 28.312 5.07 1 95.62 344 ALA B O 1
ATOM 5619 N N . LEU B 1 345 ? 18.328 27.828 2.992 1 92.75 345 LEU B N 1
ATOM 5620 C CA . LEU B 1 345 ? 19.141 26.625 2.898 1 92.75 345 LEU B CA 1
ATOM 5621 C C . LEU B 1 345 ? 20.625 26.969 2.979 1 92.75 345 LEU B C 1
ATOM 5623 O O . LEU B 1 345 ? 21.422 26.203 3.523 1 92.75 345 LEU B O 1
ATOM 5627 N N . ARG B 1 346 ? 21.125 28.125 2.459 1 93.69 346 ARG B N 1
ATOM 5628 C CA . ARG B 1 346 ? 22.516 28.578 2.566 1 93.69 346 ARG B CA 1
ATOM 5629 C C . ARG B 1 346 ? 22.891 28.844 4.02 1 93.69 346 ARG B C 1
ATOM 5631 O O . ARG B 1 346 ? 24.078 28.844 4.367 1 93.69 346 ARG B O 1
ATOM 5638 N N . HIS B 1 347 ? 21.812 29.047 4.762 1 95.44 347 HIS B N 1
ATOM 5639 C CA . HIS B 1 347 ? 22.047 29.25 6.188 1 95.44 347 HIS B CA 1
ATOM 5640 C C . HIS B 1 347 ? 21.719 28 6.992 1 95.44 347 HIS B C 1
ATOM 5642 O O . HIS B 1 347 ? 21.5 28.078 8.203 1 95.44 347 HIS B O 1
ATOM 5648 N N . ASP B 1 348 ? 21.469 26.906 6.375 1 94.69 348 ASP B N 1
ATOM 5649 C CA . ASP B 1 348 ? 21.312 25.578 6.961 1 94.69 348 ASP B CA 1
ATOM 5650 C C . ASP B 1 348 ? 20 25.5 7.758 1 94.69 348 ASP B C 1
ATOM 5652 O O . ASP B 1 348 ? 19.984 24.953 8.859 1 94.69 348 ASP B O 1
ATOM 5656 N N . VAL B 1 349 ? 19.031 26.062 7.266 1 95.62 349 VAL B N 1
ATOM 5657 C CA . VAL B 1 349 ? 17.688 25.938 7.824 1 95.62 349 VAL B CA 1
ATOM 5658 C C . VAL B 1 349 ? 16.672 25.812 6.699 1 95.62 349 VAL B C 1
ATOM 5660 O O . VAL B 1 349 ? 16.875 26.312 5.598 1 95.62 349 VAL B O 1
ATOM 5663 N N . ALA B 1 350 ? 15.617 25.031 6.988 1 94.5 350 ALA B N 1
ATOM 5664 C CA . ALA B 1 350 ? 14.648 24.766 5.93 1 94.5 350 ALA B CA 1
ATOM 5665 C C . ALA B 1 350 ? 13.219 24.922 6.445 1 94.5 350 ALA B C 1
ATOM 5667 O O . ALA B 1 350 ? 12.945 24.641 7.617 1 94.5 350 ALA B O 1
ATOM 5668 N N . PHE B 1 351 ? 12.375 25.391 5.617 1 94.81 351 PHE B N 1
ATOM 5669 C CA . PHE B 1 351 ? 10.93 25.469 5.801 1 94.81 351 PHE B CA 1
ATOM 5670 C C . PHE B 1 351 ? 10.203 25.047 4.527 1 94.81 351 PHE B C 1
ATOM 5672 O O . PHE B 1 351 ? 10.836 24.703 3.529 1 94.81 351 PHE B O 1
ATOM 5679 N N . VAL B 1 352 ? 8.836 25 4.555 1 93.88 352 VAL B N 1
ATOM 5680 C CA . VAL B 1 352 ? 8.086 24.734 3.332 1 93.88 352 VAL B CA 1
ATOM 5681 C C . VAL B 1 352 ? 7.352 25.984 2.881 1 93.88 352 VAL B C 1
ATOM 5683 O O . VAL B 1 352 ? 6.559 26.562 3.637 1 93.88 352 VAL B O 1
ATOM 5686 N N . PRO B 1 353 ? 7.637 26.406 1.641 1 94.25 353 PRO B N 1
ATOM 5687 C CA . PRO B 1 353 ? 6.852 27.531 1.115 1 94.25 353 PRO B CA 1
ATOM 5688 C C . PRO B 1 353 ? 5.355 27.219 1.058 1 94.25 353 PRO B C 1
ATOM 5690 O O . PRO B 1 353 ? 4.961 26.109 0.729 1 94.25 353 PRO B O 1
ATOM 5693 N N . GLY B 1 354 ? 4.602 28.234 1.406 1 93.62 354 GLY B N 1
ATOM 5694 C CA . GLY B 1 354 ? 3.156 28.062 1.451 1 93.62 354 GLY B CA 1
ATOM 5695 C C . GLY B 1 354 ? 2.559 27.688 0.108 1 93.62 354 GLY B C 1
ATOM 5696 O O . GLY B 1 354 ? 1.514 27.031 0.047 1 93.62 354 GLY B O 1
ATOM 5697 N N . SER B 1 355 ? 3.188 28.016 -0.984 1 91.81 355 SER B N 1
ATOM 5698 C CA . SER B 1 355 ? 2.699 27.766 -2.336 1 91.81 355 SER B CA 1
ATOM 5699 C C . SER B 1 355 ? 2.492 26.281 -2.586 1 91.81 355 SER B C 1
ATOM 5701 O O . SER B 1 355 ? 1.653 25.891 -3.4 1 91.81 355 SER B O 1
ATOM 5703 N N . ALA B 1 356 ? 3.17 25.438 -1.837 1 89.75 356 ALA B N 1
ATOM 5704 C CA . ALA B 1 356 ? 3.08 23.984 -2 1 89.75 356 ALA B CA 1
ATOM 5705 C C . ALA B 1 356 ? 1.721 23.469 -1.541 1 89.75 356 ALA B C 1
ATOM 5707 O O . ALA B 1 356 ? 1.312 22.359 -1.915 1 89.75 356 ALA B O 1
ATOM 5708 N N . PHE B 1 357 ? 1.026 24.281 -0.739 1 93.06 357 PHE B N 1
ATOM 5709 C CA . PHE B 1 357 ? -0.2 23.828 -0.094 1 93.06 357 PHE B CA 1
ATOM 5710 C C . PHE B 1 357 ? -1.416 24.531 -0.697 1 93.06 357 PHE B C 1
ATOM 5712 O O . PHE B 1 357 ? -2.516 24.453 -0.144 1 93.06 357 PHE B O 1
ATOM 5719 N N . LEU B 1 358 ? -1.204 25.25 -1.784 1 90.62 358 LEU B N 1
ATOM 5720 C CA . LEU B 1 358 ? -2.287 26.062 -2.338 1 90.62 358 LEU B CA 1
ATOM 5721 C C . LEU B 1 358 ? -2.707 25.531 -3.707 1 90.62 358 LEU B C 1
ATOM 5723 O O . LEU B 1 358 ? -1.88 25.016 -4.461 1 90.62 358 LEU B O 1
ATOM 5727 N N . VAL B 1 359 ? -3.969 25.547 -4.043 1 87.25 359 VAL B N 1
ATOM 5728 C CA . VAL B 1 359 ? -4.539 25.141 -5.32 1 87.25 359 VAL B CA 1
ATOM 5729 C C . VAL B 1 359 ? -4.5 26.297 -6.309 1 87.25 359 VAL B C 1
ATOM 5731 O O . VAL B 1 359 ? -4.086 26.141 -7.457 1 87.25 359 VAL B O 1
ATOM 5734 N N . GLY B 1 360 ? -5.051 27.516 -5.883 1 74.75 360 GLY B N 1
ATOM 5735 C CA . GLY B 1 360 ? -5.191 28.703 -6.727 1 74.75 360 GLY B CA 1
ATOM 5736 C C . GLY B 1 360 ? -3.912 29.5 -6.844 1 74.75 360 GLY B C 1
ATOM 5737 O O . GLY B 1 360 ? -2.812 28.953 -6.793 1 74.75 360 GLY B O 1
ATOM 5738 N N . GLU B 1 361 ? -4.098 30.719 -7.273 1 77 361 GLU B N 1
ATOM 5739 C CA . GLU B 1 361 ? -2.961 31.641 -7.273 1 77 361 GLU B CA 1
ATOM 5740 C C . GLU B 1 361 ? -2.287 31.688 -5.902 1 77 361 GLU B C 1
ATOM 5742 O O . GLU B 1 361 ? -2.92 32.031 -4.906 1 77 361 GLU B O 1
ATOM 5747 N N . PRO B 1 362 ? -1.11 31.234 -5.926 1 73.62 362 PRO B N 1
ATOM 5748 C CA . PRO B 1 362 ? -0.465 31.031 -4.625 1 73.62 362 PRO B CA 1
ATOM 5749 C C . PRO B 1 362 ? -0.12 32.344 -3.92 1 73.62 362 PRO B C 1
ATOM 5751 O O . PRO B 1 362 ? 0.271 33.312 -4.57 1 73.62 362 PRO B O 1
ATOM 5754 N N . ASP B 1 363 ? -0.654 32.438 -2.666 1 82.62 363 ASP B N 1
ATOM 5755 C CA . ASP B 1 363 ? -0.006 33.375 -1.752 1 82.62 363 ASP B CA 1
ATOM 5756 C C . ASP B 1 363 ? 1.44 32.969 -1.482 1 82.62 363 ASP B C 1
ATOM 5758 O O . ASP B 1 363 ? 1.693 31.922 -0.864 1 82.62 363 ASP B O 1
ATOM 5762 N N . ARG B 1 364 ? 2.318 33.688 -1.933 1 93.12 364 ARG B N 1
ATOM 5763 C CA . ARG B 1 364 ? 3.725 33.312 -1.868 1 93.12 364 ARG B CA 1
ATOM 5764 C C . ARG B 1 364 ? 4.371 33.812 -0.583 1 93.12 364 ARG B C 1
ATOM 5766 O O . ARG B 1 364 ? 5.555 33.594 -0.342 1 93.12 364 ARG B O 1
ATOM 5773 N N . SER B 1 365 ? 3.52 34.5 0.192 1 95.75 365 SER B N 1
ATOM 5774 C CA . SER B 1 365 ? 4.09 35.125 1.383 1 95.75 365 SER B CA 1
ATOM 5775 C C . SER B 1 365 ? 4.039 34.188 2.578 1 95.75 365 SER B C 1
ATOM 5777 O O . SER B 1 365 ? 4.57 34.5 3.646 1 95.75 365 SER B O 1
ATOM 5779 N N . ALA B 1 366 ? 3.475 33.031 2.404 1 95.81 366 ALA B N 1
ATOM 5780 C CA . ALA B 1 366 ? 3.273 32.156 3.555 1 95.81 366 ALA B CA 1
ATOM 5781 C C . ALA B 1 366 ? 4.316 31.031 3.588 1 95.81 366 ALA B C 1
ATOM 5783 O O . ALA B 1 366 ? 4.918 30.703 2.561 1 95.81 366 ALA B O 1
ATOM 5784 N N . LEU B 1 367 ? 4.594 30.531 4.742 1 96.25 367 LEU B N 1
ATOM 5785 C CA . LEU B 1 367 ? 5.422 29.344 4.938 1 96.25 367 LEU B CA 1
ATOM 5786 C C . LEU B 1 367 ? 4.902 28.5 6.098 1 96.25 367 LEU B C 1
ATOM 5788 O O . LEU B 1 367 ? 4.207 29.016 6.977 1 96.25 367 LEU B O 1
ATOM 5792 N N . ARG B 1 368 ? 5.164 27.219 6.07 1 96.62 368 ARG B N 1
ATOM 5793 C CA . ARG B 1 368 ? 4.828 26.297 7.156 1 96.62 368 ARG B CA 1
ATOM 5794 C C . ARG B 1 368 ? 6.078 25.891 7.934 1 96.62 368 ARG B C 1
ATOM 5796 O O . ARG B 1 368 ? 7.105 25.562 7.34 1 96.62 368 ARG B O 1
ATOM 5803 N N . LEU B 1 369 ? 5.973 25.922 9.195 1 97.12 369 LEU B N 1
ATOM 5804 C CA . LEU B 1 369 ? 7.016 25.453 10.102 1 97.12 369 LEU B CA 1
ATOM 5805 C C . LEU B 1 369 ? 6.504 24.297 10.953 1 97.12 369 LEU B C 1
ATOM 5807 O O . LEU B 1 369 ? 5.398 24.359 11.5 1 97.12 369 LEU B O 1
ATOM 5811 N N . SER B 1 370 ? 7.281 23.266 11.062 1 96.75 370 SER B N 1
ATOM 5812 C CA . SER B 1 370 ? 6.992 22.172 11.992 1 96.75 370 SER B CA 1
ATOM 5813 C C . SER B 1 370 ? 7.867 22.266 13.234 1 96.75 370 SER B C 1
ATOM 5815 O O . SER B 1 370 ? 9.07 22.5 13.133 1 96.75 370 SER B O 1
ATOM 5817 N N . PHE B 1 371 ? 7.32 22.109 14.383 1 97.44 371 PHE B N 1
ATOM 5818 C CA . PHE B 1 371 ? 8.078 22.234 15.625 1 97.44 371 PHE B CA 1
ATOM 5819 C C . PHE B 1 371 ? 8.297 20.875 16.266 1 97.44 371 PHE B C 1
ATOM 5821 O O . PHE B 1 371 ? 8.938 20.766 17.312 1 97.44 371 PHE B O 1
ATOM 5828 N N . ALA B 1 372 ? 7.844 19.828 15.664 1 94.81 372 ALA B N 1
ATOM 5829 C CA . ALA B 1 372 ? 7.762 18.531 16.328 1 94.81 372 ALA B CA 1
ATOM 5830 C C . ALA B 1 372 ? 9.133 17.875 16.406 1 94.81 372 ALA B C 1
ATOM 5832 O O . ALA B 1 372 ? 9.477 17.266 17.422 1 94.81 372 ALA B O 1
ATOM 5833 N N . ALA B 1 373 ? 9.984 18.047 15.461 1 90.56 373 ALA B N 1
ATOM 5834 C CA . ALA B 1 373 ? 11.148 17.188 15.266 1 90.56 373 ALA B CA 1
ATOM 5835 C C . ALA B 1 373 ? 12.328 17.641 16.125 1 90.56 373 ALA B C 1
ATOM 5837 O O . ALA B 1 373 ? 13.289 16.906 16.312 1 90.56 373 ALA B O 1
ATOM 5838 N N . HIS B 1 374 ? 12.266 18.906 16.688 1 94.5 374 HIS B N 1
ATOM 5839 C CA . HIS B 1 374 ? 13.461 19.453 17.328 1 94.5 374 HIS B CA 1
ATOM 5840 C C . HIS B 1 374 ? 13.156 19.922 18.734 1 94.5 374 HIS B C 1
ATOM 5842 O O . HIS B 1 374 ? 12.078 20.453 19 1 94.5 374 HIS B O 1
ATOM 5848 N N . PRO B 1 375 ? 14.125 19.781 19.609 1 96.75 375 PRO B N 1
ATOM 5849 C CA . PRO B 1 375 ? 13.969 20.375 20.938 1 96.75 375 PRO B CA 1
ATOM 5850 C C . PRO B 1 375 ? 14.031 21.906 20.906 1 96.75 375 PRO B C 1
ATOM 5852 O O . PRO B 1 375 ? 14.469 22.484 19.922 1 96.75 375 PRO B O 1
ATOM 5855 N N . PRO B 1 376 ? 13.648 22.531 21.969 1 97.88 376 PRO B N 1
ATOM 5856 C CA . PRO B 1 376 ? 13.523 23.984 22 1 97.88 376 PRO B CA 1
ATOM 5857 C C . PRO B 1 376 ? 14.836 24.703 21.672 1 97.88 376 PRO B C 1
ATOM 5859 O O . PRO B 1 376 ? 14.828 25.703 20.953 1 97.88 376 PRO B O 1
ATOM 5862 N N . GLU B 1 377 ? 15.953 24.125 22.109 1 97.81 377 GLU B N 1
ATOM 5863 C CA . GLU B 1 377 ? 17.234 24.766 21.844 1 97.81 377 GLU B CA 1
ATOM 5864 C C . GLU B 1 377 ? 17.562 24.766 20.359 1 97.81 377 GLU B C 1
ATOM 5866 O O . GLU B 1 377 ? 18.078 25.75 19.812 1 97.81 377 GLU B O 1
ATOM 5871 N N . THR B 1 378 ? 17.312 23.641 19.734 1 97 378 THR B N 1
ATOM 5872 C CA . THR B 1 378 ? 17.516 23.531 18.297 1 97 378 THR B CA 1
ATOM 5873 C C . THR B 1 378 ? 16.547 24.422 17.531 1 97 378 THR B C 1
ATOM 5875 O O . THR B 1 378 ? 16.906 25 16.516 1 97 378 THR B O 1
ATOM 5878 N N . ILE B 1 379 ? 15.328 24.531 18.016 1 97.81 379 ILE B N 1
ATOM 5879 C CA . ILE B 1 379 ? 14.336 25.406 17.422 1 97.81 379 ILE B CA 1
ATOM 5880 C C . ILE B 1 379 ? 14.836 26.859 17.469 1 97.81 379 ILE B C 1
ATOM 5882 O O . ILE B 1 379 ? 14.789 27.578 16.469 1 97.81 379 ILE B O 1
ATOM 5886 N N . ALA B 1 380 ? 15.328 27.234 18.578 1 97.75 380 ALA B N 1
ATOM 5887 C CA . ALA B 1 380 ? 15.836 28.594 18.734 1 97.75 380 ALA B CA 1
ATOM 5888 C C . ALA B 1 380 ? 16.969 28.859 17.75 1 97.75 380 ALA B C 1
ATOM 5890 O O . ALA B 1 380 ? 16.984 29.906 17.109 1 97.75 380 ALA B O 1
ATOM 5891 N N . GLU B 1 381 ? 17.859 27.891 17.672 1 97.69 381 GLU B N 1
ATOM 5892 C CA . GLU B 1 381 ? 18.984 28.047 16.75 1 97.69 381 GLU B CA 1
ATOM 5893 C C . GLU B 1 381 ? 18.5 28.125 15.305 1 97.69 381 GLU B C 1
ATOM 5895 O O . GLU B 1 381 ? 18.969 28.969 14.539 1 97.69 381 GLU B O 1
ATOM 5900 N N . GLY B 1 382 ? 17.609 27.219 14.945 1 97.69 382 GLY B N 1
ATOM 5901 C CA . GLY B 1 382 ? 17.062 27.25 13.602 1 97.69 382 GLY B CA 1
ATOM 5902 C C . GLY B 1 382 ? 16.359 28.547 13.266 1 97.69 382 GLY B C 1
ATOM 5903 O O . GLY B 1 382 ? 16.5 29.078 12.164 1 97.69 382 GLY B O 1
ATOM 5904 N N . LEU B 1 383 ? 15.633 29.047 14.18 1 98 383 LEU B N 1
ATOM 5905 C CA . LEU B 1 383 ? 14.898 30.281 13.961 1 98 383 LEU B CA 1
ATOM 5906 C C . LEU B 1 383 ? 15.844 31.469 13.906 1 98 383 LEU B C 1
ATOM 5908 O O . LEU B 1 383 ? 15.602 32.438 13.172 1 98 383 LEU B O 1
ATOM 5912 N N . ARG B 1 384 ? 16.891 31.422 14.664 1 96.88 384 ARG B N 1
ATOM 5913 C CA . ARG B 1 384 ? 17.922 32.438 14.547 1 96.88 384 ARG B CA 1
ATOM 5914 C C . ARG B 1 384 ? 18.516 32.469 13.141 1 96.88 384 ARG B C 1
ATOM 5916 O O . ARG B 1 384 ? 18.75 33.531 12.586 1 96.88 384 ARG B O 1
ATOM 5923 N N . ARG B 1 385 ? 18.75 31.359 12.625 1 97.5 385 ARG B N 1
ATOM 5924 C CA . ARG B 1 385 ? 19.25 31.25 11.258 1 97.5 385 ARG B CA 1
ATOM 5925 C C . ARG B 1 385 ? 18.219 31.781 10.266 1 97.5 385 ARG B C 1
ATOM 5927 O O . ARG B 1 385 ? 18.578 32.469 9.312 1 97.5 385 ARG B O 1
ATOM 5934 N N . LEU B 1 386 ? 17 31.469 10.523 1 97.75 386 LEU B N 1
ATOM 5935 C CA . LEU B 1 386 ? 15.93 31.906 9.633 1 97.75 386 LEU B CA 1
ATOM 5936 C C . LEU B 1 386 ? 15.773 33.406 9.672 1 97.75 386 LEU B C 1
ATOM 5938 O O . LEU B 1 386 ? 15.398 34.031 8.664 1 97.75 386 LEU B O 1
ATOM 5942 N N . ALA B 1 387 ? 16.078 34 10.773 1 97.38 387 ALA B N 1
ATOM 5943 C CA . ALA B 1 387 ? 16 35.469 10.938 1 97.38 387 ALA B CA 1
ATOM 5944 C C . ALA B 1 387 ? 16.891 36.188 9.93 1 97.38 387 ALA B C 1
ATOM 5946 O O . ALA B 1 387 ? 16.547 37.25 9.461 1 97.38 387 ALA B O 1
ATOM 5947 N N . LYS B 1 38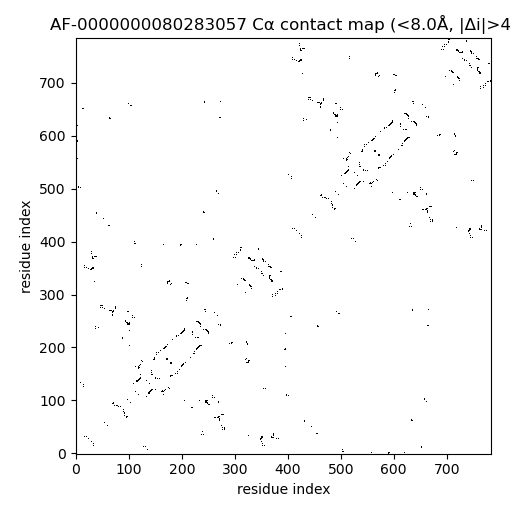8 ? 17.938 35.562 9.602 1 96.31 388 LYS B N 1
ATOM 5948 C CA . LYS B 1 388 ? 18.875 36.156 8.656 1 96.31 388 LYS B CA 1
ATOM 5949 C C . LYS B 1 388 ? 18.266 36.281 7.266 1 96.31 388 LYS B C 1
ATOM 5951 O O . LYS B 1 388 ? 18.75 37.062 6.438 1 96.31 388 LYS B O 1
ATOM 5956 N N . VAL B 1 389 ? 17.297 35.5 7.023 1 96.38 389 VAL B N 1
ATOM 5957 C CA . VAL B 1 389 ? 16.672 35.438 5.707 1 96.38 389 VAL B CA 1
ATOM 5958 C C . VAL B 1 389 ? 15.398 36.281 5.699 1 96.38 389 VAL B C 1
ATOM 5960 O O . VAL B 1 389 ? 15.109 36.969 4.719 1 96.38 389 VAL B O 1
ATOM 5963 N N . LEU B 1 390 ? 14.688 36.312 6.754 1 96.12 390 LEU B N 1
ATOM 5964 C CA . LEU B 1 390 ? 13.375 36.938 6.797 1 96.12 390 LEU B CA 1
ATOM 5965 C C . LEU B 1 390 ? 13.492 38.438 7.062 1 96.12 390 LEU B C 1
ATOM 5967 O O . LEU B 1 390 ? 12.633 39.219 6.637 1 96.12 390 LEU B O 1
ATOM 5971 N N . VAL B 1 391 ? 14.445 38.812 7.875 1 85.94 391 VAL B N 1
ATOM 5972 C CA . VAL B 1 391 ? 14.578 40.219 8.242 1 85.94 391 VAL B CA 1
ATOM 5973 C C . VAL B 1 391 ? 15.742 40.844 7.473 1 85.94 391 VAL B C 1
ATOM 5975 O O . VAL B 1 391 ? 16.016 42.031 7.605 1 85.94 391 VAL B O 1
ATOM 5978 N N . ALA B 1 392 ? 16.281 40.125 6.598 1 68.56 392 ALA B N 1
ATOM 5979 C CA . ALA B 1 392 ? 17.359 40.75 5.832 1 68.56 392 ALA B CA 1
ATOM 5980 C C . ALA B 1 392 ? 16.812 41.75 4.82 1 68.56 392 ALA B C 1
ATOM 5982 O O . ALA B 1 392 ? 15.672 41.625 4.371 1 68.56 392 ALA B O 1
#

Secondary structure (DSSP, 8-state):
-PPP--GGGTT----HHHHHHHHHTSTT-EE-------GGGS-HHHHHHHHHHHTSHHHHHHHTS---TT--HHHHHHHHHHHHHTT----GGGEEEEEHHHHHHHHHHHHH--TT-EEEEESS--HHHHHHHHHTT-EEEEE-EETTEE-HHHHHHHHHHH--SEEEE--SS-TTT-----HHHHHHHHHHHHHHT-EEEEE-TTTT-B-SS-PPPPGGGSGGGTTTEEEEEESTTTT-GGG-EEEEE--HHHHHHHHHHHHHHHSSS-HHHHHHHHHHHHHS-HHHHHHHHHHHHHHHHHHHHHHHHHHS-TT-EE---SBSSEEEEEPPTT--HHHHHHHHHHTTEE-EEGGGG-SSS--TTEEEEE-TTS-HHHHHHHHHHHHHHH--/-PPP--GGGTT----HHHHHHHHHTSTT-EE-------GGGS-HHHHHHHHHHHTSHHHHHHHTS---TT--HHHHHHHHHHHHHTT----GGGEEEEESHHHHHHHHHHHH--TT-EEEEESS--HHHHHHHHHTT-EEEEE-EETTEE-HHHHHHHHHHH--SEEEE--SS-TTT-----HHHHHHHHHHHHHHT-EEEEE-TTTT-B-SS-PPPPGGGSGGGTTTEEEEEESTTTT-GGG-EEEEE--HHHHHHHHHHHHHHHSSS-HHHHHHHHHHHHHS-HHHHHHHHHHHHHHHHHHHHHHHHHHS-TT-EE---SBSSEEEEEPPTT--HHHHHHHHHHTTEE-EEGGGG-SSS--TTEEEEE-TTS-HHHHHHHHHHHHHHH--

InterPro domains:
  IPR004839 Aminotransferase, class I/classII, large domain [PF00155] (51-386)
  IPR015421 Pyridoxal phosphate-dependent transferase, major domain [G3DSA:3.40.640.10] (65-285)
  IPR015422 Pyridoxal phosphate-dependent transferase, small domain [G3DSA:3.90.1150.10] (15-389)
  IPR015424 Pyridoxal phosphate-dependent transferase [SSF53383] (3-390)
  IPR050859 Class-I pyridoxal-phosphate-dependent aminotransferase-like [PTHR42790] (7-390)

Sequence (784 aa):
MSLPLARRMDGVTSSPVRDLLALTARPGVISFAGGIPAPELFDVDGLRAAFDRALDGESARRALQYSPTEGNPRLRGLLAARLAGRGLPTTVDDLLITTGSQQGLQLLSTALLDPGATVLVEEPVYLSALQCFQLAEARIVPVPGDAEGIDPAALDEIAARERPSLLYLVPTFSNPSGRTTSPGRRRALAEVIARHGFWLVEDDPYHELRYRGEREEPISARPELAERAIYLGSFSKVIAPGMRLGWLRAPRGLLRRVAILKQASDLHTSTVDQAAAAEYLAAADLDAHVRRLCETYRLRRDAMLAELPAITPPGTTWTEPDGGMFVWVTLPEGMDTDLLLPEALRHDVAFVPGSAFLVGEPDRSALRLSFAAHPPETIAEGLRRLAKVLVAMSLPLARRMDGVTSSPVRDLLALTARPGVISFAGGIPAPELFDVDGLRAAFDRALDGESARRALQYSPTEGNPRLRGLLAARLAGRGLPTTVDDLLITTGSQQGLQLLSTALLDPGATVLVEEPVYLSALQCFQLAEARIVPVPGDAEGIDPAALDEIAARERPSLLYLVPTFSNPSGRTTSPGRRRALAEVIARHGFWLVEDDPYHELRYRGEREEPISARPELAERAIYLGSFSKVIAPGMRLGWLRAPRGLLRRVAILKQASDLHTSTVDQAAAAEYLAAADLDAHVRRLCETYRLRRDAMLAELPAITPPGTTWTEPDGGMFVWVTLPEGMDTDLLLPEALRHDVAFVPGSAFLVGEPDRSALRLSFAAHPPETIAEGLRRLAKVLVA

Radius of gyration: 26.85 Å; Cα contacts (8 Å, |Δi|>4): 1710; chains: 2; bounding box: 54×86×64 Å

Solvent-accessible surface area (backbone atoms only — not comparable to full-atom values): 38774 Å² total; per-residue (Å²): 130,82,70,73,59,12,73,67,52,77,75,65,64,72,54,67,64,55,57,47,50,61,60,45,67,42,88,81,39,40,60,20,50,58,90,46,69,36,53,90,69,43,57,50,70,58,48,41,50,14,42,50,57,28,39,37,76,72,44,20,43,57,20,38,28,76,65,61,40,51,42,55,67,66,33,38,41,56,48,16,52,53,39,34,75,65,59,32,86,47,51,50,80,33,47,32,45,25,39,17,37,47,24,40,53,34,52,47,40,61,44,43,38,37,73,64,35,30,34,36,28,41,60,65,29,44,47,60,58,51,49,35,41,51,62,41,42,36,40,78,44,73,29,60,51,57,84,50,28,64,35,49,68,53,42,44,54,48,42,70,73,59,65,39,48,31,36,46,40,43,52,41,28,14,57,45,47,7,34,42,45,40,71,72,52,40,54,48,38,49,51,46,40,52,72,72,55,36,34,36,38,41,42,42,58,33,64,77,35,54,61,52,85,75,90,74,73,57,63,56,51,37,75,81,31,54,84,37,26,29,39,32,31,41,39,35,72,75,59,34,38,6,53,25,41,14,27,35,35,37,36,58,74,60,44,58,54,48,43,45,52,40,36,36,35,34,39,40,48,41,29,42,51,41,40,14,49,31,44,29,65,73,70,48,63,61,66,61,52,37,50,52,50,22,55,53,40,43,52,16,43,51,46,51,60,69,46,45,73,79,33,44,47,87,74,48,48,65,51,81,44,46,27,42,48,30,32,24,35,34,46,41,88,88,44,47,32,74,68,44,46,65,55,23,47,76,53,35,19,42,59,34,41,30,45,68,25,43,87,67,87,57,59,37,28,21,32,31,39,26,38,44,64,42,56,47,69,55,43,51,53,33,45,54,43,41,20,62,58,56,58,97,131,82,70,76,61,11,73,68,52,78,74,65,64,73,54,68,62,55,58,46,50,62,60,47,69,42,88,81,38,38,64,20,49,58,90,44,70,37,55,89,71,43,58,50,68,58,48,41,52,12,42,51,57,27,38,36,76,72,44,20,44,57,21,36,28,77,64,62,40,51,42,56,64,67,31,38,41,56,49,16,52,53,39,33,74,66,61,33,85,47,50,50,80,33,46,33,45,25,39,16,37,47,22,41,51,34,52,46,42,61,46,41,40,36,72,62,35,32,35,36,30,41,61,64,30,43,47,61,58,53,49,34,41,51,61,41,42,36,41,77,42,72,31,59,52,57,83,50,28,64,34,49,67,52,43,44,53,48,43,71,73,60,64,39,49,30,37,45,40,43,52,41,28,15,58,46,47,6,33,41,46,40,72,70,52,40,53,47,38,49,51,43,40,51,73,71,54,35,33,37,39,41,42,43,57,32,65,78,36,54,61,53,86,75,88,74,74,58,62,56,50,38,74,82,30,52,84,38,24,29,40,32,32,41,38,37,70,74,60,34,37,6,53,27,41,14,27,35,35,36,38,57,75,59,44,58,54,47,44,45,52,40,38,36,34,33,40,40,48,40,28,41,52,40,40,15,49,33,44,29,64,72,71,49,64,61,68,61,52,38,50,52,50,21,54,52,40,42,53,16,42,51,45,50,60,69,45,45,72,80,32,44,48,87,74,49,46,64,51,82,44,48,27,42,47,29,31,24,36,35,45,38,87,87,44,47,30,73,69,43,45,64,56,24,46,78,53,34,18,43,60,34,40,30,44,66,26,42,87,68,87,56,59,36,29,21,32,33,38,26,38,43,63,45,56,48,69,56,42,52,52,34,46,55,44,42,21,63,58,55,59,97

Foldseek 3Di:
DPDDDDPLCPPDDDQPLVVVVVLLVDPQFAEQADQAFAPVLAPVVLLVVLLVVCCDDPNNVVLQDADAAQADQLLLQLVQVVCVVQQANGDSLQKRKDLALLVVLLLCLVLQDAQAAEEEEEPLADLSSVSSNSSNNYHYDYAYDDLQTGDLVSVLVVCVVRVHQEYEYAQDLGVFALGHHDQVVLVSNLVSCLVSPHAYEHEYAWQLFFQDDDRHRDSCRDPSCQQRYKYKYACCHQHNCVLSIIMIGHPNVSVVVSSVVSCVVPNHRNSSSSSSVSSSSVPDPSNVSSVVLNVQQVQLLVLLVVCDVVQADPPKDKHNHSGRWKMKIFHDPPDAVVVLQVVLVVLSYGWAQSQSRGDPDDPRRMIMGTRRHDGSVSSNVRSVSSSVRRVD/DPDDDDPLCPPDDDQPLVVVVVLLVDPQFAEQADQAFAPVLAPVVLLVVLLVVCCDDPNNVVLQDADAAQADQLLLQLVQVVCVVQQANGDSLQKRKDLALLVVLLLCLVLQDAQAAEEEEEPLADLSSVSSNSSNNYHYDYAYDDLQTGDLVSVLVVCVVRVHQEYEYAQDLGVFALGHHDQVVLVSNLVSCLVSPHAYEHEYAWQLFFQDDDRHRDSCRDPSCQQRYKYKYACCHQHNCVLSIIMIGHPNVSVVVSSVVSCVVPNHRNSSSSSSSSSSSVPDPSNVSSVVLNVQQVQLLVLLVVCDVVQADPPKDKHNHSGRWKMKIFHDPPDAVVVLQVVLVVLSYGWAQSQSRGDPDDPRRMIMGTRRHDGSVSSNVRSVSSSVRRVD

pLDDT: mean 94.04, std 7.77, range [48.41, 98.81]

Organism: Amycolatopsis orientalis (NCBI:txid31958)

Nearest PDB structures (foldseek):
  1wst-assembly1_A-2  TM=9.439E-01  e=1.092E-42  Thermococcus profundus
  2zp7-assembly1_A  TM=9.604E-01  e=2.198E-41  Thermus thermophilus HB27
  3av7-assembly1_C  TM=9.544E-01  e=7.302E-41  Pyrococcus horikoshii OT3
  2z1y-assembly1_A  TM=9.525E-01  e=1.639E-39  unclassified
  1b5o-assembly1_B  TM=8.863E-01  e=5.784E-29  Thermus thermophilus HB8